Protein AF-A0A0F9XRU0-F1 (afdb_monomer_lite)

Sequence (1100 aa):
MDSTPADASASGETSTTNHPMAPHNDIAAFHQVLKSSRRILALCGAGLSASSGLPTFRGAGGFWRNYDATQLATVRAFKMDAGIVWLFYSYRRHLALKAEPNMGHRALAALARRNMDFLCLTQNVDNLSQRAEHPSSQLKCLHGSLYDIKCSNESCDWIQRGNFDDPFCAALAPASVDMPNGEPLPLLDPYHRVKHIGEDEIPKCPQCKKGIQRPGVVWFGEDLDANMMMDISAWMRAEPIDLMFVIGTSAQVYPAASYIDKARKRGARIVTINPEAEDEAEMYKIKPGDFAFGKDAAEYLPILLEPVIGKPDEDAKMRVSVKLLALALLGSVPGITASLATQKSSNGFSYINPLIGTANGGNVFAGATLPYGLAKASADVDGQNTGGFGIEGPNVVGFSSVHDSGTGGNPSLGNFPLFPQVCPDDELNNCKFRIGDRKLPYVNSSLVAQPGHFGLQLESGIGANMTVSQHAALYRFTFPKGTKHPLVLLDLTDLWQSRQNASIQVDEKSGRMTGNGTFLPSFGAGSYVMHFCVDFYGSSIHETGVWVNNRAGTEPKQVFLTRGFNLFFLEGGGFVRLNPPSDGVVTVRMGISYMNSAQACRNAESEIPRPVTDFNRLVDNAEKAWTEKLSPISIKSGGATDDLLTSFWSGVYRNMISPQNYTGENPLWRSDKPYFDSFYCIWDSFRVQHPLLTILDPHAQTQMVEALLDIYKHEGWMPDCRMSLCKGWTQGGSNADVVITDAFVKNLSSTIDWELALDAVLADAENEPLEWSYHGRGGLHSWKSLDYIPYLDFDPYGFGTNSRSISRTLEYAYDDYCISELASGLGRGDLRRKYQQRAMNWKNLWKADQTSFINGTDTGFKGFFQPKYQNGTWGFQDPIACSALADFCSLTTNPSETFEASIWQYLFYVPHSVSSLISLLGGDDAMISRLDFFHTSGLADISNEPVFFTVFLYHYTGRPALSTERIHQYVPSDFNSSPGGLPGNDDSGAMGAFLVFSVMGLFPVAGQNVYLISPPFVEEISIKHPVTGKTATVRNIGFDASYKNIYVQSAKVNGKPWTKSWIGHEFFTEGWTLELVLGAKESSWGTALKDRPPSWTLGS

Structure (mmCIF, N/CA/C/O backbone):
data_AF-A0A0F9XRU0-F1
#
_entry.id   AF-A0A0F9XRU0-F1
#
loop_
_atom_site.group_PDB
_atom_site.id
_atom_site.type_symbol
_atom_site.label_atom_id
_atom_site.label_alt_id
_atom_site.label_comp_id
_atom_site.label_asym_id
_atom_site.label_entity_id
_atom_site.label_seq_id
_atom_site.pdbx_PDB_ins_code
_atom_site.Cartn_x
_atom_site.Cartn_y
_atom_site.Cartn_z
_atom_site.occupancy
_atom_site.B_iso_or_equiv
_atom_site.auth_seq_id
_atom_site.auth_comp_id
_atom_site.auth_asym_id
_atom_site.auth_atom_id
_atom_site.pdbx_PDB_model_num
ATOM 1 N N . MET A 1 1 ? 5.086 -69.893 -41.283 1.00 32.22 1 MET A N 1
ATOM 2 C CA . MET A 1 1 ? 6.042 -70.049 -40.175 1.00 32.22 1 MET A CA 1
ATOM 3 C C . MET A 1 1 ? 5.550 -69.147 -39.062 1.00 32.22 1 MET A C 1
ATOM 5 O O . MET A 1 1 ? 5.533 -67.943 -39.260 1.00 32.22 1 MET A O 1
ATOM 9 N N . ASP A 1 2 ? 4.983 -69.812 -38.055 1.00 29.19 2 ASP A N 1
ATOM 10 C CA . ASP A 1 2 ? 4.714 -69.491 -36.641 1.00 29.19 2 ASP A CA 1
ATOM 11 C C . ASP A 1 2 ? 4.431 -68.045 -36.195 1.00 29.19 2 ASP A C 1
ATOM 13 O O . ASP A 1 2 ? 5.207 -67.147 -36.484 1.00 29.19 2 ASP A O 1
ATOM 17 N N . SER A 1 3 ? 3.435 -67.724 -35.359 1.00 25.97 3 SER A N 1
ATOM 18 C CA . SER A 1 3 ? 2.165 -68.347 -34.934 1.00 25.97 3 SER A CA 1
ATOM 19 C C . SER A 1 3 ? 1.501 -67.396 -33.913 1.00 25.97 3 SER A C 1
ATOM 21 O O . SER A 1 3 ? 2.120 -67.091 -32.898 1.00 25.97 3 SER A O 1
ATOM 23 N N . THR A 1 4 ? 0.211 -67.077 -34.123 1.00 27.66 4 THR A N 1
ATOM 24 C CA . THR A 1 4 ? -0.868 -66.905 -33.101 1.00 27.66 4 THR A CA 1
ATOM 25 C C . THR A 1 4 ? -0.916 -65.649 -32.176 1.00 27.66 4 THR A C 1
ATOM 27 O O . THR A 1 4 ? 0.125 -65.086 -31.870 1.00 27.66 4 THR A O 1
ATOM 30 N N . PRO A 1 5 ? -2.106 -65.223 -31.664 1.00 41.78 5 PRO A N 1
ATOM 31 C CA . PRO A 1 5 ? -3.216 -64.660 -32.461 1.00 41.78 5 PRO A CA 1
ATOM 32 C C . PRO A 1 5 ? -4.030 -63.490 -31.811 1.00 41.78 5 PRO A C 1
ATOM 34 O O . PRO A 1 5 ? -4.221 -63.429 -30.605 1.00 41.78 5 PRO A O 1
ATOM 37 N N . ALA A 1 6 ? -4.584 -62.649 -32.695 1.00 27.81 6 ALA A N 1
ATOM 38 C CA . ALA A 1 6 ? -5.942 -62.064 -32.783 1.00 27.81 6 ALA A CA 1
ATOM 39 C C . ALA A 1 6 ? -6.692 -61.381 -31.601 1.00 27.81 6 ALA A C 1
ATOM 41 O O . ALA A 1 6 ? -7.022 -61.985 -30.584 1.00 27.81 6 ALA A O 1
ATOM 42 N N . ASP A 1 7 ? -7.111 -60.146 -31.915 1.00 29.39 7 ASP A N 1
ATOM 43 C CA . ASP A 1 7 ? -8.107 -59.238 -31.314 1.00 29.39 7 ASP A CA 1
ATOM 44 C C . ASP A 1 7 ? -9.584 -59.690 -31.439 1.00 29.39 7 ASP A C 1
ATOM 46 O O . ASP A 1 7 ? -9.952 -60.276 -32.459 1.00 29.39 7 ASP A O 1
ATOM 50 N N . ALA A 1 8 ? -10.445 -59.291 -30.476 1.00 27.02 8 ALA A N 1
ATOM 51 C CA . ALA A 1 8 ? -11.519 -58.279 -30.664 1.00 27.02 8 ALA A CA 1
ATOM 52 C C . ALA A 1 8 ? -12.587 -58.198 -29.523 1.00 27.02 8 ALA A C 1
ATOM 54 O O . ALA A 1 8 ? -13.263 -59.174 -29.211 1.00 27.02 8 ALA A O 1
ATOM 55 N N . SER A 1 9 ? -12.822 -56.953 -29.057 1.00 26.09 9 SER A N 1
ATOM 56 C CA . SER A 1 9 ? -14.049 -56.296 -28.511 1.00 26.09 9 SER A CA 1
ATOM 57 C C . SER A 1 9 ? -14.671 -56.654 -27.134 1.00 26.09 9 SER A C 1
ATOM 59 O O . SER A 1 9 ? -15.168 -57.759 -26.953 1.00 26.09 9 SER A O 1
ATOM 61 N N . ALA A 1 10 ? -14.785 -55.664 -26.215 1.00 25.34 10 ALA A N 1
ATOM 62 C CA . ALA A 1 10 ? -16.016 -54.889 -25.884 1.00 25.34 10 ALA A CA 1
ATOM 63 C C . ALA A 1 10 ? -16.018 -54.221 -24.467 1.00 25.34 10 ALA A C 1
ATOM 65 O O . ALA A 1 10 ? -15.779 -54.885 -23.468 1.00 25.34 10 ALA A O 1
ATOM 66 N N . SER A 1 11 ? -16.372 -52.919 -24.434 1.00 28.88 11 SER A N 1
ATOM 67 C CA . SER A 1 11 ? -17.035 -52.084 -23.388 1.00 28.88 11 SER A CA 1
ATOM 68 C C . SER A 1 11 ? -16.599 -52.073 -21.903 1.00 28.88 11 SER A C 1
ATOM 70 O O . SER A 1 11 ? -16.679 -53.085 -21.217 1.00 28.88 11 SER A O 1
ATOM 72 N N . GLY A 1 12 ? -16.373 -50.864 -21.359 1.00 23.33 12 GLY A N 1
ATOM 73 C CA . GLY A 1 12 ? -16.448 -50.571 -19.918 1.00 23.33 12 GLY A CA 1
ATOM 74 C C . GLY A 1 12 ? -16.060 -49.127 -19.566 1.00 23.33 12 GLY A C 1
ATOM 75 O O . GLY A 1 12 ? -14.907 -48.746 -19.725 1.00 23.33 12 GLY A O 1
ATOM 76 N N . GLU A 1 13 ? -17.033 -48.333 -19.114 1.00 27.52 13 GLU A N 1
ATOM 77 C CA . GLU A 1 13 ? -16.906 -46.955 -18.614 1.00 27.52 13 GLU A CA 1
ATOM 78 C C . GLU A 1 13 ? -15.935 -46.848 -17.420 1.00 27.52 13 GLU A C 1
ATOM 80 O O . GLU A 1 13 ? -15.982 -47.665 -16.503 1.00 27.52 13 GLU A O 1
ATOM 85 N N . THR A 1 14 ? -15.092 -45.809 -17.382 1.00 28.03 14 THR A N 1
ATOM 86 C CA . THR A 1 14 ? -14.245 -45.484 -16.218 1.00 28.03 14 THR A CA 1
ATOM 87 C C . THR A 1 14 ? -14.719 -44.200 -15.549 1.00 28.03 14 THR A C 1
ATOM 89 O O . THR A 1 14 ? -14.569 -43.111 -16.107 1.00 28.03 14 THR A O 1
ATOM 92 N N . SER A 1 15 ? -15.261 -44.339 -14.335 1.00 27.86 15 SER A N 1
ATOM 93 C CA . SER A 1 15 ? -15.542 -43.227 -13.431 1.00 27.86 15 SER A CA 1
ATOM 94 C C . SER A 1 15 ? -14.256 -42.745 -12.753 1.00 27.86 15 SER A C 1
ATOM 96 O O . SER A 1 15 ? -13.395 -43.524 -12.350 1.00 27.86 15 SER A O 1
ATOM 98 N N . THR A 1 16 ? -14.156 -41.431 -12.610 1.00 33.62 16 THR A N 1
ATOM 99 C CA . THR A 1 16 ? -13.133 -40.688 -11.873 1.00 33.62 16 THR A CA 1
ATOM 100 C C . THR A 1 16 ? -13.275 -40.883 -10.362 1.00 33.62 16 THR A C 1
ATOM 102 O O . THR A 1 16 ? -14.372 -40.711 -9.830 1.00 33.62 16 THR A O 1
ATOM 105 N N . THR A 1 17 ? -12.176 -41.145 -9.651 1.00 31.88 17 THR A N 1
ATOM 106 C CA . THR A 1 17 ? -12.106 -41.027 -8.185 1.00 31.88 17 THR A CA 1
ATOM 107 C C . THR A 1 17 ? -11.105 -39.949 -7.780 1.00 31.88 17 THR A C 1
ATOM 109 O O . THR A 1 17 ? -9.917 -40.062 -8.078 1.00 31.88 17 THR A O 1
ATOM 112 N N . ASN A 1 18 ? -11.604 -38.935 -7.065 1.00 36.47 18 ASN A N 1
ATOM 113 C CA . ASN A 1 18 ? -10.845 -38.049 -6.180 1.00 36.47 18 ASN A CA 1
ATOM 114 C C . ASN A 1 18 ? -9.883 -38.866 -5.304 1.00 36.47 18 ASN A C 1
ATOM 116 O O . ASN A 1 18 ? -10.328 -39.798 -4.632 1.00 36.47 18 ASN A O 1
ATOM 120 N N . HIS A 1 19 ? -8.601 -38.496 -5.243 1.00 29.59 19 HIS A N 1
ATOM 121 C CA . HIS A 1 19 ? -7.724 -38.978 -4.177 1.00 29.59 19 HIS A CA 1
ATOM 122 C C . HIS A 1 19 ? -7.921 -38.097 -2.929 1.00 29.59 19 HIS A C 1
ATOM 124 O O . HIS A 1 19 ? -7.621 -36.905 -2.991 1.00 29.59 19 HIS A O 1
ATOM 130 N N . PRO A 1 20 ? -8.421 -38.636 -1.801 1.00 38.25 20 PRO A N 1
ATOM 131 C CA . PRO A 1 20 ? -8.398 -37.928 -0.526 1.00 38.25 20 PRO A CA 1
ATOM 132 C C . PRO A 1 20 ? -6.940 -37.732 -0.083 1.00 38.25 20 PRO A C 1
ATOM 134 O O . PRO A 1 20 ? -6.126 -38.647 -0.231 1.00 38.25 20 PRO A O 1
ATOM 137 N N . MET A 1 21 ? -6.599 -36.555 0.458 1.00 46.66 21 MET A N 1
ATOM 138 C CA . MET A 1 21 ? -5.317 -36.377 1.149 1.00 46.66 21 MET A CA 1
ATOM 139 C C . MET A 1 21 ? -5.198 -37.442 2.245 1.00 46.66 21 MET A C 1
ATOM 141 O O . MET A 1 21 ? -6.125 -37.631 3.033 1.00 46.66 21 MET A O 1
ATOM 145 N N . ALA A 1 22 ? -4.074 -38.161 2.273 1.00 49.69 22 ALA A N 1
ATOM 146 C CA . ALA A 1 22 ? -3.785 -39.106 3.345 1.00 49.69 22 ALA A CA 1
ATOM 147 C C . ALA A 1 22 ? -3.748 -38.364 4.699 1.00 49.69 22 ALA A C 1
ATOM 149 O O . ALA A 1 22 ? -3.329 -37.204 4.735 1.00 49.69 22 ALA A O 1
ATOM 150 N N . PRO A 1 23 ? -4.179 -38.995 5.804 1.00 59.31 23 PRO A N 1
ATOM 151 C CA . PRO A 1 23 ? -4.174 -38.358 7.116 1.00 59.31 23 PRO A CA 1
ATOM 152 C C . PRO A 1 23 ? -2.736 -38.011 7.535 1.00 59.31 23 PRO A C 1
ATOM 154 O O . PRO A 1 23 ? -1.903 -38.889 7.749 1.00 59.31 23 PRO A O 1
ATOM 157 N N . HIS A 1 24 ? -2.443 -36.713 7.619 1.00 75.38 24 HIS A N 1
ATOM 158 C CA . HIS A 1 24 ? -1.128 -36.142 7.941 1.00 75.38 24 HIS A CA 1
ATOM 159 C C . HIS A 1 24 ? -0.776 -36.247 9.436 1.00 75.38 24 HIS A C 1
ATOM 161 O O . HIS A 1 24 ? 0.377 -36.064 9.812 1.00 75.38 24 HIS A O 1
ATOM 167 N N . ASN A 1 25 ? -1.748 -36.573 10.287 1.00 85.31 25 ASN A N 1
ATOM 168 C CA . ASN A 1 25 ? -1.604 -36.748 11.733 1.00 85.31 25 ASN A CA 1
ATOM 169 C C . ASN A 1 25 ? -1.764 -38.222 12.170 1.00 85.31 25 ASN A C 1
ATOM 171 O O . ASN A 1 25 ? -1.955 -38.520 13.351 1.00 85.31 25 ASN A O 1
ATOM 175 N N . ASP A 1 26 ? -1.681 -39.176 11.234 1.00 90.62 26 ASP A N 1
ATOM 176 C CA . ASP A 1 26 ? -1.775 -40.606 11.542 1.00 90.62 26 ASP A CA 1
ATOM 177 C C . ASP A 1 26 ? -0.461 -41.129 12.147 1.00 90.62 26 ASP A C 1
ATOM 179 O O . ASP A 1 26 ? 0.546 -41.331 11.460 1.00 90.62 26 ASP A O 1
ATOM 183 N N . ILE A 1 27 ? -0.492 -41.394 13.455 1.00 90.25 27 ILE A N 1
ATOM 184 C CA . ILE A 1 27 ? 0.640 -41.927 14.222 1.00 90.25 27 ILE A CA 1
ATOM 185 C C . ILE A 1 27 ? 1.087 -43.299 13.699 1.00 90.25 27 ILE A C 1
ATOM 187 O O . ILE A 1 27 ? 2.286 -43.565 13.645 1.00 90.25 27 ILE A O 1
ATOM 191 N N . ALA A 1 28 ? 0.165 -44.178 13.296 1.00 89.12 28 ALA A N 1
ATOM 192 C CA . ALA A 1 28 ? 0.520 -45.508 12.810 1.00 89.12 28 ALA A CA 1
ATOM 193 C C . ALA A 1 28 ? 1.222 -45.423 11.449 1.00 89.12 28 ALA A C 1
ATOM 195 O O . ALA A 1 28 ? 2.231 -46.102 11.235 1.00 89.12 28 ALA A O 1
ATOM 196 N N . ALA A 1 29 ? 0.735 -44.557 10.555 1.00 89.50 29 ALA A N 1
ATOM 197 C CA . ALA A 1 29 ? 1.402 -44.265 9.289 1.00 89.50 29 ALA A CA 1
ATOM 198 C C . ALA A 1 29 ? 2.784 -43.638 9.525 1.00 89.50 29 ALA A C 1
ATOM 200 O O . ALA A 1 29 ? 3.775 -44.081 8.938 1.00 89.50 29 ALA A O 1
ATOM 201 N N . PHE A 1 30 ? 2.876 -42.677 10.447 1.00 94.06 30 PHE A N 1
ATOM 202 C CA . PHE A 1 30 ? 4.139 -42.063 10.837 1.00 94.06 30 PHE A CA 1
ATOM 203 C C . PHE A 1 30 ? 5.135 -43.084 11.398 1.00 94.06 30 PHE A C 1
ATOM 205 O O . PHE A 1 30 ? 6.296 -43.100 10.996 1.00 94.06 30 PHE A O 1
ATOM 212 N N . HIS A 1 31 ? 4.693 -43.998 12.265 1.00 94.94 31 HIS A N 1
ATOM 213 C CA . HIS A 1 31 ? 5.534 -45.060 12.822 1.00 94.94 31 HIS A CA 1
ATOM 214 C C . HIS A 1 31 ? 6.119 -45.974 11.742 1.00 94.94 31 HIS A C 1
ATOM 216 O O . HIS A 1 31 ? 7.250 -46.437 11.898 1.00 94.94 31 HIS A O 1
ATOM 222 N N . GLN A 1 32 ? 5.393 -46.236 10.649 1.00 91.25 32 GLN A N 1
ATOM 223 C CA . GLN A 1 32 ? 5.947 -46.993 9.520 1.00 91.25 32 GLN A CA 1
ATOM 224 C C . GLN A 1 32 ? 7.063 -46.218 8.822 1.00 91.25 32 GLN A C 1
ATOM 226 O O . GLN A 1 32 ? 8.117 -46.789 8.541 1.00 91.25 32 GLN A O 1
ATOM 231 N N . VAL A 1 33 ? 6.863 -44.915 8.603 1.00 92.62 33 VAL A N 1
ATOM 232 C CA . VAL A 1 33 ? 7.893 -44.055 8.011 1.00 92.62 33 VAL A CA 1
ATOM 233 C C . VAL A 1 33 ? 9.113 -43.990 8.924 1.00 92.62 33 VAL A C 1
ATOM 235 O O . VAL A 1 33 ? 10.213 -44.291 8.473 1.00 92.62 33 VAL A O 1
ATOM 238 N N . LEU A 1 34 ? 8.925 -43.723 10.218 1.00 94.69 34 LEU A N 1
ATOM 239 C CA . LEU A 1 34 ? 10.005 -43.643 11.200 1.00 94.69 34 LEU A CA 1
ATOM 240 C C . LEU A 1 34 ? 10.845 -44.928 11.264 1.00 94.69 34 LEU A C 1
ATOM 242 O O . LEU A 1 34 ? 12.067 -44.841 11.314 1.00 94.69 34 LEU A O 1
ATOM 246 N N . LYS A 1 35 ? 10.222 -46.116 11.220 1.00 92.81 35 LYS A N 1
ATOM 247 C CA . LYS A 1 35 ? 10.942 -47.407 11.211 1.00 92.81 35 LYS A CA 1
ATOM 248 C C . LYS A 1 35 ? 11.787 -47.622 9.955 1.00 92.81 35 LYS A C 1
ATOM 250 O O . LYS A 1 35 ? 12.765 -48.362 10.009 1.00 92.81 35 LYS A O 1
ATOM 255 N N . SER A 1 36 ? 11.389 -47.022 8.834 1.00 91.00 36 SER A N 1
ATOM 256 C CA . SER A 1 36 ? 12.121 -47.101 7.564 1.00 91.00 36 SER A CA 1
ATOM 257 C C . SER A 1 36 ? 13.186 -46.013 7.396 1.00 91.00 36 SER A C 1
ATOM 259 O O . SER A 1 36 ? 14.022 -46.124 6.504 1.00 91.00 36 SER A O 1
ATOM 261 N N . SER A 1 37 ? 13.171 -44.988 8.250 1.00 94.12 37 SER A N 1
ATOM 262 C CA . SER A 1 37 ? 14.074 -43.842 8.175 1.00 94.12 37 SER A CA 1
ATOM 263 C C . SER A 1 37 ? 15.364 -44.096 8.939 1.00 94.12 37 SER A C 1
ATOM 265 O O . SER A 1 37 ? 15.352 -44.444 10.119 1.00 94.12 37 SER A O 1
ATOM 267 N N . ARG A 1 38 ? 16.495 -43.859 8.278 1.00 92.88 38 ARG A N 1
ATOM 268 C CA . ARG A 1 38 ? 17.828 -43.983 8.863 1.00 92.88 38 ARG A CA 1
ATOM 269 C C . ARG A 1 38 ? 18.413 -42.613 9.184 1.00 92.88 38 ARG A C 1
ATOM 271 O O . ARG A 1 38 ? 18.849 -42.395 10.310 1.00 92.88 38 ARG A O 1
ATOM 278 N N . ARG A 1 39 ? 18.401 -41.682 8.228 1.00 96.69 39 ARG A N 1
ATOM 279 C CA . ARG A 1 39 ? 19.011 -40.352 8.371 1.00 96.69 39 ARG A CA 1
ATOM 280 C C . ARG A 1 39 ? 17.969 -39.320 8.753 1.00 96.69 39 ARG A C 1
ATOM 282 O O . ARG A 1 39 ? 17.120 -38.953 7.942 1.00 96.69 39 ARG A O 1
ATOM 289 N N . ILE A 1 40 ? 18.049 -38.847 9.992 1.00 97.94 40 ILE A N 1
ATOM 290 C CA . ILE A 1 40 ? 17.026 -37.989 10.590 1.00 97.94 40 ILE A CA 1
ATOM 291 C C . ILE A 1 40 ? 17.662 -36.668 11.030 1.00 97.94 40 ILE A C 1
ATOM 293 O O . ILE A 1 40 ? 18.674 -36.654 11.728 1.00 97.94 40 ILE A O 1
ATOM 297 N N . LEU A 1 41 ? 17.051 -35.554 10.641 1.00 98.00 41 LEU A N 1
ATOM 298 C CA . LEU A 1 41 ? 17.413 -34.213 11.097 1.00 98.00 41 LEU A CA 1
ATOM 299 C C . LEU A 1 41 ? 16.318 -33.680 12.031 1.00 98.00 41 LEU A C 1
ATOM 301 O O . LEU A 1 41 ? 15.143 -33.967 11.831 1.00 98.00 41 LEU A O 1
ATOM 305 N N . ALA A 1 42 ? 16.666 -32.895 13.042 1.00 98.00 42 ALA A N 1
ATOM 306 C CA . ALA A 1 42 ? 15.693 -32.152 13.840 1.00 98.00 42 ALA A CA 1
ATOM 307 C C . ALA A 1 42 ? 16.078 -30.676 13.915 1.00 98.00 42 ALA A C 1
ATOM 309 O O . ALA A 1 42 ? 17.255 -30.357 14.055 1.00 98.00 42 ALA A O 1
ATOM 310 N N . LEU A 1 43 ? 15.089 -29.788 13.856 1.00 97.81 43 LEU A N 1
ATOM 311 C CA . LEU A 1 43 ? 15.216 -28.371 14.170 1.00 97.81 43 LEU A CA 1
ATOM 312 C C . LEU A 1 43 ? 14.292 -28.043 15.343 1.00 97.81 43 LEU A C 1
ATOM 314 O O . LEU A 1 43 ? 13.075 -28.175 15.229 1.00 97.81 43 LEU A O 1
ATOM 318 N N . CYS A 1 44 ? 14.877 -27.629 16.463 1.00 96.69 44 CYS A N 1
ATOM 319 C CA . CYS A 1 44 ? 14.160 -27.341 17.703 1.00 96.69 44 CYS A CA 1
ATOM 320 C C . CYS A 1 44 ? 14.146 -25.838 17.996 1.00 96.69 44 CYS A C 1
ATOM 322 O O . CYS A 1 44 ? 15.192 -25.188 17.931 1.00 96.69 44 CYS A O 1
ATOM 324 N N . GLY A 1 45 ? 12.985 -25.307 18.379 1.00 93.69 45 GLY A N 1
ATOM 325 C CA . GLY A 1 45 ? 12.810 -23.935 18.854 1.00 93.69 45 GLY A CA 1
ATOM 326 C C . GLY A 1 45 ? 12.248 -23.845 20.270 1.00 93.69 45 GLY A C 1
ATOM 327 O O . GLY A 1 45 ? 12.134 -24.838 20.997 1.00 93.69 45 GLY A O 1
ATOM 328 N N . ALA A 1 46 ? 11.901 -22.621 20.671 1.00 89.56 46 ALA A N 1
ATOM 329 C CA . ALA A 1 46 ? 11.562 -22.290 22.055 1.00 89.56 46 ALA A CA 1
ATOM 330 C C . ALA A 1 46 ? 10.328 -23.039 22.588 1.00 89.56 46 ALA A C 1
ATOM 332 O O . ALA A 1 46 ? 10.232 -23.262 23.793 1.00 89.56 46 ALA A O 1
ATOM 333 N N . GLY A 1 47 ? 9.415 -23.468 21.712 1.00 89.56 47 GLY A N 1
ATOM 334 C CA . GLY A 1 47 ? 8.248 -24.272 22.075 1.00 89.56 47 GLY A CA 1
ATOM 335 C C . GLY A 1 47 ? 8.609 -25.622 22.703 1.00 89.56 47 GLY A C 1
ATOM 336 O O . GLY A 1 47 ? 7.870 -26.099 23.554 1.00 89.56 47 GLY A O 1
ATOM 337 N N . LEU A 1 48 ? 9.782 -26.196 22.393 1.00 94.75 48 LEU A N 1
ATOM 338 C CA . LEU A 1 48 ? 10.264 -27.412 23.064 1.00 94.75 48 LEU A CA 1
ATOM 339 C C . LEU A 1 48 ? 10.535 -27.173 24.561 1.00 94.75 48 LEU A C 1
ATOM 341 O O . LEU A 1 48 ? 10.303 -28.059 25.383 1.00 94.75 48 LEU A O 1
ATOM 345 N N . SER A 1 49 ? 11.013 -25.980 24.922 1.00 94.44 49 SER A N 1
ATOM 346 C CA . SER A 1 49 ? 11.365 -25.602 26.299 1.00 94.44 49 SER A CA 1
ATOM 347 C C . SER A 1 49 ? 10.209 -24.966 27.075 1.00 94.44 49 SER A C 1
ATOM 349 O O . SER A 1 49 ? 10.300 -24.848 28.297 1.00 94.44 49 SER A O 1
ATOM 351 N N . ALA A 1 50 ? 9.105 -24.616 26.406 1.00 88.94 50 ALA A N 1
ATOM 352 C CA . ALA A 1 50 ? 7.929 -24.010 27.032 1.00 88.94 50 ALA A CA 1
ATOM 353 C C . ALA A 1 50 ? 7.364 -24.879 28.168 1.00 88.94 50 ALA A C 1
ATOM 355 O O . ALA A 1 50 ? 7.169 -24.410 29.289 1.00 88.94 50 ALA A O 1
ATOM 356 N N . SER A 1 51 ? 7.231 -26.182 27.912 1.00 89.31 51 SER A N 1
ATOM 357 C CA . SER A 1 51 ? 6.772 -27.182 28.887 1.00 89.31 51 SER A CA 1
ATOM 358 C C . SER A 1 51 ? 7.739 -27.410 30.066 1.00 89.31 51 SER A C 1
ATOM 360 O O . SER A 1 51 ? 7.387 -28.060 31.047 1.00 89.31 51 SER A O 1
ATOM 362 N N . SER A 1 52 ? 8.962 -26.870 30.003 1.00 90.25 52 SER A N 1
ATOM 363 C CA . SER A 1 52 ? 9.913 -26.838 31.127 1.00 90.25 52 SER A CA 1
ATOM 364 C C . SER A 1 52 ? 9.786 -25.567 31.984 1.00 90.25 52 SER A C 1
ATOM 366 O O . SER A 1 52 ? 10.626 -25.329 32.850 1.00 90.25 52 SER A O 1
ATOM 368 N N . GLY A 1 53 ? 8.750 -24.750 31.755 1.00 85.44 53 GLY A N 1
ATOM 369 C CA . GLY A 1 53 ? 8.490 -23.513 32.496 1.00 85.44 53 GLY A CA 1
ATOM 370 C C . GLY A 1 53 ? 9.282 -22.304 31.996 1.00 85.44 53 GLY A C 1
ATOM 371 O O . GLY A 1 53 ? 9.345 -21.291 32.691 1.00 85.44 53 GLY A O 1
ATOM 372 N N . LEU A 1 54 ? 9.897 -22.392 30.810 1.00 87.00 54 LEU A N 1
ATOM 373 C CA . LEU A 1 54 ? 10.625 -21.279 30.203 1.00 87.00 54 LEU A CA 1
ATOM 374 C C . LEU A 1 54 ? 9.732 -20.514 29.217 1.00 87.00 54 LEU A C 1
ATOM 376 O O . LEU A 1 54 ? 9.136 -21.132 28.337 1.00 87.00 54 LEU A O 1
ATOM 380 N N . PRO A 1 55 ? 9.651 -19.175 29.304 1.00 76.75 55 PRO A N 1
ATOM 381 C CA . PRO A 1 55 ? 8.872 -18.391 28.355 1.00 76.75 55 PRO A CA 1
ATOM 382 C C . PRO A 1 55 ? 9.453 -18.508 26.940 1.00 76.75 55 PRO A C 1
ATOM 384 O O . PRO A 1 55 ? 10.675 -18.510 26.738 1.00 76.75 55 PRO A O 1
ATOM 387 N N . THR A 1 56 ? 8.573 -18.586 25.941 1.00 76.94 56 THR A N 1
ATOM 388 C CA . THR A 1 56 ? 8.988 -18.614 24.535 1.00 76.94 56 THR A CA 1
ATOM 389 C C . THR A 1 56 ? 9.518 -17.248 24.099 1.00 76.94 56 THR A C 1
ATOM 391 O O . THR A 1 56 ? 9.240 -16.218 24.706 1.00 76.94 56 THR A O 1
ATOM 394 N N . PHE A 1 57 ? 10.314 -17.226 23.028 1.00 66.56 57 PHE A N 1
ATOM 395 C CA . PHE A 1 57 ? 10.966 -15.999 22.563 1.00 66.56 57 PHE A CA 1
ATOM 396 C C . PHE A 1 57 ? 9.987 -14.947 21.996 1.00 66.56 57 PHE A C 1
ATOM 398 O O . PHE A 1 57 ? 10.312 -13.768 22.024 1.00 66.56 57 PHE A O 1
ATOM 405 N N . ARG A 1 58 ? 8.808 -15.364 21.500 1.00 57.25 58 ARG A N 1
ATOM 406 C CA . ARG A 1 58 ? 7.799 -14.499 20.844 1.00 57.25 58 ARG A CA 1
ATOM 407 C C . ARG A 1 58 ? 6.354 -14.696 21.347 1.00 57.25 58 ARG A C 1
ATOM 409 O O . ARG A 1 58 ? 5.438 -14.128 20.774 1.00 57.25 58 ARG A O 1
ATOM 416 N N . GLY A 1 59 ? 6.121 -15.532 22.364 1.00 52.28 59 GLY A N 1
ATOM 417 C CA . GLY A 1 59 ? 4.769 -15.790 22.888 1.00 52.28 59 GLY A CA 1
ATOM 418 C C . GLY A 1 59 ? 4.322 -14.771 23.938 1.00 52.28 59 GLY A C 1
ATOM 419 O O . GLY A 1 59 ? 5.080 -13.874 24.296 1.00 52.28 59 GLY A O 1
ATOM 420 N N . ALA A 1 60 ? 3.121 -14.964 24.495 1.00 35.22 60 ALA A N 1
ATOM 421 C CA . ALA A 1 60 ? 2.438 -14.084 25.461 1.00 35.22 60 ALA A CA 1
ATOM 422 C C . ALA A 1 60 ? 3.201 -13.756 26.776 1.00 35.22 60 ALA A C 1
ATOM 424 O O . ALA A 1 60 ? 2.675 -13.056 27.635 1.00 35.22 60 ALA A O 1
ATOM 425 N N . GLY A 1 61 ? 4.445 -14.222 26.935 1.00 42.50 61 GLY A N 1
ATOM 426 C CA . GLY A 1 61 ? 5.369 -13.863 28.021 1.00 42.50 61 GLY A CA 1
ATOM 427 C C . GLY A 1 61 ? 6.732 -13.328 27.551 1.00 42.50 61 GLY A C 1
ATOM 428 O O . GLY A 1 61 ? 7.668 -13.290 28.344 1.00 42.50 61 GLY A O 1
ATOM 429 N N . GLY A 1 62 ? 6.879 -12.965 26.270 1.00 44.41 62 GLY A N 1
ATOM 430 C CA . GLY A 1 62 ? 8.141 -12.554 25.635 1.00 44.41 62 GLY A CA 1
ATOM 431 C C . GLY A 1 62 ? 8.551 -11.091 25.849 1.00 44.41 62 GLY A C 1
ATOM 432 O O . GLY A 1 62 ? 9.638 -10.700 25.428 1.00 44.41 62 GLY A O 1
ATOM 433 N N . PHE A 1 63 ? 7.721 -10.285 26.513 1.00 51.34 63 PHE A N 1
ATOM 434 C CA . PHE A 1 63 ? 8.030 -8.887 26.811 1.00 51.34 63 PHE A CA 1
ATOM 435 C C . PHE A 1 63 ? 8.860 -8.775 28.092 1.00 51.34 63 PHE A C 1
ATOM 437 O O . PHE A 1 63 ? 8.412 -9.160 29.172 1.00 51.34 63 PHE A O 1
ATOM 444 N N . TRP A 1 64 ? 10.060 -8.201 27.991 1.00 62.44 64 TRP A N 1
ATOM 445 C CA . TRP A 1 64 ? 10.860 -7.819 29.156 1.00 62.44 64 TRP A CA 1
ATOM 446 C C . TRP A 1 64 ? 10.850 -6.296 29.270 1.00 62.44 64 TRP A C 1
ATOM 448 O O . TRP A 1 64 ? 11.419 -5.610 28.426 1.00 62.44 64 TRP A O 1
ATOM 458 N N . ARG A 1 65 ? 10.172 -5.746 30.288 1.00 59.94 65 ARG A N 1
ATOM 459 C CA . ARG A 1 65 ? 10.056 -4.288 30.515 1.00 59.94 65 ARG A CA 1
ATOM 460 C C . ARG A 1 65 ? 9.563 -3.485 29.292 1.00 59.94 65 ARG A C 1
ATOM 462 O O . ARG A 1 65 ? 10.055 -2.385 29.062 1.00 59.94 65 ARG A O 1
ATOM 469 N N . ASN A 1 66 ? 8.620 -4.019 28.511 1.00 61.44 66 ASN A N 1
ATOM 470 C CA . ASN A 1 66 ? 8.144 -3.461 27.227 1.00 61.44 66 ASN A CA 1
ATOM 471 C C . ASN A 1 66 ? 9.181 -3.414 26.084 1.00 61.44 66 ASN A C 1
ATOM 473 O O . ASN A 1 66 ? 8.891 -2.835 25.042 1.00 61.44 66 ASN A O 1
ATOM 477 N N . TYR A 1 67 ? 10.360 -4.024 26.235 1.00 57.94 67 TYR A N 1
ATOM 478 C CA . TYR A 1 67 ? 11.260 -4.264 25.107 1.00 57.94 67 TYR A CA 1
ATOM 479 C C . TYR A 1 67 ? 10.881 -5.566 24.403 1.00 57.94 67 TYR A C 1
ATOM 481 O O . TYR A 1 67 ? 10.622 -6.584 25.056 1.00 57.94 67 TYR A O 1
ATOM 489 N N . ASP A 1 68 ? 10.911 -5.544 23.071 1.00 65.31 68 ASP A N 1
ATOM 490 C CA . ASP A 1 68 ? 10.983 -6.771 22.283 1.00 65.31 68 ASP A CA 1
ATOM 491 C C . ASP A 1 68 ? 12.338 -7.450 22.565 1.00 65.31 68 ASP A C 1
ATOM 493 O O . ASP A 1 68 ? 13.400 -6.820 22.509 1.00 65.31 68 ASP A O 1
ATOM 497 N N . ALA A 1 69 ? 12.309 -8.748 22.877 1.00 69.25 69 ALA A N 1
ATOM 498 C CA . ALA A 1 69 ? 13.499 -9.563 23.092 1.00 69.25 69 ALA A CA 1
ATOM 499 C C . ALA A 1 69 ? 14.490 -9.494 21.912 1.00 69.25 69 ALA A C 1
ATOM 501 O O . ALA A 1 69 ? 15.698 -9.625 22.129 1.00 69.25 69 ALA A O 1
ATOM 502 N N . THR A 1 70 ? 14.014 -9.251 20.682 1.00 72.25 70 THR A N 1
ATOM 503 C CA . THR A 1 70 ? 14.871 -9.048 19.502 1.00 72.25 70 THR A CA 1
ATOM 504 C C . THR A 1 70 ? 15.713 -7.775 19.599 1.00 72.25 70 THR A C 1
ATOM 506 O O . THR A 1 70 ? 16.873 -7.793 19.196 1.00 72.25 70 THR A O 1
ATOM 509 N N . GLN A 1 71 ? 15.194 -6.700 20.204 1.00 77.25 71 GLN A N 1
ATOM 510 C CA . GLN A 1 71 ? 15.901 -5.423 20.333 1.00 77.25 71 GLN A CA 1
ATOM 511 C C . GLN A 1 71 ? 17.068 -5.520 21.321 1.00 77.25 71 GLN A C 1
ATOM 513 O O . GLN A 1 71 ? 18.135 -4.960 21.069 1.00 77.25 71 GLN A O 1
ATOM 518 N N . LEU A 1 72 ? 16.900 -6.275 22.414 1.00 82.12 72 LEU A N 1
ATOM 519 C CA . LEU A 1 72 ? 17.943 -6.492 23.428 1.00 82.12 72 LEU A CA 1
ATOM 520 C C . LEU A 1 72 ? 18.965 -7.569 23.030 1.00 82.12 72 LEU A C 1
ATOM 522 O O . LEU A 1 72 ? 20.066 -7.614 23.579 1.00 82.12 72 LEU A O 1
ATOM 526 N N . ALA A 1 73 ? 18.634 -8.424 22.062 1.00 86.88 73 ALA A N 1
ATOM 527 C CA . ALA A 1 73 ? 19.506 -9.477 21.552 1.00 86.88 73 ALA A CA 1
ATOM 528 C C . ALA A 1 73 ? 20.333 -9.026 20.331 1.00 86.88 73 ALA A C 1
ATOM 530 O O . ALA A 1 73 ? 20.441 -9.770 19.359 1.00 86.88 73 ALA A O 1
ATOM 531 N N . THR A 1 74 ? 20.924 -7.824 20.378 1.00 88.19 74 THR A N 1
ATOM 532 C CA . THR A 1 74 ? 21.781 -7.261 19.313 1.00 88.19 74 THR A CA 1
ATOM 533 C C . THR A 1 74 ? 23.133 -6.788 19.853 1.00 88.19 74 THR A C 1
ATOM 535 O O . THR A 1 74 ? 23.244 -6.341 20.997 1.00 88.19 74 THR A O 1
ATOM 538 N N . VAL A 1 75 ? 24.162 -6.787 18.994 1.00 86.62 75 VAL A N 1
ATOM 539 C CA . VAL A 1 75 ? 25.466 -6.163 19.306 1.00 86.62 75 VAL A CA 1
ATOM 540 C C . VAL A 1 75 ? 25.292 -4.676 19.638 1.00 86.62 75 VAL A C 1
ATOM 542 O O . VAL A 1 75 ? 25.944 -4.155 20.543 1.00 86.62 75 VAL A O 1
ATOM 545 N N . ARG A 1 76 ? 24.390 -3.990 18.923 1.00 86.75 76 ARG A N 1
ATOM 546 C CA . ARG A 1 76 ? 24.099 -2.566 19.124 1.00 86.75 76 ARG A CA 1
ATOM 547 C C . ARG A 1 76 ? 23.530 -2.294 20.514 1.00 86.75 76 ARG A C 1
ATOM 549 O O . ARG A 1 76 ? 24.025 -1.390 21.175 1.00 86.75 76 ARG A O 1
ATOM 556 N N . ALA A 1 77 ? 22.550 -3.071 20.976 1.00 87.38 77 ALA A N 1
ATOM 557 C CA . ALA A 1 77 ? 21.979 -2.895 22.311 1.00 87.38 77 ALA A CA 1
ATOM 558 C C . ALA A 1 77 ? 23.037 -3.048 23.406 1.00 87.38 77 ALA A C 1
ATOM 560 O O . ALA A 1 77 ? 23.107 -2.215 24.304 1.00 87.38 77 ALA A O 1
ATOM 561 N N . PHE A 1 78 ? 23.923 -4.039 23.277 1.00 93.12 78 PHE A N 1
ATOM 562 C CA . PHE A 1 78 ? 25.013 -4.233 24.231 1.00 93.12 78 PHE A CA 1
ATOM 563 C C . PHE A 1 78 ? 26.038 -3.089 24.208 1.00 93.12 78 PHE A C 1
ATOM 565 O O . PHE A 1 78 ? 26.550 -2.718 25.258 1.00 93.12 78 PHE A O 1
ATOM 572 N N . LYS A 1 79 ? 26.322 -2.507 23.032 1.00 88.38 79 LYS A N 1
ATOM 573 C CA . LYS A 1 79 ? 27.178 -1.311 22.903 1.00 88.38 79 LYS A CA 1
ATOM 574 C C . LYS A 1 79 ? 26.523 -0.049 23.484 1.00 88.38 79 LYS A C 1
ATOM 576 O O . LYS A 1 79 ? 27.242 0.854 23.892 1.00 88.38 79 LYS A O 1
ATOM 581 N N . MET A 1 80 ? 25.190 0.042 23.490 1.00 88.31 80 MET A N 1
ATOM 582 C CA . MET A 1 80 ? 24.468 1.191 24.054 1.00 88.31 80 MET A CA 1
ATOM 583 C C . MET A 1 80 ? 24.328 1.103 25.575 1.00 88.31 80 MET A C 1
ATOM 585 O O . MET A 1 80 ? 24.522 2.102 26.260 1.00 88.31 80 MET A O 1
ATOM 589 N N . ASP A 1 81 ? 23.981 -0.073 26.095 1.00 90.94 81 ASP A N 1
ATOM 590 C CA . ASP A 1 81 ? 23.859 -0.325 27.530 1.00 90.94 81 ASP A CA 1
ATOM 591 C C . ASP A 1 81 ? 24.119 -1.817 27.803 1.00 90.94 81 ASP A C 1
ATOM 593 O O . ASP A 1 81 ? 23.254 -2.685 27.670 1.00 90.94 81 ASP A O 1
ATOM 597 N N . ALA A 1 82 ? 25.357 -2.145 28.169 1.00 93.69 82 ALA A N 1
ATOM 598 C CA . ALA A 1 82 ? 25.731 -3.522 28.473 1.00 93.69 82 ALA A CA 1
ATOM 599 C C . ALA A 1 82 ? 25.034 -4.051 29.740 1.00 93.69 82 ALA A C 1
ATOM 601 O O . ALA A 1 82 ? 24.802 -5.257 29.860 1.00 93.69 82 ALA A O 1
ATOM 602 N N . GLY A 1 83 ? 24.685 -3.160 30.672 1.00 93.44 83 GLY A N 1
ATOM 603 C CA . GLY A 1 83 ? 24.034 -3.485 31.935 1.00 93.44 83 GLY A CA 1
ATOM 604 C C . GLY A 1 83 ? 22.611 -3.993 31.738 1.00 93.44 83 GLY A C 1
ATOM 605 O O . GLY A 1 83 ? 22.259 -5.055 32.255 1.00 93.44 83 GLY A O 1
ATOM 606 N N . ILE A 1 84 ? 21.802 -3.287 30.941 1.00 89.25 84 ILE A N 1
ATOM 607 C CA . ILE A 1 84 ? 20.416 -3.688 30.660 1.00 89.25 84 ILE A CA 1
ATOM 608 C C . ILE A 1 84 ? 20.353 -5.019 29.902 1.00 89.25 84 ILE A C 1
ATOM 610 O O . ILE A 1 84 ? 19.540 -5.886 30.231 1.00 89.25 84 ILE A O 1
ATOM 614 N N . VAL A 1 85 ? 21.265 -5.230 28.947 1.00 92.25 85 VAL A N 1
ATOM 615 C CA . VAL A 1 85 ? 21.361 -6.493 28.206 1.00 92.25 85 VAL A CA 1
ATOM 616 C C . VAL A 1 85 ? 21.763 -7.632 29.145 1.00 92.25 85 VAL A C 1
ATOM 618 O O . VAL A 1 85 ? 21.164 -8.709 29.108 1.00 92.25 85 VAL A O 1
ATOM 621 N N . TRP A 1 86 ? 22.721 -7.407 30.047 1.00 94.69 86 TRP A N 1
ATOM 622 C CA . TRP A 1 86 ? 23.092 -8.406 31.048 1.00 94.69 86 TRP A CA 1
ATOM 623 C C . TRP A 1 86 ? 21.988 -8.705 32.061 1.00 94.69 86 TRP A C 1
ATOM 625 O O . TRP A 1 86 ? 21.879 -9.854 32.485 1.00 94.69 86 TRP A O 1
ATOM 635 N N . LEU A 1 87 ? 21.154 -7.734 32.434 1.00 91.69 87 LEU A N 1
ATOM 636 C CA . LEU A 1 87 ? 19.989 -7.969 33.291 1.00 91.69 87 LEU A CA 1
ATOM 637 C C . LEU A 1 87 ? 18.955 -8.862 32.594 1.00 91.69 87 LEU A C 1
ATOM 639 O O . LEU A 1 87 ? 18.468 -9.819 33.198 1.00 91.69 87 LEU A O 1
ATOM 643 N N . PHE A 1 88 ? 18.682 -8.607 31.311 1.00 90.75 88 PHE A N 1
ATOM 644 C CA . PHE A 1 88 ? 17.816 -9.453 30.487 1.00 90.75 88 PHE A CA 1
ATOM 645 C C . PHE A 1 88 ? 18.336 -10.898 30.406 1.00 90.75 88 PHE A C 1
ATOM 647 O O . PHE A 1 88 ? 17.593 -11.847 30.669 1.00 90.75 88 PHE A O 1
ATOM 654 N N . TYR A 1 89 ? 19.623 -11.090 30.101 1.00 93.06 89 TYR A N 1
ATOM 655 C CA . TYR A 1 89 ? 20.203 -12.433 30.004 1.00 93.06 89 TYR A CA 1
ATOM 656 C C . TYR A 1 89 ? 20.381 -13.121 31.361 1.00 93.06 89 TYR A C 1
ATOM 658 O O . TYR A 1 89 ? 20.186 -14.332 31.438 1.00 93.06 89 TYR A O 1
ATOM 666 N N . SER A 1 90 ? 20.693 -12.388 32.433 1.00 93.25 90 SER A N 1
ATOM 667 C CA . SER A 1 90 ? 20.790 -12.947 33.792 1.00 93.25 90 SER A CA 1
ATOM 668 C C . SER A 1 90 ? 19.445 -13.463 34.287 1.00 93.25 90 SER A C 1
ATOM 670 O O . SER A 1 90 ? 19.382 -14.574 34.798 1.00 93.25 90 SER A O 1
ATOM 672 N N . TYR A 1 91 ? 18.357 -12.736 34.019 1.00 89.88 91 TYR A N 1
ATOM 673 C CA . TYR A 1 91 ? 17.005 -13.209 34.319 1.00 89.88 91 TYR A CA 1
ATOM 674 C C . TYR A 1 91 ? 16.701 -14.539 33.613 1.00 89.88 91 TYR A C 1
ATOM 676 O O . TYR A 1 91 ? 16.224 -15.496 34.224 1.00 89.88 91 TYR A O 1
ATOM 684 N N . ARG A 1 92 ? 17.043 -14.643 32.323 1.00 90.94 92 ARG A N 1
ATOM 685 C CA . ARG A 1 92 ? 16.851 -15.885 31.559 1.00 90.94 92 ARG A CA 1
ATOM 686 C C . ARG A 1 92 ? 17.758 -17.015 32.042 1.00 90.94 92 ARG A C 1
ATOM 688 O O . ARG A 1 92 ? 17.306 -18.155 32.084 1.00 90.94 92 ARG A O 1
ATOM 695 N N . ARG A 1 93 ? 19.008 -16.716 32.415 1.00 93.31 93 ARG A N 1
ATOM 696 C CA . ARG A 1 93 ? 19.943 -17.681 33.023 1.00 93.31 93 ARG A CA 1
ATOM 697 C C . ARG A 1 93 ? 19.370 -18.246 34.320 1.00 93.31 93 ARG A C 1
ATOM 699 O O . ARG A 1 93 ? 19.345 -19.465 34.468 1.00 93.31 93 ARG A O 1
ATOM 706 N N . HIS A 1 94 ? 18.861 -17.379 35.192 1.00 92.25 94 HIS A N 1
ATOM 707 C CA . HIS A 1 94 ? 18.251 -17.745 36.467 1.00 92.25 94 HIS A CA 1
ATOM 708 C C . HIS A 1 94 ? 17.051 -18.689 36.282 1.00 92.25 94 HIS A C 1
ATOM 710 O O . HIS A 1 94 ? 16.974 -19.736 36.924 1.00 92.25 94 HIS A O 1
ATOM 716 N N . LEU A 1 95 ? 16.148 -18.382 35.341 1.00 89.69 95 LEU A N 1
ATOM 717 C CA . LEU A 1 95 ? 15.032 -19.276 35.008 1.00 89.69 95 LEU A CA 1
ATOM 718 C C . LEU A 1 95 ? 15.504 -20.609 34.410 1.00 89.69 95 LEU A C 1
ATOM 720 O O . LEU A 1 95 ? 15.052 -21.674 34.830 1.00 89.69 95 LEU A O 1
ATOM 724 N N . ALA A 1 96 ? 16.430 -20.566 33.448 1.00 92.62 96 ALA A N 1
ATOM 725 C CA . ALA A 1 96 ? 16.934 -21.755 32.762 1.00 92.62 96 ALA A CA 1
ATOM 726 C C . ALA A 1 96 ? 17.687 -22.717 33.697 1.00 92.62 96 ALA A C 1
ATOM 728 O O . ALA A 1 96 ? 17.592 -23.932 33.523 1.00 92.62 96 ALA A O 1
ATOM 729 N N . LEU A 1 97 ? 18.379 -22.206 34.725 1.00 93.56 97 LEU A N 1
ATOM 730 C CA . LEU A 1 97 ? 19.055 -23.039 35.730 1.00 93.56 97 LEU A CA 1
ATOM 731 C C . LEU A 1 97 ? 18.071 -23.888 36.538 1.00 93.56 97 LEU A C 1
ATOM 733 O O . LEU A 1 97 ? 18.390 -25.018 36.899 1.00 93.56 97 LEU A O 1
ATOM 737 N N . LYS A 1 98 ? 16.871 -23.361 36.790 1.00 89.94 98 LYS A N 1
ATOM 738 C CA . LYS A 1 98 ? 15.829 -24.033 37.578 1.00 89.94 98 LYS A CA 1
ATOM 739 C C . LYS A 1 98 ? 14.926 -24.935 36.756 1.00 89.94 98 LYS A C 1
ATOM 741 O O . LYS A 1 98 ? 14.335 -25.862 37.300 1.00 89.94 98 LYS A O 1
ATOM 746 N N . ALA A 1 99 ? 14.788 -24.648 35.466 1.00 93.00 99 ALA A N 1
ATOM 747 C CA . ALA A 1 99 ? 14.059 -25.514 34.558 1.00 93.00 99 ALA A CA 1
ATOM 748 C C . ALA A 1 99 ? 14.740 -26.886 34.466 1.00 93.00 99 ALA A C 1
ATOM 750 O O . ALA A 1 99 ? 15.966 -26.982 34.454 1.00 93.00 99 ALA A O 1
ATOM 751 N N . GLU A 1 100 ? 13.940 -27.944 34.365 1.00 94.62 100 GLU A N 1
ATOM 752 C CA . GLU A 1 100 ? 14.410 -29.311 34.134 1.00 94.62 100 GLU A CA 1
ATOM 753 C C . GLU A 1 100 ? 14.033 -29.770 32.718 1.00 94.62 100 GLU A C 1
ATOM 755 O O . GLU A 1 100 ? 12.967 -29.391 32.212 1.00 94.62 100 GLU A O 1
ATOM 760 N N . PRO A 1 101 ? 14.852 -30.604 32.048 1.00 95.94 101 PRO A N 1
ATOM 761 C CA . PRO A 1 101 ? 14.504 -31.121 30.732 1.00 95.94 101 PRO A CA 1
ATOM 762 C C . PRO A 1 101 ? 13.229 -31.969 30.785 1.00 95.94 101 PRO A C 1
ATOM 764 O O . PRO A 1 101 ? 13.167 -32.991 31.483 1.00 95.94 101 PRO A O 1
ATOM 767 N N . ASN A 1 102 ? 12.220 -31.553 30.018 1.00 95.25 102 ASN A N 1
ATOM 768 C CA . ASN A 1 102 ? 10.957 -32.275 29.882 1.00 95.25 102 ASN A CA 1
ATOM 769 C C . ASN A 1 102 ? 11.101 -33.556 29.033 1.00 95.25 102 ASN A C 1
ATOM 771 O O . ASN A 1 102 ? 12.170 -33.885 28.506 1.00 95.25 102 ASN A O 1
ATOM 775 N N . MET A 1 103 ? 10.000 -34.294 28.886 1.00 93.62 103 MET A N 1
ATOM 776 C CA . MET A 1 103 ? 9.987 -35.575 28.177 1.00 93.62 103 MET A CA 1
ATOM 777 C C . MET A 1 103 ? 10.325 -35.464 26.684 1.00 93.62 103 MET A C 1
ATOM 779 O O . MET A 1 103 ? 10.898 -36.404 26.137 1.00 93.62 103 MET A O 1
ATOM 783 N N . GLY A 1 104 ? 10.074 -34.320 26.040 1.00 95.56 104 GLY A N 1
ATOM 784 C CA . GLY A 1 104 ? 10.464 -34.083 24.648 1.00 95.56 104 GLY A CA 1
ATOM 785 C C . GLY A 1 104 ? 11.984 -34.046 24.472 1.00 95.56 104 GLY A C 1
ATOM 786 O O . GLY A 1 104 ? 12.530 -34.735 23.611 1.00 95.56 104 GLY A O 1
ATOM 787 N N . HIS A 1 105 ? 12.689 -33.337 25.360 1.00 97.81 105 HIS A N 1
ATOM 788 C CA . HIS A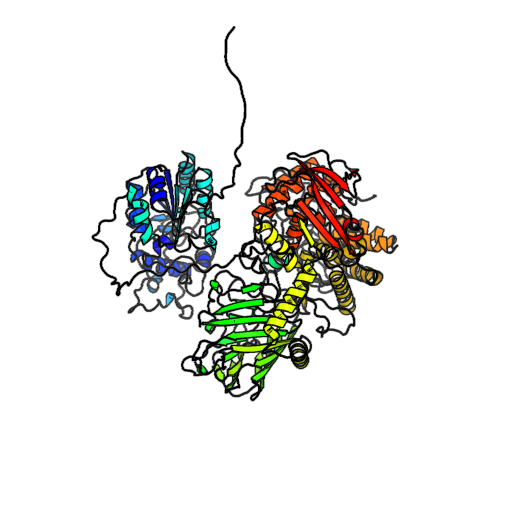 1 105 ? 14.157 -33.313 25.377 1.00 97.81 105 HIS A CA 1
ATOM 789 C C . HIS A 1 105 ? 14.747 -34.714 25.576 1.00 97.81 105 HIS A C 1
ATOM 791 O O . HIS A 1 105 ? 15.666 -35.124 24.862 1.00 97.81 105 HIS A O 1
ATOM 797 N N . ARG A 1 106 ? 14.192 -35.468 26.532 1.00 96.25 106 ARG A N 1
ATOM 798 C CA . ARG A 1 106 ? 14.635 -36.832 26.856 1.00 96.25 106 ARG A CA 1
ATOM 799 C C . ARG A 1 106 ? 14.373 -37.802 25.703 1.00 96.25 106 ARG A C 1
ATOM 801 O O . ARG A 1 106 ? 15.226 -38.644 25.430 1.00 96.25 106 ARG A O 1
ATOM 808 N N . ALA A 1 107 ? 13.250 -37.655 24.999 1.00 95.81 107 ALA A N 1
ATOM 809 C CA . ALA A 1 107 ? 12.922 -38.460 23.825 1.00 95.81 107 ALA A CA 1
ATOM 810 C C . ALA A 1 107 ? 13.905 -38.215 22.668 1.00 95.81 107 ALA A C 1
ATOM 812 O O . ALA A 1 107 ? 14.414 -39.174 22.090 1.00 95.81 107 ALA A O 1
ATOM 813 N N . LEU A 1 108 ? 14.256 -36.954 22.385 1.00 97.31 108 LEU A N 1
ATOM 814 C CA . LEU A 1 108 ? 15.263 -36.619 21.368 1.00 97.31 108 LEU A CA 1
ATOM 815 C C . LEU A 1 108 ? 16.659 -37.134 21.740 1.00 97.31 108 LEU A C 1
ATOM 817 O O . LEU A 1 108 ? 17.365 -37.663 20.886 1.00 97.31 108 LEU A O 1
ATOM 821 N N . ALA A 1 109 ? 17.052 -37.032 23.012 1.00 96.06 109 ALA A N 1
ATOM 822 C CA . ALA A 1 109 ? 18.319 -37.585 23.486 1.00 96.06 109 ALA A CA 1
ATOM 823 C C . ALA A 1 109 ? 18.351 -39.124 23.399 1.00 96.06 109 ALA A C 1
ATOM 825 O O . ALA A 1 109 ? 19.371 -39.713 23.040 1.00 96.06 109 ALA A O 1
ATOM 826 N N . ALA A 1 110 ? 17.231 -39.794 23.687 1.00 95.06 110 ALA A N 1
ATOM 827 C CA . ALA A 1 110 ? 17.104 -41.240 23.525 1.00 95.06 110 ALA A CA 1
ATOM 828 C C . ALA A 1 110 ? 17.157 -41.666 22.050 1.00 95.06 110 ALA A C 1
ATOM 830 O O . ALA A 1 110 ? 17.807 -42.666 21.740 1.00 95.06 110 ALA A O 1
ATOM 831 N N . LEU A 1 111 ? 16.533 -40.898 21.149 1.00 95.62 111 LEU A N 1
ATOM 832 C CA . LEU A 1 111 ? 16.620 -41.120 19.705 1.00 95.62 111 LEU A CA 1
ATOM 833 C C . LEU A 1 111 ? 18.067 -41.012 19.229 1.00 95.62 111 LEU A C 1
ATOM 835 O O . LEU A 1 111 ? 18.548 -41.922 18.563 1.00 95.62 111 LEU A O 1
ATOM 839 N N . ALA A 1 112 ? 18.772 -39.958 19.636 1.00 96.44 112 ALA A N 1
ATOM 840 C CA . ALA A 1 112 ? 20.176 -39.740 19.310 1.00 96.44 112 ALA A CA 1
ATOM 841 C C . ALA A 1 112 ? 21.064 -40.930 19.719 1.00 96.44 112 ALA A C 1
ATOM 843 O O . ALA A 1 112 ? 21.815 -41.467 18.909 1.00 96.44 112 ALA A O 1
ATOM 844 N N . ARG A 1 113 ? 20.889 -41.451 20.942 1.00 94.88 113 ARG A N 1
ATOM 845 C CA . ARG A 1 113 ? 21.634 -42.631 21.424 1.00 94.88 113 ARG A CA 1
ATOM 846 C C . ARG A 1 113 ? 21.339 -43.919 20.649 1.00 94.88 113 ARG A C 1
ATOM 848 O O . ARG A 1 113 ? 22.180 -44.813 20.633 1.00 94.88 113 ARG A O 1
ATOM 855 N N . ARG A 1 114 ? 20.149 -44.048 20.055 1.00 94.19 114 ARG A N 1
ATOM 856 C CA . ARG A 1 114 ? 19.734 -45.247 19.303 1.00 94.19 114 ARG A CA 1
ATOM 857 C C . ARG A 1 114 ? 19.923 -45.121 17.795 1.00 94.19 114 ARG A C 1
ATOM 859 O O . ARG A 1 114 ? 19.946 -46.143 17.115 1.00 94.19 114 ARG A O 1
ATOM 866 N N . ASN A 1 115 ? 20.080 -43.905 17.283 1.00 94.75 115 ASN A N 1
ATOM 867 C CA . ASN A 1 115 ? 20.321 -43.625 15.879 1.00 94.75 115 ASN A CA 1
ATOM 868 C C . ASN A 1 115 ? 21.577 -42.759 15.717 1.00 94.75 115 ASN A C 1
ATOM 870 O O . ASN A 1 115 ? 21.536 -41.544 15.892 1.00 94.75 115 ASN A O 1
ATOM 874 N N . MET A 1 116 ? 22.688 -43.390 15.330 1.00 92.81 116 MET A N 1
ATOM 875 C CA . MET A 1 116 ? 23.963 -42.702 15.090 1.00 92.81 116 MET A CA 1
ATOM 876 C C . MET A 1 116 ? 23.891 -41.691 13.931 1.00 92.81 116 MET A C 1
ATOM 878 O O . MET A 1 116 ? 24.644 -40.719 13.930 1.00 92.81 116 MET A O 1
ATOM 882 N N . ASP A 1 117 ? 22.951 -41.876 13.000 1.00 95.00 117 ASP A N 1
ATOM 883 C CA . ASP A 1 117 ? 22.703 -41.011 11.843 1.00 95.00 117 ASP A CA 1
ATOM 884 C C . ASP A 1 117 ? 21.585 -39.975 12.118 1.00 95.00 117 ASP A C 1
ATOM 886 O O . ASP A 1 117 ? 20.886 -39.520 11.207 1.00 95.00 117 ASP A O 1
ATOM 890 N N . PHE A 1 118 ? 21.408 -39.583 13.384 1.00 97.62 118 PHE A N 1
ATOM 891 C CA . PHE A 1 118 ? 20.554 -38.471 13.801 1.00 97.62 118 PHE A CA 1
ATOM 892 C C . PHE A 1 118 ? 21.375 -37.210 14.104 1.00 97.62 118 PHE A C 1
ATOM 894 O O . PHE A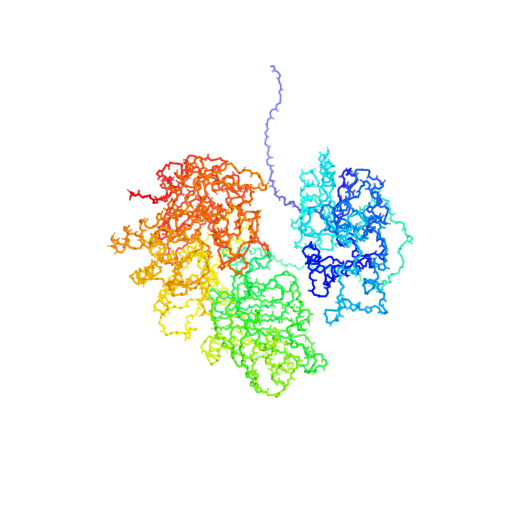 1 118 ? 22.410 -37.281 14.770 1.00 97.62 118 PHE A O 1
ATOM 901 N N . LEU A 1 119 ? 20.893 -36.051 13.649 1.00 98.19 119 LEU A N 1
ATOM 902 C CA . LEU A 1 119 ? 21.451 -34.739 13.979 1.00 98.19 119 LEU A CA 1
ATOM 903 C C . LEU A 1 119 ? 20.339 -33.804 14.471 1.00 98.19 119 LEU A C 1
ATOM 905 O O . LEU A 1 119 ? 19.319 -33.636 13.808 1.00 98.19 119 LEU A O 1
ATOM 909 N N . CYS A 1 120 ? 20.548 -33.158 15.613 1.00 98.00 120 CYS A N 1
ATOM 910 C CA . CYS A 1 120 ? 19.634 -32.185 16.193 1.00 98.00 120 CYS A CA 1
ATOM 911 C C . CYS A 1 120 ? 20.244 -30.780 16.145 1.00 98.00 120 CYS A C 1
ATOM 913 O O . CYS A 1 120 ? 21.312 -30.523 16.704 1.00 98.00 120 CYS A O 1
ATOM 915 N N . LEU A 1 121 ? 19.550 -29.860 15.486 1.00 97.81 121 LEU A N 1
ATOM 916 C CA . LEU A 1 121 ? 19.854 -28.438 15.445 1.00 97.81 121 LEU A CA 1
ATOM 917 C C . LEU A 1 121 ? 18.925 -27.737 16.433 1.00 97.81 121 LEU A C 1
ATOM 919 O O . LEU A 1 121 ? 17.712 -27.718 16.242 1.00 97.81 121 LEU A O 1
ATOM 923 N N . THR A 1 122 ? 19.471 -27.158 17.496 1.00 96.00 122 THR A N 1
ATOM 924 C CA . THR A 1 122 ? 18.667 -26.420 18.473 1.00 96.00 122 THR A CA 1
ATOM 925 C C . THR A 1 122 ? 18.919 -24.925 18.359 1.00 96.00 122 THR A C 1
ATOM 927 O O . THR A 1 122 ? 20.062 -24.466 18.354 1.00 96.00 122 THR A O 1
ATOM 930 N N . GLN A 1 123 ? 17.834 -24.162 18.252 1.00 94.19 123 GLN A N 1
ATOM 931 C CA . GLN A 1 123 ? 17.830 -22.703 18.350 1.00 94.19 123 GLN A CA 1
ATOM 932 C C . GLN A 1 123 ? 17.798 -22.239 19.816 1.00 94.19 123 GLN A C 1
ATOM 934 O O . GLN A 1 123 ? 17.990 -21.051 20.087 1.00 94.19 123 GLN A O 1
ATOM 939 N N . ASN A 1 124 ? 17.542 -23.153 20.758 1.00 94.25 124 ASN A N 1
ATOM 940 C CA . ASN A 1 124 ? 17.437 -22.842 22.178 1.00 94.25 124 ASN A CA 1
ATOM 941 C C . ASN A 1 124 ? 18.821 -22.692 22.808 1.00 94.25 124 ASN A C 1
ATOM 943 O O . ASN A 1 124 ? 19.737 -23.469 22.546 1.00 94.25 124 ASN A O 1
ATOM 947 N N . VAL A 1 125 ? 18.942 -21.702 23.689 1.00 94.38 125 VAL A N 1
ATOM 948 C CA . VAL A 1 125 ? 20.190 -21.338 24.383 1.00 94.38 125 VAL A CA 1
ATOM 949 C C . VAL A 1 125 ? 20.193 -21.757 25.862 1.00 94.38 125 VAL A C 1
ATOM 951 O O . VAL A 1 125 ? 21.127 -21.446 26.595 1.00 94.38 125 VAL A O 1
ATOM 954 N N . ASP A 1 126 ? 19.149 -22.460 26.305 1.00 94.50 126 ASP A N 1
ATOM 955 C CA . ASP A 1 126 ? 18.840 -22.802 27.705 1.00 94.50 126 ASP A CA 1
ATOM 956 C C . ASP A 1 126 ? 19.581 -24.026 28.270 1.00 94.50 126 ASP A C 1
ATOM 958 O O . ASP A 1 126 ? 19.490 -24.296 29.464 1.00 94.50 126 ASP A O 1
ATOM 962 N N . ASN A 1 127 ? 20.342 -24.750 27.441 1.00 94.69 127 ASN A N 1
ATOM 963 C CA . ASN A 1 127 ? 21.125 -25.929 27.833 1.00 94.69 127 ASN A CA 1
ATOM 964 C C . ASN A 1 127 ? 20.285 -27.150 28.285 1.00 94.69 127 ASN A C 1
ATOM 966 O O . ASN A 1 127 ? 20.842 -28.126 28.794 1.00 94.69 127 ASN A O 1
ATOM 970 N N . LEU A 1 128 ? 18.955 -27.148 28.093 1.00 96.44 128 LEU A N 1
ATOM 971 C CA . LEU A 1 128 ? 18.087 -28.262 28.507 1.00 96.44 128 LEU A CA 1
ATOM 972 C C . LEU A 1 128 ? 18.314 -29.527 27.669 1.00 96.44 128 LEU A C 1
ATOM 974 O O . LEU A 1 128 ? 18.246 -30.637 28.194 1.00 96.44 128 LEU A O 1
ATOM 978 N N . SER A 1 129 ? 18.647 -29.384 26.383 1.00 96.25 129 SER A N 1
ATOM 979 C CA . SER A 1 129 ? 18.983 -30.531 25.523 1.00 96.25 129 SER A CA 1
ATOM 980 C C . SER A 1 129 ? 20.254 -31.239 25.999 1.00 96.25 129 SER A C 1
ATOM 982 O O . SER A 1 129 ? 20.287 -32.463 26.101 1.00 96.25 129 SER A O 1
ATOM 984 N N . GLN A 1 130 ? 21.285 -30.483 26.368 1.00 95.12 130 GLN A N 1
ATOM 985 C CA . GLN A 1 130 ? 22.520 -31.027 26.925 1.00 95.12 130 GLN A CA 1
ATOM 986 C C . GLN A 1 130 ? 22.272 -31.679 28.292 1.00 95.12 130 GLN A C 1
ATOM 988 O O . GLN A 1 130 ? 22.778 -32.769 28.545 1.00 95.12 130 GLN A O 1
ATOM 993 N N . ARG A 1 131 ? 21.456 -31.054 29.155 1.00 94.56 131 ARG A N 1
ATOM 994 C CA . ARG A 1 131 ? 21.063 -31.608 30.466 1.00 94.56 131 ARG A CA 1
ATOM 995 C C . ARG A 1 131 ? 20.179 -32.854 30.361 1.00 94.56 131 ARG A C 1
ATOM 997 O O . ARG A 1 131 ? 20.149 -33.646 31.293 1.00 94.56 131 ARG A O 1
ATOM 1004 N N . ALA A 1 132 ? 19.505 -33.070 29.231 1.00 95.38 132 ALA A N 1
ATOM 1005 C CA . ALA A 1 132 ? 18.843 -34.337 28.906 1.00 95.38 132 ALA A CA 1
ATOM 1006 C C . ALA A 1 132 ? 19.820 -35.433 28.428 1.00 95.38 132 ALA A C 1
ATOM 1008 O O . ALA A 1 132 ? 19.383 -36.491 27.966 1.00 95.38 132 ALA A O 1
ATOM 1009 N N . GLU A 1 133 ? 21.130 -35.174 28.511 1.00 95.06 133 GLU A N 1
ATOM 1010 C CA . GLU A 1 133 ? 22.211 -36.051 28.060 1.00 95.06 133 GLU A CA 1
ATOM 1011 C C . GLU A 1 133 ? 22.131 -36.360 26.558 1.00 95.06 133 GLU A C 1
ATOM 1013 O O . GLU A 1 133 ? 22.382 -37.485 26.109 1.00 95.06 133 GLU A O 1
ATOM 1018 N N . HIS A 1 134 ? 21.747 -35.361 25.759 1.00 97.19 134 HIS A N 1
ATOM 1019 C CA . HIS A 1 134 ? 21.810 -35.466 24.307 1.00 97.19 134 HIS A CA 1
ATOM 1020 C C . HIS A 1 134 ? 23.283 -35.561 23.865 1.00 97.19 134 HIS A C 1
ATOM 1022 O O . HIS A 1 134 ? 24.075 -34.689 24.237 1.00 97.19 134 HIS A O 1
ATOM 1028 N N . PRO A 1 135 ? 23.681 -36.586 23.085 1.00 97.06 135 PRO A N 1
ATOM 1029 C CA . PRO A 1 135 ? 25.061 -36.750 22.635 1.00 97.06 135 PRO A CA 1
ATOM 1030 C C . PRO A 1 135 ? 25.590 -35.492 21.936 1.00 97.06 135 PRO A C 1
ATOM 1032 O O . PRO A 1 135 ? 25.025 -35.028 20.947 1.00 97.06 135 PRO A O 1
ATOM 1035 N N . SER A 1 136 ? 26.699 -34.940 22.430 1.00 93.31 136 SER A N 1
ATOM 1036 C CA . SER A 1 136 ? 27.251 -33.671 21.933 1.00 93.31 136 SER A CA 1
ATOM 1037 C C . SER A 1 136 ? 27.713 -33.733 20.473 1.00 93.31 136 SER A C 1
ATOM 1039 O O . SER A 1 136 ? 27.690 -32.720 19.781 1.00 93.31 136 SER A O 1
ATOM 1041 N N . SER A 1 137 ? 28.083 -34.916 19.974 1.00 94.88 137 SER A N 1
ATOM 1042 C CA . SER A 1 137 ? 28.411 -35.140 18.560 1.00 94.88 137 SER A CA 1
ATOM 1043 C C . SER A 1 137 ? 27.203 -34.997 17.626 1.00 94.88 137 SER A C 1
ATOM 1045 O O . SER A 1 137 ? 27.388 -34.754 16.434 1.00 94.88 137 SER A O 1
ATOM 1047 N N . GLN A 1 138 ? 25.985 -35.117 18.159 1.00 97.19 138 GLN A N 1
ATOM 1048 C CA . GLN A 1 138 ? 24.721 -35.086 17.419 1.00 97.19 138 GLN A CA 1
ATOM 1049 C C . GLN A 1 138 ? 23.872 -33.847 17.735 1.00 97.19 138 GLN A C 1
ATOM 1051 O O . GLN A 1 138 ? 22.783 -33.707 17.188 1.00 97.19 138 GLN A O 1
ATOM 1056 N N . LEU A 1 139 ? 24.362 -32.922 18.568 1.00 97.38 139 LEU A N 1
ATOM 1057 C CA . LEU A 1 139 ? 23.668 -31.684 18.922 1.00 97.38 139 LEU A CA 1
ATOM 1058 C C . LEU A 1 139 ? 24.454 -30.461 18.438 1.00 97.38 139 LEU A C 1
ATOM 1060 O O . LEU A 1 139 ? 25.606 -30.259 18.821 1.00 97.38 139 LEU A O 1
ATOM 1064 N N . LYS A 1 140 ? 23.819 -29.600 17.641 1.00 96.81 140 LYS A N 1
ATOM 1065 C CA . LYS A 1 140 ? 24.383 -28.320 17.191 1.00 96.81 140 LYS A CA 1
ATOM 1066 C C . LYS A 1 140 ? 23.541 -27.170 17.748 1.00 96.81 140 LYS A C 1
ATOM 1068 O O . LYS A 1 140 ? 22.368 -27.027 17.412 1.00 96.81 140 LYS A O 1
ATOM 1073 N N . CYS A 1 141 ? 24.138 -26.370 18.631 1.00 95.44 141 CYS A N 1
ATOM 1074 C CA . CYS A 1 141 ? 23.482 -25.233 19.283 1.00 95.44 141 CYS A CA 1
ATOM 1075 C C . CYS A 1 141 ? 23.652 -23.986 18.417 1.00 95.44 141 CYS A C 1
ATOM 1077 O O . CYS A 1 141 ? 24.650 -23.277 18.549 1.00 95.44 141 CYS A O 1
ATOM 1079 N N . LEU A 1 142 ? 22.694 -23.742 17.520 1.00 94.31 142 LEU A N 1
ATOM 1080 C CA . LEU A 1 142 ? 22.803 -22.708 16.490 1.00 94.31 142 LEU A CA 1
ATOM 1081 C C . LEU A 1 142 ? 23.061 -21.327 17.102 1.00 94.31 142 LEU A C 1
ATOM 1083 O O . LEU A 1 142 ? 23.955 -20.615 16.666 1.00 94.31 142 LEU A O 1
ATOM 1087 N N . HIS A 1 143 ? 22.334 -20.976 18.162 1.00 93.62 143 HIS A N 1
ATOM 1088 C CA . HIS A 1 143 ? 22.414 -19.650 18.781 1.00 93.62 143 HIS A CA 1
ATOM 1089 C C . HIS A 1 143 ? 23.350 -19.584 19.999 1.00 93.62 143 HIS A C 1
ATOM 1091 O O . HIS A 1 143 ? 23.292 -18.631 20.775 1.00 93.62 143 HIS A O 1
ATOM 1097 N N . GLY A 1 144 ? 24.229 -20.573 20.184 1.00 93.62 144 GLY A N 1
ATOM 1098 C CA . GLY A 1 144 ? 25.147 -20.627 21.324 1.00 93.62 144 GLY A CA 1
ATOM 1099 C C . GLY A 1 144 ? 24.470 -21.057 22.630 1.00 93.62 144 GLY A C 1
ATOM 1100 O O . GLY A 1 144 ? 23.545 -21.868 22.625 1.00 93.62 144 GLY A O 1
ATOM 1101 N N . SER A 1 145 ? 24.960 -20.549 23.764 1.00 94.62 145 SER A N 1
ATOM 1102 C CA . SER A 1 145 ? 24.471 -20.917 25.098 1.00 94.62 145 SER A CA 1
ATOM 1103 C C . SER A 1 145 ? 24.400 -19.710 26.024 1.00 94.62 145 SER A C 1
ATOM 1105 O O . SER A 1 145 ? 25.304 -18.873 26.035 1.00 94.62 145 SER A O 1
ATOM 1107 N N . LEU A 1 146 ? 23.363 -19.668 26.866 1.00 95.00 146 LEU A N 1
ATOM 1108 C CA . LEU A 1 146 ? 23.262 -18.717 27.972 1.00 95.00 146 LEU A CA 1
ATOM 1109 C C . LEU A 1 146 ? 24.418 -18.854 28.962 1.00 95.00 146 LEU A C 1
ATOM 1111 O O . LEU A 1 146 ? 24.710 -17.881 29.649 1.00 95.00 146 LEU A O 1
ATOM 1115 N N . TYR A 1 147 ? 25.054 -20.028 29.038 1.00 95.81 147 TYR A N 1
ATOM 1116 C CA . TYR A 1 147 ? 26.113 -20.360 29.998 1.00 95.81 147 TYR A CA 1
ATOM 1117 C C . TYR A 1 147 ? 27.524 -20.185 29.454 1.00 95.81 147 TYR A C 1
ATOM 1119 O O . TYR A 1 147 ? 28.492 -20.347 30.192 1.00 95.81 147 TYR A O 1
ATOM 1127 N N . ASP A 1 148 ? 27.656 -19.819 28.186 1.00 95.81 148 ASP A N 1
ATOM 1128 C CA . ASP A 1 148 ? 28.939 -19.405 27.644 1.00 95.81 148 ASP A CA 1
ATOM 1129 C C . ASP A 1 148 ? 29.109 -17.897 27.858 1.00 95.81 148 ASP A C 1
ATOM 1131 O O . ASP A 1 148 ? 28.137 -17.142 27.878 1.00 95.81 148 ASP A O 1
ATOM 1135 N N . ILE A 1 149 ? 30.349 -17.450 28.022 1.00 96.75 149 ILE A N 1
ATOM 1136 C CA . ILE A 1 149 ? 30.727 -16.048 28.200 1.00 96.75 149 ILE A CA 1
ATOM 1137 C C . ILE A 1 149 ? 31.804 -15.735 27.171 1.00 96.75 149 ILE A C 1
ATOM 1139 O O . ILE A 1 149 ? 32.801 -16.448 27.085 1.00 96.75 149 ILE A O 1
ATOM 1143 N N . LYS A 1 150 ? 31.616 -14.676 26.386 1.00 95.31 150 LYS A N 1
ATOM 1144 C CA . LYS A 1 150 ? 32.548 -14.263 25.326 1.00 95.31 150 LYS A CA 1
ATOM 1145 C C . LYS A 1 150 ? 33.160 -12.902 25.632 1.00 95.31 150 LYS A C 1
ATOM 1147 O O . LYS A 1 150 ? 32.628 -12.120 26.424 1.00 95.31 150 LYS A O 1
ATOM 1152 N N . CYS A 1 151 ? 34.272 -12.586 24.976 1.00 95.88 151 CYS A N 1
ATOM 1153 C CA . CYS A 1 151 ? 34.760 -11.214 24.927 1.00 95.88 151 CYS A CA 1
ATOM 1154 C C . CYS A 1 151 ? 33.874 -10.355 24.008 1.00 95.88 151 CYS A C 1
ATOM 1156 O O . CYS A 1 151 ? 33.482 -10.793 22.932 1.00 95.88 151 CYS A O 1
ATOM 1158 N N . SER A 1 152 ? 33.582 -9.118 24.413 1.00 94.25 152 SER A N 1
ATOM 1159 C CA . SER A 1 152 ? 32.941 -8.112 23.544 1.00 94.25 152 SER A CA 1
ATOM 1160 C C . SER A 1 152 ? 33.895 -7.443 22.548 1.00 94.25 152 SER A C 1
ATOM 1162 O O . SER A 1 152 ? 33.445 -6.729 21.661 1.00 94.25 152 SER A O 1
ATOM 1164 N N . ASN A 1 153 ? 35.209 -7.644 22.688 1.00 92.12 153 ASN A N 1
ATOM 1165 C CA . ASN A 1 153 ? 36.188 -7.145 21.727 1.00 92.12 153 ASN A CA 1
ATOM 1166 C C . ASN A 1 153 ? 36.322 -8.144 20.573 1.00 92.12 153 ASN A C 1
ATOM 1168 O O . ASN A 1 153 ? 36.832 -9.240 20.782 1.00 92.12 153 ASN A O 1
ATOM 1172 N N . GLU A 1 154 ? 35.924 -7.733 19.371 1.00 85.12 154 GLU A N 1
ATOM 1173 C CA . GLU A 1 154 ? 35.884 -8.558 18.154 1.00 85.12 154 GLU A CA 1
ATOM 1174 C C . GLU A 1 154 ? 37.265 -9.107 17.746 1.00 85.12 154 GLU A C 1
ATOM 1176 O O . GLU A 1 154 ? 37.363 -10.150 17.112 1.00 85.12 154 GLU A O 1
ATOM 1181 N N . SER A 1 155 ? 38.358 -8.460 18.169 1.00 89.56 155 SER A N 1
ATOM 1182 C CA . SER A 1 155 ? 39.730 -8.946 17.945 1.00 89.56 155 SER A CA 1
ATOM 1183 C C . SER A 1 155 ? 40.221 -9.938 19.015 1.00 89.56 155 SER A C 1
ATOM 1185 O O . SER A 1 155 ? 41.410 -10.253 19.061 1.00 89.56 155 SER A O 1
ATOM 1187 N N . CYS A 1 156 ? 39.352 -10.381 19.929 1.00 94.31 156 CYS A N 1
ATOM 1188 C CA . CYS A 1 156 ? 39.670 -11.317 21.004 1.00 94.31 156 CYS A CA 1
ATOM 1189 C C . CYS A 1 156 ? 38.733 -12.528 20.954 1.00 94.31 156 CYS A C 1
ATOM 1191 O O . CYS A 1 156 ? 37.532 -12.410 21.163 1.00 94.31 156 CYS A O 1
ATOM 1193 N N . ASP A 1 157 ? 39.309 -13.710 20.793 1.00 92.25 157 ASP A N 1
ATOM 1194 C CA . ASP A 1 157 ? 38.629 -15.006 20.678 1.00 92.25 157 ASP A CA 1
ATOM 1195 C C . ASP A 1 157 ? 38.362 -15.696 22.029 1.00 92.25 157 ASP A C 1
ATOM 1197 O O . ASP A 1 157 ? 38.053 -16.886 22.083 1.00 92.25 157 ASP A O 1
ATOM 1201 N N . TRP A 1 158 ? 38.478 -14.967 23.143 1.00 96.75 158 TRP A N 1
ATOM 1202 C CA . TRP A 1 158 ? 38.296 -15.547 24.470 1.00 96.75 158 TRP A CA 1
ATOM 1203 C C . TRP A 1 158 ? 36.836 -15.942 24.711 1.00 96.75 158 TRP A C 1
ATOM 1205 O O . TRP A 1 158 ? 35.930 -15.105 24.624 1.00 96.75 158 TRP A O 1
ATOM 1215 N N . ILE A 1 159 ? 36.636 -17.205 25.091 1.00 94.75 159 ILE A N 1
ATOM 1216 C CA . ILE A 1 159 ? 35.347 -17.768 25.493 1.00 94.75 159 ILE A CA 1
ATOM 1217 C C . ILE A 1 159 ? 35.549 -18.606 26.758 1.00 94.75 159 ILE A C 1
ATOM 1219 O O . ILE A 1 159 ? 36.376 -19.517 26.778 1.00 94.75 159 ILE A O 1
ATOM 1223 N N . GLN A 1 160 ? 34.759 -18.348 27.796 1.00 96.88 160 GLN A N 1
ATOM 1224 C CA . GLN A 1 160 ? 34.565 -19.274 28.908 1.00 96.88 160 GLN A CA 1
ATOM 1225 C C . GLN A 1 160 ? 33.283 -20.063 28.663 1.00 96.88 160 GLN A C 1
ATOM 1227 O O . GLN A 1 160 ? 32.212 -19.476 28.538 1.00 96.88 160 GLN A O 1
ATOM 1232 N N . ARG A 1 161 ? 33.381 -21.391 28.602 1.00 93.75 161 ARG A N 1
ATOM 1233 C CA . ARG A 1 161 ? 32.213 -22.264 28.436 1.00 93.75 161 ARG A CA 1
ATOM 1234 C C . ARG A 1 161 ? 31.721 -22.790 29.777 1.00 93.75 161 ARG A C 1
ATOM 1236 O O . ARG A 1 161 ? 32.538 -23.055 30.657 1.00 93.75 161 ARG A O 1
ATOM 1243 N N . GLY A 1 162 ? 30.410 -22.976 29.912 1.00 92.00 162 GLY A N 1
ATOM 1244 C CA . GLY A 1 162 ? 29.813 -23.596 31.102 1.00 92.00 162 GLY A CA 1
ATOM 1245 C C . GLY A 1 162 ? 29.966 -22.782 32.392 1.00 92.00 162 GLY A C 1
ATOM 1246 O O . GLY A 1 162 ? 30.175 -23.350 33.460 1.00 92.00 162 GLY A O 1
ATOM 1247 N N . ASN A 1 163 ? 29.881 -21.454 32.307 1.00 95.62 163 ASN A N 1
ATOM 1248 C CA . ASN A 1 163 ? 29.711 -20.602 33.476 1.00 95.62 163 ASN A CA 1
ATOM 1249 C C . ASN A 1 163 ? 28.243 -20.666 33.933 1.00 95.62 163 ASN A C 1
ATOM 1251 O O . ASN A 1 163 ? 27.362 -20.081 33.295 1.00 95.62 163 ASN A O 1
ATOM 1255 N N . PHE A 1 164 ? 28.002 -21.339 35.057 1.00 94.88 164 PHE A N 1
ATOM 1256 C CA . PHE A 1 164 ? 26.686 -21.471 35.693 1.00 94.88 164 PHE A CA 1
ATOM 1257 C C . PHE A 1 164 ? 26.500 -20.529 36.893 1.00 94.88 164 PHE A C 1
ATOM 1259 O O . PHE A 1 164 ? 25.585 -20.735 37.684 1.00 94.88 164 PHE A O 1
ATOM 1266 N N . ASP A 1 165 ? 27.349 -19.505 37.033 1.00 94.88 165 ASP A N 1
ATOM 1267 C CA . ASP A 1 165 ? 27.246 -18.541 38.128 1.00 94.88 165 ASP A CA 1
ATOM 1268 C C . ASP A 1 165 ? 25.928 -17.758 38.022 1.00 94.88 165 ASP A C 1
ATOM 1270 O O . ASP A 1 165 ? 25.544 -17.289 36.939 1.00 94.88 165 ASP A O 1
ATOM 1274 N N . ASP A 1 166 ? 25.240 -17.619 39.153 1.00 93.00 166 ASP A N 1
ATOM 1275 C CA . ASP A 1 166 ? 23.959 -16.933 39.268 1.00 93.00 166 ASP A CA 1
ATOM 1276 C C . ASP A 1 166 ? 23.863 -16.227 40.637 1.00 93.00 166 ASP A C 1
ATOM 1278 O O . ASP A 1 166 ? 23.712 -16.896 41.662 1.00 93.00 166 ASP A O 1
ATOM 1282 N N . PRO A 1 167 ? 24.021 -14.891 40.690 1.00 94.12 167 PRO A N 1
ATOM 1283 C CA . PRO A 1 167 ? 24.250 -13.996 39.555 1.00 94.12 167 PRO A CA 1
ATOM 1284 C C . PRO A 1 167 ? 25.649 -14.150 38.938 1.00 94.12 167 PRO A C 1
ATOM 1286 O O . PRO A 1 167 ? 26.622 -14.430 39.633 1.00 94.12 167 PRO A O 1
ATOM 1289 N N . PHE A 1 168 ? 25.766 -13.876 37.633 1.00 94.00 168 PHE A N 1
ATOM 1290 C CA . PHE A 1 168 ? 27.050 -13.893 36.911 1.00 94.00 168 PHE A CA 1
ATOM 1291 C C . PHE A 1 168 ? 28.094 -12.932 37.517 1.00 94.00 168 PHE A C 1
ATOM 1293 O O . PHE A 1 168 ? 29.283 -13.236 37.573 1.00 94.00 168 PHE A O 1
ATOM 1300 N N . CYS A 1 169 ? 27.660 -11.768 38.004 1.00 94.31 169 CYS A N 1
ATOM 1301 C CA . CYS A 1 169 ? 28.478 -10.881 38.824 1.00 94.31 169 CYS A CA 1
ATOM 1302 C C . CYS A 1 169 ? 27.604 -10.154 39.852 1.00 94.31 169 CYS A C 1
ATOM 1304 O O . CYS A 1 169 ? 26.383 -10.084 39.706 1.00 94.31 169 CYS A O 1
ATOM 1306 N N . ALA A 1 170 ? 28.223 -9.571 40.881 1.00 93.50 170 ALA A N 1
ATOM 1307 C CA . ALA A 1 170 ? 27.502 -8.928 41.983 1.00 93.50 170 ALA A CA 1
ATOM 1308 C C . ALA A 1 170 ? 26.503 -7.845 41.526 1.00 93.50 170 ALA A C 1
ATOM 1310 O O . ALA A 1 170 ? 25.432 -7.716 42.114 1.00 93.50 170 ALA A O 1
ATOM 1311 N N . ALA A 1 171 ? 26.818 -7.104 40.457 1.00 92.81 171 ALA A N 1
ATOM 1312 C CA . ALA A 1 171 ? 25.945 -6.058 39.924 1.00 92.81 171 ALA A CA 1
ATOM 1313 C C . ALA A 1 171 ? 24.623 -6.598 39.347 1.00 92.81 171 ALA A C 1
ATOM 1315 O O . ALA A 1 171 ? 23.625 -5.883 39.322 1.00 92.81 171 ALA A O 1
ATOM 1316 N N . LEU A 1 172 ? 24.595 -7.867 38.929 1.00 93.81 172 LEU A N 1
ATOM 1317 C CA . LEU A 1 172 ? 23.446 -8.511 38.288 1.00 93.81 172 LEU A CA 1
ATOM 1318 C C . LEU A 1 172 ? 22.557 -9.285 39.265 1.00 93.81 172 LEU A C 1
ATOM 1320 O O . LEU A 1 172 ? 21.554 -9.855 38.845 1.00 93.81 172 LEU A O 1
ATOM 1324 N N . ALA A 1 173 ? 22.869 -9.248 40.566 1.00 91.50 173 ALA A N 1
ATOM 1325 C CA . ALA A 1 173 ? 22.067 -9.868 41.621 1.00 91.50 173 ALA A CA 1
ATOM 1326 C C . ALA A 1 173 ? 20.550 -9.594 41.527 1.00 91.50 173 ALA A C 1
ATOM 1328 O O . ALA A 1 173 ? 19.792 -10.535 41.747 1.00 91.50 173 ALA A O 1
ATOM 1329 N N . PRO A 1 174 ? 20.064 -8.391 41.142 1.00 88.75 174 PRO A N 1
ATOM 1330 C CA . PRO A 1 174 ? 18.623 -8.141 41.014 1.00 88.75 174 PRO A CA 1
ATOM 1331 C C . PRO A 1 174 ? 17.891 -9.017 39.984 1.00 88.75 174 PRO A C 1
ATOM 1333 O O . PRO A 1 174 ? 16.669 -9.123 40.046 1.00 88.75 174 PRO A O 1
ATOM 1336 N N . ALA A 1 175 ? 18.604 -9.619 39.028 1.00 87.50 175 ALA A N 1
ATOM 1337 C CA . ALA A 1 175 ? 18.035 -10.520 38.025 1.00 87.50 175 ALA A CA 1
ATOM 1338 C C . ALA A 1 175 ? 18.033 -11.999 38.458 1.00 87.50 175 ALA A C 1
ATOM 1340 O O . ALA A 1 175 ? 17.474 -12.836 37.751 1.00 87.50 175 ALA A O 1
ATOM 1341 N N . SER A 1 176 ? 18.631 -12.300 39.612 1.00 89.44 176 SER A N 1
ATOM 1342 C CA . SER A 1 176 ? 18.912 -13.650 40.110 1.00 89.44 176 SER A CA 1
ATOM 1343 C C . SER A 1 176 ? 18.234 -13.912 41.459 1.00 89.44 176 SER A C 1
ATOM 1345 O O . SER A 1 176 ? 18.830 -14.501 42.359 1.00 89.44 176 SER A O 1
ATOM 1347 N N . VAL A 1 177 ? 17.005 -13.415 41.633 1.00 85.62 177 VAL A N 1
ATOM 1348 C CA . VAL A 1 177 ? 16.239 -13.555 42.881 1.00 85.62 177 VAL A CA 1
ATOM 1349 C C . VAL A 1 177 ? 14.919 -14.289 42.677 1.00 85.62 177 VAL A C 1
ATOM 1351 O O . VAL A 1 177 ? 14.189 -14.064 41.710 1.00 85.62 177 VAL A O 1
ATOM 1354 N N . ASP A 1 178 ? 14.590 -15.123 43.657 1.00 81.50 178 ASP A N 1
ATOM 1355 C CA . ASP A 1 178 ? 13.326 -15.842 43.758 1.00 81.50 178 ASP A CA 1
ATOM 1356 C C . ASP A 1 178 ? 12.301 -14.943 44.442 1.00 81.50 178 ASP A C 1
ATOM 1358 O O . ASP A 1 178 ? 12.471 -14.564 45.603 1.00 81.50 178 ASP A O 1
ATOM 1362 N N . MET A 1 179 ? 11.219 -14.612 43.744 1.00 76.00 179 MET A N 1
ATOM 1363 C CA . MET A 1 179 ? 10.147 -13.819 44.338 1.00 76.00 179 MET A CA 1
ATOM 1364 C C . MET A 1 179 ? 9.241 -14.696 45.217 1.00 76.00 179 MET A C 1
ATOM 1366 O O . MET A 1 179 ? 8.817 -15.772 44.779 1.00 76.00 179 MET A O 1
ATOM 1370 N N . PRO A 1 180 ? 8.899 -14.261 46.444 1.00 67.19 180 PRO A N 1
ATOM 1371 C CA . PRO A 1 180 ? 7.913 -14.945 47.274 1.00 67.19 180 PRO A CA 1
ATOM 1372 C C . PRO A 1 180 ? 6.555 -15.045 46.564 1.00 67.19 180 PRO A C 1
ATOM 1374 O O . PRO A 1 180 ? 6.130 -14.112 45.890 1.00 67.19 180 PRO A O 1
ATOM 1377 N N . ASN A 1 181 ? 5.850 -16.165 46.744 1.00 63.75 181 ASN A N 1
ATOM 1378 C CA . ASN A 1 181 ? 4.457 -16.361 46.311 1.00 63.75 181 ASN A CA 1
ATOM 1379 C C . ASN A 1 181 ? 4.165 -16.149 44.808 1.00 63.75 181 ASN A C 1
ATOM 1381 O O . ASN A 1 181 ? 3.011 -15.935 44.442 1.00 63.75 181 ASN A O 1
ATOM 1385 N N . GLY A 1 182 ? 5.172 -16.243 43.933 1.00 60.19 182 GLY A N 1
ATOM 1386 C CA . GLY A 1 182 ? 4.977 -16.095 42.486 1.00 60.19 182 GLY A CA 1
ATOM 1387 C C . GLY A 1 182 ? 4.734 -14.654 42.029 1.00 60.19 182 GLY A C 1
ATOM 1388 O O . GLY A 1 182 ? 4.239 -14.450 40.922 1.00 60.19 182 GLY A O 1
ATOM 1389 N N . GLU A 1 183 ? 5.072 -13.659 42.856 1.00 66.50 183 GLU A N 1
ATOM 1390 C CA . GLU A 1 183 ? 5.061 -12.259 42.429 1.00 66.50 183 GLU A CA 1
ATOM 1391 C C . GLU A 1 183 ? 6.040 -12.034 41.260 1.00 66.50 183 GLU A C 1
ATOM 1393 O O . GLU A 1 183 ? 7.111 -12.652 41.214 1.00 66.50 183 GLU A O 1
ATOM 1398 N N . PRO A 1 184 ? 5.707 -11.161 40.291 1.00 64.81 184 PRO A N 1
ATOM 1399 C CA . PRO A 1 184 ? 6.617 -10.854 39.201 1.00 64.81 184 PRO A CA 1
ATOM 1400 C C . PRO A 1 184 ? 7.870 -10.165 39.749 1.00 64.81 184 PRO A C 1
ATOM 1402 O O . PRO A 1 184 ? 7.792 -9.266 40.586 1.00 64.81 184 PRO A O 1
ATOM 1405 N N . LEU A 1 185 ? 9.039 -10.574 39.249 1.00 73.19 185 LEU A N 1
ATOM 1406 C CA . LEU A 1 185 ? 10.299 -9.879 39.510 1.00 73.19 185 LEU A CA 1
ATOM 1407 C C . LEU A 1 185 ? 10.109 -8.382 39.211 1.00 73.19 185 LEU A C 1
ATOM 1409 O O . LEU A 1 185 ? 9.709 -8.063 38.092 1.00 73.19 185 LEU A O 1
ATOM 1413 N N . PRO A 1 186 ? 10.445 -7.454 40.130 1.00 73.31 186 PRO A N 1
ATOM 1414 C CA . PRO A 1 186 ? 10.366 -6.013 39.869 1.00 73.31 186 PRO A CA 1
ATOM 1415 C C . PRO A 1 186 ? 11.170 -5.597 38.632 1.00 73.31 186 PRO A C 1
ATOM 1417 O O . PRO A 1 186 ? 10.873 -4.604 37.975 1.00 73.31 186 PRO A O 1
ATOM 1420 N N . LEU A 1 187 ? 12.174 -6.401 38.268 1.00 76.69 187 LEU A N 1
ATOM 1421 C CA . LEU A 1 187 ? 12.928 -6.258 37.032 1.00 76.69 187 LEU A CA 1
ATOM 1422 C C . LEU A 1 187 ? 12.054 -6.364 35.771 1.00 76.69 187 LEU A C 1
ATOM 1424 O O . LEU A 1 187 ? 12.415 -5.765 34.767 1.00 76.69 187 LEU A O 1
ATOM 1428 N N . LEU A 1 188 ? 10.924 -7.072 35.812 1.00 73.25 188 LEU A N 1
ATOM 1429 C CA . LEU A 1 188 ? 9.974 -7.239 34.707 1.00 73.25 188 LEU A CA 1
ATOM 1430 C C . LEU A 1 188 ? 8.949 -6.101 34.619 1.00 73.25 188 LEU A C 1
ATOM 1432 O O . LEU A 1 188 ? 8.349 -5.919 33.563 1.00 73.25 188 LEU A O 1
ATOM 1436 N N . ASP A 1 189 ? 8.782 -5.318 35.689 1.00 72.94 189 ASP A N 1
ATOM 1437 C CA . ASP A 1 189 ? 7.890 -4.159 35.716 1.00 72.94 189 ASP A CA 1
ATOM 1438 C C . ASP A 1 189 ? 8.558 -2.958 35.009 1.00 72.94 189 ASP A C 1
ATOM 1440 O O . ASP A 1 189 ? 9.570 -2.435 35.502 1.00 72.94 189 ASP A O 1
ATOM 1444 N N . PRO A 1 190 ? 8.022 -2.486 33.864 1.00 66.94 190 PRO A N 1
ATOM 1445 C CA . PRO A 1 190 ? 8.585 -1.350 33.135 1.00 66.94 190 PRO A CA 1
ATOM 1446 C C . PRO A 1 190 ? 8.559 -0.042 33.943 1.00 66.94 190 PRO A C 1
ATOM 1448 O O . PRO A 1 190 ? 9.383 0.839 33.691 1.00 66.94 190 PRO A O 1
ATOM 1451 N N . TYR A 1 191 ? 7.672 0.084 34.935 1.00 64.50 191 TYR A N 1
ATOM 1452 C CA . TYR A 1 191 ? 7.523 1.278 35.772 1.00 64.50 191 TYR A CA 1
ATOM 1453 C C . TYR A 1 191 ? 8.399 1.247 37.029 1.00 64.50 191 TYR A C 1
ATOM 1455 O O . TYR A 1 191 ? 8.616 2.283 37.666 1.00 64.50 191 TYR A O 1
ATOM 1463 N N . HIS A 1 192 ? 8.971 0.091 37.362 1.00 72.81 192 HIS A N 1
ATOM 1464 C CA . HIS A 1 192 ? 9.935 -0.032 38.444 1.00 72.81 192 HIS A CA 1
ATOM 1465 C C . HIS A 1 192 ? 11.327 0.396 37.964 1.00 72.81 192 HIS A C 1
ATOM 1467 O O . HIS A 1 192 ? 11.912 -0.243 37.089 1.00 72.81 192 HIS A O 1
ATOM 1473 N N . ARG A 1 193 ? 11.890 1.484 38.507 1.00 70.38 193 ARG A N 1
ATOM 1474 C CA . ARG A 1 193 ? 13.235 1.947 38.118 1.00 70.38 193 ARG A CA 1
ATOM 1475 C C . ARG A 1 193 ? 14.307 0.971 38.597 1.00 70.38 193 ARG A C 1
ATOM 1477 O O . ARG A 1 193 ? 14.510 0.808 39.795 1.00 70.38 193 ARG A O 1
ATOM 1484 N N . VAL A 1 194 ? 15.045 0.395 37.654 1.00 74.19 194 VAL A N 1
ATOM 1485 C CA . VAL A 1 194 ? 16.216 -0.442 37.938 1.00 74.19 194 VAL A CA 1
ATOM 1486 C C . VAL A 1 194 ? 17.448 0.451 38.045 1.00 74.19 194 VAL A C 1
ATOM 1488 O O . VAL A 1 194 ? 17.592 1.411 37.285 1.00 74.19 194 VAL A O 1
ATOM 1491 N N . LYS A 1 195 ? 18.339 0.153 38.997 1.00 80.88 195 LYS A N 1
ATOM 1492 C CA . LYS A 1 195 ? 19.645 0.814 39.091 1.00 80.88 195 LYS A CA 1
ATOM 1493 C C . LYS A 1 195 ? 20.398 0.594 37.773 1.00 80.88 195 LYS A C 1
ATOM 1495 O O . LYS A 1 195 ? 20.551 -0.546 37.347 1.00 80.88 195 LYS A O 1
ATOM 1500 N N . HIS A 1 196 ? 20.874 1.668 37.148 1.00 87.19 196 HIS A N 1
ATOM 1501 C CA . HIS A 1 196 ? 21.757 1.554 35.989 1.00 87.19 196 HIS A CA 1
ATOM 1502 C C . HIS A 1 196 ? 23.067 0.859 36.397 1.00 87.19 196 HIS A C 1
ATOM 1504 O O . HIS A 1 196 ? 23.617 1.171 37.456 1.00 87.19 196 HIS A O 1
ATOM 1510 N N . ILE A 1 197 ? 23.519 -0.088 35.574 1.00 92.19 197 ILE A N 1
ATOM 1511 C CA . ILE A 1 197 ? 24.741 -0.870 35.782 1.00 92.19 197 ILE A CA 1
ATOM 1512 C C . ILE A 1 197 ? 25.763 -0.388 34.759 1.00 92.19 197 ILE A C 1
ATOM 1514 O O . ILE A 1 197 ? 25.574 -0.594 33.560 1.00 92.19 197 ILE A O 1
ATOM 1518 N N . GLY A 1 198 ? 26.823 0.259 35.237 1.00 90.69 198 GLY A N 1
ATOM 1519 C CA . GLY A 1 198 ? 27.887 0.769 34.374 1.00 90.69 198 GLY A CA 1
ATOM 1520 C C . GLY A 1 198 ? 28.746 -0.349 33.774 1.00 90.69 198 GLY A C 1
ATOM 1521 O O . GLY A 1 198 ? 28.832 -1.456 34.308 1.00 90.69 198 GLY A O 1
ATOM 1522 N N . GLU A 1 199 ? 29.442 -0.065 32.669 1.00 90.25 199 GLU A N 1
ATOM 1523 C CA . GLU A 1 199 ? 30.385 -1.021 32.064 1.00 90.25 199 GLU A CA 1
ATOM 1524 C C . GLU A 1 199 ? 31.542 -1.419 32.995 1.00 90.25 199 GLU A C 1
ATOM 1526 O O . GLU A 1 199 ? 32.147 -2.478 32.820 1.00 90.25 199 GLU A O 1
ATOM 1531 N N . ASP A 1 200 ? 31.889 -0.565 33.956 1.00 91.56 200 ASP A N 1
ATOM 1532 C CA . ASP A 1 200 ? 32.901 -0.811 34.983 1.00 91.56 200 ASP A CA 1
ATOM 1533 C C . ASP A 1 200 ? 32.430 -1.803 36.059 1.00 91.56 200 ASP A C 1
ATOM 1535 O O . ASP A 1 200 ? 33.260 -2.463 36.685 1.00 91.56 200 ASP A O 1
ATOM 1539 N N . GLU A 1 201 ? 31.114 -1.975 36.215 1.00 95.31 201 GLU A N 1
ATOM 1540 C CA . GLU A 1 201 ? 30.500 -2.979 37.091 1.00 95.31 201 GLU A CA 1
ATOM 1541 C C . GLU A 1 201 ? 30.398 -4.371 36.417 1.00 95.31 201 GLU A C 1
ATOM 1543 O O . GLU A 1 201 ? 30.099 -5.369 37.082 1.00 95.31 201 GLU A O 1
ATOM 1548 N N . ILE A 1 202 ? 30.694 -4.472 35.113 1.00 96.19 202 ILE A N 1
ATOM 1549 C CA . ILE A 1 202 ? 30.738 -5.732 34.354 1.00 96.19 202 ILE A CA 1
ATOM 1550 C C . ILE A 1 202 ? 32.192 -6.236 34.264 1.00 96.19 202 ILE A C 1
ATOM 1552 O O . ILE A 1 202 ? 33.087 -5.485 33.865 1.00 96.19 202 ILE A O 1
ATOM 1556 N N . PRO A 1 203 ? 32.474 -7.523 34.566 1.00 96.88 203 PRO A N 1
ATOM 1557 C CA . PRO A 1 203 ? 33.827 -8.068 34.496 1.00 96.88 203 PRO A CA 1
ATOM 1558 C C . PRO A 1 203 ? 34.514 -7.834 33.141 1.00 96.88 203 PRO A C 1
ATOM 1560 O O . PRO A 1 203 ? 33.952 -8.103 32.077 1.00 96.88 203 PRO A O 1
ATOM 1563 N N . LYS A 1 204 ? 35.775 -7.384 33.160 1.00 96.75 204 LYS A N 1
ATOM 1564 C CA . LYS A 1 204 ? 36.609 -7.283 31.950 1.00 96.75 204 LYS A CA 1
ATOM 1565 C C . LYS A 1 204 ? 37.050 -8.670 31.477 1.00 96.75 204 LYS A C 1
ATOM 1567 O O . LYS A 1 204 ? 37.214 -9.602 32.267 1.00 96.75 204 LYS A O 1
ATOM 1572 N N . CYS A 1 205 ? 37.273 -8.806 30.175 1.00 96.62 205 CYS A N 1
ATOM 1573 C CA . CYS A 1 205 ? 37.802 -10.022 29.572 1.00 96.62 205 CYS A CA 1
ATOM 1574 C C . CYS A 1 205 ? 39.177 -10.351 30.173 1.00 96.62 205 CYS A C 1
ATOM 1576 O O . CYS A 1 205 ? 40.070 -9.496 30.150 1.00 96.62 205 CYS A O 1
ATOM 1578 N N . PRO A 1 206 ? 39.397 -11.574 30.685 1.00 96.31 206 PRO A N 1
ATOM 1579 C CA . PRO A 1 206 ? 40.651 -11.917 31.334 1.00 96.31 206 PRO A CA 1
ATOM 1580 C C . PRO A 1 206 ? 41.822 -12.016 30.349 1.00 96.31 206 PRO A C 1
ATOM 1582 O O . PRO A 1 206 ? 42.953 -11.854 30.803 1.00 96.31 206 PRO A O 1
ATOM 1585 N N . GLN A 1 207 ? 41.562 -12.219 29.050 1.00 96.94 207 GLN A N 1
ATOM 1586 C CA . GLN A 1 207 ? 42.577 -12.329 27.997 1.00 96.94 207 GLN A CA 1
ATOM 1587 C C . GLN A 1 207 ? 43.049 -10.958 27.499 1.00 96.94 207 GLN A C 1
ATOM 1589 O O . GLN A 1 207 ? 44.206 -10.601 27.695 1.00 96.94 207 GLN A O 1
ATOM 1594 N N . CYS A 1 208 ? 42.173 -10.158 26.878 1.00 95.81 208 CYS A N 1
ATOM 1595 C CA . CYS A 1 208 ? 42.601 -8.888 26.280 1.00 95.81 208 CYS A CA 1
ATOM 1596 C C . CYS A 1 208 ? 42.598 -7.705 27.256 1.00 95.81 208 CYS A C 1
ATOM 1598 O O . CYS A 1 208 ? 43.140 -6.656 26.915 1.00 95.81 208 CYS A O 1
ATOM 1600 N N . LYS A 1 209 ? 41.942 -7.831 28.421 1.00 94.00 209 LYS A N 1
ATOM 1601 C CA . LYS A 1 209 ? 41.720 -6.764 29.423 1.00 94.00 209 LYS A CA 1
ATOM 1602 C C . LYS A 1 209 ? 41.018 -5.493 28.902 1.00 94.00 209 LYS A C 1
ATOM 1604 O O . LYS A 1 209 ? 40.778 -4.582 29.686 1.00 94.00 209 LYS A O 1
ATOM 1609 N N . LYS A 1 210 ? 40.671 -5.433 27.609 1.00 91.50 210 LYS A N 1
ATOM 1610 C CA . LYS A 1 210 ? 40.045 -4.286 26.928 1.00 91.50 210 LYS A CA 1
ATOM 1611 C C . LYS A 1 210 ? 38.524 -4.422 26.836 1.00 91.50 210 LYS A C 1
ATOM 1613 O O . LYS A 1 210 ? 37.809 -3.536 27.288 1.00 91.50 210 LYS A O 1
ATOM 1618 N N . GLY A 1 211 ? 38.030 -5.532 26.284 1.00 92.81 211 GLY A N 1
ATOM 1619 C CA . GLY A 1 211 ? 36.590 -5.792 26.186 1.00 92.81 211 GLY A CA 1
ATOM 1620 C C . GLY A 1 211 ? 35.982 -6.182 27.534 1.00 92.81 211 GLY A C 1
ATOM 1621 O O . GLY A 1 211 ? 36.659 -6.787 28.366 1.00 92.81 211 GLY A O 1
ATOM 1622 N N . ILE A 1 212 ? 34.702 -5.879 27.742 1.00 96.81 212 ILE A N 1
ATOM 1623 C CA . ILE A 1 212 ? 33.884 -6.459 28.821 1.00 96.81 212 ILE A CA 1
ATOM 1624 C C . ILE A 1 212 ? 33.412 -7.870 28.445 1.00 96.81 212 ILE A C 1
ATOM 1626 O O . ILE A 1 212 ? 33.395 -8.236 27.265 1.00 96.81 212 ILE A O 1
ATOM 1630 N N . GLN A 1 213 ? 33.076 -8.685 29.437 1.00 97.31 213 GLN A N 1
ATOM 1631 C CA . GLN A 1 213 ? 32.486 -10.005 29.228 1.00 97.31 213 GLN A CA 1
ATOM 1632 C C . GLN A 1 213 ? 31.019 -9.861 28.793 1.00 97.31 213 GLN A C 1
ATOM 1634 O O . GLN A 1 213 ? 30.289 -9.035 29.342 1.00 97.31 213 GLN A O 1
ATOM 1639 N N . ARG A 1 214 ? 30.591 -10.646 27.799 1.00 95.31 214 ARG A N 1
ATOM 1640 C CA . ARG A 1 214 ? 29.221 -10.659 27.256 1.00 95.31 214 ARG A CA 1
ATOM 1641 C C . ARG A 1 214 ? 28.621 -12.074 27.279 1.00 95.31 214 ARG A C 1
ATOM 1643 O O . ARG A 1 214 ? 29.396 -13.035 27.259 1.00 95.31 214 ARG A O 1
ATOM 1650 N N . PRO A 1 215 ? 27.284 -12.229 27.246 1.00 95.56 215 PRO A N 1
ATOM 1651 C CA . PRO A 1 215 ? 26.643 -13.531 27.070 1.00 95.56 215 PRO A CA 1
ATOM 1652 C C . PRO A 1 215 ? 27.114 -14.219 25.782 1.00 95.56 215 PRO A C 1
ATOM 1654 O O . PRO A 1 215 ? 27.224 -13.578 24.742 1.00 95.56 215 PRO A O 1
ATOM 1657 N N . GLY A 1 216 ? 27.372 -15.523 25.834 1.00 94.38 216 GLY A N 1
ATOM 1658 C CA . GLY A 1 216 ? 27.899 -16.325 24.726 1.00 94.38 216 GLY A CA 1
ATOM 1659 C C . GLY A 1 216 ? 26.863 -16.785 23.703 1.00 94.38 216 GLY A C 1
ATOM 1660 O O . GLY A 1 216 ? 27.138 -17.700 22.924 1.00 94.38 216 GLY A O 1
ATOM 1661 N N . VAL A 1 217 ? 25.697 -16.145 23.688 1.00 94.56 217 VAL A N 1
ATOM 1662 C CA . VAL A 1 217 ? 24.669 -16.340 22.666 1.00 94.56 217 VAL A CA 1
ATOM 1663 C C . VAL A 1 217 ? 25.024 -15.589 21.382 1.00 94.56 217 VAL A C 1
ATOM 1665 O O . VAL A 1 217 ? 25.728 -14.573 21.416 1.00 94.56 217 VAL A O 1
ATOM 1668 N N . VAL A 1 218 ? 24.534 -16.096 20.254 1.00 92.69 218 VAL A N 1
ATOM 1669 C CA . VAL A 1 218 ? 24.594 -15.396 18.967 1.00 92.69 218 VAL A CA 1
ATOM 1670 C C . VAL A 1 218 ? 23.458 -14.380 18.916 1.00 92.69 218 VAL A C 1
ATOM 1672 O O . VAL A 1 218 ? 22.305 -14.720 19.189 1.00 92.69 218 VAL A O 1
ATOM 1675 N N . TRP A 1 219 ? 23.791 -13.131 18.617 1.00 91.88 219 TRP A N 1
ATOM 1676 C CA . TRP A 1 219 ? 22.830 -12.033 18.526 1.00 91.88 219 TRP A CA 1
ATOM 1677 C C . TRP A 1 219 ? 22.296 -11.824 17.106 1.00 91.88 219 TRP A C 1
ATOM 1679 O O . TRP A 1 219 ? 22.900 -12.259 16.131 1.00 91.88 219 TRP A O 1
ATOM 1689 N N . PHE A 1 220 ? 21.164 -11.129 16.968 1.00 84.56 220 PHE A N 1
ATOM 1690 C CA . PHE A 1 220 ? 20.690 -10.688 15.657 1.00 84.56 220 PHE A CA 1
ATOM 1691 C C . PHE A 1 220 ? 21.730 -9.757 15.019 1.00 84.56 220 PHE A C 1
ATOM 1693 O O . PHE A 1 220 ? 22.225 -8.828 15.665 1.00 84.56 220 PHE A O 1
ATOM 1700 N N . GLY A 1 221 ? 22.065 -10.041 13.758 1.00 81.69 221 GLY A N 1
ATOM 1701 C CA . GLY A 1 221 ? 23.156 -9.388 13.033 1.00 81.69 221 GLY A CA 1
ATOM 1702 C C . GLY A 1 221 ? 24.554 -9.942 13.340 1.00 81.69 221 GLY A C 1
ATOM 1703 O O . GLY A 1 221 ? 25.522 -9.432 12.789 1.00 81.69 221 GLY A O 1
ATOM 1704 N N . GLU A 1 222 ? 24.685 -10.958 14.202 1.00 87.81 222 GLU A N 1
ATOM 1705 C CA . GLU A 1 222 ? 25.932 -11.704 14.412 1.00 87.81 222 GLU A CA 1
ATOM 1706 C C . GLU A 1 222 ? 25.895 -13.022 13.621 1.00 87.81 222 GLU A C 1
ATOM 1708 O O . GLU A 1 222 ? 24.891 -13.738 13.628 1.00 87.81 222 GLU A O 1
ATOM 1713 N N . ASP A 1 223 ? 26.998 -13.353 12.950 1.00 86.94 223 ASP A N 1
ATOM 1714 C CA . ASP A 1 223 ? 27.111 -14.593 12.184 1.00 86.94 223 ASP A CA 1
ATOM 1715 C C . ASP A 1 223 ? 27.042 -15.839 13.082 1.00 86.94 223 ASP A C 1
ATOM 1717 O O . ASP A 1 223 ? 27.574 -15.882 14.198 1.00 86.94 223 ASP A O 1
ATOM 1721 N N . LEU A 1 224 ? 26.423 -16.905 12.564 1.00 90.06 224 LEU A N 1
ATOM 1722 C CA . LEU A 1 224 ? 26.510 -18.230 13.180 1.00 90.06 224 LEU A CA 1
ATOM 1723 C C . LEU A 1 224 ? 27.946 -18.764 13.086 1.00 90.06 224 LEU A C 1
ATOM 1725 O O . LEU A 1 224 ? 28.676 -18.458 12.145 1.00 90.06 224 LEU A O 1
ATOM 1729 N N . ASP A 1 225 ? 28.331 -19.632 14.026 1.00 89.81 225 ASP A N 1
ATOM 1730 C CA . ASP A 1 225 ? 29.658 -20.254 14.023 1.00 89.81 225 ASP A CA 1
ATOM 1731 C C . ASP A 1 225 ? 29.930 -20.978 12.690 1.00 89.81 225 ASP A C 1
ATOM 1733 O O . ASP A 1 225 ? 29.267 -21.959 12.338 1.00 89.81 225 ASP A O 1
ATOM 1737 N N . ALA A 1 226 ? 30.904 -20.469 11.932 1.00 87.06 226 ALA A N 1
ATOM 1738 C CA . ALA A 1 226 ? 31.172 -20.926 10.572 1.00 87.06 226 ALA A CA 1
ATOM 1739 C C . ALA A 1 226 ? 31.562 -22.412 10.522 1.00 87.06 226 ALA A C 1
ATOM 1741 O O . ALA A 1 226 ? 31.129 -23.130 9.621 1.00 87.06 226 ALA A O 1
ATOM 1742 N N . ASN A 1 227 ? 32.313 -22.900 11.515 1.00 90.12 227 ASN A N 1
ATOM 1743 C CA . ASN A 1 227 ? 32.723 -24.304 11.585 1.00 90.12 227 ASN A CA 1
ATOM 1744 C C . ASN A 1 227 ? 31.518 -25.221 11.824 1.00 90.12 227 ASN A C 1
ATOM 1746 O O . ASN A 1 227 ? 31.349 -26.218 11.127 1.00 90.12 227 ASN A O 1
ATOM 1750 N N . MET A 1 228 ? 30.624 -24.854 12.741 1.00 93.94 228 MET A N 1
ATOM 1751 C CA . MET A 1 228 ? 29.360 -25.552 12.966 1.00 93.94 228 MET A CA 1
ATOM 1752 C C . MET A 1 228 ? 28.499 -25.569 11.700 1.00 93.94 228 MET A C 1
ATOM 1754 O O . MET A 1 228 ? 27.944 -26.609 11.346 1.00 93.94 228 MET A O 1
ATOM 1758 N N . MET A 1 229 ? 28.390 -24.443 10.996 1.00 93.38 229 MET A N 1
ATOM 1759 C CA . MET A 1 229 ? 27.625 -24.364 9.749 1.00 93.38 229 MET A CA 1
ATOM 1760 C C . MET A 1 229 ? 28.230 -25.246 8.649 1.00 93.38 229 MET A C 1
ATOM 1762 O O . MET A 1 229 ? 27.490 -25.908 7.908 1.00 93.38 229 MET A O 1
ATOM 1766 N N . MET A 1 230 ? 29.562 -25.300 8.557 1.00 89.88 230 MET A N 1
ATOM 1767 C CA . MET A 1 230 ? 30.289 -26.197 7.659 1.00 89.88 230 MET A CA 1
ATOM 1768 C C . MET A 1 230 ? 30.060 -27.667 8.020 1.00 89.88 230 MET A C 1
ATOM 1770 O O . MET A 1 230 ? 29.767 -28.452 7.118 1.00 89.88 230 MET A O 1
ATOM 1774 N N . ASP A 1 231 ? 30.102 -28.027 9.304 1.00 92.88 231 ASP A N 1
ATOM 1775 C CA . ASP A 1 231 ? 29.808 -29.378 9.797 1.00 92.88 231 ASP A CA 1
ATOM 1776 C C . ASP A 1 231 ? 28.388 -29.818 9.429 1.00 92.88 231 ASP A C 1
ATOM 1778 O O . ASP A 1 231 ? 28.193 -30.908 8.889 1.00 92.88 231 ASP A O 1
ATOM 1782 N N . ILE A 1 232 ? 27.387 -28.965 9.686 1.00 95.69 232 ILE A N 1
ATOM 1783 C CA . ILE A 1 232 ? 25.986 -29.254 9.348 1.00 95.69 232 ILE A CA 1
ATOM 1784 C C . ILE A 1 232 ? 25.860 -29.442 7.834 1.00 95.69 232 ILE A C 1
ATOM 1786 O O . ILE A 1 232 ? 25.265 -30.409 7.361 1.00 95.69 232 ILE A O 1
ATOM 1790 N N . SER A 1 233 ? 26.473 -28.550 7.056 1.00 92.62 233 SER A N 1
ATOM 1791 C CA . SER A 1 233 ? 26.448 -28.619 5.594 1.00 92.62 233 SER A CA 1
ATOM 1792 C C . SER A 1 233 ? 27.177 -29.850 5.050 1.00 92.62 233 SER A C 1
ATOM 1794 O O . SER A 1 233 ? 26.777 -30.395 4.023 1.00 92.62 233 SER A O 1
ATOM 1796 N N . ALA A 1 234 ? 28.254 -30.299 5.695 1.00 93.81 234 ALA A N 1
ATOM 1797 C CA . ALA A 1 234 ? 28.950 -31.533 5.346 1.00 93.81 234 ALA A CA 1
ATOM 1798 C C . ALA A 1 234 ? 28.074 -32.754 5.652 1.00 93.81 234 ALA A C 1
ATOM 1800 O O . ALA A 1 234 ? 27.886 -33.600 4.778 1.00 93.81 234 ALA A O 1
ATOM 1801 N N . TRP A 1 235 ? 27.456 -32.792 6.836 1.00 95.88 235 TRP A N 1
ATOM 1802 C CA . TRP A 1 235 ? 26.548 -33.864 7.237 1.00 95.88 235 TRP A CA 1
ATOM 1803 C C . TRP A 1 235 ? 25.352 -33.989 6.284 1.00 95.88 235 TRP A C 1
ATOM 1805 O O . TRP A 1 235 ? 25.073 -35.082 5.800 1.00 95.88 235 TRP A O 1
ATOM 1815 N N . MET A 1 236 ? 24.698 -32.876 5.929 1.00 94.94 236 MET A N 1
ATOM 1816 C CA . MET A 1 236 ? 23.548 -32.867 5.008 1.00 94.94 236 MET A CA 1
ATOM 1817 C C . MET A 1 236 ? 23.907 -33.229 3.561 1.00 94.94 236 MET A C 1
ATOM 1819 O O . MET A 1 236 ? 23.037 -33.633 2.791 1.00 94.94 236 MET A O 1
ATOM 1823 N N . ARG A 1 237 ? 25.165 -33.026 3.147 1.00 91.88 237 ARG A N 1
ATOM 1824 C CA . ARG A 1 237 ? 25.624 -33.345 1.786 1.00 91.88 237 ARG A CA 1
ATOM 1825 C C . ARG A 1 237 ? 26.058 -34.792 1.616 1.00 91.88 237 ARG A C 1
ATOM 1827 O O . ARG A 1 237 ? 26.113 -35.234 0.472 1.00 91.88 237 ARG A O 1
ATOM 1834 N N . ALA A 1 238 ? 26.378 -35.483 2.707 1.00 92.88 238 ALA A N 1
ATOM 1835 C CA . ALA A 1 238 ? 26.938 -36.825 2.659 1.00 92.88 238 ALA A CA 1
ATOM 1836 C C . ALA A 1 238 ? 25.989 -37.827 1.982 1.00 92.88 238 ALA A C 1
ATOM 1838 O O . ALA A 1 238 ? 26.408 -38.543 1.080 1.00 92.88 238 ALA A O 1
ATOM 1839 N N . GLU A 1 239 ? 24.714 -37.846 2.377 1.00 93.25 239 GLU A N 1
ATOM 1840 C CA . GLU A 1 239 ? 23.687 -38.761 1.858 1.00 93.25 239 GLU A CA 1
ATOM 1841 C C . GLU A 1 239 ? 22.295 -38.091 1.934 1.00 93.25 239 GLU A C 1
ATOM 1843 O O . GLU A 1 239 ? 22.156 -37.069 2.618 1.00 93.25 239 GLU A O 1
ATOM 1848 N N . PRO A 1 240 ? 21.266 -38.623 1.240 1.00 94.88 240 PRO A N 1
ATOM 1849 C CA . PRO A 1 240 ? 19.882 -38.164 1.377 1.00 94.88 240 PRO A CA 1
ATOM 1850 C C . PRO A 1 240 ? 19.390 -38.166 2.830 1.00 94.88 240 PRO A C 1
ATOM 1852 O O . PRO A 1 240 ? 19.886 -38.913 3.669 1.00 94.88 240 PRO A O 1
ATOM 1855 N N . ILE A 1 241 ? 18.415 -37.314 3.130 1.00 97.62 241 ILE A N 1
ATOM 1856 C CA . ILE A 1 241 ? 17.798 -37.223 4.458 1.00 97.62 241 ILE A CA 1
ATOM 1857 C C . ILE A 1 241 ? 16.397 -37.814 4.341 1.00 97.62 241 ILE A C 1
ATOM 1859 O O . ILE A 1 241 ? 15.668 -37.438 3.431 1.00 97.62 241 ILE A O 1
ATOM 1863 N N . ASP A 1 242 ? 16.022 -38.714 5.248 1.00 96.56 242 ASP A N 1
ATOM 1864 C CA . ASP A 1 242 ? 14.736 -39.418 5.181 1.00 96.56 242 ASP A CA 1
ATOM 1865 C C . ASP A 1 242 ? 13.625 -38.616 5.874 1.00 96.56 242 ASP A C 1
ATOM 1867 O O . ASP A 1 242 ? 12.514 -38.478 5.356 1.00 96.56 242 ASP A O 1
ATOM 1871 N N . LEU A 1 243 ? 13.938 -38.049 7.046 1.00 97.06 243 LEU A N 1
ATOM 1872 C CA . LEU A 1 243 ? 13.012 -37.263 7.864 1.00 97.06 243 LEU A CA 1
ATOM 1873 C C . LEU A 1 243 ? 13.660 -35.995 8.401 1.00 97.06 243 LEU A C 1
ATOM 1875 O O . LEU A 1 243 ? 14.820 -36.007 8.821 1.00 97.06 243 LEU A O 1
ATOM 1879 N N . MET A 1 244 ? 12.865 -34.929 8.477 1.00 97.25 244 MET A N 1
ATOM 1880 C CA . MET A 1 244 ? 13.200 -33.757 9.270 1.00 97.25 244 MET A CA 1
ATOM 1881 C C . MET A 1 244 ? 12.083 -33.404 10.248 1.00 97.25 244 MET A C 1
ATOM 1883 O O . MET A 1 244 ? 10.982 -33.050 9.835 1.00 97.25 244 MET A O 1
ATOM 1887 N N . PHE A 1 245 ? 12.395 -33.442 11.540 1.00 97.69 245 PHE A N 1
ATOM 1888 C CA . PHE A 1 245 ? 11.520 -32.929 12.584 1.00 97.69 245 PHE A CA 1
ATOM 1889 C C . PHE A 1 245 ? 11.647 -31.409 12.706 1.00 97.69 245 PHE A C 1
ATOM 1891 O O . PHE A 1 245 ? 12.755 -30.875 12.769 1.00 97.69 245 PHE A O 1
ATOM 1898 N N . VAL A 1 246 ? 10.513 -30.725 12.802 1.00 96.56 246 VAL A N 1
ATOM 1899 C CA . VAL A 1 246 ? 10.396 -29.292 13.086 1.00 96.56 246 VAL A CA 1
ATOM 1900 C C . VAL A 1 246 ? 9.602 -29.165 14.382 1.00 96.56 246 VAL A C 1
ATOM 1902 O O . VAL A 1 246 ? 8.420 -29.492 14.417 1.00 96.56 246 VAL A O 1
ATOM 1905 N N . ILE A 1 247 ? 10.277 -28.793 15.471 1.00 96.75 247 ILE A N 1
ATOM 1906 C CA . ILE A 1 247 ? 9.779 -28.993 16.839 1.00 96.75 247 ILE A CA 1
ATOM 1907 C C . ILE A 1 247 ? 9.744 -27.665 17.588 1.00 96.75 247 ILE A C 1
ATOM 1909 O O . ILE A 1 247 ? 10.789 -27.053 17.827 1.00 96.75 247 ILE A O 1
ATOM 1913 N N . GLY A 1 248 ? 8.559 -27.249 18.026 1.00 90.25 248 GLY A N 1
ATOM 1914 C CA . GLY A 1 248 ? 8.358 -26.051 18.839 1.00 90.25 248 GLY A CA 1
ATOM 1915 C C . GLY A 1 248 ? 8.954 -24.780 18.225 1.00 90.25 248 GLY A C 1
ATOM 1916 O O . GLY A 1 248 ? 9.508 -23.951 18.950 1.00 90.25 248 GLY A O 1
ATOM 1917 N N . THR A 1 249 ? 8.925 -24.641 16.900 1.00 85.94 249 THR A N 1
ATOM 1918 C CA . THR A 1 249 ? 9.493 -23.490 16.178 1.00 85.94 249 THR A CA 1
ATOM 1919 C C . THR A 1 249 ? 8.529 -22.999 15.107 1.00 85.94 249 THR A C 1
ATOM 1921 O O . THR A 1 249 ? 7.960 -23.810 14.381 1.00 85.94 249 THR A O 1
ATOM 1924 N N . SER A 1 250 ? 8.385 -21.676 14.970 1.00 81.25 250 SER A N 1
ATOM 1925 C CA . SER A 1 250 ? 7.574 -21.051 13.912 1.00 81.25 250 SER A CA 1
ATOM 1926 C C . SER A 1 250 ? 8.254 -21.070 12.540 1.00 81.25 250 SER A C 1
ATOM 1928 O O . SER A 1 250 ? 7.668 -20.629 11.556 1.00 81.25 250 SER A O 1
ATOM 1930 N N . ALA A 1 251 ? 9.509 -21.540 12.468 1.00 83.69 251 ALA A N 1
ATOM 1931 C CA . ALA A 1 251 ? 10.312 -21.579 11.246 1.00 83.69 251 ALA A CA 1
ATOM 1932 C C . ALA A 1 251 ? 10.488 -20.210 10.547 1.00 83.69 251 ALA A C 1
ATOM 1934 O O . ALA A 1 251 ? 10.634 -20.143 9.334 1.00 83.69 251 ALA A O 1
ATOM 1935 N N . GLN A 1 252 ? 10.522 -19.114 11.313 1.00 78.38 252 GLN A N 1
ATOM 1936 C CA . GLN A 1 252 ? 10.652 -17.747 10.775 1.00 78.38 252 GLN A CA 1
ATOM 1937 C C . GLN A 1 252 ? 12.069 -17.150 10.878 1.00 78.38 252 GLN A C 1
ATOM 1939 O O . GLN A 1 252 ? 12.369 -16.156 10.225 1.00 78.38 252 GLN A O 1
ATOM 1944 N N . VAL A 1 253 ? 12.953 -17.699 11.721 1.00 76.88 253 VAL A N 1
ATOM 1945 C CA . VAL A 1 253 ? 14.277 -17.100 11.983 1.00 76.88 253 VAL A CA 1
ATOM 1946 C C . VAL A 1 253 ? 15.322 -17.661 11.023 1.00 76.88 253 VAL A C 1
ATOM 1948 O O . VAL A 1 253 ? 15.734 -18.819 11.140 1.00 76.88 253 VAL A O 1
ATOM 1951 N N . TYR A 1 254 ? 15.779 -16.832 10.088 1.00 79.56 254 TYR A N 1
ATOM 1952 C CA . TYR A 1 254 ? 16.861 -17.167 9.165 1.00 79.56 254 TYR A CA 1
ATOM 1953 C C . TYR A 1 254 ? 18.243 -16.905 9.792 1.00 79.56 254 TYR A C 1
ATOM 1955 O O . TYR A 1 254 ? 18.375 -16.001 10.613 1.00 79.56 254 TYR A O 1
ATOM 1963 N N . PRO A 1 255 ? 19.273 -17.704 9.444 1.00 83.31 255 PRO A N 1
ATOM 1964 C CA . PRO A 1 255 ? 19.271 -18.781 8.447 1.00 83.31 255 PRO A CA 1
ATOM 1965 C C . PRO A 1 255 ? 18.791 -20.149 8.977 1.00 83.31 255 PRO A C 1
ATOM 1967 O O . PRO A 1 255 ? 18.756 -21.105 8.201 1.00 83.31 255 PRO A O 1
ATOM 1970 N N . ALA A 1 256 ? 18.410 -20.281 10.255 1.00 86.38 256 ALA A N 1
ATOM 1971 C CA . ALA A 1 256 ? 18.013 -21.562 10.857 1.00 86.38 256 ALA A CA 1
ATOM 1972 C C . ALA A 1 256 ? 16.783 -22.198 10.174 1.00 86.38 256 ALA A C 1
ATOM 1974 O O . ALA A 1 256 ? 16.799 -23.389 9.865 1.00 86.38 256 ALA A O 1
ATOM 1975 N N . ALA A 1 257 ? 15.763 -21.398 9.852 1.00 88.50 257 ALA A N 1
ATOM 1976 C CA . ALA A 1 257 ? 14.566 -21.836 9.129 1.00 88.50 257 ALA A CA 1
ATOM 1977 C C . ALA A 1 257 ? 14.878 -22.480 7.763 1.00 88.50 257 ALA A C 1
ATOM 1979 O O . ALA A 1 257 ? 14.239 -23.457 7.373 1.00 88.50 257 ALA A O 1
ATOM 1980 N N . SER A 1 258 ? 15.933 -22.015 7.077 1.00 90.94 258 SER A N 1
ATOM 1981 C CA . SER A 1 258 ? 16.333 -22.532 5.757 1.00 90.94 258 SER A CA 1
ATOM 1982 C C . SER A 1 258 ? 16.709 -24.019 5.758 1.00 90.94 258 SER A C 1
ATOM 1984 O O . SER A 1 258 ? 16.762 -24.646 4.696 1.00 90.94 258 SER A O 1
ATOM 1986 N N . TYR A 1 259 ? 16.999 -24.607 6.927 1.00 94.62 259 TYR A N 1
ATOM 1987 C CA . TYR A 1 259 ? 17.337 -26.025 7.025 1.00 94.62 259 TYR A CA 1
ATOM 1988 C C . TYR A 1 259 ? 16.174 -26.948 6.657 1.00 94.62 259 TYR A C 1
ATOM 1990 O O . TYR A 1 259 ? 16.437 -28.040 6.156 1.00 94.62 259 TYR A O 1
ATOM 1998 N N . ILE A 1 260 ? 14.927 -26.490 6.803 1.00 94.62 260 ILE A N 1
ATOM 1999 C CA . ILE A 1 260 ? 13.728 -27.244 6.416 1.00 94.62 260 ILE A CA 1
ATOM 2000 C C . ILE A 1 260 ? 13.731 -27.480 4.902 1.00 94.62 260 ILE A C 1
ATOM 2002 O O . ILE A 1 260 ? 13.699 -28.622 4.440 1.00 94.62 260 ILE A O 1
ATOM 2006 N N . ASP A 1 261 ? 13.892 -26.416 4.113 1.00 90.75 261 ASP A N 1
ATOM 2007 C CA . ASP A 1 261 ? 13.950 -26.527 2.654 1.00 90.75 261 ASP A CA 1
ATOM 2008 C C . ASP A 1 261 ? 15.208 -27.244 2.173 1.00 90.75 261 ASP A C 1
ATOM 2010 O O . ASP A 1 261 ? 15.160 -28.025 1.218 1.00 90.75 261 ASP A O 1
ATOM 2014 N N . LYS A 1 262 ? 16.347 -27.025 2.841 1.00 93.94 262 LYS A N 1
ATOM 2015 C CA . LYS A 1 262 ? 17.588 -27.750 2.535 1.00 93.94 262 LYS A CA 1
ATOM 2016 C C . LYS A 1 262 ? 17.427 -29.252 2.765 1.00 93.94 262 LYS A C 1
ATOM 2018 O O . LYS A 1 262 ? 17.932 -30.023 1.953 1.00 93.94 262 LYS A O 1
ATOM 2023 N N . ALA A 1 263 ? 16.728 -29.677 3.817 1.00 95.19 263 ALA A N 1
ATOM 2024 C CA . ALA A 1 263 ? 16.465 -31.089 4.074 1.00 95.19 263 ALA A CA 1
ATOM 2025 C C . ALA A 1 263 ? 15.450 -31.673 3.089 1.00 95.19 263 ALA A C 1
ATOM 2027 O O . ALA A 1 263 ? 15.676 -32.755 2.549 1.00 95.19 263 ALA A O 1
ATOM 2028 N N . ARG A 1 264 ? 14.391 -30.928 2.758 1.00 93.50 264 ARG A N 1
ATOM 2029 C CA . ARG A 1 264 ? 13.413 -31.333 1.740 1.00 93.50 264 ARG A CA 1
ATOM 2030 C C . ARG A 1 264 ? 14.070 -31.532 0.368 1.00 93.50 264 ARG A C 1
ATOM 2032 O O . ARG A 1 264 ? 13.838 -32.543 -0.287 1.00 93.50 264 ARG A O 1
ATOM 2039 N N . LYS A 1 265 ? 14.990 -30.644 -0.033 1.00 92.62 265 LYS A N 1
ATOM 2040 C CA . LYS A 1 265 ? 15.826 -30.804 -1.247 1.00 92.62 265 LYS A CA 1
ATOM 2041 C C . LYS A 1 265 ? 16.743 -32.034 -1.201 1.00 92.62 265 LYS A C 1
ATOM 2043 O O . LYS A 1 265 ? 17.233 -32.468 -2.240 1.00 92.62 265 LYS A O 1
ATOM 2048 N N . ARG A 1 266 ? 16.987 -32.592 -0.013 1.00 94.56 266 ARG A N 1
ATOM 2049 C CA . ARG A 1 266 ? 17.744 -33.833 0.211 1.00 94.56 266 ARG A CA 1
ATOM 2050 C C . ARG A 1 266 ? 16.848 -35.067 0.344 1.00 94.56 266 ARG A C 1
ATOM 2052 O O . ARG A 1 266 ? 17.377 -36.133 0.634 1.00 94.56 266 ARG A O 1
ATOM 2059 N N . GLY A 1 267 ? 15.543 -34.938 0.092 1.00 92.00 267 GLY A N 1
ATOM 2060 C CA . GLY A 1 267 ? 14.578 -36.041 0.093 1.00 92.00 267 GLY A CA 1
ATOM 2061 C C . GLY A 1 267 ? 13.754 -36.181 1.373 1.00 92.00 267 GLY A C 1
ATOM 2062 O O . GLY A 1 267 ? 12.922 -37.084 1.439 1.00 92.00 267 GLY A O 1
ATOM 2063 N N . ALA A 1 268 ? 13.944 -35.299 2.361 1.00 95.62 268 ALA A N 1
ATOM 2064 C CA . ALA A 1 268 ? 13.298 -35.454 3.659 1.00 95.62 268 ALA A CA 1
ATOM 2065 C C . ALA A 1 268 ? 11.791 -35.202 3.581 1.00 95.62 268 ALA A C 1
ATOM 2067 O O . ALA A 1 268 ? 11.358 -34.186 3.027 1.00 95.62 268 ALA A O 1
ATOM 2068 N N . ARG A 1 269 ? 11.013 -36.078 4.223 1.00 95.81 269 ARG A N 1
ATOM 2069 C CA . ARG A 1 269 ? 9.633 -35.762 4.620 1.00 95.81 269 ARG A CA 1
ATOM 2070 C C . ARG A 1 269 ? 9.670 -34.943 5.904 1.00 95.81 269 ARG A C 1
ATOM 2072 O O . ARG A 1 269 ? 10.459 -35.229 6.810 1.00 95.81 269 ARG A O 1
ATOM 2079 N N . ILE A 1 270 ? 8.849 -33.908 5.965 1.00 96.25 270 ILE A N 1
ATOM 2080 C CA . ILE A 1 270 ? 8.820 -32.966 7.081 1.00 96.25 270 ILE A CA 1
ATOM 2081 C C . ILE A 1 270 ? 7.811 -33.443 8.123 1.00 96.25 270 ILE A C 1
ATOM 2083 O O . ILE A 1 270 ? 6.722 -33.894 7.780 1.00 96.25 270 ILE A O 1
ATOM 2087 N N . VAL A 1 271 ? 8.195 -33.369 9.395 1.00 95.81 271 VAL A N 1
ATOM 2088 C CA . VAL A 1 271 ? 7.373 -33.758 10.544 1.00 95.81 271 VAL A CA 1
ATOM 2089 C C . VAL A 1 271 ? 7.287 -32.567 11.485 1.00 95.81 271 VAL A C 1
ATOM 2091 O O . VAL A 1 271 ? 8.246 -32.280 12.204 1.00 95.81 271 VAL A O 1
ATOM 2094 N N . THR A 1 272 ? 6.160 -31.868 11.481 1.00 94.88 272 THR A N 1
ATOM 2095 C CA . THR A 1 272 ? 5.957 -30.680 12.319 1.00 94.88 272 THR A CA 1
ATOM 2096 C C . THR A 1 272 ? 5.255 -31.060 13.617 1.00 94.88 272 THR A C 1
ATOM 2098 O O . THR A 1 272 ? 4.224 -31.727 13.589 1.00 94.88 272 THR A O 1
ATOM 2101 N N . ILE A 1 273 ? 5.812 -30.647 14.758 1.00 94.50 273 ILE A N 1
ATOM 2102 C CA . ILE A 1 273 ? 5.264 -30.906 16.097 1.00 94.50 273 ILE A CA 1
ATOM 2103 C C . ILE A 1 273 ? 5.214 -29.586 16.860 1.00 94.50 273 ILE A C 1
ATOM 2105 O O . ILE A 1 273 ? 6.159 -29.224 17.570 1.00 94.50 273 ILE A O 1
ATOM 2109 N N . ASN A 1 274 ? 4.098 -28.887 16.697 1.00 90.56 274 ASN A N 1
ATOM 2110 C CA . ASN A 1 274 ? 3.770 -27.654 17.398 1.00 90.56 274 ASN A CA 1
ATOM 2111 C C . ASN A 1 274 ? 2.274 -27.682 17.761 1.00 90.56 274 ASN A C 1
ATOM 2113 O O . ASN A 1 274 ? 1.515 -28.309 17.025 1.00 90.56 274 ASN A O 1
ATOM 2117 N N . PRO A 1 275 ? 1.817 -26.983 18.815 1.00 86.19 275 PRO A N 1
ATOM 2118 C CA . PRO A 1 275 ? 0.390 -26.872 19.136 1.00 86.19 275 PRO A CA 1
ATOM 2119 C C . PRO A 1 275 ? -0.490 -26.462 17.945 1.00 86.19 275 PRO A C 1
ATOM 2121 O O . PRO A 1 275 ? -1.564 -27.022 17.768 1.00 86.19 275 PRO A O 1
ATOM 2124 N N . GLU A 1 276 ? 0.009 -25.556 17.108 1.00 84.44 276 GLU A N 1
ATOM 2125 C CA . GLU A 1 276 ? -0.658 -24.994 15.931 1.00 84.44 276 GLU A CA 1
ATOM 2126 C C . GLU A 1 276 ? -0.458 -25.803 14.634 1.00 84.44 276 GLU A C 1
ATOM 2128 O O . GLU A 1 276 ? -0.949 -25.420 13.580 1.00 84.44 276 GLU A O 1
ATOM 2133 N N . ALA A 1 277 ? 0.277 -26.922 14.659 1.00 82.38 277 ALA A N 1
ATOM 2134 C CA . ALA A 1 277 ? 0.692 -27.616 13.430 1.00 82.38 277 ALA A CA 1
ATOM 2135 C C . ALA A 1 277 ? -0.466 -28.211 12.603 1.00 82.38 277 ALA A C 1
ATOM 2137 O O . ALA A 1 277 ? -0.270 -28.525 11.432 1.00 82.38 277 ALA A O 1
ATOM 2138 N N . GLU A 1 278 ? -1.639 -28.392 13.214 1.00 81.81 278 GLU A N 1
ATOM 2139 C CA . GLU A 1 278 ? -2.871 -28.862 12.560 1.00 81.81 278 GLU A CA 1
ATOM 2140 C C . GLU A 1 278 ? -3.887 -27.727 12.335 1.00 81.81 278 GLU A C 1
ATOM 2142 O O . GLU A 1 278 ? -4.986 -27.972 11.834 1.00 81.81 278 GLU A O 1
ATOM 2147 N N . ASP A 1 279 ? -3.538 -26.486 12.690 1.00 82.06 279 ASP A N 1
ATOM 2148 C CA . ASP A 1 279 ? -4.390 -25.330 12.433 1.00 82.06 279 ASP A CA 1
ATOM 2149 C C . ASP A 1 279 ? -4.487 -25.097 10.922 1.00 82.06 279 ASP A C 1
ATOM 2151 O O . ASP A 1 279 ? -3.507 -25.225 10.184 1.00 82.06 279 ASP A O 1
ATOM 2155 N N . GLU A 1 280 ? -5.668 -24.704 10.442 1.00 73.12 280 GLU A N 1
ATOM 2156 C CA . GLU A 1 280 ? -5.930 -24.496 9.009 1.00 73.12 280 GLU A CA 1
ATOM 2157 C C . GLU A 1 280 ? -4.920 -23.528 8.361 1.00 73.12 280 GLU A C 1
ATOM 2159 O O . GLU A 1 280 ? -4.498 -23.733 7.222 1.00 73.12 280 GLU A O 1
ATOM 2164 N N . ALA A 1 281 ? -4.453 -22.537 9.128 1.00 70.00 281 ALA A N 1
ATOM 2165 C CA . ALA A 1 281 ? -3.439 -21.569 8.719 1.00 70.00 281 ALA A CA 1
ATOM 2166 C C . ALA A 1 281 ? -2.034 -22.168 8.510 1.00 70.00 281 ALA A C 1
ATOM 2168 O O . ALA A 1 281 ? -1.221 -21.558 7.828 1.00 70.00 281 ALA A O 1
ATOM 2169 N N . GLU A 1 282 ? -1.730 -23.346 9.056 1.00 76.38 282 GLU A N 1
ATOM 2170 C CA . GLU A 1 282 ? -0.419 -24.006 8.969 1.00 76.38 282 GLU A CA 1
ATOM 2171 C C . GLU A 1 282 ? -0.432 -25.209 8.011 1.00 76.38 282 GLU A C 1
ATOM 2173 O O . GLU A 1 282 ? 0.609 -25.606 7.474 1.00 76.38 282 GLU A O 1
ATOM 2178 N N . MET A 1 283 ? -1.622 -25.744 7.718 1.00 76.38 283 MET A N 1
ATOM 2179 C CA . MET A 1 283 ? -1.817 -26.940 6.894 1.00 76.38 283 MET A CA 1
ATOM 2180 C C . MET A 1 283 ? -1.281 -26.820 5.460 1.00 76.38 283 MET A C 1
ATOM 2182 O O . MET A 1 283 ? -0.900 -27.832 4.871 1.00 76.38 283 MET A O 1
ATOM 2186 N N . TYR A 1 284 ? -1.162 -25.609 4.902 1.00 75.00 284 TYR A N 1
ATOM 2187 C CA . TYR A 1 284 ? -0.576 -25.400 3.568 1.00 75.00 284 TYR A CA 1
ATOM 2188 C C . TYR A 1 284 ? 0.918 -25.776 3.490 1.00 75.00 284 TYR A C 1
ATOM 2190 O O . TYR A 1 284 ? 1.442 -26.039 2.404 1.00 75.00 284 TYR A O 1
ATOM 2198 N N . LYS A 1 285 ? 1.628 -25.816 4.630 1.00 76.75 285 LYS A N 1
ATOM 2199 C CA . LYS A 1 285 ? 3.058 -26.175 4.701 1.00 76.75 285 LYS A CA 1
ATOM 2200 C C . LYS A 1 285 ? 3.290 -27.683 4.528 1.00 76.75 285 LYS A C 1
ATOM 2202 O O . LYS A 1 285 ? 4.416 -28.102 4.213 1.00 76.75 285 LYS A O 1
ATOM 2207 N N . ILE A 1 286 ? 2.237 -28.482 4.717 1.00 83.50 286 ILE A N 1
ATOM 2208 C CA . ILE A 1 286 ? 2.251 -29.945 4.694 1.00 83.50 286 ILE A CA 1
ATOM 2209 C C . ILE A 1 286 ? 2.122 -30.441 3.253 1.00 83.50 286 ILE A C 1
ATOM 2211 O O . ILE A 1 286 ? 1.117 -30.216 2.581 1.00 83.50 286 ILE A O 1
ATOM 2215 N N . LYS A 1 287 ? 3.153 -31.131 2.756 1.00 86.19 287 LYS A N 1
ATOM 2216 C CA . LYS A 1 287 ? 3.136 -31.753 1.424 1.00 86.19 287 LYS A CA 1
ATOM 2217 C C . LYS A 1 287 ? 2.706 -33.221 1.510 1.00 86.19 287 LYS A C 1
ATOM 2219 O O . LYS A 1 287 ? 2.775 -33.820 2.581 1.00 86.19 287 LYS A O 1
ATOM 2224 N N . PRO A 1 288 ? 2.293 -33.853 0.395 1.00 84.50 288 PRO A N 1
ATOM 2225 C CA . PRO A 1 288 ? 1.996 -35.282 0.389 1.00 84.50 288 PRO A CA 1
ATOM 2226 C C . PRO A 1 288 ? 3.160 -36.115 0.951 1.00 84.50 288 PRO A C 1
ATOM 2228 O O . PRO A 1 288 ? 4.267 -36.088 0.415 1.00 84.50 288 PRO A O 1
ATOM 2231 N N . GLY A 1 289 ? 2.894 -36.862 2.025 1.00 82.94 289 GLY A N 1
ATOM 2232 C CA . GLY A 1 289 ? 3.885 -37.679 2.732 1.00 82.94 289 GLY A CA 1
ATOM 2233 C C . GLY A 1 289 ? 4.559 -37.000 3.931 1.00 82.94 289 GLY A C 1
ATOM 2234 O O . GLY A 1 289 ? 5.276 -37.690 4.655 1.00 82.94 289 GLY A O 1
ATOM 2235 N N . ASP A 1 290 ? 4.323 -35.705 4.151 1.00 93.06 290 ASP A N 1
ATOM 2236 C CA . ASP A 1 290 ? 4.692 -35.005 5.384 1.00 93.06 290 ASP A CA 1
ATOM 2237 C C . ASP A 1 290 ? 3.694 -35.320 6.510 1.00 93.06 290 ASP A C 1
ATOM 2239 O O . ASP A 1 290 ? 2.587 -35.811 6.270 1.00 93.06 290 ASP A O 1
ATOM 2243 N N . PHE A 1 291 ? 4.098 -35.018 7.744 1.00 93.81 291 PHE A N 1
ATOM 2244 C CA . PHE A 1 291 ? 3.292 -35.214 8.942 1.00 93.81 291 PHE A CA 1
ATOM 2245 C C . PHE A 1 291 ? 3.181 -33.925 9.755 1.00 93.81 291 PHE A C 1
ATOM 2247 O O . PHE A 1 291 ? 4.147 -33.167 9.863 1.00 93.81 291 PHE A O 1
ATOM 2254 N N . ALA A 1 292 ? 2.022 -33.708 10.367 1.00 92.75 292 ALA A N 1
ATOM 2255 C CA . ALA A 1 292 ? 1.769 -32.586 11.262 1.00 92.75 292 ALA A CA 1
ATOM 2256 C C . ALA A 1 292 ? 1.056 -33.084 12.519 1.00 92.75 292 ALA A C 1
ATOM 2258 O O . ALA A 1 292 ? 0.100 -33.850 12.418 1.00 92.75 292 ALA A O 1
ATOM 2259 N N . PHE A 1 293 ? 1.539 -32.662 13.686 1.00 92.81 293 PHE A N 1
ATOM 2260 C CA . PHE A 1 293 ? 0.989 -33.032 14.986 1.00 92.81 293 PHE A CA 1
ATOM 2261 C C . PHE A 1 293 ? 0.782 -31.777 15.841 1.00 92.81 293 PHE A C 1
ATOM 2263 O O . PHE A 1 293 ? 1.742 -31.216 16.375 1.00 92.81 293 PHE A O 1
ATOM 2270 N N . GLY A 1 294 ? -0.480 -31.362 15.963 1.00 88.44 294 GLY A N 1
ATOM 2271 C CA . GLY A 1 294 ? -1.001 -30.157 16.620 1.00 88.44 294 GLY A CA 1
ATOM 2272 C C . GLY A 1 294 ? -0.988 -30.237 18.147 1.00 88.44 294 GLY A C 1
ATOM 2273 O O . GLY A 1 294 ? -2.036 -30.150 18.794 1.00 88.44 294 GLY A O 1
ATOM 2274 N N . LYS A 1 295 ? 0.166 -30.549 18.750 1.00 87.44 295 LYS A N 1
ATOM 2275 C CA . LYS A 1 295 ? 0.299 -30.848 20.188 1.00 87.44 295 LYS A CA 1
ATOM 2276 C C . LYS A 1 295 ? 1.615 -30.346 20.773 1.00 87.44 295 LYS A C 1
ATOM 2278 O O . LYS A 1 295 ? 2.574 -30.064 20.060 1.00 87.44 295 LYS A O 1
ATOM 2283 N N . ASP A 1 296 ? 1.664 -30.270 22.104 1.00 88.62 296 ASP A N 1
ATOM 2284 C CA . ASP A 1 296 ? 2.891 -29.956 22.837 1.00 88.62 296 ASP A CA 1
ATOM 2285 C C . ASP A 1 296 ? 3.965 -31.027 22.566 1.00 88.62 296 ASP A C 1
ATOM 2287 O O . ASP A 1 296 ? 3.747 -32.232 22.746 1.00 88.62 296 ASP A O 1
ATOM 2291 N N . ALA A 1 297 ? 5.152 -30.578 22.152 1.00 92.25 297 ALA A N 1
ATOM 2292 C CA . ALA A 1 297 ? 6.289 -31.437 21.853 1.00 92.25 297 ALA A CA 1
ATOM 2293 C C . ALA A 1 297 ? 6.704 -32.327 23.038 1.00 92.25 297 ALA A C 1
ATOM 2295 O O . ALA A 1 297 ? 7.116 -33.469 22.830 1.00 92.25 297 ALA A O 1
ATOM 2296 N N . ALA A 1 298 ? 6.576 -31.848 24.279 1.00 91.25 298 ALA A N 1
ATOM 2297 C CA . ALA A 1 298 ? 6.888 -32.620 25.476 1.00 91.25 298 ALA A CA 1
ATOM 2298 C C . ALA A 1 298 ? 5.937 -33.809 25.679 1.00 91.25 298 ALA A C 1
ATOM 2300 O O . ALA A 1 298 ? 6.340 -34.821 26.255 1.00 91.25 298 ALA A O 1
ATOM 2301 N N . GLU A 1 299 ? 4.698 -33.708 25.197 1.00 88.62 299 GLU A N 1
ATOM 2302 C CA . GLU A 1 299 ? 3.711 -34.783 25.269 1.00 88.62 299 GLU A CA 1
ATOM 2303 C C . GLU A 1 299 ? 3.851 -35.761 24.099 1.00 88.62 299 GLU A C 1
ATOM 2305 O O . GLU A 1 299 ? 3.822 -36.976 24.306 1.00 88.62 299 GLU A O 1
ATOM 2310 N N . TYR A 1 300 ? 4.024 -35.242 22.880 1.00 90.25 300 TYR A N 1
ATOM 2311 C CA . TYR A 1 300 ? 3.909 -36.045 21.662 1.00 90.25 300 TYR A CA 1
ATOM 2312 C C . TYR A 1 300 ? 5.215 -36.682 21.187 1.00 90.25 300 TYR A C 1
ATOM 2314 O O . TYR A 1 300 ? 5.176 -37.798 20.672 1.00 90.25 300 TYR A O 1
ATOM 2322 N N . LEU A 1 301 ? 6.382 -36.058 21.394 1.00 93.75 301 LEU A N 1
ATOM 2323 C CA . LEU A 1 301 ? 7.657 -36.659 20.973 1.00 93.75 301 LEU A CA 1
ATOM 2324 C C . LEU A 1 301 ? 7.894 -38.069 21.549 1.00 93.75 301 LEU A C 1
ATOM 2326 O O . LEU A 1 301 ? 8.305 -38.938 20.779 1.00 93.75 301 LEU A O 1
ATOM 2330 N N . PRO A 1 302 ? 7.615 -38.358 22.839 1.00 93.25 302 PRO A N 1
ATOM 2331 C CA . PRO A 1 302 ? 7.732 -39.718 23.371 1.00 93.25 302 PRO A CA 1
ATOM 2332 C C . PRO A 1 302 ? 6.832 -40.742 22.663 1.00 93.25 302 PRO A C 1
ATOM 2334 O O . PRO A 1 302 ? 7.245 -41.882 22.479 1.00 93.25 302 PRO A O 1
ATOM 2337 N N . ILE A 1 303 ? 5.627 -40.336 22.246 1.00 92.31 303 ILE A N 1
ATOM 2338 C CA . ILE A 1 303 ? 4.649 -41.196 21.556 1.00 92.31 303 ILE A CA 1
ATOM 2339 C C . ILE A 1 303 ? 5.091 -41.444 20.110 1.00 92.31 303 ILE A C 1
ATOM 2341 O O . ILE A 1 303 ? 5.092 -42.570 19.613 1.00 92.31 303 ILE A O 1
ATOM 2345 N N . LEU A 1 304 ? 5.506 -40.382 19.422 1.00 93.88 304 LEU A N 1
ATOM 2346 C CA . LEU A 1 304 ? 5.944 -40.447 18.032 1.00 93.88 304 LEU A CA 1
ATOM 2347 C C . LEU A 1 304 ? 7.222 -41.280 17.888 1.00 93.88 304 LEU A C 1
ATOM 2349 O O . LEU A 1 304 ? 7.339 -42.073 16.956 1.00 93.88 304 LEU A O 1
ATOM 2353 N N . LEU A 1 305 ? 8.157 -41.151 18.830 1.00 95.12 305 LEU A N 1
ATOM 2354 C CA . LEU A 1 305 ? 9.446 -41.842 18.790 1.00 95.12 305 LEU A CA 1
ATOM 2355 C C . LEU A 1 305 ? 9.430 -43.243 19.420 1.00 95.12 305 LEU A C 1
ATOM 2357 O O . LEU A 1 305 ? 10.429 -43.959 19.291 1.00 95.12 305 LEU A O 1
ATOM 2361 N N . GLU A 1 306 ? 8.317 -43.664 20.039 1.00 92.81 306 GLU A N 1
ATOM 2362 C CA . GLU A 1 306 ? 8.141 -44.970 20.702 1.00 92.81 306 GLU A CA 1
ATOM 2363 C C . GLU A 1 306 ? 8.710 -46.158 19.899 1.00 92.81 306 GLU A C 1
ATOM 2365 O O . GLU A 1 306 ? 9.424 -46.973 20.493 1.00 92.81 306 GLU A O 1
ATOM 2370 N N . PRO A 1 307 ? 8.505 -46.277 18.568 1.00 92.00 307 PRO A N 1
ATOM 2371 C CA . PRO A 1 307 ? 9.026 -47.409 17.802 1.00 92.00 307 PRO A CA 1
ATOM 2372 C C . PRO A 1 307 ? 10.547 -47.573 17.837 1.00 92.00 307 PRO A C 1
ATOM 2374 O O . PRO A 1 307 ? 11.042 -48.677 17.619 1.00 92.00 307 PRO A O 1
ATOM 2377 N N . VAL A 1 308 ? 11.280 -46.482 18.070 1.00 90.75 308 VAL A N 1
ATOM 2378 C CA . VAL A 1 308 ? 12.746 -46.461 18.094 1.00 90.75 308 VAL A CA 1
ATOM 2379 C C . VAL A 1 308 ? 13.251 -46.443 19.533 1.00 90.75 308 VAL A C 1
ATOM 2381 O O . VAL A 1 308 ? 14.166 -47.195 19.880 1.00 90.75 308 VAL A O 1
ATOM 2384 N N . ILE A 1 309 ? 12.652 -45.615 20.393 1.00 90.62 309 ILE A N 1
ATOM 2385 C CA . ILE A 1 309 ? 13.144 -45.387 21.760 1.00 90.62 309 ILE A CA 1
ATOM 2386 C C . ILE A 1 309 ? 12.521 -46.315 22.813 1.00 90.62 309 ILE A C 1
ATOM 2388 O O . ILE A 1 309 ? 13.085 -46.442 23.899 1.00 90.62 309 ILE A O 1
ATOM 2392 N N . GLY A 1 310 ? 11.454 -47.045 22.473 1.00 84.00 310 GLY A N 1
ATOM 2393 C CA . GLY A 1 310 ? 10.658 -47.854 23.399 1.00 84.00 310 GLY A CA 1
ATOM 2394 C C . GLY A 1 310 ? 9.563 -47.039 24.095 1.00 84.00 310 GLY A C 1
ATOM 2395 O O . GLY A 1 310 ? 9.541 -45.812 24.009 1.00 84.00 310 GLY A O 1
ATOM 2396 N N . LYS A 1 311 ? 8.642 -47.723 24.787 1.00 74.38 311 LYS A N 1
ATOM 2397 C CA . LYS A 1 311 ? 7.616 -47.053 25.596 1.00 74.38 311 LYS A CA 1
ATOM 2398 C C . LYS A 1 311 ? 8.279 -46.263 26.726 1.00 74.38 311 LYS A C 1
ATOM 2400 O O . LYS A 1 311 ? 9.200 -46.794 27.347 1.00 74.38 311 LYS A O 1
ATOM 2405 N N . PRO A 1 312 ? 7.836 -45.026 27.003 1.00 57.75 312 PRO A N 1
ATOM 2406 C CA . PRO A 1 312 ? 8.283 -44.317 28.193 1.00 57.75 312 PRO A CA 1
ATOM 2407 C C . PRO A 1 312 ? 7.907 -45.144 29.433 1.00 57.75 312 PRO A C 1
ATOM 2409 O O . PRO A 1 312 ? 6.758 -45.570 29.542 1.00 57.75 312 PRO A O 1
ATOM 2412 N N . ASP A 1 313 ? 8.870 -45.402 30.325 1.00 50.72 313 ASP A N 1
ATOM 2413 C CA . ASP A 1 313 ? 8.632 -46.118 31.588 1.00 50.72 313 ASP A CA 1
ATOM 2414 C C . ASP A 1 313 ? 7.447 -45.486 32.340 1.00 50.72 313 ASP A C 1
ATOM 2416 O O . ASP A 1 313 ? 7.384 -44.265 32.517 1.00 50.72 313 ASP A O 1
ATOM 2420 N N . GLU A 1 314 ? 6.500 -46.322 32.778 1.00 40.00 314 GLU A N 1
ATOM 2421 C CA . GLU A 1 314 ? 5.238 -45.903 33.412 1.00 40.00 314 GLU A CA 1
ATOM 2422 C C . GLU A 1 314 ? 5.411 -45.212 34.783 1.00 40.00 314 GLU A C 1
ATOM 2424 O O . GLU A 1 314 ? 4.440 -44.713 35.348 1.00 40.00 314 GLU A O 1
ATOM 2429 N N . ASP A 1 315 ? 6.633 -45.076 35.302 1.00 33.91 315 ASP A N 1
ATOM 2430 C CA . ASP A 1 315 ? 6.893 -44.561 36.654 1.00 33.91 315 ASP A CA 1
ATOM 2431 C C . ASP A 1 315 ? 6.931 -43.020 36.787 1.00 33.91 315 ASP A C 1
ATOM 2433 O O . ASP A 1 315 ? 7.168 -42.502 37.879 1.00 33.91 315 ASP A O 1
ATOM 2437 N N . ALA A 1 316 ? 6.662 -42.246 35.724 1.00 37.19 316 ALA A N 1
ATOM 2438 C CA . ALA A 1 316 ? 6.834 -40.780 35.746 1.00 37.19 316 ALA A CA 1
ATOM 2439 C C . ALA A 1 316 ? 5.559 -39.922 35.570 1.00 37.19 316 ALA A C 1
ATOM 2441 O O . ALA A 1 316 ? 5.665 -38.701 35.436 1.00 37.19 316 ALA A O 1
ATOM 2442 N N . LYS A 1 317 ? 4.345 -40.491 35.603 1.00 30.27 317 LYS A N 1
ATOM 2443 C CA . LYS A 1 317 ? 3.096 -39.698 35.595 1.00 30.27 317 LYS A CA 1
ATOM 2444 C C . LYS A 1 317 ? 2.160 -40.113 36.726 1.00 30.27 317 LYS A C 1
ATOM 2446 O O . LYS A 1 317 ? 1.364 -41.032 36.576 1.00 30.27 317 LYS A O 1
ATOM 2451 N N . MET A 1 318 ? 2.151 -39.356 37.825 1.00 24.70 318 MET A N 1
ATOM 2452 C CA . MET A 1 318 ? 1.008 -39.379 38.737 1.00 24.70 318 MET A CA 1
ATOM 2453 C C . MET A 1 318 ? 0.633 -37.977 39.224 1.00 24.70 318 MET A C 1
ATOM 2455 O O . MET A 1 318 ? 1.391 -37.345 39.955 1.00 24.70 318 MET A O 1
ATOM 2459 N N . ARG A 1 319 ? -0.612 -37.605 38.877 1.00 27.73 319 ARG A N 1
ATOM 2460 C CA . ARG A 1 319 ? -1.524 -36.592 39.454 1.00 27.73 319 ARG A CA 1
ATOM 2461 C C . ARG A 1 319 ? -1.828 -35.392 38.555 1.00 27.73 319 ARG A C 1
ATOM 2463 O O . ARG A 1 319 ? -1.273 -34.328 38.765 1.00 27.73 319 ARG A O 1
ATOM 2470 N N . VAL A 1 320 ? -2.856 -35.529 37.713 1.00 27.03 320 VAL A N 1
ATOM 2471 C CA . VAL A 1 320 ? -4.024 -34.627 37.760 1.00 27.03 320 VAL A CA 1
ATOM 2472 C C . VAL A 1 320 ? -5.278 -35.459 37.473 1.00 27.03 320 VAL A C 1
ATOM 2474 O O . VAL A 1 320 ? -5.368 -36.166 36.474 1.00 27.03 320 VAL A O 1
ATOM 2477 N N . SER A 1 321 ? -6.214 -35.421 38.415 1.00 23.73 321 SER A N 1
ATOM 2478 C CA . SER A 1 321 ? -7.463 -36.179 38.431 1.00 23.73 321 SER A CA 1
ATOM 2479 C C . SER A 1 321 ? -8.457 -35.681 37.379 1.00 23.73 321 SER A C 1
ATOM 2481 O O . SER A 1 321 ? -8.838 -34.513 37.401 1.00 23.73 321 SER A O 1
ATOM 2483 N N . VAL A 1 322 ? -8.964 -36.585 36.537 1.00 24.55 322 VAL A N 1
ATOM 2484 C CA . VAL A 1 322 ? -10.157 -36.354 35.708 1.00 24.55 322 VAL A CA 1
ATOM 2485 C C . VAL A 1 322 ? -11.392 -36.808 36.484 1.00 24.55 322 VAL A C 1
ATOM 2487 O O . VAL A 1 322 ? -11.468 -37.945 36.953 1.00 24.55 322 VAL A O 1
ATOM 2490 N N . LYS A 1 323 ? -12.372 -35.910 36.618 1.00 24.14 323 LYS A N 1
ATOM 2491 C CA . LYS A 1 323 ? -13.722 -36.213 37.096 1.00 24.14 323 LYS A CA 1
ATOM 2492 C C . LYS A 1 323 ? -14.703 -36.237 35.918 1.00 24.14 323 LYS A C 1
ATOM 2494 O O . LYS A 1 323 ? -14.783 -35.278 35.165 1.00 24.14 323 LYS A O 1
ATOM 2499 N N . LEU A 1 324 ? -15.498 -37.307 35.934 1.00 24.25 324 LEU A N 1
ATOM 2500 C CA . LEU A 1 324 ? -16.831 -37.541 35.360 1.00 24.25 324 LEU A CA 1
ATOM 2501 C C . LEU A 1 324 ? -17.004 -37.942 33.879 1.00 24.25 324 LEU A C 1
ATOM 2503 O O . LEU A 1 324 ? -17.059 -37.124 32.974 1.00 24.25 324 LEU A O 1
ATOM 2507 N N . LEU A 1 325 ? -17.237 -39.255 33.749 1.00 27.23 325 LEU A N 1
ATOM 2508 C CA . LEU A 1 325 ? -18.474 -39.928 33.311 1.00 27.23 325 LEU A CA 1
ATOM 2509 C C . LEU A 1 325 ? -19.072 -39.636 31.922 1.00 27.23 325 LEU A C 1
ATOM 2511 O O . LEU A 1 325 ? -19.621 -38.578 31.639 1.00 27.23 325 LEU A O 1
ATOM 2515 N N . ALA A 1 326 ? -19.098 -40.722 31.149 1.00 26.14 326 ALA A N 1
ATOM 2516 C CA . ALA A 1 326 ? -19.869 -40.972 29.942 1.00 26.14 326 ALA A CA 1
ATOM 2517 C C . ALA A 1 326 ? -21.370 -41.225 30.195 1.00 26.14 326 ALA A C 1
ATOM 2519 O O . ALA A 1 326 ? -21.742 -41.692 31.269 1.00 26.14 326 ALA A O 1
ATOM 2520 N N . LEU A 1 327 ? -22.185 -41.044 29.146 1.00 26.33 327 LEU A N 1
ATOM 2521 C CA . LEU A 1 327 ? -23.308 -41.910 28.725 1.00 26.33 327 LEU A CA 1
ATOM 2522 C C . LEU A 1 327 ? -23.676 -41.492 27.276 1.00 26.33 327 LEU A C 1
ATOM 2524 O O . LEU A 1 327 ? -23.986 -40.333 27.040 1.00 26.33 327 LEU A O 1
ATOM 2528 N N . ALA A 1 328 ? -23.361 -42.276 26.241 1.00 27.45 328 ALA A N 1
ATOM 2529 C CA . ALA A 1 328 ? -24.095 -43.427 25.690 1.00 27.45 328 ALA A CA 1
ATOM 2530 C C . ALA A 1 328 ? -25.134 -43.077 24.591 1.00 27.45 328 ALA A C 1
ATOM 2532 O O . ALA A 1 328 ? -26.212 -42.578 24.873 1.00 27.45 328 ALA A O 1
ATOM 2533 N N . LEU A 1 329 ? -24.753 -43.449 23.358 1.00 28.25 329 LEU A N 1
ATOM 2534 C CA . LEU A 1 329 ? -25.491 -44.172 22.301 1.00 2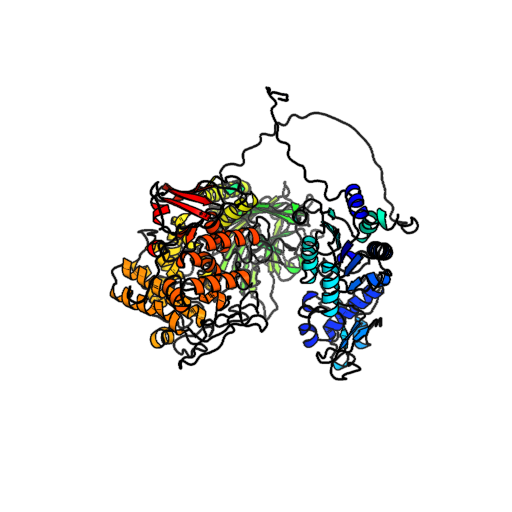8.25 329 LEU A CA 1
ATOM 2535 C C . LEU A 1 329 ? -26.855 -43.690 21.739 1.00 28.25 329 LEU A C 1
ATOM 2537 O O . LEU A 1 329 ? -27.867 -43.657 22.423 1.00 28.25 329 LEU A O 1
ATOM 2541 N N . LEU A 1 330 ? -26.839 -43.632 20.393 1.00 31.33 330 LEU A N 1
ATOM 2542 C CA . LEU A 1 330 ? -27.841 -44.066 19.394 1.00 31.33 330 LEU A CA 1
ATOM 2543 C C . LEU A 1 330 ? -29.131 -43.254 19.183 1.00 31.33 330 LEU A C 1
ATOM 2545 O O . LEU A 1 330 ? -30.008 -43.179 20.033 1.00 31.33 330 LEU A O 1
ATOM 2549 N N . GLY A 1 331 ? -29.305 -42.815 17.930 1.00 25.98 331 GLY A N 1
ATOM 2550 C CA . GLY A 1 331 ? -30.580 -42.368 17.369 1.00 25.98 331 GLY A CA 1
ATOM 2551 C C . GLY A 1 331 ? -30.440 -41.872 15.928 1.00 25.98 331 GLY A C 1
ATOM 2552 O O . GLY A 1 331 ? -30.239 -40.689 15.690 1.00 25.98 331 GLY A O 1
ATOM 2553 N N . SER A 1 332 ? -30.529 -42.784 14.962 1.00 31.66 332 SER A N 1
ATOM 2554 C CA . SER A 1 332 ? -30.604 -42.511 13.522 1.00 31.66 332 SER A CA 1
ATOM 2555 C C . SER A 1 332 ? -31.950 -41.899 13.109 1.00 31.66 332 SER A C 1
ATOM 2557 O O . SER A 1 332 ? -32.985 -42.500 13.396 1.00 31.66 332 SER A O 1
ATOM 2559 N N . VAL A 1 333 ? -31.936 -40.806 12.332 1.00 28.38 333 VAL A N 1
ATOM 2560 C CA . VAL A 1 333 ? -33.027 -40.402 11.416 1.00 28.38 333 VAL A CA 1
ATOM 2561 C C . VAL A 1 333 ? -32.406 -39.791 10.144 1.00 28.38 333 VAL A C 1
ATOM 2563 O O . VAL A 1 333 ? -31.570 -38.897 10.268 1.00 28.38 333 VAL A O 1
ATOM 2566 N N . PRO A 1 334 ? -32.777 -40.231 8.925 1.00 31.81 334 PRO A N 1
ATOM 2567 C CA . PRO A 1 334 ? -32.295 -39.633 7.685 1.00 31.81 334 PRO A CA 1
ATOM 2568 C C . PRO A 1 334 ? -33.132 -38.392 7.343 1.00 31.81 334 PRO A C 1
ATOM 2570 O O . PRO A 1 334 ? -34.282 -38.497 6.917 1.00 31.81 334 PRO A O 1
ATOM 2573 N N . GLY A 1 335 ? -32.556 -37.206 7.533 1.00 26.03 335 GLY A N 1
ATOM 2574 C CA . GLY A 1 335 ? -33.076 -35.961 6.976 1.00 26.03 335 GLY A CA 1
ATOM 2575 C C . GLY A 1 335 ? -32.513 -35.758 5.574 1.00 26.03 335 GLY A C 1
ATOM 2576 O O . GLY A 1 335 ? -31.328 -35.488 5.417 1.00 26.03 335 GLY A O 1
ATOM 2577 N N . ILE A 1 336 ? -33.358 -35.911 4.557 1.00 33.47 336 ILE A N 1
ATOM 2578 C CA . ILE A 1 336 ? -33.053 -35.539 3.175 1.00 33.47 336 ILE A CA 1
ATOM 2579 C C . ILE A 1 336 ? -32.896 -34.014 3.131 1.00 33.47 336 ILE A C 1
ATOM 2581 O O . ILE A 1 336 ? -33.888 -33.289 3.138 1.00 33.47 336 ILE A O 1
ATOM 2585 N N . THR A 1 337 ? -31.663 -33.520 3.065 1.00 27.36 337 THR A N 1
ATOM 2586 C CA . THR A 1 337 ? -31.366 -32.190 2.530 1.00 27.36 337 THR A CA 1
ATOM 2587 C C . THR A 1 337 ? -30.648 -32.385 1.206 1.00 27.36 337 THR A C 1
ATOM 2589 O O . THR A 1 337 ? -29.494 -32.802 1.134 1.00 27.36 337 THR A O 1
ATOM 2592 N N . ALA A 1 338 ? -31.378 -32.135 0.121 1.00 25.30 338 ALA A N 1
ATOM 2593 C CA . ALA A 1 338 ? -30.784 -31.974 -1.190 1.00 25.30 338 ALA A CA 1
ATOM 2594 C C . ALA A 1 338 ? -29.801 -30.799 -1.112 1.00 25.30 338 ALA A C 1
ATOM 2596 O O . ALA A 1 338 ? -30.217 -29.647 -0.989 1.00 25.30 338 ALA A O 1
ATOM 2597 N N . SER A 1 339 ? -28.502 -31.095 -1.149 1.00 26.14 339 SER A N 1
ATOM 2598 C CA . SER A 1 339 ? -27.487 -30.083 -1.409 1.00 26.14 339 SER A CA 1
ATOM 2599 C C . SER A 1 339 ? -27.623 -29.695 -2.878 1.00 26.14 339 SER A C 1
ATOM 2601 O O . SER A 1 339 ? -27.148 -30.391 -3.777 1.00 26.14 339 SER A O 1
ATOM 2603 N N . LEU A 1 340 ? -28.370 -28.622 -3.129 1.00 26.42 340 LEU A N 1
ATOM 2604 C CA . LEU A 1 340 ? -28.236 -27.851 -4.353 1.00 26.42 340 LEU A CA 1
ATOM 2605 C C . LEU A 1 340 ? -26.800 -27.328 -4.360 1.00 26.42 340 LEU A C 1
ATOM 2607 O O . LEU A 1 340 ? -26.476 -26.389 -3.640 1.00 26.42 340 LEU A O 1
ATOM 2611 N N . ALA A 1 341 ? -25.938 -27.960 -5.156 1.00 27.41 341 ALA A N 1
ATOM 2612 C CA . ALA A 1 341 ? -24.682 -27.362 -5.565 1.00 27.41 341 ALA A CA 1
ATOM 2613 C C . ALA A 1 341 ? -25.022 -26.088 -6.349 1.00 27.41 341 ALA A C 1
ATOM 2615 O O . ALA A 1 341 ? -25.280 -26.119 -7.551 1.00 27.41 341 ALA A O 1
ATOM 2616 N N . THR A 1 342 ? -25.099 -24.962 -5.647 1.00 27.25 342 THR A N 1
ATOM 2617 C CA . THR A 1 342 ? -25.110 -23.644 -6.264 1.00 27.25 342 THR A CA 1
ATOM 2618 C C . THR A 1 342 ? -23.758 -23.458 -6.931 1.00 27.25 342 THR A C 1
ATOM 2620 O O . THR A 1 342 ? -22.741 -23.294 -6.260 1.00 27.25 342 THR A O 1
ATOM 2623 N N . GLN A 1 343 ? -23.756 -23.517 -8.262 1.00 28.72 343 GLN A N 1
ATOM 2624 C CA . GLN A 1 343 ? -22.738 -22.903 -9.108 1.00 28.72 343 GLN A CA 1
ATOM 2625 C C . GLN A 1 343 ? -22.396 -21.534 -8.497 1.00 28.72 343 GLN A C 1
ATOM 2627 O O . GLN A 1 343 ? -23.274 -20.668 -8.441 1.00 28.72 343 GLN A O 1
ATOM 2632 N N . LYS A 1 344 ? -21.164 -21.347 -7.989 1.00 37.06 344 LYS A N 1
ATOM 2633 C CA . LYS A 1 344 ? -20.668 -20.006 -7.647 1.00 37.06 344 LYS A CA 1
ATOM 2634 C C . LYS A 1 344 ? -20.904 -19.144 -8.883 1.00 37.06 344 LYS A C 1
ATOM 2636 O O . LYS A 1 344 ? -20.531 -19.531 -9.992 1.00 37.06 344 LYS A O 1
ATOM 2641 N N . SER A 1 345 ? -21.654 -18.064 -8.699 1.00 35.31 345 SER A N 1
ATOM 2642 C CA . SER A 1 345 ? -22.117 -17.244 -9.809 1.00 35.31 345 SER A CA 1
ATOM 2643 C C . SER A 1 345 ? -20.925 -16.682 -10.589 1.00 35.31 345 SER A C 1
ATOM 2645 O O . SER A 1 345 ? -19.840 -16.516 -10.040 1.00 35.31 345 SER A O 1
ATOM 2647 N N . SER A 1 346 ? -21.130 -16.334 -11.857 1.00 52.44 346 SER A N 1
ATOM 2648 C CA . SER A 1 346 ? -20.129 -15.697 -12.721 1.00 52.44 346 SER A CA 1
ATOM 2649 C C . SER A 1 346 ? -19.724 -14.273 -12.287 1.00 52.44 346 SER A C 1
ATOM 2651 O O . SER A 1 346 ? -19.203 -13.527 -13.114 1.00 52.44 346 SER A O 1
ATOM 2653 N N . ASN A 1 347 ? -20.014 -13.851 -11.048 1.00 70.06 347 ASN A N 1
ATOM 2654 C CA . ASN A 1 347 ? -19.656 -12.539 -10.520 1.00 70.06 347 ASN A CA 1
ATOM 2655 C C . ASN A 1 347 ? -18.325 -12.600 -9.746 1.00 70.06 347 ASN A C 1
ATOM 2657 O O . ASN A 1 347 ? -18.092 -13.477 -8.916 1.00 70.06 347 ASN A O 1
ATOM 2661 N N . GLY A 1 348 ? -17.433 -11.644 -10.014 1.00 90.06 348 GLY A N 1
ATOM 2662 C CA . GLY A 1 348 ? -16.157 -11.526 -9.302 1.00 90.06 348 GLY A CA 1
ATOM 2663 C C . GLY A 1 348 ? -16.301 -11.234 -7.807 1.00 90.06 348 GLY A C 1
ATOM 2664 O O . GLY A 1 348 ? -15.378 -11.476 -7.040 1.00 90.06 348 GLY A O 1
ATOM 2665 N N . PHE A 1 349 ? -17.478 -10.769 -7.379 1.00 95.06 349 PHE A N 1
ATOM 2666 C CA . PHE A 1 349 ? -17.765 -10.394 -5.996 1.00 95.06 349 PHE A CA 1
ATOM 2667 C C . PHE A 1 349 ? -17.484 -11.525 -4.998 1.00 95.06 349 PHE A C 1
ATOM 2669 O O . PHE A 1 349 ? -16.852 -11.302 -3.971 1.00 95.06 349 PHE A O 1
ATOM 2676 N N . SER A 1 350 ? -17.883 -12.757 -5.331 1.00 94.31 350 SER A N 1
ATOM 2677 C CA . SER A 1 350 ? -17.700 -13.924 -4.454 1.00 94.31 350 SER A CA 1
ATOM 2678 C C . SER A 1 350 ? -16.240 -14.353 -4.244 1.00 94.31 350 SER A C 1
ATOM 2680 O O . SER A 1 350 ? -15.972 -15.191 -3.383 1.00 94.31 350 SER A O 1
ATOM 2682 N N . TYR A 1 351 ? -15.310 -13.794 -5.024 1.00 97.00 351 TYR A N 1
ATOM 2683 C CA . TYR A 1 351 ? -13.870 -14.020 -4.914 1.00 97.00 351 TYR A CA 1
ATOM 2684 C C . TYR A 1 351 ? -13.151 -12.942 -4.095 1.00 97.00 351 TYR A C 1
ATOM 2686 O O . TYR A 1 351 ? -11.950 -13.063 -3.875 1.00 97.00 351 TYR A O 1
ATOM 2694 N N . ILE A 1 352 ? -13.827 -11.875 -3.661 1.00 98.31 352 ILE A N 1
ATOM 2695 C CA . ILE A 1 352 ? -13.149 -10.806 -2.926 1.00 98.31 352 ILE A CA 1
ATOM 2696 C C . ILE A 1 352 ? -12.861 -11.253 -1.493 1.00 98.31 352 ILE A C 1
ATOM 2698 O O . ILE A 1 352 ? -13.773 -11.576 -0.734 1.00 98.31 352 ILE A O 1
ATOM 2702 N N . ASN A 1 353 ? -11.586 -11.187 -1.116 1.00 98.12 353 ASN A N 1
ATOM 2703 C CA . ASN A 1 353 ? -11.110 -11.347 0.248 1.00 98.12 353 ASN A CA 1
ATOM 2704 C C . ASN A 1 353 ? -10.389 -10.060 0.702 1.00 98.12 353 ASN A C 1
ATOM 2706 O O . ASN A 1 353 ? -9.218 -9.862 0.358 1.00 98.12 353 ASN A O 1
ATOM 2710 N N . PRO A 1 354 ? -11.046 -9.192 1.497 1.00 97.94 354 PRO A N 1
ATOM 2711 C CA . PRO A 1 354 ? -10.432 -7.969 2.021 1.00 97.94 354 PRO A CA 1
ATOM 2712 C C . PRO A 1 354 ? -9.246 -8.205 2.971 1.00 97.94 354 PRO A C 1
ATOM 2714 O O . PRO A 1 354 ? -8.527 -7.260 3.273 1.00 97.94 354 PRO A O 1
ATOM 2717 N N . LEU A 1 355 ? -9.024 -9.438 3.450 1.00 97.44 355 LEU A N 1
ATOM 2718 C CA . LEU A 1 355 ? -7.922 -9.752 4.366 1.00 97.44 355 LEU A CA 1
ATOM 2719 C C . LEU A 1 355 ? -6.566 -9.917 3.667 1.00 97.44 355 LEU A C 1
ATOM 2721 O O . LEU A 1 355 ? -5.545 -9.922 4.353 1.00 97.44 355 LEU A O 1
ATOM 2725 N N . ILE A 1 356 ? -6.522 -10.062 2.338 1.00 97.94 356 ILE A N 1
ATOM 2726 C CA . ILE A 1 356 ? -5.259 -10.207 1.593 1.00 97.94 356 ILE A CA 1
ATOM 2727 C C . ILE A 1 356 ? -4.461 -8.905 1.692 1.00 97.94 356 ILE A C 1
ATOM 2729 O O . ILE A 1 356 ? -4.856 -7.904 1.096 1.00 97.94 356 ILE A O 1
ATOM 2733 N N . GLY A 1 357 ? -3.340 -8.952 2.413 1.00 95.19 357 GLY A N 1
ATOM 2734 C CA . GLY A 1 357 ? -2.465 -7.822 2.732 1.00 95.19 357 GLY A CA 1
ATOM 2735 C C . GLY A 1 357 ? -2.551 -7.339 4.188 1.00 95.19 357 GLY A C 1
ATOM 2736 O O . GLY A 1 357 ? -1.876 -6.379 4.549 1.00 95.19 357 GLY A O 1
ATOM 2737 N N . THR A 1 358 ? -3.367 -7.971 5.042 1.00 95.00 358 THR A N 1
ATOM 2738 C CA . THR A 1 358 ? -3.484 -7.624 6.480 1.00 95.00 358 THR A CA 1
ATOM 2739 C C . THR A 1 358 ? -2.387 -8.236 7.359 1.00 95.00 358 THR A C 1
ATOM 2741 O O . THR A 1 358 ? -2.384 -8.022 8.572 1.00 95.00 358 THR A O 1
ATOM 2744 N N . ALA A 1 359 ? -1.486 -9.013 6.759 1.00 90.94 359 ALA A N 1
ATOM 2745 C CA . ALA A 1 359 ? -0.286 -9.584 7.364 1.00 90.94 359 ALA A CA 1
ATOM 2746 C C . ALA A 1 359 ? 0.947 -9.259 6.499 1.00 90.94 359 ALA A C 1
ATOM 2748 O O . ALA A 1 359 ? 0.805 -8.797 5.363 1.00 90.94 359 ALA A O 1
ATOM 2749 N N . ASN A 1 360 ? 2.153 -9.530 7.014 1.00 85.50 360 ASN A N 1
ATOM 2750 C CA . ASN A 1 360 ? 3.428 -9.364 6.293 1.00 85.50 360 ASN A CA 1
ATOM 2751 C C . ASN A 1 360 ? 3.682 -7.954 5.713 1.00 85.50 360 ASN A C 1
ATOM 2753 O O . ASN A 1 360 ? 4.411 -7.810 4.738 1.00 85.50 360 ASN A O 1
ATOM 2757 N N . GLY A 1 361 ? 3.114 -6.900 6.308 1.00 82.81 361 GLY A N 1
ATOM 2758 C CA . GLY A 1 361 ? 3.408 -5.520 5.897 1.00 82.81 361 GLY A CA 1
ATOM 2759 C C . GLY A 1 361 ? 2.592 -4.987 4.714 1.00 82.81 361 GLY A C 1
ATOM 2760 O O . GLY A 1 361 ? 2.825 -3.860 4.309 1.00 82.81 361 GLY A O 1
ATOM 2761 N N . GLY A 1 362 ? 1.588 -5.718 4.211 1.00 80.81 362 GLY A N 1
ATOM 2762 C CA . GLY A 1 362 ? 0.751 -5.267 3.084 1.00 80.81 362 GLY A CA 1
ATOM 2763 C C . GLY A 1 362 ? -0.250 -4.137 3.364 1.00 80.81 362 GLY A C 1
ATOM 2764 O O . GLY A 1 362 ? -0.875 -3.636 2.435 1.00 80.81 362 GLY A O 1
ATOM 2765 N N . ASN A 1 363 ? -0.396 -3.724 4.625 1.00 93.81 363 ASN A N 1
ATOM 2766 C CA . ASN A 1 363 ? -1.066 -2.507 5.114 1.00 93.81 363 ASN A CA 1
ATOM 2767 C C . ASN A 1 363 ? -2.467 -2.195 4.551 1.00 93.81 363 ASN A C 1
ATOM 2769 O O . ASN A 1 363 ? -2.918 -1.051 4.623 1.00 93.81 363 ASN A O 1
ATOM 2773 N N . VAL A 1 364 ? -3.180 -3.185 4.013 1.00 95.88 364 VAL A N 1
ATOM 2774 C CA . VAL A 1 364 ? -4.494 -2.981 3.387 1.00 95.88 364 VAL A CA 1
ATOM 2775 C C . VAL A 1 364 ? -5.565 -2.615 4.409 1.00 95.88 364 VAL A C 1
ATOM 2777 O O . VAL A 1 364 ? -5.525 -3.031 5.568 1.00 95.88 364 VAL A O 1
ATOM 2780 N N . PHE A 1 365 ? -6.582 -1.896 3.948 1.00 97.00 365 PHE A N 1
ATOM 2781 C CA . PHE A 1 365 ? -7.827 -1.736 4.685 1.00 97.00 365 PHE A CA 1
ATOM 2782 C C . PHE A 1 365 ? -8.744 -2.949 4.460 1.00 97.00 365 PHE A C 1
ATOM 2784 O O . PHE A 1 365 ? -9.155 -3.227 3.332 1.00 97.00 365 PHE A O 1
ATOM 2791 N N . ALA A 1 366 ? -9.118 -3.637 5.541 1.00 96.38 366 ALA A N 1
ATOM 2792 C CA . ALA A 1 366 ? -9.981 -4.825 5.495 1.00 96.38 366 ALA A CA 1
ATOM 2793 C C . ALA A 1 366 ? -11.445 -4.573 5.899 1.00 96.38 366 ALA A C 1
ATOM 2795 O O . ALA A 1 366 ? -12.251 -5.505 5.925 1.00 96.38 366 ALA A O 1
ATOM 2796 N N . GLY A 1 367 ? -11.787 -3.337 6.267 1.00 97.62 367 GLY A N 1
ATOM 2797 C CA . GLY A 1 367 ? -13.103 -2.998 6.795 1.00 97.62 367 GLY A CA 1
ATOM 2798 C C . GLY A 1 367 ? -14.198 -2.804 5.744 1.00 97.62 367 GLY A C 1
ATOM 2799 O O . GLY A 1 367 ? -14.032 -3.027 4.545 1.00 97.62 367 GLY A O 1
ATOM 2800 N N . ALA A 1 368 ? -15.346 -2.327 6.217 1.00 98.62 368 ALA A N 1
ATOM 2801 C CA . ALA A 1 368 ? -16.485 -1.980 5.384 1.00 98.62 368 ALA A CA 1
ATOM 2802 C C . ALA A 1 368 ? -16.263 -0.632 4.682 1.00 98.62 368 ALA A C 1
ATOM 2804 O O . ALA A 1 368 ? -16.068 0.389 5.342 1.00 98.62 368 ALA A O 1
ATOM 2805 N N . THR A 1 369 ? -16.358 -0.619 3.351 1.00 98.56 369 THR A N 1
ATOM 2806 C CA . THR A 1 369 ? -16.322 0.594 2.519 1.00 98.56 369 THR A CA 1
ATOM 2807 C C . THR A 1 369 ? -17.207 0.435 1.278 1.00 98.56 369 THR A C 1
ATOM 2809 O O . THR A 1 369 ? -17.423 -0.682 0.797 1.00 98.56 369 THR A O 1
ATOM 2812 N N . LEU A 1 370 ? -17.693 1.552 0.732 1.00 98.56 370 LEU A N 1
ATOM 2813 C CA . LEU A 1 370 ? -18.159 1.640 -0.659 1.00 98.56 370 LEU A CA 1
ATOM 2814 C C . LEU A 1 370 ? -16.957 1.851 -1.603 1.00 98.56 370 LEU A C 1
ATOM 2816 O O . LEU A 1 370 ? -15.892 2.258 -1.122 1.00 98.56 370 LEU A O 1
ATOM 2820 N N . PRO A 1 371 ? -17.095 1.632 -2.926 1.00 98.44 371 PRO A N 1
ATOM 2821 C CA . PRO A 1 371 ? -16.094 2.099 -3.885 1.00 98.44 371 PRO A CA 1
ATOM 2822 C C . PRO A 1 371 ? -15.853 3.603 -3.706 1.00 98.44 371 PRO A C 1
ATOM 2824 O O . PRO A 1 371 ? -16.805 4.385 -3.739 1.00 98.44 371 PRO A O 1
ATOM 2827 N N . TYR A 1 372 ? -14.598 3.998 -3.493 1.00 98.19 372 TYR A N 1
ATOM 2828 C CA . TYR A 1 372 ? -14.157 5.378 -3.250 1.00 98.19 372 TYR A CA 1
ATOM 2829 C C . TYR A 1 372 ? -14.840 6.074 -2.054 1.00 98.19 372 TYR A C 1
ATOM 2831 O O . TYR A 1 372 ? -14.863 7.304 -1.978 1.00 98.19 372 TYR A O 1
ATOM 2839 N N . GLY A 1 373 ? -15.431 5.306 -1.132 1.00 97.56 373 GLY A N 1
ATOM 2840 C CA . GLY A 1 373 ? -16.174 5.826 0.016 1.00 97.56 373 GLY A CA 1
ATOM 2841 C C . GLY A 1 373 ? -15.289 6.606 0.990 1.00 97.56 373 GLY A C 1
ATOM 2842 O O . GLY A 1 373 ? -14.161 6.190 1.262 1.00 97.56 373 GLY A O 1
ATOM 2843 N N . LEU A 1 374 ? -15.812 7.708 1.538 1.00 97.38 374 LEU A N 1
ATOM 2844 C CA . LEU A 1 374 ? -15.147 8.460 2.608 1.00 97.38 374 LEU A CA 1
ATOM 2845 C C . LEU A 1 374 ? -15.237 7.686 3.935 1.00 97.38 374 LEU A C 1
ATOM 2847 O O . LEU A 1 374 ? -14.248 7.547 4.650 1.00 97.38 374 LEU A O 1
ATOM 2851 N N . ALA A 1 375 ? -16.408 7.126 4.253 1.00 98.25 375 ALA A N 1
ATOM 2852 C CA . ALA A 1 375 ? -16.565 6.255 5.412 1.00 98.25 375 ALA A CA 1
ATOM 2853 C C . ALA A 1 375 ? -15.956 4.864 5.163 1.00 98.25 375 ALA A C 1
ATOM 2855 O O . ALA A 1 375 ? -16.358 4.136 4.252 1.00 98.25 375 ALA A O 1
ATOM 2856 N N . LYS A 1 376 ? -15.023 4.487 6.038 1.00 97.94 376 LYS A N 1
ATOM 2857 C CA . LYS A 1 376 ? -14.286 3.222 6.054 1.00 97.94 376 LYS A CA 1
ATOM 2858 C C . LYS A 1 376 ? -14.253 2.662 7.471 1.00 97.94 376 LYS A C 1
ATOM 2860 O O . LYS A 1 376 ? -13.410 3.049 8.276 1.00 97.94 376 LYS A O 1
ATOM 2865 N N . ALA A 1 377 ? -15.195 1.781 7.797 1.00 98.38 377 ALA A N 1
ATOM 2866 C CA . ALA A 1 377 ? -15.367 1.283 9.161 1.00 98.38 377 ALA A CA 1
ATOM 2867 C C . ALA A 1 377 ? -14.665 -0.063 9.385 1.00 98.38 377 ALA A C 1
ATOM 2869 O O . ALA A 1 377 ? -14.976 -1.045 8.708 1.00 98.38 377 ALA A O 1
ATOM 2870 N N . SER A 1 378 ? -13.769 -0.121 10.368 1.00 97.56 378 SER A N 1
ATOM 2871 C CA . SER A 1 378 ? -13.116 -1.350 10.838 1.00 97.56 378 SER A CA 1
ATOM 2872 C C . SER A 1 378 ? -12.890 -1.308 12.349 1.00 97.56 378 SER A C 1
ATOM 2874 O O . SER A 1 378 ? -13.163 -0.311 13.020 1.00 97.56 378 SER A O 1
ATOM 2876 N N . ALA A 1 379 ? -12.401 -2.418 12.897 1.00 97.62 379 ALA A N 1
ATOM 2877 C CA . ALA A 1 379 ? -11.683 -2.372 14.162 1.00 97.62 379 ALA A CA 1
ATOM 2878 C C . ALA A 1 379 ? -10.326 -1.677 13.976 1.00 97.62 379 ALA A C 1
ATOM 2880 O O . ALA A 1 379 ? -9.739 -1.746 12.897 1.00 97.62 379 ALA A O 1
ATOM 2881 N N . ASP A 1 380 ? -9.833 -1.068 15.047 1.00 97.44 380 ASP A N 1
ATOM 2882 C CA . ASP A 1 380 ? -8.499 -0.486 15.136 1.00 97.44 380 ASP A CA 1
ATOM 2883 C C . ASP A 1 380 ? -7.636 -1.361 16.046 1.00 97.44 380 ASP A C 1
ATOM 2885 O O . ASP A 1 380 ? -8.119 -1.820 17.091 1.00 97.44 380 ASP A O 1
ATOM 2889 N N . VAL A 1 381 ? -6.366 -1.571 15.694 1.00 95.38 381 VAL A N 1
ATOM 2890 C CA . VAL A 1 381 ? -5.471 -2.472 16.438 1.00 95.38 381 VAL A CA 1
ATOM 2891 C C . VAL A 1 381 ? -4.145 -1.846 16.882 1.00 95.38 381 VAL A C 1
ATOM 2893 O O . VAL A 1 381 ? -3.708 -0.831 16.347 1.00 95.38 381 VAL A O 1
ATOM 2896 N N . ASP A 1 382 ? -3.488 -2.457 17.876 1.00 89.31 382 ASP A N 1
ATOM 2897 C CA . ASP A 1 382 ? -2.162 -2.047 18.382 1.00 89.31 382 ASP A CA 1
ATOM 2898 C C . ASP A 1 382 ? -0.962 -2.726 17.686 1.00 89.31 382 ASP A C 1
ATOM 2900 O O . ASP A 1 382 ? 0.183 -2.438 18.035 1.00 89.31 382 ASP A O 1
ATOM 2904 N N . GLY A 1 383 ? -1.217 -3.614 16.719 1.00 85.62 383 GLY A N 1
ATOM 2905 C CA . GLY A 1 383 ? -0.211 -4.286 15.888 1.00 85.62 383 GLY A CA 1
ATOM 2906 C C . GLY A 1 383 ? 0.011 -3.588 14.543 1.00 85.62 383 GLY A C 1
ATOM 2907 O O . GLY A 1 383 ? 0.148 -2.368 14.482 1.00 85.62 383 GLY A O 1
ATOM 2908 N N . GLN A 1 384 ? 0.025 -4.357 13.449 1.00 85.94 384 GLN A N 1
ATOM 2909 C CA . GLN A 1 384 ? -0.007 -3.793 12.096 1.00 85.94 384 GLN A CA 1
ATOM 2910 C C . GLN A 1 384 ? -1.334 -3.049 11.898 1.00 85.94 384 GLN A C 1
ATOM 2912 O O . GLN A 1 384 ? -2.388 -3.669 11.788 1.00 85.94 384 GLN A O 1
ATOM 2917 N N . ASN A 1 385 ? -1.292 -1.720 11.903 1.00 90.19 385 ASN A N 1
ATOM 2918 C CA . ASN A 1 385 ? -2.487 -0.890 12.054 1.00 90.19 385 ASN A CA 1
ATOM 2919 C C . ASN A 1 385 ? -2.585 0.245 11.035 1.00 90.19 385 ASN A C 1
ATOM 2921 O O . ASN A 1 385 ? -3.480 1.076 11.133 1.00 90.19 385 ASN A O 1
ATOM 2925 N N . THR A 1 386 ? -1.715 0.281 10.028 1.00 90.94 386 THR A N 1
ATOM 2926 C CA . THR A 1 386 ? -1.722 1.356 9.034 1.00 90.94 386 THR A CA 1
ATOM 2927 C C . THR A 1 386 ? -3.048 1.451 8.268 1.00 90.94 386 THR A C 1
ATOM 2929 O O . THR A 1 386 ? -3.536 2.553 8.036 1.00 90.94 386 THR A O 1
ATOM 2932 N N . GLY A 1 387 ? -3.673 0.306 7.969 1.00 92.50 387 GLY A N 1
ATOM 2933 C CA . GLY A 1 387 ? -5.033 0.205 7.424 1.00 92.50 387 GLY A CA 1
ATOM 2934 C C . GLY A 1 387 ? -6.133 0.025 8.482 1.00 92.50 387 GLY A C 1
ATOM 2935 O O . GLY A 1 387 ? -7.202 -0.495 8.169 1.00 92.50 387 GLY A O 1
ATOM 2936 N N . GLY A 1 388 ? -5.872 0.358 9.750 1.00 94.69 388 GLY A N 1
ATOM 2937 C CA . GLY A 1 388 ? -6.782 0.147 10.884 1.00 94.69 388 GLY A CA 1
ATOM 2938 C C . GLY A 1 388 ? -6.661 -1.239 11.518 1.00 94.69 388 GLY A C 1
ATOM 2939 O O . GLY A 1 388 ? -6.358 -1.348 12.707 1.00 94.69 388 GLY A O 1
ATOM 2940 N N . PHE A 1 389 ? -6.836 -2.298 10.719 1.00 95.44 389 PHE A N 1
ATOM 2941 C CA . PHE A 1 389 ? -6.863 -3.695 11.175 1.00 95.44 389 PHE A CA 1
ATOM 2942 C C . PHE A 1 389 ? -5.868 -4.587 10.419 1.00 95.44 389 PHE A C 1
ATOM 2944 O O . PHE A 1 389 ? -6.042 -4.847 9.230 1.00 95.44 389 PHE A O 1
ATOM 2951 N N . GLY A 1 390 ? -4.879 -5.125 11.131 1.00 93.12 390 GLY A N 1
ATOM 2952 C CA . GLY A 1 390 ? -4.019 -6.224 10.680 1.00 93.12 390 GLY A CA 1
ATOM 2953 C C . GLY A 1 390 ? -4.297 -7.495 11.480 1.00 93.12 390 GLY A C 1
ATOM 2954 O O . GLY A 1 390 ? -4.592 -7.413 12.668 1.00 93.12 390 GLY A O 1
ATOM 2955 N N . ILE A 1 391 ? -4.222 -8.673 10.856 1.00 89.38 391 ILE A N 1
ATOM 2956 C CA . ILE A 1 391 ? -4.669 -9.937 11.474 1.00 89.38 391 ILE A CA 1
ATOM 2957 C C . ILE A 1 391 ? -3.659 -10.521 12.484 1.00 89.38 391 ILE A C 1
ATOM 2959 O O . ILE A 1 391 ? -4.029 -11.330 13.338 1.00 89.38 391 ILE A O 1
ATOM 2963 N N . GLU A 1 392 ? -2.387 -10.119 12.416 1.00 79.88 392 GLU A N 1
ATOM 2964 C CA . GLU A 1 392 ? -1.290 -10.737 13.172 1.00 79.88 392 GLU A CA 1
ATOM 2965 C C . GLU A 1 392 ? -1.177 -10.231 14.618 1.00 79.88 392 GLU A C 1
ATOM 2967 O O . GLU A 1 392 ? -0.599 -9.182 14.900 1.00 79.88 392 GLU A O 1
ATOM 2972 N N . GLY A 1 393 ? -1.725 -11.017 15.553 1.00 61.34 393 GLY A N 1
ATOM 2973 C CA . GLY A 1 393 ? -1.590 -10.802 16.997 1.00 61.34 393 GLY A CA 1
ATOM 2974 C C . GLY A 1 393 ? -2.172 -9.503 17.580 1.00 61.34 393 GLY A C 1
ATOM 2975 O O . GLY A 1 393 ? -1.653 -9.074 18.617 1.00 61.34 393 GLY A O 1
ATOM 2976 N N . PRO A 1 394 ? -3.201 -8.853 16.994 1.00 74.31 394 PRO A N 1
ATOM 2977 C CA . PRO A 1 394 ? -3.637 -7.562 17.496 1.00 74.31 394 PRO A CA 1
ATOM 2978 C C . PRO A 1 394 ? -4.532 -7.672 18.734 1.00 74.31 394 PRO A C 1
ATOM 2980 O O . PRO A 1 394 ? -5.385 -8.557 18.850 1.00 74.31 394 PRO A O 1
ATOM 2983 N N . ASN A 1 395 ? -4.443 -6.666 19.599 1.00 95.19 395 ASN A N 1
ATOM 2984 C CA . ASN A 1 395 ? -5.560 -6.285 20.452 1.00 95.19 395 ASN A CA 1
ATOM 2985 C C . ASN A 1 395 ? -6.373 -5.203 19.740 1.00 95.19 395 ASN A C 1
ATOM 2987 O O . ASN A 1 395 ? -5.814 -4.243 19.212 1.00 95.19 395 ASN A O 1
ATOM 2991 N N . VAL A 1 396 ? -7.696 -5.320 19.783 1.00 97.94 396 VAL A N 1
ATOM 2992 C CA . VAL A 1 396 ? -8.610 -4.261 19.358 1.00 97.94 396 VAL A CA 1
ATOM 2993 C C . VAL A 1 396 ? -8.561 -3.132 20.383 1.00 97.94 396 VAL A C 1
ATOM 2995 O O . VAL A 1 396 ? -8.811 -3.350 21.572 1.00 97.94 396 VAL A O 1
ATOM 2998 N N . VAL A 1 397 ? -8.258 -1.921 19.922 1.00 96.94 397 VAL A N 1
ATOM 2999 C CA . VAL A 1 397 ? -8.170 -0.699 20.742 1.00 96.94 397 VAL A CA 1
ATOM 3000 C C . VAL A 1 397 ? -9.359 0.248 20.550 1.00 96.94 397 VAL A C 1
ATOM 3002 O O . VAL A 1 397 ? -9.592 1.139 21.379 1.00 96.94 397 VAL A O 1
ATOM 3005 N N . GLY A 1 398 ? -10.118 0.045 19.473 1.00 97.94 398 GLY A N 1
ATOM 3006 C CA . GLY A 1 398 ? -11.161 0.943 18.995 1.00 97.94 398 GLY A CA 1
ATOM 3007 C C . GLY A 1 398 ? -11.914 0.379 17.794 1.00 97.94 398 GLY A C 1
ATOM 3008 O O . GLY A 1 398 ? -11.542 -0.655 17.241 1.00 97.94 398 GLY A O 1
ATOM 3009 N N . PHE A 1 399 ? -12.990 1.060 17.418 1.00 98.69 399 PHE A N 1
ATOM 3010 C CA . PHE A 1 399 ? -13.687 0.890 16.150 1.00 98.69 399 PHE A CA 1
ATOM 3011 C C . PHE A 1 399 ? -13.940 2.276 15.558 1.00 98.69 399 PHE A C 1
ATOM 3013 O O . PHE A 1 399 ? -14.795 3.009 16.066 1.00 98.69 399 PHE A O 1
ATOM 3020 N N . SER A 1 400 ? -13.212 2.650 14.513 1.00 98.38 400 SER A N 1
ATOM 3021 C CA . SER A 1 400 ? -13.318 3.968 13.882 1.00 98.38 400 SER A CA 1
ATOM 3022 C C . SER A 1 400 ? -13.979 3.894 12.495 1.00 98.38 400 SER A C 1
ATOM 3024 O O . SER A 1 400 ? -14.336 2.812 12.014 1.00 98.38 400 SER A O 1
ATOM 3026 N N . SER A 1 401 ? -14.271 5.054 11.891 1.00 97.94 401 SER A N 1
ATOM 3027 C CA . SER A 1 401 ? -15.058 5.170 10.644 1.00 97.94 401 SER A CA 1
ATOM 3028 C C . SER A 1 401 ? -14.269 5.694 9.439 1.00 97.94 401 SER A C 1
ATOM 3030 O O . SER A 1 401 ? -14.884 5.942 8.403 1.00 97.94 401 SER A O 1
ATOM 3032 N N . VAL A 1 402 ? -12.957 5.917 9.558 1.00 97.25 402 VAL A N 1
ATOM 3033 C CA . VAL A 1 402 ? -12.117 6.516 8.505 1.00 97.25 402 VAL A CA 1
ATOM 3034 C C . VAL A 1 402 ? -10.720 5.913 8.510 1.00 97.25 402 VAL A C 1
ATOM 3036 O O . VAL A 1 402 ? -10.092 5.847 9.560 1.00 97.25 402 VAL A O 1
ATOM 3039 N N . HIS A 1 403 ? -10.228 5.520 7.338 1.00 96.75 403 HIS A N 1
ATOM 3040 C CA . HIS A 1 403 ? -8.931 4.865 7.147 1.00 96.75 403 HIS A CA 1
ATOM 3041 C C . HIS A 1 403 ? -8.388 5.161 5.745 1.00 96.75 403 HIS A C 1
ATOM 3043 O O . HIS A 1 403 ? -9.148 5.575 4.867 1.00 96.75 403 HIS A O 1
ATOM 3049 N N . ASP A 1 404 ? -7.101 4.906 5.525 1.00 94.88 404 ASP A N 1
ATOM 3050 C CA . ASP A 1 404 ? -6.519 4.712 4.192 1.00 94.88 404 ASP A CA 1
ATOM 3051 C C . ASP A 1 404 ? -6.110 3.236 4.020 1.00 94.88 404 ASP A C 1
ATOM 3053 O O . ASP A 1 404 ? -6.194 2.446 4.960 1.00 94.88 404 ASP A O 1
ATOM 3057 N N . SER A 1 405 ? -5.722 2.838 2.807 1.00 94.81 405 SER A N 1
ATOM 3058 C CA . SER A 1 405 ? -5.368 1.452 2.478 1.00 94.81 405 SER A CA 1
ATOM 3059 C C . SER A 1 405 ? -4.002 1.373 1.819 1.00 94.81 405 SER A C 1
ATOM 3061 O O . SER A 1 405 ? -3.731 2.106 0.874 1.00 94.81 405 SER A O 1
ATOM 3063 N N . GLY A 1 406 ? -3.179 0.430 2.269 1.00 90.19 406 GLY A N 1
ATOM 3064 C CA . GLY A 1 406 ? -1.913 0.073 1.635 1.00 90.19 406 GLY A CA 1
ATOM 3065 C C . GLY A 1 406 ? -0.772 1.048 1.903 1.00 90.19 406 GLY A C 1
ATOM 3066 O O . GLY A 1 406 ? 0.288 0.856 1.336 1.00 90.19 406 GLY A O 1
ATOM 3067 N N . THR A 1 407 ? -0.954 2.072 2.740 1.00 87.25 407 THR A N 1
ATOM 3068 C CA . THR A 1 407 ? 0.059 3.121 2.921 1.00 87.25 407 THR A CA 1
ATOM 3069 C C . THR A 1 407 ? 1.252 2.637 3.750 1.00 87.25 407 THR A C 1
ATOM 3071 O O . THR A 1 407 ? 1.098 1.826 4.665 1.00 87.25 407 THR A O 1
ATOM 3074 N N . GLY A 1 408 ? 2.439 3.186 3.492 1.00 80.62 408 GLY A N 1
ATOM 3075 C CA . GLY A 1 408 ? 3.606 3.064 4.370 1.00 80.62 408 GLY A CA 1
ATOM 3076 C C . GLY A 1 408 ? 3.651 4.121 5.487 1.00 80.62 408 GLY A C 1
ATOM 3077 O O . GLY A 1 408 ? 3.016 5.176 5.408 1.00 80.62 408 GLY A O 1
ATOM 3078 N N . GLY A 1 409 ? 4.451 3.865 6.528 1.00 81.88 409 GLY A N 1
ATOM 3079 C CA . GLY A 1 409 ? 4.746 4.834 7.591 1.00 81.88 409 GLY A CA 1
ATOM 3080 C C . GLY A 1 409 ? 3.770 4.814 8.772 1.00 81.88 409 GLY A C 1
ATOM 3081 O O . GLY A 1 409 ? 3.393 3.751 9.259 1.00 81.88 409 GLY A O 1
ATOM 3082 N N . ASN A 1 410 ? 3.428 5.998 9.293 1.00 88.81 410 ASN A N 1
ATOM 3083 C CA . ASN A 1 410 ? 2.486 6.122 10.409 1.00 88.81 410 ASN A CA 1
ATOM 3084 C C . ASN A 1 410 ? 1.050 5.811 9.949 1.00 88.81 410 ASN A C 1
ATOM 3086 O O . ASN A 1 410 ? 0.714 6.131 8.808 1.00 88.81 410 ASN A O 1
ATOM 3090 N N . PRO A 1 411 ? 0.174 5.286 10.825 1.00 89.88 411 PRO A N 1
ATOM 3091 C CA . PRO A 1 411 ? -1.234 5.094 10.489 1.00 89.88 411 PRO A CA 1
ATOM 3092 C C . PRO A 1 411 ? -1.903 6.399 10.057 1.00 89.88 411 PRO A C 1
ATOM 3094 O O . PRO A 1 411 ? -1.745 7.433 10.707 1.00 89.88 411 PRO A O 1
ATOM 3097 N N . SER A 1 412 ? -2.659 6.350 8.964 1.00 87.62 412 SER A N 1
ATOM 3098 C CA . SER A 1 412 ? -3.493 7.470 8.530 1.00 87.62 412 SER A CA 1
ATOM 3099 C C . SER A 1 412 ? -4.882 7.342 9.150 1.00 87.62 412 SER A C 1
ATOM 3101 O O . SER A 1 412 ? -5.442 6.246 9.202 1.00 87.62 412 SER A O 1
ATOM 3103 N N . LEU A 1 413 ? -5.465 8.465 9.577 1.00 95.25 413 LEU A N 1
ATOM 3104 C CA . LEU A 1 413 ? -6.842 8.543 10.079 1.00 95.25 413 LEU A CA 1
ATOM 3105 C C . LEU A 1 413 ? -7.080 7.690 11.349 1.00 95.25 413 LEU A C 1
ATOM 3107 O O . LEU A 1 413 ? -6.382 7.857 12.352 1.00 95.25 413 LEU A O 1
ATOM 3111 N N . GLY A 1 414 ? -8.127 6.860 11.376 1.00 96.38 414 GLY A N 1
ATOM 3112 C CA . GLY A 1 414 ? -8.593 6.162 12.575 1.00 96.38 414 GLY A CA 1
ATOM 3113 C C . GLY A 1 414 ? -9.189 7.102 13.628 1.00 96.38 414 GLY A C 1
ATOM 3114 O O . GLY A 1 414 ? -9.044 6.890 14.832 1.00 96.38 414 GLY A O 1
ATOM 3115 N N . ASN A 1 415 ? -9.786 8.214 13.189 1.00 97.81 415 ASN A N 1
ATOM 3116 C CA . ASN A 1 415 ? -10.300 9.252 14.077 1.00 97.81 415 ASN A CA 1
ATOM 3117 C C . ASN A 1 415 ? -11.579 8.804 14.797 1.00 97.81 415 ASN A C 1
ATOM 3119 O O . ASN A 1 415 ? -12.452 8.148 14.227 1.00 97.81 415 ASN A O 1
ATOM 3123 N N . PHE A 1 416 ? -11.725 9.285 16.031 1.00 98.19 416 PHE A N 1
ATOM 3124 C CA . PHE A 1 416 ? -12.924 9.144 16.859 1.00 98.19 416 PHE A CA 1
ATOM 3125 C C . PHE A 1 416 ? -13.379 7.698 17.122 1.00 98.19 416 PHE A C 1
ATOM 3127 O O . PHE A 1 416 ? -14.558 7.387 16.917 1.00 98.19 416 PHE A O 1
ATOM 3134 N N . PRO A 1 417 ? -12.487 6.794 17.568 1.00 98.38 417 PRO A N 1
ATOM 3135 C CA . PRO A 1 417 ? -12.847 5.401 17.734 1.00 98.38 417 PRO A CA 1
ATOM 3136 C C . PRO A 1 417 ? -13.890 5.218 18.838 1.00 98.38 417 PRO A C 1
ATOM 3138 O O . PRO A 1 417 ? -13.797 5.777 19.937 1.00 98.38 417 PRO A O 1
ATOM 3141 N N . LEU A 1 418 ? -14.880 4.384 18.539 1.00 98.88 418 LEU A N 1
ATOM 3142 C CA . LEU A 1 418 ? -15.862 3.893 19.491 1.00 98.88 418 LEU A CA 1
ATOM 3143 C C . LEU A 1 418 ? -15.305 2.671 20.224 1.00 98.88 418 LEU A C 1
ATOM 3145 O O . LEU A 1 418 ? -14.598 1.857 19.633 1.00 98.88 418 LEU A O 1
ATOM 3149 N N . PHE A 1 419 ? -15.661 2.486 21.495 1.00 98.75 419 PHE A N 1
ATOM 3150 C CA . PHE A 1 419 ? -15.328 1.253 22.211 1.00 98.75 419 PHE A CA 1
ATOM 3151 C C . PHE A 1 419 ? -16.481 0.785 23.114 1.00 98.75 419 PHE A C 1
ATOM 3153 O O . PHE A 1 419 ? -16.833 1.489 24.071 1.00 98.75 419 PHE A O 1
ATOM 3160 N N . PRO A 1 420 ? -17.088 -0.387 22.839 1.00 98.44 420 PRO A N 1
ATOM 3161 C CA . PRO A 1 420 ? -18.107 -0.979 23.694 1.00 98.44 420 PRO A CA 1
ATOM 3162 C C . PRO A 1 420 ? -17.466 -1.748 24.857 1.00 98.44 420 PRO A C 1
ATOM 3164 O O . PRO A 1 420 ? -16.526 -2.519 24.673 1.00 98.44 420 PRO A O 1
ATOM 3167 N N . GLN A 1 421 ? -17.991 -1.588 26.069 1.00 98.06 421 GLN A N 1
ATOM 3168 C CA . GLN A 1 421 ? -17.505 -2.323 27.236 1.00 98.06 421 GLN A CA 1
ATOM 3169 C C . GLN A 1 421 ? -18.569 -2.497 28.320 1.00 98.06 421 GLN A C 1
ATOM 3171 O O . GLN A 1 421 ? -19.610 -1.837 28.333 1.00 98.06 421 GLN A O 1
ATOM 3176 N N . VAL A 1 422 ? -18.276 -3.390 29.263 1.00 96.81 422 VAL A N 1
ATOM 3177 C CA . VAL A 1 422 ? -19.042 -3.561 30.499 1.00 96.81 422 VAL A CA 1
ATOM 3178 C C . VAL A 1 422 ? -18.168 -3.116 31.661 1.00 96.81 422 VAL A C 1
ATOM 3180 O O . VAL A 1 422 ? -17.036 -3.574 31.801 1.00 96.81 422 VAL A O 1
ATOM 3183 N N . CYS A 1 423 ? -18.698 -2.231 32.497 1.00 95.81 423 CYS A N 1
ATOM 3184 C CA . CYS A 1 423 ? -17.985 -1.736 33.665 1.00 95.81 423 CYS A CA 1
ATOM 3185 C C . CYS A 1 423 ? -18.070 -2.757 34.810 1.00 95.81 423 CYS A C 1
ATOM 3187 O O . CYS A 1 423 ? -19.182 -3.170 35.162 1.00 95.81 423 CYS A O 1
ATOM 3189 N N . PRO A 1 424 ? -16.935 -3.181 35.396 1.00 95.75 424 PRO A N 1
ATOM 3190 C CA . PRO A 1 424 ? -16.929 -4.062 36.557 1.00 95.75 424 PRO A CA 1
ATOM 3191 C C . PRO A 1 424 ? -17.786 -3.504 37.696 1.00 95.75 424 PRO A C 1
ATOM 3193 O O . PRO A 1 424 ? -17.750 -2.307 37.984 1.00 95.75 424 PRO A O 1
ATOM 3196 N N . ASP A 1 425 ? -18.572 -4.383 38.316 1.00 95.19 425 ASP A N 1
ATOM 3197 C CA . ASP A 1 425 ? -19.528 -4.065 39.387 1.00 95.19 425 ASP A CA 1
ATOM 3198 C C . ASP A 1 425 ? -20.592 -3.017 39.024 1.00 95.19 425 ASP A C 1
ATOM 3200 O O . ASP A 1 425 ? -21.290 -2.521 39.905 1.00 95.19 425 ASP A O 1
ATOM 3204 N N . ASP A 1 426 ? -20.763 -2.718 37.728 1.00 95.12 426 ASP A N 1
ATOM 3205 C CA . ASP A 1 426 ? -21.656 -1.662 37.237 1.00 95.12 426 ASP A CA 1
ATOM 3206 C C . ASP A 1 426 ? -21.267 -0.258 37.760 1.00 95.12 426 ASP A C 1
ATOM 3208 O O . ASP A 1 426 ? -22.096 0.651 37.821 1.00 95.12 426 ASP A O 1
ATOM 3212 N N . GLU A 1 427 ? -19.989 -0.079 38.116 1.00 94.69 427 GLU A N 1
ATOM 3213 C CA . GLU A 1 427 ? -19.410 1.165 38.631 1.00 94.69 427 GLU A CA 1
ATOM 3214 C C . GLU A 1 427 ? -18.630 1.897 37.529 1.00 94.69 427 GLU A C 1
ATOM 3216 O O . GLU A 1 427 ? -17.698 1.350 36.933 1.00 94.69 427 GLU A O 1
ATOM 3221 N N . LEU A 1 428 ? -18.979 3.163 37.279 1.00 94.75 428 LEU A N 1
ATOM 3222 C CA . LEU A 1 428 ? -18.402 3.966 36.196 1.00 94.75 428 LEU A CA 1
ATOM 3223 C C . LEU A 1 428 ? -16.880 4.120 36.337 1.00 94.75 428 LEU A C 1
ATOM 3225 O O . LEU A 1 428 ? -16.139 4.071 35.357 1.00 94.75 428 LEU A O 1
ATOM 3229 N N . ASN A 1 429 ? -16.383 4.277 37.562 1.00 91.12 429 ASN A N 1
ATOM 3230 C CA . ASN A 1 429 ? -14.950 4.448 37.799 1.00 91.12 429 ASN A CA 1
ATOM 3231 C C . ASN A 1 429 ? -14.126 3.164 37.635 1.00 91.12 429 ASN A C 1
ATOM 3233 O O . ASN A 1 429 ? -12.895 3.242 37.659 1.00 91.12 429 ASN A O 1
ATOM 3237 N N . ASN A 1 430 ? -14.780 2.013 37.464 1.00 95.12 430 ASN A N 1
ATOM 3238 C CA . ASN A 1 430 ? -14.125 0.736 37.200 1.00 95.12 430 ASN A CA 1
ATOM 3239 C C . ASN A 1 430 ? -14.025 0.418 35.699 1.00 95.12 430 ASN A C 1
ATOM 3241 O O . ASN A 1 430 ? -13.330 -0.534 35.335 1.00 95.12 430 ASN A O 1
ATOM 3245 N N . CYS A 1 431 ? -14.699 1.173 34.821 1.00 96.00 431 CYS A N 1
ATOM 3246 C CA . CYS A 1 431 ? -14.551 1.000 33.376 1.00 96.00 431 CYS A CA 1
ATOM 3247 C C . CYS A 1 431 ? -13.110 1.319 32.938 1.00 96.00 431 CYS A C 1
ATOM 3249 O O . CYS A 1 431 ? -12.402 2.118 33.559 1.00 96.00 431 CYS A O 1
ATOM 3251 N N . LYS A 1 432 ? -12.679 0.723 31.827 1.00 97.25 432 LYS A N 1
ATOM 3252 C CA . LYS A 1 432 ? -11.344 0.938 31.267 1.00 97.25 432 LYS A CA 1
ATOM 3253 C C . LYS A 1 432 ? -11.432 1.983 30.162 1.00 97.25 432 LYS A C 1
ATOM 3255 O O . LYS A 1 432 ? -11.966 1.714 29.089 1.00 97.25 432 LYS A O 1
ATOM 3260 N N . PHE A 1 433 ? -10.952 3.191 30.441 1.00 96.31 433 PHE A N 1
ATOM 3261 C CA . PHE A 1 433 ? -11.071 4.309 29.504 1.00 96.31 433 PHE A CA 1
ATOM 3262 C C . PHE A 1 433 ? -9.868 4.455 28.584 1.00 96.31 433 PHE A C 1
ATOM 3264 O O . PHE A 1 433 ? -10.065 4.641 27.390 1.00 96.31 433 PHE A O 1
ATOM 3271 N N . ARG A 1 434 ? -8.641 4.333 29.097 1.00 95.56 434 ARG A N 1
ATOM 3272 C CA . ARG A 1 434 ? -7.441 4.533 28.276 1.00 95.56 434 ARG A CA 1
ATOM 3273 C C . ARG A 1 434 ? -7.264 3.419 27.253 1.00 95.56 434 ARG A C 1
ATOM 3275 O O . ARG A 1 434 ? -7.568 2.265 27.560 1.00 95.56 434 ARG A O 1
ATOM 3282 N N . ILE A 1 435 ? -6.701 3.743 26.093 1.00 94.31 435 ILE A N 1
ATOM 3283 C CA . ILE A 1 435 ? -6.362 2.813 25.005 1.00 94.31 435 ILE A CA 1
ATOM 3284 C C . ILE A 1 435 ? -5.614 1.594 25.559 1.00 94.31 435 ILE A C 1
ATOM 3286 O O . ILE A 1 435 ? -6.033 0.455 25.358 1.00 94.31 435 ILE A O 1
ATOM 3290 N N . GLY A 1 436 ? -4.553 1.836 26.338 1.00 93.31 436 GLY A N 1
ATOM 3291 C CA . GLY A 1 436 ? -3.734 0.772 26.924 1.00 93.31 436 GLY A CA 1
ATOM 3292 C C . GLY A 1 436 ? -4.460 -0.097 27.957 1.00 93.31 436 GLY A C 1
ATOM 3293 O O . GLY A 1 436 ? -4.109 -1.264 28.110 1.00 93.31 436 GLY A O 1
ATOM 3294 N N . ASP A 1 437 ? -5.479 0.441 28.637 1.00 95.25 437 ASP A N 1
ATOM 3295 C CA . ASP A 1 437 ? -6.253 -0.304 29.636 1.00 95.25 437 ASP A CA 1
ATOM 3296 C C . ASP A 1 437 ? -7.373 -1.123 28.973 1.00 95.25 437 ASP A C 1
ATOM 3298 O O . ASP A 1 437 ? -7.656 -2.248 29.393 1.00 95.25 437 ASP A O 1
ATOM 3302 N N . ARG A 1 438 ? -8.044 -0.547 27.965 1.00 95.44 438 ARG A N 1
ATOM 3303 C CA . ARG A 1 438 ? -9.267 -1.099 27.364 1.00 95.44 438 ARG A CA 1
ATOM 3304 C C . ARG A 1 438 ? -9.020 -2.118 26.263 1.00 95.44 438 ARG A C 1
ATOM 3306 O O . ARG A 1 438 ? -9.949 -2.851 25.947 1.00 95.44 438 ARG A O 1
ATOM 3313 N N . LYS A 1 439 ? -7.816 -2.154 25.685 1.00 95.50 439 LYS A N 1
ATOM 3314 C CA . LYS A 1 439 ? -7.498 -3.048 24.571 1.00 95.50 439 LYS A CA 1
ATOM 3315 C C . LYS A 1 439 ? -7.802 -4.508 24.906 1.00 95.50 439 LYS A C 1
ATOM 3317 O O . LYS A 1 439 ? -7.539 -4.963 26.022 1.00 95.50 439 LYS A O 1
ATOM 3322 N N . LEU A 1 440 ? -8.360 -5.233 23.945 1.00 96.69 440 LEU A N 1
ATOM 3323 C CA . LEU A 1 440 ? -8.768 -6.626 24.121 1.00 96.69 440 LEU A CA 1
ATOM 3324 C C . LEU A 1 440 ? -8.461 -7.444 22.869 1.00 96.69 440 LEU A C 1
ATOM 3326 O O . LEU A 1 440 ? -8.677 -6.939 21.767 1.00 96.69 440 LEU A O 1
ATOM 3330 N N . PRO A 1 441 ? -8.054 -8.713 23.004 1.00 96.25 441 PRO A N 1
ATOM 3331 C CA . PRO A 1 441 ? -8.056 -9.621 21.870 1.00 96.25 441 PRO A CA 1
ATOM 3332 C C . PRO A 1 441 ? -9.483 -9.838 21.343 1.00 96.25 441 PRO A C 1
ATOM 3334 O O . PRO A 1 441 ? -10.487 -9.588 22.027 1.00 96.25 441 PRO A O 1
ATOM 3337 N N . TYR A 1 442 ? -9.565 -10.330 20.112 1.00 95.88 442 TYR A N 1
ATOM 3338 C CA . TYR A 1 442 ? -10.807 -10.759 19.482 1.00 95.88 442 TYR A CA 1
ATOM 3339 C C . TYR A 1 442 ? -10.790 -12.273 19.251 1.00 95.88 442 TYR A C 1
ATOM 3341 O O . TYR A 1 442 ? -9.743 -12.912 19.209 1.00 95.88 442 TYR A O 1
ATOM 3349 N N . VAL A 1 443 ? -11.972 -12.863 19.104 1.00 95.94 443 VAL A N 1
ATOM 3350 C CA . VAL A 1 443 ? -12.144 -14.281 18.793 1.00 95.94 443 VAL A CA 1
ATOM 3351 C C . VAL A 1 443 ? -11.906 -14.475 17.296 1.00 95.94 443 VAL A C 1
ATOM 3353 O O . VAL A 1 443 ? -12.758 -14.102 16.493 1.00 95.94 443 VAL A O 1
ATOM 3356 N N . ASN A 1 444 ? -10.785 -15.080 16.898 1.00 91.62 444 ASN A N 1
ATOM 3357 C CA . ASN A 1 444 ? -10.405 -15.212 15.480 1.00 91.62 444 ASN A CA 1
ATOM 3358 C C . ASN A 1 444 ? -11.507 -15.813 14.590 1.00 91.62 444 ASN A C 1
ATOM 3360 O O . ASN A 1 444 ? -11.771 -15.303 13.506 1.00 91.62 444 ASN A O 1
ATOM 3364 N N . SER A 1 445 ? -12.213 -16.845 15.063 1.00 94.38 445 SER A N 1
ATOM 3365 C CA . SER A 1 445 ? -13.292 -17.505 14.308 1.00 94.38 445 SER A CA 1
ATOM 3366 C C . SER A 1 445 ? -14.558 -16.658 14.125 1.00 94.38 445 SER A C 1
ATOM 3368 O O . SER A 1 445 ? -15.468 -17.068 13.409 1.00 94.38 445 SER A O 1
ATOM 3370 N N . SER A 1 446 ? -14.639 -15.495 14.776 1.00 96.50 446 SER A N 1
ATOM 3371 C CA . SER A 1 446 ? -15.755 -14.552 14.643 1.00 96.50 446 SER A CA 1
ATOM 3372 C C . SER A 1 446 ? -15.519 -13.462 13.595 1.00 96.50 446 SER A C 1
ATOM 3374 O O . SER A 1 446 ? -16.433 -12.680 13.334 1.00 96.50 446 SER A O 1
ATOM 3376 N N . LEU A 1 447 ? -14.307 -13.382 13.034 1.00 97.25 447 LEU A N 1
ATOM 3377 C CA . LEU A 1 447 ? -13.936 -12.353 12.073 1.00 97.25 447 LEU A CA 1
ATOM 3378 C C . LEU A 1 447 ? -14.741 -12.506 10.779 1.00 97.25 447 LEU A C 1
ATOM 3380 O O . LEU A 1 447 ? -14.770 -13.565 10.155 1.00 97.25 447 LEU A O 1
ATOM 3384 N N . VAL A 1 448 ? -15.357 -11.410 10.362 1.00 97.50 448 VAL A N 1
ATOM 3385 C CA . VAL A 1 448 ? -16.045 -11.253 9.086 1.00 97.50 448 VAL A CA 1
ATOM 3386 C C . VAL A 1 448 ? -15.448 -10.034 8.404 1.00 97.50 448 VAL A C 1
ATOM 3388 O O . VAL A 1 448 ? -15.482 -8.938 8.958 1.00 97.50 448 VAL A O 1
ATOM 3391 N N . ALA A 1 449 ? -14.919 -10.220 7.200 1.00 97.69 449 ALA A N 1
ATOM 3392 C CA . ALA A 1 449 ? -14.431 -9.144 6.349 1.00 97.69 449 ALA A CA 1
ATOM 3393 C C . ALA A 1 449 ? -14.953 -9.378 4.930 1.00 97.69 449 ALA A C 1
ATOM 3395 O O . ALA A 1 449 ? -14.594 -10.356 4.275 1.00 97.69 449 ALA A O 1
ATOM 3396 N N . GLN A 1 450 ? -15.856 -8.510 4.485 1.00 97.25 450 GLN A N 1
ATOM 3397 C CA . GLN A 1 450 ? -16.519 -8.569 3.185 1.00 97.25 450 GLN A CA 1
ATOM 3398 C C . GLN A 1 450 ? -16.700 -7.141 2.648 1.00 97.25 450 GLN A C 1
ATOM 3400 O O . GLN A 1 450 ? -16.797 -6.201 3.443 1.00 97.25 450 GLN A O 1
ATOM 3405 N N . PRO A 1 451 ? -16.787 -6.935 1.322 1.00 97.25 451 PRO A N 1
ATOM 3406 C CA . PRO A 1 451 ? -17.060 -5.611 0.767 1.00 97.25 451 PRO A CA 1
ATOM 3407 C C . PRO A 1 451 ? -18.347 -5.003 1.350 1.00 97.25 451 PRO A C 1
ATOM 3409 O O . PRO A 1 451 ? -19.454 -5.446 1.054 1.00 97.25 451 PRO A O 1
ATOM 3412 N N . GLY A 1 452 ? -18.194 -3.988 2.204 1.00 97.50 452 GLY A N 1
ATOM 3413 C CA . GLY A 1 452 ? -19.308 -3.308 2.875 1.00 97.50 452 GLY A CA 1
ATOM 3414 C C . GLY A 1 452 ? -19.759 -3.885 4.223 1.00 97.50 452 GLY A C 1
ATOM 3415 O O . GLY A 1 452 ? -20.655 -3.304 4.843 1.00 97.50 452 GLY A O 1
ATOM 3416 N N . HIS A 1 453 ? -19.143 -4.962 4.722 1.00 98.56 453 HIS A N 1
ATOM 3417 C CA . HIS A 1 453 ? -19.424 -5.526 6.048 1.00 98.56 453 HIS A CA 1
ATOM 3418 C C . HIS A 1 453 ? -18.141 -5.995 6.736 1.00 98.56 453 HIS A C 1
ATOM 3420 O O . HIS A 1 453 ? -17.411 -6.839 6.226 1.00 98.56 453 HIS A O 1
ATOM 3426 N N . PHE A 1 454 ? -17.902 -5.473 7.935 1.00 98.75 454 PHE A N 1
ATOM 3427 C CA . PHE A 1 454 ? -16.853 -5.953 8.825 1.00 98.75 454 PHE A CA 1
ATOM 3428 C C . PHE A 1 454 ? -17.445 -6.330 10.183 1.00 98.75 454 PHE A C 1
ATOM 3430 O O . PHE A 1 454 ? -18.381 -5.685 10.667 1.00 98.75 454 PHE A O 1
ATOM 3437 N N . GLY A 1 455 ? -16.913 -7.358 10.831 1.00 98.38 455 GLY A N 1
ATOM 3438 C CA . GLY A 1 455 ? -17.343 -7.731 12.168 1.00 98.38 455 GLY A CA 1
ATOM 3439 C C . GLY A 1 455 ? -16.388 -8.673 12.880 1.00 98.38 455 GLY A C 1
ATOM 3440 O O . GLY A 1 455 ? -15.621 -9.388 12.251 1.00 98.38 455 GLY A O 1
ATOM 3441 N N . LEU A 1 456 ? -16.435 -8.651 14.208 1.00 98.31 456 LEU A N 1
ATOM 3442 C CA . LEU A 1 456 ? -15.708 -9.563 15.087 1.00 98.31 456 LEU A CA 1
ATOM 3443 C C . LEU A 1 456 ? -16.365 -9.602 16.469 1.00 98.31 456 LEU A C 1
ATOM 3445 O O . LEU A 1 456 ? -17.217 -8.778 16.800 1.00 98.31 456 LEU A O 1
ATOM 3449 N N . GLN A 1 457 ? -15.955 -10.544 17.304 1.00 98.50 457 GLN A N 1
ATOM 3450 C CA . GLN A 1 457 ? -16.312 -10.628 18.711 1.00 98.50 457 GLN A CA 1
ATOM 3451 C C . GLN A 1 457 ? -15.069 -10.386 19.561 1.00 98.50 457 GLN A C 1
ATOM 3453 O O . GLN A 1 457 ? -14.056 -11.053 19.385 1.00 98.50 457 GLN A O 1
ATOM 3458 N N . LEU A 1 458 ? -15.147 -9.450 20.504 1.00 98.50 458 LEU A N 1
ATOM 3459 C CA . LEU A 1 458 ? -14.112 -9.251 21.518 1.00 98.50 458 LEU A CA 1
ATOM 3460 C C . LEU A 1 458 ? -14.123 -10.418 22.513 1.00 98.50 458 LEU A C 1
ATOM 3462 O O . LEU A 1 458 ? -15.187 -10.961 22.813 1.00 98.50 458 LEU A O 1
ATOM 3466 N N . GLU A 1 459 ? -12.982 -10.748 23.121 1.00 96.62 459 GLU A N 1
ATOM 3467 C CA . GLU A 1 459 ? -12.913 -11.790 24.165 1.00 96.62 459 GLU A CA 1
ATOM 3468 C C . GLU A 1 459 ? -13.786 -11.495 25.399 1.00 96.62 459 GLU A C 1
ATOM 3470 O O . GLU A 1 459 ? -14.145 -12.400 26.150 1.00 96.62 459 GLU A O 1
ATOM 3475 N N . SER A 1 460 ? -14.219 -10.243 25.582 1.00 96.06 460 SER A N 1
ATOM 3476 C CA . SER A 1 460 ? -15.246 -9.872 26.567 1.00 96.06 460 SER A CA 1
ATOM 3477 C C . SER A 1 460 ? -16.635 -10.465 26.275 1.00 96.06 460 SER A C 1
ATOM 3479 O O . SER A 1 460 ? -17.554 -10.315 27.081 1.00 96.06 460 SER A O 1
ATOM 3481 N N . GLY A 1 461 ? -16.814 -11.105 25.117 1.00 97.38 461 GLY A N 1
ATOM 3482 C CA . GLY A 1 461 ? -18.077 -11.639 24.618 1.00 97.38 461 GLY A CA 1
ATOM 3483 C C . GLY A 1 461 ? -18.906 -10.631 23.820 1.00 97.38 461 GLY A C 1
ATOM 3484 O O . GLY A 1 461 ? -19.937 -11.019 23.268 1.00 97.38 461 GLY A O 1
ATOM 3485 N N . ILE A 1 462 ? -18.477 -9.366 23.725 1.00 98.69 4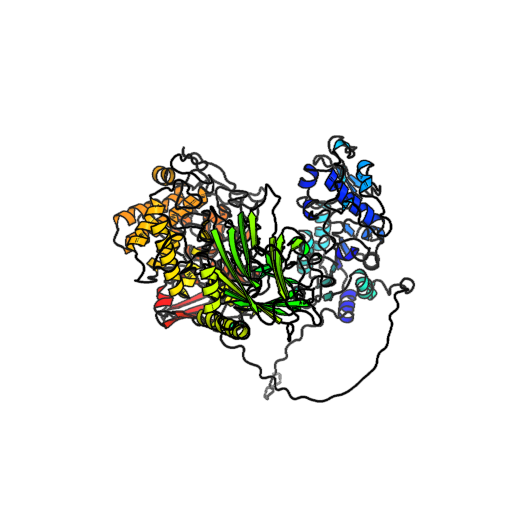62 ILE A N 1
ATOM 3486 C CA . ILE A 1 462 ? -19.178 -8.326 22.963 1.00 98.69 462 ILE A CA 1
ATOM 3487 C C . ILE A 1 462 ? -18.935 -8.529 21.464 1.00 98.69 462 ILE A C 1
ATOM 3489 O O . ILE A 1 462 ? -17.796 -8.487 21.004 1.00 98.69 462 ILE A O 1
ATOM 3493 N N . GLY A 1 463 ? -20.007 -8.713 20.694 1.00 98.50 463 GLY A N 1
ATOM 3494 C CA . GLY A 1 463 ? -19.951 -8.734 19.230 1.00 98.50 463 GLY A CA 1
ATOM 3495 C C . GLY A 1 463 ? -20.004 -7.323 18.649 1.00 98.50 463 GLY A C 1
ATOM 3496 O O . GLY A 1 463 ? -20.824 -6.521 19.087 1.00 98.50 463 GLY A O 1
ATOM 3497 N N . ALA A 1 464 ? -19.190 -7.024 17.644 1.00 98.75 464 ALA A N 1
ATOM 3498 C CA . ALA A 1 464 ? -19.179 -5.769 16.905 1.00 98.75 464 ALA A CA 1
ATOM 3499 C C . ALA A 1 464 ? -19.364 -6.056 15.413 1.00 98.75 464 ALA A C 1
ATOM 3501 O O . ALA A 1 464 ? -18.587 -6.792 14.817 1.00 98.75 464 ALA A O 1
ATOM 3502 N N . ASN A 1 465 ? -20.399 -5.481 14.809 1.00 98.69 465 ASN A N 1
ATOM 3503 C CA . ASN A 1 465 ? -20.640 -5.535 13.368 1.00 98.69 465 ASN A CA 1
ATOM 3504 C C . ASN A 1 465 ? -20.778 -4.115 12.833 1.00 98.69 465 ASN A C 1
ATOM 3506 O O . ASN A 1 465 ? -21.421 -3.289 13.478 1.00 98.69 465 ASN A O 1
ATOM 3510 N N . MET A 1 466 ? -20.218 -3.836 11.662 1.00 98.69 466 MET A N 1
ATOM 3511 C CA . MET A 1 466 ? -20.254 -2.512 11.053 1.00 98.69 466 MET A CA 1
ATOM 3512 C C . MET A 1 466 ? -20.433 -2.565 9.538 1.00 98.69 466 MET A C 1
ATOM 3514 O O . MET A 1 466 ? -19.957 -3.471 8.857 1.00 98.69 466 MET A O 1
ATOM 3518 N N . THR A 1 467 ? -21.141 -1.565 9.033 1.00 98.81 467 THR A N 1
ATOM 3519 C CA . THR A 1 467 ? -21.368 -1.300 7.610 1.00 98.81 467 THR A CA 1
ATOM 3520 C C . THR A 1 467 ? -21.363 0.212 7.387 1.00 98.81 467 THR A C 1
ATOM 3522 O O . THR A 1 467 ? -21.322 0.982 8.353 1.00 98.81 467 THR A O 1
ATOM 3525 N N . VAL A 1 468 ? -21.388 0.659 6.133 1.00 98.75 468 VAL A N 1
ATOM 3526 C CA . VAL A 1 468 ? -21.206 2.072 5.786 1.00 98.75 468 VAL A CA 1
ATOM 3527 C C . VAL A 1 468 ? -22.192 2.571 4.731 1.00 98.75 468 VAL A C 1
ATOM 3529 O O . VAL A 1 468 ? -22.808 1.815 3.983 1.00 98.75 468 VAL A O 1
ATOM 3532 N N . SER A 1 469 ? -22.308 3.890 4.690 1.00 98.38 469 SER A N 1
ATOM 3533 C CA . SER A 1 469 ? -22.782 4.706 3.570 1.00 98.38 469 SER A CA 1
ATOM 3534 C C . SER A 1 469 ? -21.608 5.560 3.055 1.00 98.38 469 SER A C 1
ATOM 3536 O O . SER A 1 469 ? -20.465 5.229 3.357 1.00 98.38 469 SER A O 1
ATOM 3538 N N . GLN A 1 470 ? -21.830 6.625 2.278 1.00 97.75 470 GLN A N 1
ATOM 3539 C CA . GLN A 1 470 ? -20.719 7.413 1.725 1.00 97.75 470 GLN A CA 1
ATOM 3540 C C . GLN A 1 470 ? -19.967 8.175 2.826 1.00 97.75 470 GLN A C 1
ATOM 3542 O O . GLN A 1 470 ? -18.737 8.176 2.829 1.00 97.75 470 GLN A O 1
ATOM 3547 N N . HIS A 1 471 ? -20.696 8.783 3.767 1.00 98.50 471 HIS A N 1
ATOM 3548 C CA . HIS A 1 471 ? -20.151 9.681 4.799 1.00 98.50 471 HIS A CA 1
ATOM 3549 C C . HIS A 1 471 ? -20.541 9.279 6.230 1.00 98.50 471 HIS A C 1
ATOM 3551 O O . HIS A 1 471 ? -20.402 10.068 7.170 1.00 98.50 471 HIS A O 1
ATOM 3557 N N . ALA A 1 472 ? -21.095 8.083 6.419 1.00 98.69 472 ALA A N 1
ATOM 3558 C CA . ALA A 1 472 ? -21.491 7.601 7.735 1.00 98.69 472 ALA A CA 1
ATOM 3559 C C . ALA A 1 472 ? -21.336 6.086 7.876 1.00 98.69 472 ALA A C 1
ATOM 3561 O O . ALA A 1 472 ? -21.556 5.336 6.925 1.00 98.69 472 ALA A O 1
ATOM 3562 N N . ALA A 1 473 ? -21.025 5.644 9.092 1.00 98.75 473 ALA A N 1
ATOM 3563 C CA . ALA A 1 473 ? -20.946 4.248 9.494 1.00 98.75 473 ALA A CA 1
ATOM 3564 C C . ALA A 1 473 ? -22.095 3.877 10.445 1.00 98.75 473 ALA A C 1
ATOM 3566 O O . ALA A 1 473 ? -22.610 4.707 11.206 1.00 98.75 473 ALA A O 1
ATOM 3567 N N . LEU A 1 474 ? -22.494 2.607 10.413 1.00 98.88 474 LEU A N 1
ATOM 3568 C CA . LEU A 1 474 ? -23.486 2.030 11.313 1.00 98.88 474 LEU A CA 1
ATOM 3569 C C . LEU A 1 474 ? -22.892 0.814 12.016 1.00 98.88 474 LEU A C 1
ATOM 3571 O O . LEU A 1 474 ? -22.560 -0.178 11.372 1.00 98.88 474 LEU A O 1
ATOM 3575 N N . TYR A 1 475 ? -22.827 0.883 13.340 1.00 98.81 475 TYR A N 1
ATOM 3576 C CA . TYR A 1 475 ? -22.310 -0.163 14.210 1.00 98.81 475 TYR A CA 1
ATOM 3577 C C . TYR A 1 475 ? -23.451 -0.863 14.948 1.00 98.81 475 TYR A C 1
ATOM 3579 O O . TYR A 1 475 ? -24.425 -0.235 15.371 1.00 98.81 475 TYR A O 1
ATOM 3587 N N . ARG A 1 476 ? -23.307 -2.168 15.161 1.00 98.62 476 ARG A N 1
ATOM 3588 C CA . ARG A 1 476 ? -24.138 -2.989 16.042 1.00 98.62 476 ARG A CA 1
ATOM 3589 C C . ARG A 1 476 ? -23.244 -3.670 17.067 1.00 98.62 476 ARG A C 1
ATOM 3591 O O . ARG A 1 476 ? -22.496 -4.585 16.723 1.00 98.62 476 ARG A O 1
ATOM 3598 N N . PHE A 1 477 ? -23.355 -3.235 18.317 1.00 98.75 477 PHE A N 1
ATOM 3599 C CA . PHE A 1 477 ? -22.671 -3.841 19.453 1.00 98.75 477 PHE A CA 1
ATOM 3600 C C . PHE A 1 477 ? -23.631 -4.761 20.202 1.00 98.75 477 PHE A C 1
ATOM 3602 O O . PHE A 1 477 ? -24.635 -4.310 20.748 1.00 98.75 477 PHE A O 1
ATOM 3609 N N . THR A 1 478 ? -23.334 -6.057 20.211 1.00 98.44 478 THR A N 1
ATOM 3610 C CA . THR A 1 478 ? -24.127 -7.081 20.898 1.00 98.44 478 THR A CA 1
ATOM 3611 C C . THR A 1 478 ? -23.474 -7.396 22.233 1.00 98.44 478 THR A C 1
ATOM 3613 O O . THR A 1 478 ? -22.391 -7.978 22.267 1.00 98.44 478 THR A O 1
ATOM 3616 N N . PHE A 1 479 ? -24.116 -7.008 23.330 1.00 98.12 479 PHE A N 1
ATOM 3617 C CA . PHE A 1 479 ? -23.606 -7.210 24.683 1.00 98.12 479 PHE A CA 1
ATOM 3618 C C . PHE A 1 479 ? -24.026 -8.578 25.252 1.00 98.12 479 PHE A C 1
ATOM 3620 O O . PHE A 1 479 ? -25.109 -9.076 24.925 1.00 98.12 479 PHE A O 1
ATOM 3627 N N . PRO A 1 480 ? -23.208 -9.191 26.130 1.00 96.06 480 PRO A N 1
ATOM 3628 C CA . PRO A 1 480 ? -23.577 -10.418 26.829 1.00 96.06 480 PRO A CA 1
ATOM 3629 C C . PRO A 1 480 ? -24.911 -10.304 27.585 1.00 96.06 480 PRO A C 1
ATOM 3631 O O . PRO A 1 480 ? -25.271 -9.261 28.133 1.00 96.06 480 PRO A O 1
ATOM 3634 N N . LYS A 1 481 ? -25.656 -11.413 27.667 1.00 91.81 481 LYS A N 1
ATOM 3635 C CA . LYS A 1 481 ? -26.901 -11.454 28.449 1.00 91.81 481 LYS A CA 1
ATOM 3636 C C . LYS A 1 481 ? -26.621 -11.133 29.919 1.00 91.81 481 LYS A C 1
ATOM 3638 O O . LYS A 1 481 ? -25.681 -11.660 30.504 1.00 91.81 481 LYS A O 1
ATOM 3643 N N . GLY A 1 482 ? -27.487 -10.325 30.527 1.00 89.75 482 GLY A N 1
ATOM 3644 C CA . GLY A 1 482 ? -27.364 -9.928 31.933 1.00 89.75 482 GLY A CA 1
ATOM 3645 C C . GLY A 1 482 ? -26.498 -8.688 32.175 1.00 89.75 482 GLY A C 1
ATOM 3646 O O . GLY A 1 482 ? -26.391 -8.262 33.324 1.00 89.75 482 GLY A O 1
ATOM 3647 N N . THR A 1 483 ? -25.929 -8.070 31.131 1.00 94.56 483 THR A N 1
ATOM 3648 C CA . THR A 1 483 ? -25.323 -6.737 31.245 1.00 94.56 483 THR A CA 1
ATOM 3649 C C . THR A 1 483 ? -26.364 -5.728 31.739 1.00 94.56 483 THR A C 1
ATOM 3651 O O . THR A 1 483 ? -27.413 -5.561 31.120 1.00 94.56 483 THR A O 1
ATOM 3654 N N . LYS A 1 484 ? -26.068 -5.059 32.862 1.00 94.81 484 LYS A N 1
ATOM 3655 C CA . LYS A 1 484 ? -26.949 -4.049 33.467 1.00 94.81 484 LYS A CA 1
ATOM 3656 C C . LYS A 1 484 ? -26.927 -2.737 32.692 1.00 94.81 484 LYS A C 1
ATOM 3658 O O . LYS A 1 484 ? -27.948 -2.352 32.146 1.00 94.81 484 LYS A O 1
ATOM 3663 N N . HIS A 1 485 ? -25.769 -2.086 32.591 1.00 97.19 485 HIS A N 1
ATOM 3664 C CA . HIS A 1 485 ? -25.649 -0.844 31.832 1.00 97.19 485 HIS A CA 1
ATOM 3665 C C . HIS A 1 485 ? -24.503 -0.931 30.820 1.00 97.19 485 HIS A C 1
ATOM 3667 O O . HIS A 1 485 ? -23.352 -0.673 31.185 1.00 97.19 485 HIS A O 1
ATOM 3673 N N . PRO A 1 486 ? -24.783 -1.324 29.560 1.00 97.56 486 PRO A N 1
ATOM 3674 C CA . PRO A 1 486 ? -23.795 -1.289 28.488 1.00 97.56 486 PRO A CA 1
ATOM 3675 C C . PRO A 1 486 ? -23.182 0.104 28.356 1.00 97.56 486 PRO A C 1
ATOM 3677 O O . PRO A 1 486 ? -23.926 1.086 28.333 1.00 97.56 486 PRO A O 1
ATOM 3680 N N . LEU A 1 487 ? -21.855 0.191 28.246 1.00 98.19 487 LEU A N 1
ATOM 3681 C CA . LEU A 1 487 ? -21.148 1.443 27.992 1.00 98.19 487 LEU A CA 1
ATOM 3682 C C . LEU A 1 487 ? -20.594 1.442 26.569 1.00 98.19 487 LEU A C 1
ATOM 3684 O O . LEU A 1 487 ? -19.949 0.480 26.152 1.00 98.19 487 LEU A O 1
ATOM 3688 N N . VAL A 1 488 ? -20.792 2.544 25.851 1.00 98.62 488 VAL A N 1
ATOM 3689 C CA . VAL A 1 488 ? -20.050 2.853 24.625 1.00 98.62 488 VAL A CA 1
ATOM 3690 C C . VAL A 1 488 ? -19.375 4.205 24.819 1.00 98.62 488 VAL A C 1
ATOM 3692 O O . VAL A 1 488 ? -20.045 5.200 25.109 1.00 98.62 488 VAL A O 1
ATOM 3695 N N . LEU A 1 489 ? -18.049 4.237 24.692 1.00 98.38 489 LEU A N 1
ATOM 3696 C CA . LEU A 1 489 ? -17.281 5.484 24.673 1.00 98.38 489 LEU A CA 1
ATOM 3697 C C . LEU A 1 489 ? -16.915 5.878 23.249 1.00 98.38 489 LEU A C 1
ATOM 3699 O O . LEU A 1 489 ? -16.821 5.016 22.379 1.00 98.38 489 LEU A O 1
ATOM 3703 N N . LEU A 1 490 ? -16.668 7.170 23.061 1.00 98.69 490 LEU A N 1
ATOM 3704 C CA . LEU A 1 490 ? -15.931 7.732 21.937 1.00 98.69 490 LEU A CA 1
ATOM 3705 C C . LEU A 1 490 ? -14.641 8.341 22.483 1.00 98.69 490 LEU A C 1
ATOM 3707 O O . LEU A 1 490 ? -14.681 9.125 23.438 1.00 98.69 490 LEU A O 1
ATOM 3711 N N . ASP A 1 491 ? -13.512 7.977 21.891 1.00 98.19 491 ASP A N 1
ATOM 3712 C CA . ASP A 1 491 ? -12.208 8.576 22.173 1.00 98.19 491 ASP A CA 1
ATOM 3713 C C . ASP A 1 491 ? -11.933 9.702 21.178 1.00 98.19 491 ASP A C 1
ATOM 3715 O O . ASP A 1 491 ? -12.275 9.593 20.008 1.00 98.19 491 ASP A O 1
ATOM 3719 N N . LEU A 1 492 ? -11.311 10.793 21.613 1.00 98.00 492 LEU A N 1
ATOM 3720 C CA . LEU A 1 492 ? -10.893 11.859 20.703 1.00 98.00 492 LEU A CA 1
ATOM 3721 C C . LEU A 1 492 ? -9.544 11.576 20.029 1.00 98.00 492 LEU A C 1
ATOM 3723 O O . LEU A 1 492 ? -9.155 12.320 19.130 1.00 98.00 492 LEU A O 1
ATOM 3727 N N . THR A 1 493 ? -8.838 10.534 20.462 1.00 95.25 493 THR A N 1
ATOM 3728 C CA . THR A 1 493 ? -7.522 10.110 19.972 1.00 95.25 493 THR A CA 1
ATOM 3729 C C . THR A 1 493 ? -7.650 9.294 18.692 1.00 95.25 493 THR A C 1
ATOM 3731 O O . THR A 1 493 ? -8.371 8.304 18.660 1.00 95.25 493 THR A O 1
ATOM 3734 N N . ASP A 1 494 ? -6.945 9.716 17.647 1.00 95.44 494 ASP A N 1
ATOM 3735 C CA . ASP A 1 494 ? -6.789 8.981 16.392 1.00 95.44 494 ASP A CA 1
ATOM 3736 C C . ASP A 1 494 ? -5.742 7.865 16.508 1.00 95.44 494 ASP A C 1
ATOM 3738 O O . ASP A 1 494 ? -4.958 7.833 17.460 1.00 95.44 494 ASP A O 1
ATOM 3742 N N . LEU A 1 495 ? -5.693 6.970 15.522 1.00 93.19 495 LEU A N 1
ATOM 3743 C CA . LEU A 1 495 ? -4.870 5.759 15.568 1.00 93.19 495 LEU A CA 1
ATOM 3744 C C . LEU A 1 495 ? -3.365 6.045 15.693 1.00 93.19 495 LEU A C 1
ATOM 3746 O O . LEU A 1 495 ? -2.658 5.353 16.426 1.00 93.19 495 LEU A O 1
ATOM 3750 N N . TRP A 1 496 ? -2.884 7.115 15.052 1.00 92.50 496 TRP A N 1
ATOM 3751 C CA . TRP A 1 496 ? -1.498 7.581 15.171 1.00 92.50 496 TRP A CA 1
ATOM 3752 C C . TRP A 1 496 ? -1.231 8.417 16.437 1.00 92.50 496 TRP A C 1
ATOM 3754 O O . TRP A 1 496 ? -0.087 8.749 16.746 1.00 92.50 496 TRP A O 1
ATOM 3764 N N . GLN A 1 497 ? -2.263 8.767 17.208 1.00 93.12 497 GLN A N 1
ATOM 3765 C CA . GLN A 1 497 ? -2.153 9.697 18.340 1.00 93.12 497 GLN A CA 1
ATOM 3766 C C . GLN A 1 497 ? -1.621 11.077 17.888 1.00 93.12 497 GLN A C 1
ATOM 3768 O O . GLN A 1 497 ? -0.842 11.767 18.563 1.00 93.12 497 GLN A O 1
ATOM 3773 N N . SER A 1 498 ? -2.044 11.506 16.698 1.00 93.81 498 SER A N 1
ATOM 3774 C CA . SER A 1 498 ? -1.616 12.740 16.043 1.00 93.81 498 SER A CA 1
ATOM 3775 C C . SER A 1 498 ? -2.428 13.967 16.460 1.00 93.81 498 SER A C 1
ATOM 3777 O O . SER A 1 498 ? -2.033 15.096 16.161 1.00 93.81 498 SER A O 1
ATOM 3779 N N . ARG A 1 499 ? -3.531 13.777 17.191 1.00 95.56 499 ARG A N 1
ATOM 3780 C CA . ARG A 1 499 ? -4.402 14.839 17.707 1.00 95.56 499 ARG A CA 1
ATOM 3781 C C . ARG A 1 499 ? -3.621 16.018 18.303 1.00 95.56 499 ARG A C 1
ATOM 3783 O O . ARG A 1 499 ? -2.765 15.863 19.179 1.00 95.56 499 ARG A O 1
ATOM 3790 N N . GLN A 1 500 ? -3.963 17.218 17.846 1.00 94.94 500 GLN A N 1
ATOM 3791 C CA . GLN A 1 500 ? -3.453 18.492 18.350 1.00 94.94 500 GLN A CA 1
ATOM 3792 C C . GLN A 1 500 ? -4.425 19.104 19.354 1.00 94.94 500 GLN A C 1
ATOM 3794 O O . GLN A 1 500 ? -4.048 19.415 20.479 1.00 94.94 500 GLN A O 1
ATOM 3799 N N . ASN A 1 501 ? -5.692 19.221 18.966 1.00 95.94 501 ASN A N 1
ATOM 3800 C CA . ASN A 1 501 ? -6.784 19.740 19.784 1.00 95.94 501 ASN A CA 1
ATOM 3801 C C . ASN A 1 501 ? -8.046 18.946 19.462 1.00 95.94 501 ASN A C 1
ATOM 3803 O O . ASN A 1 501 ? -8.199 18.507 18.329 1.00 95.94 501 ASN A O 1
ATOM 3807 N N . ALA A 1 502 ? -8.951 18.763 20.415 1.00 97.94 502 ALA A N 1
ATOM 3808 C CA . ALA A 1 502 ? -10.247 18.158 20.138 1.00 97.94 502 ALA A CA 1
ATOM 3809 C C . ALA A 1 502 ? -11.303 18.586 21.149 1.00 97.94 502 ALA A C 1
ATOM 3811 O O . ALA A 1 502 ? -10.989 18.951 22.282 1.00 97.94 502 ALA A O 1
ATOM 3812 N N . SER A 1 503 ? -12.561 18.520 20.733 1.00 98.25 503 SER A N 1
ATOM 3813 C CA . SER A 1 503 ? -13.715 18.816 21.568 1.00 98.25 503 SER A CA 1
ATOM 3814 C C . SER A 1 503 ? -14.802 17.775 21.388 1.00 98.25 503 SER A C 1
ATOM 3816 O O . SER A 1 503 ? -14.983 17.227 20.300 1.00 98.25 503 SER A O 1
ATOM 3818 N N . ILE A 1 504 ? -15.553 17.547 22.458 1.00 98.81 504 ILE A N 1
ATOM 3819 C CA . ILE A 1 504 ? -16.779 16.760 22.432 1.00 98.81 504 ILE A CA 1
ATOM 3820 C C . ILE A 1 504 ? -17.821 17.379 23.351 1.00 98.81 504 ILE A C 1
ATOM 3822 O O . ILE A 1 504 ? -17.506 17.872 24.436 1.00 98.81 504 ILE A O 1
ATOM 3826 N N . GLN A 1 505 ? -19.068 17.310 22.908 1.00 98.69 505 GLN A N 1
ATOM 3827 C CA . GLN A 1 505 ? -20.266 17.600 23.672 1.00 98.69 505 GLN A CA 1
ATOM 3828 C C . GLN A 1 505 ? -21.178 16.373 23.631 1.00 98.69 505 GLN A C 1
ATOM 3830 O O . GLN A 1 505 ? -21.350 15.773 22.569 1.00 98.69 505 GLN A O 1
ATOM 3835 N N . VAL A 1 506 ? -21.759 16.021 24.776 1.00 98.81 506 VAL A N 1
ATOM 3836 C CA . VAL A 1 506 ? -22.672 14.886 24.938 1.00 98.81 506 VAL A CA 1
ATOM 3837 C C . VAL A 1 506 ? -24.031 15.400 25.402 1.00 98.81 506 VAL A C 1
ATOM 3839 O O . VAL A 1 506 ? -24.139 16.022 26.455 1.00 98.81 506 VAL A O 1
ATOM 3842 N N . ASP A 1 507 ? -25.085 15.159 24.632 1.00 98.50 507 ASP A N 1
ATOM 3843 C CA . ASP A 1 507 ? -26.439 15.525 25.041 1.00 98.50 507 ASP A CA 1
ATOM 3844 C C . ASP A 1 507 ? -26.939 14.595 26.156 1.00 98.50 507 ASP A C 1
ATOM 3846 O O . ASP A 1 507 ? -26.877 13.370 26.050 1.00 98.50 507 ASP A O 1
ATOM 3850 N N . GLU A 1 508 ? -27.456 15.174 27.240 1.00 96.75 508 GLU A N 1
ATOM 3851 C CA . GLU A 1 508 ? -27.873 14.423 28.428 1.00 96.75 508 GLU A CA 1
ATOM 3852 C C . GLU A 1 508 ? -29.027 13.452 28.143 1.00 96.75 508 GLU A C 1
ATOM 3854 O O . GLU A 1 508 ? -29.061 12.353 28.691 1.00 96.75 508 GLU A O 1
ATOM 3859 N N . LYS A 1 509 ? -29.971 13.844 27.279 1.00 95.94 509 LYS A N 1
ATOM 3860 C CA . LYS A 1 509 ? -31.233 13.117 27.084 1.00 95.94 509 LYS A CA 1
ATOM 3861 C C . LYS A 1 509 ? -31.154 12.082 25.974 1.00 95.94 509 LYS A C 1
ATOM 3863 O O . LYS A 1 509 ? -31.690 10.988 26.112 1.00 95.94 509 LYS A O 1
ATOM 3868 N N . SER A 1 510 ? -30.543 12.455 24.858 1.00 97.31 510 SER A N 1
ATOM 3869 C CA . SER A 1 510 ? -30.409 11.611 23.673 1.00 97.31 510 SER A CA 1
ATOM 3870 C C . SER A 1 510 ? -29.113 10.808 23.666 1.00 97.31 510 SER A C 1
ATOM 3872 O O . SER A 1 510 ? -29.014 9.842 22.916 1.00 97.31 510 SER A O 1
ATOM 3874 N N . GLY A 1 511 ? -28.113 11.200 24.463 1.00 98.19 511 GLY A N 1
ATOM 3875 C CA . GLY A 1 511 ? -26.773 10.624 24.395 1.00 98.19 511 GLY A CA 1
ATOM 3876 C C . GLY A 1 511 ? -25.984 11.034 23.152 1.00 98.19 511 GLY A C 1
ATOM 3877 O O . GLY A 1 511 ? -24.854 10.579 22.992 1.00 98.19 511 GLY A O 1
ATOM 3878 N N . ARG A 1 512 ? -26.547 11.881 22.274 1.00 98.69 512 ARG A N 1
ATOM 3879 C CA . ARG A 1 512 ? -25.885 12.322 21.043 1.00 98.69 512 ARG A CA 1
ATOM 3880 C C . ARG A 1 512 ? -24.536 12.948 21.369 1.00 98.69 512 ARG A C 1
ATOM 3882 O O . ARG A 1 512 ? -24.465 13.870 22.181 1.00 98.69 512 ARG A O 1
ATOM 3889 N N . MET A 1 513 ? -23.489 12.487 20.692 1.00 98.88 513 MET A N 1
ATOM 3890 C CA . MET A 1 513 ? -22.163 13.089 20.787 1.00 98.88 513 MET A CA 1
ATOM 3891 C C . MET A 1 513 ? -21.855 13.885 19.527 1.00 98.88 513 MET A C 1
ATOM 3893 O O . MET A 1 513 ? -21.968 13.367 18.419 1.00 98.88 513 MET A O 1
ATOM 3897 N N . THR A 1 514 ? -21.422 15.129 19.690 1.00 98.88 514 THR A N 1
ATOM 3898 C CA . THR A 1 514 ? -20.929 15.961 18.587 1.00 98.88 514 THR A CA 1
ATOM 3899 C C . THR A 1 514 ? -19.611 16.592 18.968 1.00 98.88 514 THR A C 1
ATOM 3901 O O . THR A 1 514 ? -19.430 17.015 20.110 1.00 98.88 514 THR A O 1
ATOM 3904 N N . GLY A 1 515 ? -18.702 16.706 18.011 1.00 98.69 515 GLY A N 1
ATOM 3905 C CA . GLY A 1 515 ? -17.393 17.265 18.293 1.00 98.69 515 GLY A CA 1
ATOM 3906 C C . GLY A 1 515 ? -16.516 17.379 17.066 1.00 98.69 515 GLY A C 1
ATOM 3907 O O . GLY A 1 515 ? -16.986 17.263 15.926 1.00 98.69 515 GLY A O 1
ATOM 3908 N N . ASN A 1 516 ? -15.244 17.653 17.324 1.00 98.69 516 ASN A N 1
ATOM 3909 C CA . ASN A 1 516 ? -14.204 17.746 16.313 1.00 98.69 516 ASN A CA 1
ATOM 3910 C C . ASN A 1 516 ? -12.822 17.451 16.892 1.00 98.69 516 ASN A C 1
ATOM 3912 O O . ASN A 1 516 ? -12.633 17.422 18.108 1.00 98.69 516 ASN A O 1
ATOM 3916 N N . GLY A 1 517 ? -11.855 17.284 16.001 1.00 98.19 517 GLY A N 1
ATOM 3917 C CA . GLY A 1 517 ? -10.446 17.180 16.334 1.00 98.19 517 GLY A CA 1
ATOM 3918 C C . GLY A 1 517 ? -9.586 17.733 15.209 1.00 98.19 517 GLY A C 1
ATOM 3919 O O . GLY A 1 517 ? -9.938 17.611 14.038 1.00 98.19 517 GLY A O 1
ATOM 3920 N N . THR A 1 518 ? -8.477 18.363 15.580 1.00 98.19 518 THR A N 1
ATOM 3921 C CA . THR A 1 518 ? -7.386 18.745 14.688 1.00 98.19 518 THR A CA 1
ATOM 3922 C C . THR A 1 518 ? -6.325 17.655 14.731 1.00 98.19 518 THR A C 1
ATOM 3924 O O . THR A 1 518 ? -5.843 17.330 15.817 1.00 98.19 518 THR A O 1
ATOM 3927 N N . PHE A 1 519 ? -5.936 17.133 13.576 1.00 97.44 519 PHE A N 1
ATOM 3928 C CA . PHE A 1 519 ? -5.024 15.997 13.431 1.00 97.44 519 PHE A CA 1
ATOM 3929 C C . PHE A 1 519 ? -3.921 16.314 12.424 1.00 97.44 519 PHE A C 1
ATOM 3931 O O . PHE A 1 519 ? -4.042 17.267 11.649 1.00 97.44 519 PHE A O 1
ATOM 3938 N N . LEU A 1 520 ? -2.840 15.538 12.453 1.00 95.75 520 LEU A N 1
ATOM 3939 C CA . LEU A 1 520 ? -1.750 15.666 11.486 1.00 95.75 520 LEU A CA 1
ATOM 3940 C C . LEU A 1 520 ? -1.910 14.611 10.381 1.00 95.75 520 LEU A C 1
ATOM 3942 O O . LEU A 1 520 ? -2.384 13.510 10.666 1.00 95.75 520 LEU A O 1
ATOM 3946 N N . PRO A 1 521 ? -1.522 14.910 9.131 1.00 94.31 521 PRO A N 1
ATOM 3947 C CA . PRO A 1 521 ? -1.448 13.897 8.083 1.00 94.31 521 PRO A CA 1
ATOM 3948 C C . PRO A 1 521 ? -0.314 12.907 8.379 1.00 94.31 521 PRO A C 1
ATOM 3950 O O . PRO A 1 521 ? 0.771 13.314 8.797 1.00 94.31 521 PRO A O 1
ATOM 3953 N N . SER A 1 522 ? -0.541 11.621 8.122 1.00 92.31 522 SER A N 1
ATOM 3954 C CA . SER A 1 522 ? 0.444 10.547 8.336 1.00 92.31 522 SER A CA 1
ATOM 3955 C C . SER A 1 522 ? 1.722 10.719 7.508 1.00 92.31 522 SER A C 1
ATOM 3957 O O . SER A 1 522 ? 2.802 10.327 7.958 1.00 92.31 522 SER A O 1
ATOM 3959 N N . PHE A 1 523 ? 1.613 11.342 6.330 1.00 91.75 523 PHE A N 1
ATOM 3960 C CA . PHE A 1 523 ? 2.731 11.624 5.431 1.00 91.75 523 PHE A CA 1
ATOM 3961 C C . PHE A 1 523 ? 2.591 12.990 4.745 1.00 91.75 523 PHE A C 1
ATOM 3963 O O . PHE A 1 523 ? 2.392 13.102 3.539 1.00 91.75 523 PHE A O 1
ATOM 3970 N N . GLY A 1 524 ? 2.701 14.071 5.514 1.00 92.31 524 GLY A N 1
ATOM 3971 C CA . GLY A 1 524 ? 2.659 15.404 4.920 1.00 92.31 524 GLY A CA 1
ATOM 3972 C C . GLY A 1 524 ? 2.886 16.547 5.891 1.00 92.31 524 GLY A C 1
ATOM 3973 O O . GLY A 1 524 ? 3.324 16.357 7.028 1.00 92.31 524 GLY A O 1
ATOM 3974 N N . ALA A 1 525 ? 2.550 17.744 5.421 1.00 92.44 525 ALA A N 1
ATOM 3975 C CA . ALA A 1 525 ? 2.619 18.984 6.175 1.00 92.44 525 ALA A CA 1
ATOM 3976 C C . ALA A 1 525 ? 1.223 19.563 6.433 1.00 92.44 525 ALA A C 1
ATOM 3978 O O . ALA A 1 525 ? 0.305 19.447 5.620 1.00 92.44 525 ALA A O 1
ATOM 3979 N N . GLY A 1 526 ? 1.093 20.266 7.558 1.00 94.81 526 GLY A N 1
ATOM 3980 C CA . GLY A 1 526 ? -0.143 20.927 7.965 1.00 94.81 526 GLY A CA 1
ATOM 3981 C C . GLY A 1 526 ? -0.964 20.100 8.949 1.00 94.81 526 GLY A C 1
ATOM 3982 O O . GLY A 1 526 ? -0.443 19.260 9.681 1.00 94.81 526 GLY A O 1
ATOM 3983 N N . SER A 1 527 ? -2.253 20.403 9.010 1.00 96.94 527 SER A N 1
ATOM 3984 C CA . SER A 1 527 ? -3.212 19.732 9.879 1.00 96.94 527 SER A CA 1
ATOM 3985 C C . SER A 1 527 ? -4.605 19.862 9.292 1.00 96.94 527 SER A C 1
ATOM 3987 O O . SER A 1 527 ? -4.914 20.894 8.693 1.00 96.94 527 SER A O 1
ATOM 3989 N N . TYR A 1 528 ? -5.466 18.891 9.557 1.00 97.75 528 TYR A N 1
ATOM 3990 C CA . TYR A 1 528 ? -6.866 18.924 9.148 1.00 97.75 528 TYR A CA 1
ATOM 3991 C C . TYR A 1 528 ? -7.792 18.873 10.355 1.00 97.75 528 TYR A C 1
ATOM 3993 O O . TYR A 1 528 ? -7.401 18.438 11.440 1.00 97.75 528 TYR A O 1
ATOM 4001 N N . VAL A 1 529 ? -9.028 19.333 10.167 1.00 98.44 529 VAL A N 1
ATOM 4002 C CA . VAL A 1 529 ? -10.085 19.228 11.173 1.00 98.44 529 VAL A CA 1
ATOM 4003 C C . VAL A 1 529 ? -11.127 18.247 10.674 1.00 98.44 529 VAL A C 1
ATOM 4005 O O . VAL A 1 529 ? -11.669 18.421 9.588 1.00 98.44 529 VAL A O 1
ATOM 4008 N N . MET A 1 530 ? -11.422 17.236 11.483 1.00 98.56 530 MET A N 1
ATOM 4009 C CA . MET A 1 530 ? -12.527 16.322 11.229 1.00 98.56 530 MET A CA 1
ATOM 4010 C C . MET A 1 530 ? -13.598 16.506 12.298 1.00 98.56 530 MET A C 1
ATOM 4012 O O . MET A 1 530 ? -13.297 16.752 13.468 1.00 98.56 530 MET A O 1
ATOM 4016 N N . HIS A 1 531 ? -14.854 16.394 11.890 1.00 98.81 531 HIS A N 1
ATOM 4017 C CA . HIS A 1 531 ? -16.030 16.522 12.732 1.00 98.81 531 HIS A CA 1
ATOM 4018 C C . HIS A 1 531 ? -16.818 15.220 12.750 1.00 98.81 531 HIS A C 1
ATOM 4020 O O . HIS A 1 531 ? -16.899 14.527 11.737 1.00 98.81 531 HIS A O 1
ATOM 4026 N N . PHE A 1 532 ? -17.460 14.933 13.880 1.00 98.88 532 PHE A N 1
ATOM 4027 C CA . PHE A 1 532 ? -18.299 13.750 14.043 1.00 98.88 532 PHE A CA 1
ATOM 4028 C C . PHE A 1 532 ? -19.666 14.085 14.642 1.00 98.88 532 PHE A C 1
ATOM 4030 O O . PHE A 1 532 ? -19.847 15.103 15.323 1.00 98.88 532 PHE A O 1
ATOM 4037 N N . CYS A 1 533 ? -20.615 13.181 14.404 1.00 98.88 533 CYS A N 1
ATOM 4038 C CA . CYS A 1 533 ? -21.923 13.135 15.044 1.00 98.88 533 CYS A CA 1
ATOM 4039 C C . CYS A 1 533 ? -22.303 11.676 15.314 1.00 98.88 533 CYS A C 1
ATOM 4041 O O . CYS A 1 533 ? -22.367 10.889 14.372 1.00 98.88 533 CYS A O 1
ATOM 4043 N N . VAL A 1 534 ? -22.542 11.312 16.574 1.00 98.88 534 VAL A N 1
ATOM 4044 C CA . VAL A 1 534 ? -22.857 9.938 16.990 1.00 98.88 534 VAL A CA 1
ATOM 4045 C C . VAL A 1 534 ? -24.214 9.883 17.676 1.00 98.88 534 VAL A C 1
ATOM 4047 O O . VAL A 1 534 ? -24.452 10.615 18.635 1.00 98.88 534 VAL A O 1
ATOM 4050 N N . ASP A 1 535 ? -25.073 8.983 17.205 1.00 98.75 535 ASP A N 1
ATOM 4051 C CA . ASP A 1 535 ? -26.401 8.698 17.748 1.00 98.75 535 ASP A CA 1
ATOM 4052 C C . ASP A 1 535 ? -26.514 7.246 18.224 1.00 98.75 535 ASP A C 1
ATOM 4054 O O . ASP A 1 535 ? -25.985 6.331 17.588 1.00 98.75 535 ASP A O 1
ATOM 4058 N N . PHE A 1 536 ? -27.280 7.028 19.296 1.00 98.44 536 PHE A N 1
ATOM 4059 C CA . PHE A 1 536 ? -27.471 5.721 19.929 1.00 98.44 536 PHE A CA 1
ATOM 4060 C C . PHE A 1 536 ? -28.929 5.259 19.835 1.00 98.44 536 PHE A C 1
ATOM 4062 O O . PHE A 1 536 ? -29.861 6.027 20.072 1.00 98.44 536 PHE A O 1
ATOM 4069 N N . TYR A 1 537 ? -29.126 3.979 19.516 1.00 97.50 537 TYR A N 1
ATOM 4070 C CA . TYR A 1 537 ? -30.433 3.343 19.346 1.00 97.50 537 TYR A CA 1
ATOM 4071 C C . TYR A 1 537 ? -30.454 1.932 19.948 1.00 97.50 537 TYR A C 1
ATOM 4073 O O . TYR A 1 537 ? -29.413 1.323 20.198 1.00 97.50 537 TYR A O 1
ATOM 4081 N N . GLY A 1 538 ? -31.659 1.387 20.139 1.00 91.81 538 GLY A N 1
ATOM 4082 C CA . GLY A 1 538 ? -31.882 0.040 20.688 1.00 91.81 538 GLY A CA 1
ATOM 4083 C C . GLY A 1 538 ? -32.084 0.003 22.207 1.00 91.81 538 GLY A C 1
ATOM 4084 O O . GLY A 1 538 ? -32.575 -0.989 22.736 1.00 91.81 538 GLY A O 1
ATOM 4085 N N . SER A 1 539 ? -31.792 1.100 22.912 1.00 93.25 539 SER A N 1
ATOM 4086 C CA . SER A 1 539 ? -32.076 1.251 24.340 1.00 93.25 539 SER A CA 1
ATOM 4087 C C . SER A 1 539 ? -32.248 2.722 24.735 1.00 93.25 539 SER A C 1
ATOM 4089 O O . SER A 1 539 ? -31.904 3.622 23.970 1.00 93.25 539 SER A O 1
ATOM 4091 N N . SER A 1 540 ? -32.798 2.967 25.924 1.00 95.81 540 SER A N 1
ATOM 4092 C CA . SER A 1 540 ? -32.864 4.295 26.536 1.00 95.81 540 SER A CA 1
ATOM 4093 C C . SER A 1 540 ? -31.574 4.630 27.287 1.00 95.81 540 SER A C 1
ATOM 4095 O O . SER A 1 540 ? -30.877 3.751 27.798 1.00 95.81 540 SER A O 1
ATOM 4097 N N . ILE A 1 541 ? -31.274 5.924 27.381 1.00 97.88 541 ILE A N 1
ATOM 4098 C CA . ILE A 1 541 ? -30.096 6.443 28.079 1.00 97.88 541 ILE A CA 1
ATOM 4099 C C . ILE A 1 541 ? -30.237 6.217 29.591 1.00 97.88 541 ILE A C 1
ATOM 4101 O O . ILE A 1 541 ? -31.292 6.492 30.165 1.00 97.88 541 ILE A O 1
ATOM 4105 N N . HIS A 1 542 ? -29.180 5.700 30.221 1.00 97.25 542 HIS A N 1
ATOM 4106 C CA . HIS A 1 542 ? -29.063 5.592 31.676 1.00 97.25 542 HIS A CA 1
ATOM 4107 C C . HIS A 1 542 ? -28.276 6.782 32.232 1.00 97.25 542 HIS A C 1
ATOM 4109 O O . HIS A 1 542 ? -28.796 7.556 33.030 1.00 97.25 542 HIS A O 1
ATOM 4115 N N . GLU A 1 543 ? -27.047 6.966 31.751 1.00 96.94 543 GLU A N 1
ATOM 4116 C CA . GLU A 1 543 ? -26.204 8.106 32.097 1.00 96.94 543 GLU A CA 1
ATOM 4117 C C . GLU A 1 543 ? -25.264 8.460 30.944 1.00 96.94 543 GLU A C 1
ATOM 4119 O O . GLU A 1 543 ? -24.945 7.640 30.082 1.00 96.94 543 GLU A O 1
ATOM 4124 N N . THR A 1 544 ? -24.810 9.705 30.933 1.00 98.56 544 THR A N 1
ATOM 4125 C CA . THR A 1 544 ? -23.867 10.229 29.943 1.00 98.56 544 THR A CA 1
ATOM 4126 C C . THR A 1 544 ? -22.811 11.055 30.643 1.00 98.56 544 THR A C 1
ATOM 4128 O O . THR A 1 544 ? -23.034 11.542 31.756 1.00 98.56 544 THR A O 1
ATOM 4131 N N . GLY A 1 545 ? -21.687 11.280 29.982 1.00 98.25 545 GLY A N 1
ATOM 4132 C CA . GLY A 1 545 ? -20.673 12.170 30.514 1.00 98.25 545 GLY A CA 1
ATOM 4133 C C . GLY A 1 545 ? -19.419 12.200 29.670 1.00 98.25 545 GLY A C 1
ATOM 4134 O O . GLY A 1 545 ? -19.397 11.744 28.524 1.00 98.25 545 GLY A O 1
ATOM 4135 N N . VAL A 1 546 ? -18.367 12.740 30.271 1.00 98.56 546 VAL A N 1
ATOM 4136 C CA . VAL A 1 546 ? -17.039 12.823 29.669 1.00 98.56 546 VAL A CA 1
ATOM 4137 C C . VAL A 1 546 ? -16.032 12.058 30.506 1.00 98.56 546 VAL A C 1
ATOM 4139 O O . VAL A 1 546 ? -16.225 11.819 31.701 1.00 98.56 546 VAL A O 1
ATOM 4142 N N . TRP A 1 547 ? -14.935 11.680 29.870 1.00 97.75 547 TRP A N 1
ATOM 4143 C CA . TRP A 1 547 ? -13.805 11.054 30.531 1.00 97.75 547 TRP A CA 1
ATOM 4144 C C . TRP A 1 547 ? -12.508 11.723 30.099 1.00 97.75 547 TRP A C 1
ATOM 4146 O O . TRP A 1 547 ? -12.376 12.209 28.975 1.00 97.75 547 TRP A O 1
ATOM 4156 N N . VAL A 1 548 ? -11.558 11.774 31.025 1.00 95.56 548 VAL A N 1
ATOM 4157 C CA . VAL A 1 548 ? -10.214 12.300 30.801 1.00 95.56 548 VAL A CA 1
ATOM 4158 C C . VAL A 1 548 ? -9.243 11.411 31.561 1.00 95.56 548 VAL A C 1
ATOM 4160 O O . VAL A 1 548 ? -9.462 11.094 32.734 1.00 95.56 548 VAL A O 1
ATOM 4163 N N . ASN A 1 549 ? -8.153 11.024 30.902 1.00 92.12 549 ASN A N 1
ATOM 4164 C CA . ASN A 1 549 ? -7.184 10.072 31.425 1.00 92.12 549 ASN A CA 1
ATOM 4165 C C . ASN A 1 549 ? -7.870 8.732 31.763 1.00 92.12 549 ASN A C 1
ATOM 4167 O O . ASN A 1 549 ? -8.381 8.063 30.874 1.00 92.12 549 ASN A O 1
ATOM 4171 N N . ASN A 1 550 ? -7.920 8.332 33.033 1.00 91.88 550 ASN A N 1
ATOM 4172 C CA . ASN A 1 550 ? -8.517 7.068 33.471 1.00 91.88 550 ASN A CA 1
ATOM 4173 C C . ASN A 1 550 ? -9.800 7.247 34.298 1.00 91.88 550 ASN A C 1
ATOM 4175 O O . ASN A 1 550 ? -10.218 6.310 34.979 1.00 91.88 550 ASN A O 1
ATOM 4179 N N . ARG A 1 551 ? -10.404 8.443 34.295 1.00 94.19 551 ARG A N 1
ATOM 4180 C CA . ARG A 1 551 ? -11.606 8.746 35.082 1.00 94.19 551 ARG A CA 1
ATOM 4181 C C . ARG A 1 551 ? -12.695 9.367 34.227 1.00 94.19 551 ARG A C 1
ATOM 4183 O O . ARG A 1 551 ? -12.419 10.143 33.315 1.00 94.19 551 ARG A O 1
ATOM 4190 N N . ALA A 1 552 ? -13.930 9.045 34.584 1.00 96.44 552 ALA A N 1
ATOM 4191 C CA . ALA A 1 552 ? -15.133 9.562 33.963 1.00 96.44 552 ALA A CA 1
ATOM 4192 C C . ALA A 1 552 ? -16.020 10.247 34.999 1.00 96.44 552 ALA A C 1
ATOM 4194 O O . ALA A 1 552 ? -16.005 9.902 36.181 1.00 96.44 552 ALA A O 1
ATOM 4195 N N . GLY A 1 553 ? -16.789 11.225 34.541 1.00 96.50 553 GLY A N 1
ATOM 4196 C CA . GLY A 1 553 ? -17.770 11.931 35.349 1.00 96.50 553 GLY A CA 1
ATOM 4197 C C . GLY A 1 553 ? -19.015 12.222 34.528 1.00 96.50 553 GLY A C 1
ATOM 4198 O O . GLY A 1 553 ? -18.937 12.459 33.323 1.00 96.50 553 GLY A O 1
ATOM 4199 N N . THR A 1 554 ? -20.171 12.212 35.187 1.00 96.88 554 THR A N 1
ATOM 4200 C CA . THR A 1 554 ? -21.445 12.572 34.553 1.00 96.88 554 THR A CA 1
ATOM 4201 C C . THR A 1 554 ? -21.580 14.075 34.322 1.00 96.88 554 THR A C 1
ATOM 4203 O O . THR A 1 554 ? -22.406 14.475 33.510 1.00 96.88 554 THR A O 1
ATOM 4206 N N . GLU A 1 555 ? -20.740 14.890 34.966 1.00 95.69 555 GLU A N 1
ATOM 4207 C CA . GLU A 1 555 ? -20.583 16.321 34.714 1.00 95.69 555 GLU A CA 1
ATOM 4208 C C . GLU A 1 555 ? -19.092 16.705 34.674 1.00 95.69 555 GLU A C 1
ATOM 4210 O O . GLU A 1 555 ? -18.316 16.185 35.484 1.00 95.69 555 GLU A O 1
ATOM 4215 N N . PRO A 1 556 ? -18.674 17.632 33.786 1.00 96.62 556 PRO A N 1
ATOM 4216 C CA . PRO A 1 556 ? -19.485 18.327 32.777 1.00 96.62 556 PRO A CA 1
ATOM 4217 C C . PRO A 1 556 ? -19.861 17.439 31.572 1.00 96.62 556 PRO A C 1
ATOM 4219 O O . PRO A 1 556 ? -19.213 16.435 31.302 1.00 96.62 556 PRO A O 1
ATOM 4222 N N . LYS A 1 557 ? -20.863 17.846 30.782 1.00 97.88 557 LYS A N 1
ATOM 4223 C CA . LYS A 1 557 ? -21.258 17.188 29.510 1.00 97.88 557 LYS A CA 1
ATOM 4224 C C . LYS A 1 557 ? -20.399 17.536 28.288 1.00 97.88 557 LYS A C 1
ATOM 4226 O O . LYS A 1 557 ? -20.741 17.187 27.159 1.00 97.88 557 LYS A O 1
ATOM 4231 N N . GLN A 1 558 ? -19.311 18.267 28.484 1.00 98.06 558 GLN A N 1
ATOM 4232 C CA . GLN A 1 558 ? -18.429 18.696 27.406 1.00 98.06 558 GLN A CA 1
ATOM 4233 C C . GLN A 1 558 ? -16.986 18.762 27.887 1.00 98.06 558 GLN A C 1
ATOM 4235 O O . GLN A 1 558 ? -16.727 19.094 29.046 1.00 98.06 558 GLN A O 1
ATOM 4240 N N . VAL A 1 559 ? -16.049 18.493 26.984 1.00 97.62 559 VAL A N 1
ATOM 4241 C CA . VAL A 1 559 ? -14.620 18.635 27.262 1.00 97.62 559 VAL A CA 1
ATOM 4242 C C . VAL A 1 559 ? -13.874 19.109 26.020 1.00 97.62 559 VAL A C 1
ATOM 4244 O O . VAL A 1 559 ? -14.211 18.751 24.891 1.00 97.62 559 VAL A O 1
ATOM 4247 N N . PHE A 1 560 ? -12.854 19.932 26.251 1.00 97.50 560 PHE A N 1
ATOM 4248 C CA . PHE A 1 560 ? -11.864 20.332 25.260 1.00 97.50 560 PHE A CA 1
ATOM 4249 C C . PHE A 1 560 ? -10.493 19.839 25.717 1.00 97.50 560 PHE A C 1
ATOM 4251 O O . PHE A 1 560 ? -10.093 20.083 26.857 1.00 97.50 560 PHE A O 1
ATOM 4258 N N . LEU A 1 561 ? -9.781 19.151 24.830 1.00 95.00 561 LEU A N 1
ATOM 4259 C CA . LEU A 1 561 ? -8.474 18.568 25.095 1.00 95.00 561 LEU A CA 1
ATOM 4260 C C . LEU A 1 561 ? -7.452 19.141 24.123 1.00 95.00 561 LEU A C 1
ATOM 4262 O O . LEU A 1 561 ? -7.634 19.086 22.909 1.00 95.00 561 LEU A O 1
ATOM 4266 N N . THR A 1 562 ? -6.326 19.601 24.650 1.00 92.00 562 THR A N 1
ATOM 4267 C CA . THR A 1 562 ? -5.116 19.853 23.859 1.00 92.00 562 THR A CA 1
ATOM 4268 C C . THR A 1 562 ? -4.274 18.577 23.792 1.00 92.00 562 THR A C 1
ATOM 4270 O O . THR A 1 562 ? -4.591 17.578 24.447 1.00 92.00 562 THR A O 1
ATOM 4273 N N . ARG A 1 563 ? -3.221 18.566 22.974 1.00 85.12 563 ARG A N 1
ATOM 4274 C CA . ARG A 1 563 ? -2.298 17.427 22.824 1.00 85.12 563 ARG A CA 1
ATOM 4275 C C . ARG A 1 563 ? -1.651 17.009 24.147 1.00 85.12 563 ARG A C 1
ATOM 4277 O O . ARG A 1 563 ? -1.373 15.833 24.339 1.00 85.12 563 ARG A O 1
ATOM 4284 N N . GLY A 1 564 ? -1.443 17.965 25.053 1.00 82.88 564 GLY A N 1
ATOM 4285 C CA . GLY A 1 564 ? -0.607 17.818 26.243 1.00 82.88 564 GLY A CA 1
ATOM 4286 C C . GLY A 1 564 ? 0.738 18.528 26.062 1.00 82.88 564 GLY A C 1
ATOM 4287 O O . GLY A 1 564 ? 0.827 19.498 25.308 1.00 82.88 564 GLY A O 1
ATOM 4288 N N . PHE A 1 565 ? 1.781 18.073 26.759 1.00 76.81 565 PHE A N 1
ATOM 4289 C CA . PHE A 1 565 ? 3.139 18.623 26.653 1.00 76.81 565 PHE A CA 1
ATOM 4290 C C . PHE A 1 565 ? 4.164 17.498 26.453 1.00 76.81 565 PHE A C 1
ATOM 4292 O O . PHE A 1 565 ? 4.087 16.456 27.100 1.00 76.81 565 PHE A O 1
ATOM 4299 N N . ASN A 1 566 ? 5.156 17.709 25.582 1.00 71.56 566 ASN A N 1
ATOM 4300 C CA . ASN A 1 566 ? 6.151 16.693 25.203 1.00 71.56 566 ASN A CA 1
ATOM 4301 C C . ASN A 1 566 ? 5.494 15.374 24.733 1.00 71.56 566 ASN A C 1
ATOM 4303 O O . ASN A 1 566 ? 4.629 15.399 23.862 1.00 71.56 566 ASN A O 1
ATOM 4307 N N . LEU A 1 567 ? 5.906 14.236 25.308 1.00 60.00 567 LEU A N 1
ATOM 4308 C CA . LEU A 1 567 ? 5.356 12.898 25.058 1.00 60.00 567 LEU A CA 1
ATOM 4309 C C . LEU A 1 567 ? 4.197 12.537 26.011 1.00 60.00 567 LEU A C 1
ATOM 4311 O O . LEU A 1 567 ? 3.745 11.396 26.022 1.00 60.00 567 LEU A O 1
ATOM 4315 N N . PHE A 1 568 ? 3.717 13.480 26.833 1.00 72.44 568 PHE A N 1
ATOM 4316 C CA . PHE A 1 568 ? 2.565 13.263 27.712 1.00 72.44 568 PHE A CA 1
ATOM 4317 C C . PHE A 1 568 ? 1.280 13.599 26.962 1.00 72.44 568 PHE A C 1
ATOM 4319 O O . PHE A 1 568 ? 0.752 14.709 27.065 1.00 72.44 568 PHE A O 1
ATOM 4326 N N . PHE A 1 569 ? 0.812 12.626 26.186 1.00 81.12 569 PHE A N 1
ATOM 4327 C CA . PHE A 1 569 ? -0.458 12.697 25.483 1.00 81.12 569 PHE A CA 1
ATOM 4328 C C . PHE A 1 569 ? -1.627 12.484 26.455 1.00 81.12 569 PHE A C 1
ATOM 4330 O O . PHE A 1 569 ? -1.600 11.570 27.280 1.00 81.12 569 PHE A O 1
ATOM 4337 N N . LEU A 1 570 ? -2.646 13.345 26.382 1.00 89.38 570 LEU A N 1
ATOM 4338 C CA . LEU A 1 570 ? -3.844 13.225 27.215 1.00 89.38 570 LEU A CA 1
ATOM 4339 C C . LEU A 1 570 ? -4.976 12.555 26.432 1.00 89.38 570 LEU A C 1
ATOM 4341 O O . LEU A 1 570 ? -5.491 13.122 25.470 1.00 89.38 570 LEU A O 1
ATOM 4345 N N . GLU A 1 571 ? -5.386 11.375 26.877 1.00 94.31 571 GLU A N 1
ATOM 4346 C CA . GLU A 1 571 ? -6.546 10.660 26.338 1.00 94.31 571 GLU A CA 1
ATOM 4347 C C . GLU A 1 571 ? -7.844 11.177 26.976 1.00 94.31 571 GLU A C 1
ATOM 4349 O O . GLU A 1 571 ? -7.863 11.574 28.148 1.00 94.31 571 GLU A O 1
ATOM 4354 N N . GLY A 1 572 ? -8.937 11.181 26.217 1.00 96.94 572 GLY A N 1
ATOM 4355 C CA . GLY A 1 572 ? -10.240 11.598 26.722 1.00 96.94 572 GLY A CA 1
ATOM 4356 C C . GLY A 1 572 ? -11.318 11.645 25.648 1.00 96.94 572 GLY A C 1
ATOM 4357 O O . GLY A 1 572 ? -11.038 11.574 24.451 1.00 96.94 572 GLY A O 1
ATOM 4358 N N . GLY A 1 573 ? -12.564 11.793 26.083 1.00 98.25 573 GLY A N 1
ATOM 4359 C CA . GLY A 1 573 ? -13.713 11.794 25.191 1.00 98.25 573 GLY A CA 1
ATOM 4360 C C . GLY A 1 573 ? -15.042 11.749 25.935 1.00 98.25 573 GLY A C 1
ATOM 4361 O O . GLY A 1 573 ? -15.164 12.270 27.044 1.00 98.25 573 GLY A O 1
ATOM 4362 N N . GLY A 1 574 ? -16.052 11.149 25.310 1.00 98.62 574 GLY A N 1
ATOM 4363 C CA . GLY A 1 574 ? -17.413 11.044 25.846 1.00 98.62 574 GLY A CA 1
ATOM 4364 C C . GLY A 1 574 ? -17.836 9.599 26.029 1.00 98.62 574 GLY A C 1
ATOM 4365 O O . GLY A 1 574 ? -17.275 8.697 25.412 1.00 98.62 574 GLY A O 1
ATOM 4366 N N . PHE A 1 575 ? -18.837 9.371 26.871 1.00 98.69 575 PHE A N 1
ATOM 4367 C CA . PHE A 1 575 ? -19.452 8.058 27.022 1.00 98.69 575 PHE A CA 1
ATOM 4368 C C . PHE A 1 575 ? -20.973 8.157 27.160 1.00 98.69 575 PHE A C 1
ATOM 4370 O O . PHE A 1 575 ? -21.513 9.142 27.673 1.00 98.69 575 PHE A O 1
ATOM 4377 N N . VAL A 1 576 ? -21.647 7.091 26.733 1.00 98.62 576 VAL A N 1
ATOM 4378 C CA . VAL A 1 576 ? -23.036 6.794 27.084 1.00 98.62 576 VAL A CA 1
ATOM 4379 C C . VAL A 1 576 ? -23.074 5.440 27.775 1.00 98.62 576 VAL A C 1
ATOM 4381 O O . VAL A 1 576 ? -22.528 4.461 27.265 1.00 98.62 576 VAL A O 1
ATOM 4384 N N . ARG A 1 577 ? -23.776 5.373 28.905 1.00 97.88 577 ARG A N 1
ATOM 4385 C CA . ARG A 1 577 ? -24.303 4.126 29.457 1.00 97.88 577 ARG A CA 1
ATOM 4386 C C . ARG A 1 577 ? -25.791 4.046 29.181 1.00 97.88 577 ARG A C 1
ATOM 4388 O O . ARG A 1 577 ? -26.533 5.007 29.391 1.00 97.88 577 ARG A O 1
ATOM 4395 N N . LEU A 1 578 ? -26.224 2.892 28.702 1.00 97.88 578 LEU A N 1
ATOM 4396 C CA . LEU A 1 578 ? -27.610 2.635 28.336 1.00 97.88 578 LEU A CA 1
ATOM 4397 C C . LEU A 1 578 ? -28.265 1.721 29.368 1.00 97.88 578 LEU A C 1
ATOM 4399 O O . LEU A 1 578 ? -27.583 0.986 30.074 1.00 97.88 578 LEU A O 1
ATOM 4403 N N . ASN A 1 579 ? -29.593 1.729 29.437 1.00 97.12 579 ASN A N 1
ATOM 4404 C CA . ASN A 1 579 ? -30.323 0.643 30.093 1.00 97.12 579 ASN A CA 1
ATOM 4405 C C . ASN A 1 579 ? -30.132 -0.668 29.293 1.00 97.12 579 ASN A C 1
ATOM 4407 O O . ASN A 1 579 ? -29.730 -0.608 28.123 1.00 97.12 579 ASN A O 1
ATOM 4411 N N . PRO A 1 580 ? -30.415 -1.857 29.857 1.00 93.75 580 PRO A N 1
ATOM 4412 C CA . PRO A 1 580 ? -30.281 -3.102 29.107 1.00 93.75 580 PRO A CA 1
ATOM 4413 C C . PRO A 1 580 ? -31.168 -3.087 27.842 1.00 93.75 580 PRO A C 1
ATOM 4415 O O . PRO A 1 580 ? -32.387 -2.935 27.974 1.00 93.75 580 PRO A O 1
ATOM 4418 N N . PRO A 1 581 ? -30.608 -3.244 26.626 1.00 91.12 581 PRO A N 1
ATOM 4419 C CA . PRO A 1 581 ? -31.408 -3.389 25.411 1.00 91.12 581 PRO A CA 1
ATOM 4420 C C . PRO A 1 581 ? -32.191 -4.707 25.439 1.00 91.12 581 PRO A C 1
ATOM 4422 O O . PRO A 1 581 ? -31.699 -5.728 25.923 1.00 91.12 581 PRO A O 1
ATOM 4425 N N . SER A 1 582 ? -33.406 -4.711 24.884 1.00 89.06 582 SER A N 1
ATOM 4426 C CA . SER A 1 582 ? -34.302 -5.879 24.925 1.00 89.06 582 SER A CA 1
ATOM 4427 C C . SER A 1 582 ? -33.762 -7.109 24.189 1.00 89.06 582 SER A C 1
ATOM 4429 O O . SER A 1 582 ? -34.078 -8.236 24.562 1.00 89.06 582 SER A O 1
ATOM 4431 N N . ASP A 1 583 ? -32.959 -6.899 23.148 1.00 91.75 583 ASP A N 1
ATOM 4432 C CA . ASP A 1 583 ? -32.347 -7.931 22.306 1.00 91.75 583 ASP A CA 1
ATOM 4433 C C . ASP A 1 583 ? -30.824 -8.050 22.507 1.00 91.75 583 ASP A C 1
ATOM 4435 O O . ASP A 1 583 ? -30.169 -8.830 21.819 1.00 91.75 583 ASP A O 1
ATOM 4439 N N . GLY A 1 584 ? -30.253 -7.311 23.467 1.00 94.62 584 GLY A N 1
ATOM 4440 C CA . GLY A 1 584 ? -28.808 -7.273 23.702 1.00 94.62 584 GLY A CA 1
ATOM 4441 C C . GLY A 1 584 ? -28.033 -6.342 22.761 1.00 94.62 584 GLY A C 1
ATOM 4442 O O . GLY A 1 584 ? -26.819 -6.228 22.922 1.00 94.62 584 GLY A O 1
ATOM 4443 N N . VAL A 1 585 ? -28.685 -5.667 21.805 1.00 97.75 585 VAL A N 1
ATOM 4444 C CA . VAL A 1 585 ? -28.007 -4.894 20.754 1.00 97.75 585 VAL A CA 1
ATOM 4445 C C . VAL A 1 585 ? -28.124 -3.390 20.991 1.00 97.75 585 VAL A C 1
ATOM 4447 O O . VAL A 1 585 ? -29.211 -2.829 21.102 1.00 97.75 585 VAL A O 1
ATOM 4450 N N . VAL A 1 586 ? -26.980 -2.708 20.988 1.00 98.31 586 VAL A N 1
ATOM 4451 C CA . VAL A 1 586 ? -26.897 -1.249 20.872 1.00 98.31 586 VAL A CA 1
ATOM 4452 C C . VAL A 1 586 ? -26.480 -0.914 19.447 1.00 98.31 586 VAL A C 1
ATOM 4454 O O . VAL A 1 586 ? -25.435 -1.359 18.971 1.00 98.31 586 VAL A O 1
ATOM 4457 N N . THR A 1 587 ? -27.308 -0.138 18.753 1.00 98.44 587 THR A N 1
ATOM 4458 C CA . THR A 1 587 ? -27.001 0.349 17.405 1.00 98.44 587 THR A CA 1
ATOM 4459 C C . THR A 1 587 ? -26.459 1.768 17.496 1.00 98.44 587 THR A C 1
ATOM 4461 O O . THR A 1 587 ? -27.094 2.627 18.104 1.00 98.44 587 THR A O 1
ATOM 4464 N N . VAL A 1 588 ? -25.305 2.018 16.883 1.00 98.81 588 VAL A N 1
ATOM 4465 C CA . VAL A 1 588 ? -24.628 3.317 16.908 1.00 98.81 588 VAL A CA 1
ATOM 4466 C C . VAL A 1 588 ? -24.461 3.814 15.482 1.00 98.81 588 VAL A C 1
ATOM 4468 O O . VAL A 1 588 ? -23.861 3.133 14.655 1.00 98.81 588 VAL A O 1
ATOM 4471 N N . ARG A 1 589 ? -25.004 4.990 15.177 1.00 98.75 589 ARG A N 1
ATOM 4472 C CA . ARG A 1 589 ? -24.828 5.649 13.879 1.00 98.75 589 ARG A CA 1
ATOM 4473 C C . ARG A 1 589 ? -23.819 6.773 14.038 1.00 98.75 589 ARG A C 1
ATOM 4475 O O . ARG A 1 589 ? -24.027 7.633 14.888 1.00 98.75 589 ARG A O 1
ATOM 4482 N N . MET A 1 590 ? -22.786 6.792 13.204 1.00 98.75 590 MET A N 1
ATOM 4483 C CA . MET A 1 590 ? -21.739 7.808 13.228 1.00 98.75 590 MET A CA 1
ATOM 4484 C C . MET A 1 590 ? -21.610 8.478 11.865 1.00 98.75 590 MET A C 1
ATOM 4486 O O . MET A 1 590 ? -21.323 7.818 10.874 1.00 98.75 590 MET A O 1
ATOM 4490 N N . GLY A 1 591 ? -21.826 9.788 11.821 1.00 98.75 591 GLY A N 1
ATOM 4491 C CA . GLY A 1 591 ? -21.544 10.626 10.660 1.00 98.75 591 GLY A CA 1
ATOM 4492 C C . GLY A 1 591 ? -20.233 11.369 10.827 1.00 98.75 591 GLY A C 1
ATOM 4493 O O . GLY A 1 591 ? -19.865 11.741 11.945 1.00 98.75 591 GLY A O 1
ATOM 4494 N N . ILE A 1 592 ? -19.568 11.617 9.706 1.00 98.38 592 ILE A N 1
ATOM 4495 C CA . ILE A 1 592 ? -18.295 12.331 9.625 1.00 98.38 592 ILE A CA 1
ATOM 4496 C C . ILE A 1 592 ? -18.384 13.454 8.593 1.00 98.38 592 ILE A C 1
ATOM 4498 O O . ILE A 1 592 ? -19.191 13.404 7.662 1.00 98.38 592 ILE A O 1
ATOM 4502 N N . SER A 1 593 ? -17.598 14.506 8.805 1.00 98.56 593 SER A N 1
ATOM 4503 C CA . SER A 1 593 ? -17.481 15.623 7.869 1.00 98.56 593 SER A CA 1
ATOM 4504 C C . SER A 1 593 ? -16.204 16.417 8.125 1.00 98.56 593 SER A C 1
ATOM 4506 O O . SER A 1 593 ? -15.807 16.611 9.274 1.00 98.56 593 SER A O 1
ATOM 4508 N N . TYR A 1 594 ? -15.599 16.945 7.069 1.00 98.38 594 TYR A N 1
ATOM 4509 C CA . TYR A 1 594 ? -14.518 17.930 7.164 1.00 98.38 594 TYR A CA 1
ATOM 4510 C C . TYR A 1 594 ? -15.046 19.376 7.239 1.00 98.38 594 TYR A C 1
ATOM 4512 O O . TYR A 1 594 ? -14.283 20.311 7.464 1.00 98.38 594 TYR A O 1
ATOM 4520 N N . MET A 1 595 ? -16.361 19.581 7.087 1.00 98.06 595 MET A N 1
ATOM 4521 C CA . MET A 1 595 ? -16.982 20.908 7.049 1.00 98.06 595 MET A CA 1
ATOM 4522 C C . MET A 1 595 ? -17.376 21.427 8.433 1.00 98.06 595 MET A C 1
ATOM 4524 O O . MET A 1 595 ? -17.102 22.578 8.770 1.00 98.06 595 MET A O 1
ATOM 4528 N N . ASN A 1 596 ? -18.149 20.638 9.186 1.00 98.50 596 ASN A N 1
ATOM 4529 C CA . ASN A 1 596 ? -18.587 20.925 10.560 1.00 98.50 596 ASN A CA 1
ATOM 4530 C C . ASN A 1 596 ? -19.439 19.773 11.125 1.00 98.50 596 ASN A C 1
ATOM 4532 O O . ASN A 1 596 ? -19.988 18.959 10.386 1.00 98.50 596 ASN A O 1
ATOM 4536 N N . SER A 1 597 ? -19.648 19.753 12.446 1.00 98.56 597 SER A N 1
ATOM 4537 C CA . SER A 1 597 ? -20.432 18.706 13.124 1.00 98.56 597 SER A CA 1
ATOM 4538 C C . SER A 1 597 ? -21.914 18.696 12.718 1.00 98.56 597 SER A C 1
ATOM 4540 O O . SER A 1 597 ? -22.542 17.642 12.726 1.00 98.56 597 SER A O 1
ATOM 4542 N N . ALA A 1 598 ? -22.482 19.836 12.301 1.00 98.69 598 ALA A N 1
ATOM 4543 C CA . ALA A 1 598 ? -23.852 19.875 11.787 1.00 98.69 598 ALA A CA 1
ATOM 4544 C C . ALA A 1 598 ? -23.968 19.195 10.412 1.00 98.69 598 ALA A C 1
ATOM 4546 O O . ALA A 1 598 ? -24.975 18.543 10.141 1.00 98.69 598 ALA A O 1
ATOM 4547 N N . GLN A 1 599 ? -22.948 19.320 9.557 1.00 98.69 599 GLN A N 1
ATOM 4548 C CA . GLN A 1 599 ? -22.855 18.565 8.308 1.00 98.69 599 GLN A CA 1
ATOM 4549 C C . GLN A 1 599 ? -22.663 17.072 8.590 1.00 98.69 599 GLN A C 1
ATOM 4551 O O . GLN A 1 599 ? -23.396 16.275 8.018 1.00 98.69 599 GLN A O 1
ATOM 4556 N N . ALA A 1 600 ? -21.805 16.701 9.548 1.00 98.81 600 ALA A N 1
ATOM 4557 C CA . ALA A 1 600 ? -21.648 15.307 9.974 1.00 98.81 600 ALA A CA 1
ATOM 4558 C C . ALA A 1 600 ? -22.986 14.678 10.420 1.00 98.81 600 ALA A C 1
ATOM 4560 O O . ALA A 1 600 ? -23.315 13.567 10.006 1.00 98.81 600 ALA A O 1
ATOM 4561 N N . CYS A 1 601 ? -23.807 15.399 11.199 1.00 98.81 601 CYS A N 1
ATOM 4562 C CA . CYS A 1 601 ? -25.146 14.921 11.559 1.00 98.81 601 CYS A CA 1
ATOM 4563 C C . CYS A 1 601 ? -26.068 14.792 10.337 1.00 98.81 601 CYS A C 1
ATOM 4565 O O . CYS A 1 601 ? -26.751 13.781 10.208 1.00 98.81 601 CYS A O 1
ATOM 4567 N N . ARG A 1 602 ? -26.076 15.773 9.418 1.00 98.75 602 ARG A N 1
ATOM 4568 C CA . ARG A 1 602 ? -26.894 15.712 8.190 1.00 98.75 602 ARG A CA 1
ATOM 4569 C C . ARG A 1 602 ? -26.510 14.536 7.294 1.00 98.75 602 ARG A C 1
ATOM 4571 O O . ARG A 1 602 ? -27.403 13.862 6.786 1.00 98.75 602 ARG A O 1
ATOM 4578 N N . ASN A 1 603 ? -25.215 14.281 7.124 1.00 98.31 603 ASN A N 1
ATOM 4579 C CA . ASN A 1 603 ? -24.690 13.142 6.375 1.00 98.31 603 ASN A CA 1
ATOM 4580 C C . ASN A 1 603 ? -25.243 11.831 6.958 1.00 98.31 603 ASN A C 1
ATOM 4582 O O . ASN A 1 603 ? -25.955 11.098 6.275 1.00 98.31 603 ASN A O 1
ATOM 4586 N N . ALA A 1 604 ? -25.047 11.599 8.261 1.00 98.44 604 ALA A N 1
ATOM 4587 C CA . ALA A 1 604 ? -25.581 10.416 8.941 1.00 98.44 604 ALA A CA 1
ATOM 4588 C C . ALA A 1 604 ? -27.111 10.294 8.865 1.00 98.44 604 ALA A C 1
ATOM 4590 O O . ALA A 1 604 ? -27.638 9.219 8.578 1.00 98.44 604 ALA A O 1
ATOM 4591 N N . GLU A 1 605 ? -27.840 11.374 9.140 1.00 98.56 605 GLU A N 1
ATOM 4592 C CA . GLU A 1 605 ? -29.305 11.370 9.183 1.00 98.56 605 GLU A CA 1
ATOM 4593 C C . GLU A 1 605 ? -29.938 11.140 7.807 1.00 98.56 605 GLU A C 1
ATOM 4595 O O . GLU A 1 605 ? -30.964 10.462 7.719 1.00 98.56 605 GLU A O 1
ATOM 4600 N N . SER A 1 606 ? -29.333 11.676 6.743 1.00 98.38 606 SER A N 1
ATOM 4601 C CA . SER A 1 606 ? -29.844 11.538 5.376 1.00 98.38 606 SER A CA 1
ATOM 4602 C C . SER A 1 606 ? -29.491 10.194 4.738 1.00 98.38 606 SER A C 1
ATOM 4604 O O . SER A 1 606 ? -30.344 9.593 4.083 1.00 98.38 606 SER A O 1
ATOM 4606 N N . GLU A 1 607 ? -28.278 9.685 4.960 1.00 98.44 607 GLU A N 1
ATOM 4607 C CA . GLU A 1 607 ? -27.807 8.438 4.346 1.00 98.44 607 GLU A CA 1
ATOM 4608 C C . GLU A 1 607 ? -28.299 7.185 5.097 1.00 98.44 607 GLU A C 1
ATOM 4610 O O . GLU A 1 607 ? -28.550 6.130 4.495 1.00 98.44 607 GLU A O 1
ATOM 4615 N N . ILE A 1 608 ? -28.512 7.306 6.414 1.00 98.62 608 ILE A N 1
ATOM 4616 C CA . ILE A 1 608 ? -28.947 6.215 7.299 1.00 98.62 608 ILE A CA 1
ATOM 4617 C C . ILE A 1 608 ? -30.179 6.655 8.115 1.00 98.62 608 ILE A C 1
ATOM 4619 O O . ILE A 1 608 ? -30.103 6.793 9.340 1.00 98.62 608 ILE A O 1
ATOM 4623 N N . PRO A 1 609 ? -31.345 6.886 7.483 1.00 98.00 609 PRO A N 1
ATOM 4624 C CA . PRO A 1 609 ? -32.524 7.443 8.150 1.00 98.00 609 PRO A CA 1
ATOM 4625 C C . PRO A 1 609 ? -33.182 6.494 9.161 1.00 98.00 609 PRO A C 1
ATOM 4627 O O . PRO A 1 609 ? -33.901 6.961 10.046 1.00 98.00 609 PRO A O 1
ATOM 4630 N N . ARG A 1 610 ? -32.966 5.170 9.064 1.00 97.94 610 ARG A N 1
ATOM 4631 C CA . ARG A 1 610 ? -33.560 4.177 9.983 1.00 97.94 610 ARG A CA 1
ATOM 4632 C C . ARG A 1 610 ? -32.494 3.252 10.588 1.00 97.94 610 ARG A C 1
ATOM 4634 O O . ARG A 1 610 ? -32.431 2.078 10.222 1.00 97.94 610 ARG A O 1
ATOM 4641 N N . PRO A 1 611 ? -31.685 3.728 11.552 1.00 96.62 611 PRO A N 1
ATOM 4642 C CA . PRO A 1 611 ? -30.488 3.021 12.028 1.00 96.62 611 PRO A CA 1
ATOM 4643 C C . PRO A 1 611 ? -30.746 1.599 12.535 1.00 96.62 611 PRO A C 1
ATOM 4645 O O . PRO A 1 611 ? -29.977 0.690 12.246 1.00 96.62 611 PRO A O 1
ATOM 4648 N N . VAL A 1 612 ? -31.869 1.367 13.223 1.00 95.94 612 VAL A N 1
ATOM 4649 C CA . VAL A 1 612 ? -32.217 0.040 13.763 1.00 95.94 612 VAL A CA 1
ATOM 4650 C C . VAL A 1 612 ? -32.431 -1.002 12.654 1.00 95.94 612 VAL A C 1
ATOM 4652 O O . VAL A 1 612 ? -32.061 -2.163 12.825 1.00 95.94 612 VAL A O 1
ATOM 4655 N N . THR A 1 613 ? -32.993 -0.608 11.507 1.00 96.62 613 THR A N 1
ATOM 4656 C CA . THR A 1 613 ? -33.389 -1.531 10.425 1.00 96.62 613 THR A CA 1
ATOM 4657 C C . THR A 1 613 ? -32.496 -1.467 9.187 1.00 96.62 613 THR A C 1
ATOM 4659 O O . THR A 1 613 ? -32.546 -2.374 8.365 1.00 96.62 613 THR A O 1
ATOM 4662 N N . ASP A 1 614 ? -31.697 -0.412 9.025 1.00 97.94 614 ASP A N 1
ATOM 4663 C CA . ASP A 1 614 ? -30.954 -0.149 7.789 1.00 97.94 614 ASP A CA 1
ATOM 4664 C C . ASP A 1 614 ? -29.658 -0.967 7.642 1.00 97.94 614 ASP A C 1
ATOM 4666 O O . ASP A 1 614 ? -29.094 -0.958 6.556 1.00 97.94 614 ASP A O 1
ATOM 4670 N N . PHE A 1 615 ? -29.197 -1.702 8.663 1.00 98.44 615 PHE A N 1
ATOM 4671 C CA . PHE A 1 615 ? -27.921 -2.440 8.600 1.00 98.44 615 PHE A CA 1
ATOM 4672 C C . PHE A 1 615 ? -27.818 -3.356 7.372 1.00 98.44 615 PHE A C 1
ATOM 4674 O O . PHE A 1 615 ? -26.931 -3.170 6.548 1.00 98.44 615 PHE A O 1
ATOM 4681 N N . ASN A 1 616 ? -28.763 -4.284 7.192 1.00 98.06 616 ASN A N 1
ATOM 4682 C CA . ASN A 1 616 ? -28.729 -5.200 6.046 1.00 98.06 616 ASN A CA 1
ATOM 4683 C C . ASN A 1 616 ? -28.902 -4.447 4.719 1.00 98.06 616 ASN A C 1
ATOM 4685 O O . ASN A 1 616 ? -28.226 -4.760 3.755 1.00 98.06 616 ASN A O 1
ATOM 4689 N N . ARG A 1 617 ? -29.728 -3.389 4.689 1.00 98.12 617 ARG A N 1
ATOM 4690 C CA . ARG A 1 617 ? -29.889 -2.537 3.500 1.00 98.12 617 ARG A CA 1
ATOM 4691 C C . ARG A 1 617 ? -28.566 -1.886 3.082 1.00 98.12 617 ARG A C 1
ATOM 4693 O O . ARG A 1 617 ? -28.326 -1.728 1.892 1.00 98.12 617 ARG A O 1
ATOM 4700 N N . LEU A 1 618 ? -27.748 -1.443 4.037 1.00 98.69 618 LEU A N 1
ATOM 4701 C CA . LEU A 1 618 ? -26.444 -0.839 3.753 1.00 98.69 618 LEU A CA 1
ATOM 4702 C C . LEU A 1 618 ? -25.445 -1.879 3.238 1.00 98.69 618 LEU A C 1
ATOM 4704 O O . LEU A 1 618 ? -24.771 -1.604 2.249 1.00 98.69 618 LEU A O 1
ATOM 4708 N N . VAL A 1 619 ? -25.429 -3.080 3.826 1.00 98.62 619 VAL A N 1
ATOM 4709 C CA . VAL A 1 619 ? -24.635 -4.212 3.318 1.00 98.62 619 VAL A CA 1
ATOM 4710 C C . VAL A 1 619 ? -25.048 -4.560 1.882 1.00 98.62 619 VAL A C 1
ATOM 4712 O O . VAL A 1 619 ? -24.198 -4.566 0.997 1.00 98.62 619 VAL A O 1
ATOM 4715 N N . ASP A 1 620 ? -26.348 -4.719 1.616 1.00 98.31 620 ASP A N 1
ATOM 4716 C CA . ASP A 1 620 ? -26.879 -5.006 0.274 1.00 98.31 620 ASP A CA 1
ATOM 4717 C C . ASP A 1 620 ? -26.541 -3.888 -0.729 1.00 98.31 620 ASP A C 1
ATOM 4719 O O . ASP A 1 620 ? -26.218 -4.136 -1.893 1.00 98.31 620 ASP A O 1
ATOM 4723 N N . ASN A 1 621 ? -26.610 -2.626 -0.291 1.00 98.44 621 ASN A N 1
ATOM 4724 C CA . ASN A 1 621 ? -26.242 -1.477 -1.115 1.00 98.44 621 ASN A CA 1
ATOM 4725 C C . ASN A 1 621 ? -24.750 -1.490 -1.471 1.00 98.44 621 ASN A C 1
ATOM 4727 O O . ASN A 1 621 ? -24.402 -1.178 -2.611 1.00 98.44 621 ASN A O 1
ATOM 4731 N N . ALA A 1 622 ? -23.884 -1.840 -0.520 1.00 98.31 622 ALA A N 1
ATOM 4732 C CA . ALA A 1 622 ? -22.453 -1.956 -0.754 1.00 98.31 622 ALA A CA 1
ATOM 4733 C C . ALA A 1 622 ? -22.133 -3.128 -1.688 1.00 98.31 622 ALA A C 1
ATOM 4735 O O . ALA A 1 622 ? -21.411 -2.933 -2.664 1.00 98.31 622 ALA A O 1
ATOM 4736 N N . GLU A 1 623 ? -22.731 -4.302 -1.467 1.00 97.81 623 GLU A N 1
ATOM 4737 C CA . GLU A 1 623 ? -22.610 -5.454 -2.368 1.00 97.81 623 GLU A CA 1
ATOM 4738 C C . GLU A 1 623 ? -23.027 -5.088 -3.795 1.00 97.81 623 GLU A C 1
ATOM 4740 O O . GLU A 1 623 ? -22.312 -5.389 -4.755 1.00 97.81 623 GLU A O 1
ATOM 4745 N N . LYS A 1 624 ? -24.152 -4.381 -3.949 1.00 98.00 624 LYS A N 1
ATOM 4746 C CA . LYS A 1 624 ? -24.620 -3.912 -5.254 1.00 98.00 624 LYS A CA 1
ATOM 4747 C C . LYS A 1 624 ? -23.626 -2.947 -5.903 1.00 98.00 624 LYS A C 1
ATOM 4749 O O . LYS A 1 624 ? -23.321 -3.117 -7.082 1.00 98.00 624 LYS A O 1
ATOM 4754 N N . ALA A 1 625 ? -23.127 -1.959 -5.158 1.00 98.31 625 ALA A N 1
ATOM 4755 C CA . ALA A 1 625 ? -22.175 -0.974 -5.671 1.00 98.31 625 ALA A CA 1
ATOM 4756 C C . ALA A 1 625 ? -20.865 -1.636 -6.124 1.00 98.31 625 ALA A C 1
ATOM 4758 O O . ALA A 1 625 ? -20.368 -1.355 -7.214 1.00 98.31 625 ALA A O 1
ATOM 4759 N N . TRP A 1 626 ? -20.339 -2.570 -5.329 1.00 98.25 626 TRP A N 1
ATOM 4760 C CA . TRP A 1 626 ? -19.153 -3.345 -5.684 1.00 98.25 626 TRP A CA 1
ATOM 4761 C C . TRP A 1 626 ? -19.403 -4.261 -6.880 1.00 98.25 626 TRP A C 1
ATOM 4763 O O . TRP A 1 626 ? -18.627 -4.255 -7.829 1.00 98.25 626 TRP A O 1
ATOM 4773 N N . THR A 1 627 ? -20.515 -4.994 -6.898 1.00 97.38 627 THR A N 1
ATOM 4774 C CA . THR A 1 627 ? -20.878 -5.860 -8.030 1.00 97.38 627 THR A CA 1
ATOM 4775 C C . THR A 1 627 ? -20.985 -5.070 -9.336 1.00 97.38 627 THR A C 1
ATOM 4777 O O . THR A 1 627 ? -20.534 -5.546 -10.376 1.00 97.38 627 THR A O 1
ATOM 4780 N N . GLU A 1 628 ? -21.529 -3.851 -9.296 1.00 96.50 628 GLU A N 1
ATOM 4781 C CA . GLU A 1 628 ? -21.595 -2.961 -10.457 1.00 96.50 628 GLU A CA 1
ATOM 4782 C C . GLU A 1 628 ? -20.197 -2.583 -10.967 1.00 96.50 628 GLU A C 1
ATOM 4784 O O . GLU A 1 628 ? -19.940 -2.717 -12.166 1.00 96.50 628 GLU A O 1
ATOM 4789 N N . LYS A 1 629 ? -19.268 -2.218 -10.073 1.00 97.06 629 LYS A N 1
ATOM 4790 C CA . LYS A 1 629 ? -17.873 -1.901 -10.432 1.00 97.06 629 LYS A CA 1
ATOM 4791 C C . LYS A 1 629 ? -17.093 -3.086 -11.008 1.00 97.06 629 LYS A C 1
ATOM 4793 O O . LYS A 1 629 ? -16.229 -2.888 -11.855 1.00 97.06 629 LYS A O 1
ATOM 4798 N N . LEU A 1 630 ? -17.411 -4.311 -10.592 1.00 97.12 630 LEU A N 1
ATOM 4799 C CA . LEU A 1 630 ? -16.762 -5.539 -11.078 1.00 97.12 630 LEU A CA 1
ATOM 4800 C C . LEU A 1 630 ? -17.381 -6.076 -12.375 1.00 97.12 630 LEU A C 1
ATOM 4802 O O . LEU A 1 630 ? -16.740 -6.836 -13.101 1.00 97.12 630 LEU A O 1
ATOM 4806 N N . SER A 1 631 ? -18.621 -5.681 -12.677 1.00 95.38 631 SER A N 1
ATOM 4807 C CA . SER A 1 631 ? -19.388 -6.165 -13.830 1.00 95.38 631 SER A CA 1
ATOM 4808 C C . SER A 1 631 ? -18.752 -5.964 -15.218 1.00 95.38 631 SER A C 1
ATOM 4810 O O . SER A 1 631 ? -19.095 -6.743 -16.114 1.00 95.38 631 SER A O 1
ATOM 4812 N N . PRO A 1 632 ? -17.833 -4.997 -15.450 1.00 96.44 632 PRO A N 1
ATOM 4813 C CA . PRO A 1 632 ? -17.115 -4.899 -16.717 1.00 96.44 632 PRO A CA 1
ATOM 4814 C C . PRO A 1 632 ? -16.273 -6.134 -17.053 1.00 96.44 632 PRO A C 1
ATOM 4816 O O . PRO A 1 632 ? -16.037 -6.388 -18.233 1.00 96.44 632 PRO A O 1
ATOM 4819 N N . ILE A 1 633 ? -15.816 -6.897 -16.057 1.00 98.19 633 ILE A N 1
ATOM 4820 C CA . ILE A 1 633 ? -14.851 -7.986 -16.243 1.00 98.19 633 ILE A CA 1
ATOM 4821 C C . ILE A 1 633 ? -15.574 -9.336 -16.348 1.00 98.19 633 ILE A C 1
ATOM 4823 O O . ILE A 1 633 ? -16.435 -9.674 -15.537 1.00 98.19 633 ILE A O 1
ATOM 4827 N N . SER A 1 634 ? -15.177 -10.153 -17.322 1.00 97.12 634 SER A N 1
ATOM 4828 C CA . SER A 1 634 ? -15.607 -11.545 -17.470 1.00 97.12 634 SER A CA 1
ATOM 4829 C C . SER A 1 634 ? -14.402 -12.448 -17.719 1.00 97.12 634 SER A C 1
ATOM 4831 O O . SER A 1 634 ? -13.536 -12.114 -18.524 1.00 97.12 634 SER A O 1
ATOM 4833 N N . ILE A 1 635 ? -14.344 -13.595 -17.038 1.00 97.06 635 ILE A N 1
ATOM 4834 C CA . ILE A 1 635 ? -13.229 -14.546 -17.117 1.00 97.06 635 ILE A CA 1
ATOM 4835 C C . ILE A 1 635 ? -13.755 -15.934 -17.479 1.00 97.06 635 ILE A C 1
ATOM 4837 O O . ILE A 1 635 ? -14.677 -16.445 -16.841 1.00 97.06 635 ILE A O 1
ATOM 4841 N N . LYS A 1 636 ? -13.114 -16.580 -18.455 1.00 97.25 636 LYS A N 1
ATOM 4842 C CA . LYS A 1 636 ? -13.135 -18.039 -18.603 1.00 97.25 636 LYS A CA 1
ATOM 4843 C C . LYS A 1 636 ? -11.833 -18.562 -18.021 1.00 97.25 636 LYS A C 1
ATOM 4845 O O . LYS A 1 636 ? -10.765 -18.339 -18.585 1.00 97.25 636 LYS A O 1
ATOM 4850 N N . SER A 1 637 ? -11.920 -19.223 -16.869 1.00 94.62 637 SER A N 1
ATOM 4851 C CA . SER A 1 637 ? -10.726 -19.603 -16.107 1.00 94.62 637 SER A CA 1
ATOM 4852 C C . SER A 1 637 ? -9.863 -20.636 -16.829 1.00 94.62 637 SER A C 1
ATOM 4854 O O . SER A 1 637 ? -8.655 -20.654 -16.625 1.00 94.62 637 SER A O 1
ATOM 4856 N N . GLY A 1 638 ? -10.461 -21.518 -17.640 1.00 93.62 638 GLY A N 1
ATOM 4857 C CA . GLY A 1 638 ? -9.749 -22.622 -18.290 1.00 93.62 638 GLY A CA 1
ATOM 4858 C C . GLY A 1 638 ? -9.101 -23.611 -17.318 1.00 93.62 638 GLY A C 1
ATOM 4859 O O . GLY A 1 638 ? -8.202 -24.347 -17.714 1.00 93.62 638 GLY A O 1
ATOM 4860 N N . GLY A 1 639 ? -9.507 -23.601 -16.042 1.00 92.50 639 GLY A N 1
ATOM 4861 C CA . GLY A 1 639 ? -8.868 -24.372 -14.971 1.00 92.50 639 GLY A CA 1
ATOM 4862 C C . GLY A 1 639 ? -7.846 -23.604 -14.123 1.00 92.50 639 GLY A C 1
ATOM 4863 O O . GLY A 1 639 ? -7.178 -24.234 -13.307 1.00 92.50 639 GLY A O 1
ATOM 4864 N N . ALA A 1 640 ? -7.722 -22.277 -14.275 1.00 93.25 640 ALA A N 1
ATOM 4865 C CA . ALA A 1 640 ? -6.974 -21.439 -13.331 1.00 93.25 640 ALA A CA 1
ATOM 4866 C C . ALA A 1 640 ? -7.472 -21.631 -11.883 1.00 93.25 640 ALA A C 1
ATOM 4868 O O . ALA A 1 640 ? -8.657 -21.887 -11.655 1.00 93.25 640 ALA A O 1
ATOM 4869 N N . THR A 1 641 ? -6.561 -21.531 -10.911 1.00 94.12 641 THR A N 1
ATOM 4870 C CA . THR A 1 641 ? -6.837 -21.852 -9.504 1.00 94.12 641 THR A CA 1
ATOM 4871 C C . THR A 1 641 ? -7.741 -20.817 -8.835 1.00 94.12 641 THR A C 1
ATOM 4873 O O . THR A 1 641 ? -7.679 -19.627 -9.142 1.00 94.12 641 THR A O 1
ATOM 4876 N N . ASP A 1 642 ? -8.539 -21.260 -7.858 1.00 95.00 642 ASP A N 1
ATOM 4877 C CA . ASP A 1 642 ? -9.341 -20.353 -7.025 1.00 95.00 642 ASP A CA 1
ATOM 4878 C C . ASP A 1 642 ? -8.464 -19.357 -6.252 1.00 95.00 642 ASP A C 1
ATOM 4880 O O . ASP A 1 642 ? -8.879 -18.219 -6.061 1.00 95.00 642 ASP A O 1
ATOM 4884 N N . ASP A 1 643 ? -7.247 -19.751 -5.861 1.00 96.31 643 ASP A N 1
ATOM 4885 C CA . ASP A 1 643 ? -6.257 -18.867 -5.234 1.00 96.31 643 ASP A CA 1
ATOM 4886 C C . ASP A 1 643 ? -5.929 -17.665 -6.135 1.00 96.31 643 ASP A C 1
ATOM 4888 O O . ASP A 1 643 ? -6.146 -16.520 -5.740 1.00 96.31 643 ASP A O 1
ATOM 4892 N N . LEU A 1 644 ? -5.550 -17.918 -7.395 1.00 97.00 644 LEU A N 1
ATOM 4893 C CA . LEU A 1 644 ? -5.242 -16.864 -8.361 1.00 97.00 644 LEU A CA 1
ATOM 4894 C C . LEU A 1 644 ? -6.460 -15.977 -8.645 1.00 97.00 644 LEU A C 1
ATOM 4896 O O . LEU A 1 644 ? -6.331 -14.755 -8.714 1.00 97.00 644 LEU A O 1
ATOM 4900 N N . LEU A 1 645 ? -7.645 -16.575 -8.813 1.00 97.75 645 LEU A N 1
ATOM 4901 C CA . LEU A 1 645 ? -8.879 -15.823 -9.056 1.00 97.75 645 LEU A CA 1
ATOM 4902 C C . LEU A 1 645 ? -9.244 -14.944 -7.852 1.00 97.75 645 LEU A C 1
ATOM 4904 O O . LEU A 1 645 ? -9.633 -13.792 -8.038 1.00 97.75 645 LEU A O 1
ATOM 4908 N N . THR A 1 646 ? -9.071 -15.449 -6.629 1.00 98.50 646 THR A N 1
ATOM 4909 C CA . THR A 1 646 ? -9.288 -14.692 -5.386 1.00 98.50 646 THR A CA 1
ATOM 4910 C C . THR A 1 646 ? -8.324 -13.512 -5.300 1.00 98.50 646 THR A C 1
ATOM 4912 O O . THR A 1 646 ? -8.761 -12.382 -5.071 1.00 98.50 646 THR A O 1
ATOM 4915 N N . SER A 1 647 ? -7.030 -13.724 -5.560 1.00 98.25 647 SER A N 1
ATOM 4916 C CA . SER A 1 647 ? -6.032 -12.647 -5.578 1.00 98.25 647 SER A CA 1
ATOM 4917 C C . SER A 1 647 ? -6.311 -11.615 -6.671 1.00 98.25 647 SER A C 1
ATOM 4919 O O . SER A 1 647 ? -6.242 -10.417 -6.399 1.00 98.25 647 SER A O 1
ATOM 4921 N N . PHE A 1 648 ? -6.696 -12.052 -7.875 1.00 98.50 648 PHE A N 1
ATOM 4922 C CA . PHE A 1 648 ? -7.064 -11.172 -8.986 1.00 98.50 648 PHE A CA 1
ATOM 4923 C C . PHE A 1 648 ? -8.247 -10.267 -8.627 1.00 98.50 648 PHE A C 1
ATOM 4925 O O . PHE A 1 648 ? -8.133 -9.044 -8.694 1.00 98.50 648 PHE A O 1
ATOM 4932 N N . TRP A 1 649 ? -9.379 -10.844 -8.212 1.00 98.56 649 TRP A N 1
ATOM 4933 C CA . TRP A 1 649 ? -10.587 -10.070 -7.912 1.00 98.56 649 TRP A CA 1
ATOM 4934 C C . TRP A 1 649 ? -10.415 -9.178 -6.683 1.00 98.56 649 TRP A C 1
ATOM 4936 O O . TRP A 1 649 ? -10.915 -8.053 -6.667 1.00 98.56 649 TRP A O 1
ATOM 4946 N N . SER A 1 650 ? -9.650 -9.633 -5.690 1.00 98.62 650 SER A N 1
ATOM 4947 C CA . SER A 1 650 ? -9.285 -8.804 -4.538 1.00 98.62 650 SER A CA 1
ATOM 4948 C C . SER A 1 650 ? -8.355 -7.651 -4.939 1.00 98.62 650 SER A C 1
ATOM 4950 O O . SER A 1 650 ? -8.504 -6.546 -4.425 1.00 98.62 650 SER A O 1
ATOM 4952 N N . GLY A 1 651 ? -7.451 -7.862 -5.903 1.00 98.00 651 GLY A N 1
ATOM 4953 C CA . GLY A 1 651 ? -6.631 -6.803 -6.499 1.00 98.00 651 GLY A CA 1
ATOM 4954 C C . GLY A 1 651 ? -7.461 -5.746 -7.234 1.00 98.00 651 GLY A C 1
ATOM 4955 O O . GLY A 1 651 ? -7.228 -4.552 -7.047 1.00 98.00 651 GLY A O 1
ATOM 4956 N N . VAL A 1 652 ? -8.483 -6.160 -7.996 1.00 98.56 652 VAL A N 1
ATOM 4957 C CA . VAL A 1 652 ? -9.447 -5.229 -8.620 1.00 98.56 652 VAL A CA 1
ATOM 4958 C C . VAL A 1 652 ? -10.194 -4.421 -7.554 1.00 98.56 652 VAL A C 1
ATOM 4960 O O . VAL A 1 652 ? -10.310 -3.205 -7.684 1.00 98.56 652 VAL A O 1
ATOM 4963 N N . TYR A 1 653 ? -10.668 -5.077 -6.488 1.00 98.44 653 TYR A N 1
ATOM 4964 C CA . TYR A 1 653 ? -11.363 -4.430 -5.369 1.00 98.44 653 TYR A CA 1
ATOM 4965 C C . TYR A 1 653 ? -10.511 -3.338 -4.702 1.00 98.44 653 TYR A C 1
ATOM 4967 O O . TYR A 1 653 ? -10.978 -2.206 -4.556 1.00 98.44 653 TYR A O 1
ATOM 4975 N N . ARG A 1 654 ? -9.251 -3.638 -4.353 1.00 97.62 654 ARG A N 1
ATOM 4976 C CA . ARG A 1 654 ? -8.365 -2.688 -3.652 1.00 97.62 654 ARG A CA 1
ATOM 4977 C C . ARG A 1 654 ? -8.069 -1.420 -4.458 1.00 97.62 654 ARG A C 1
ATOM 4979 O O . ARG A 1 654 ? -8.001 -0.339 -3.882 1.00 97.62 654 ARG A O 1
ATOM 4986 N N . ASN A 1 655 ? -8.032 -1.519 -5.788 1.00 97.62 655 ASN A N 1
ATOM 4987 C CA . ASN A 1 655 ? -7.809 -0.381 -6.691 1.00 97.62 655 ASN A CA 1
ATOM 4988 C C . ASN A 1 655 ? -8.927 0.673 -6.700 1.00 97.62 655 ASN A C 1
ATOM 4990 O O . ASN A 1 655 ? -8.761 1.727 -7.314 1.00 97.62 655 ASN A O 1
ATOM 4994 N N . MET A 1 656 ? -10.063 0.397 -6.054 1.00 97.75 656 MET A N 1
ATOM 4995 C CA . MET A 1 656 ? -11.199 1.317 -5.957 1.00 97.75 656 MET A CA 1
ATOM 4996 C C . MET A 1 656 ? -11.503 1.721 -4.505 1.00 97.75 656 MET A C 1
ATOM 4998 O O . MET A 1 656 ? -12.604 2.182 -4.210 1.00 97.75 656 MET A O 1
ATOM 5002 N N . ILE A 1 657 ? -10.554 1.528 -3.583 1.00 97.31 657 ILE A N 1
ATOM 5003 C CA . ILE A 1 657 ? -10.649 1.983 -2.183 1.00 97.31 657 ILE A CA 1
ATOM 5004 C C . ILE A 1 657 ? -10.101 3.413 -2.030 1.00 97.31 657 ILE A C 1
ATOM 5006 O O . ILE A 1 657 ? -10.707 4.235 -1.332 1.00 97.31 657 ILE A O 1
ATOM 5010 N N . SER A 1 658 ? -8.984 3.687 -2.707 1.00 94.50 658 SER A N 1
ATOM 5011 C CA . SER A 1 658 ? -8.286 4.976 -2.785 1.00 94.50 658 SER A CA 1
ATOM 5012 C C . SER A 1 658 ? -7.997 5.318 -4.257 1.00 94.50 658 SER A C 1
ATOM 5014 O O . SER A 1 658 ? -7.875 4.386 -5.055 1.00 94.50 658 SER A O 1
ATOM 5016 N N . PRO A 1 659 ? -7.876 6.603 -4.649 1.00 96.50 659 PRO A N 1
ATOM 5017 C CA . PRO A 1 659 ? -8.190 7.817 -3.881 1.00 96.50 659 PRO A CA 1
ATOM 5018 C C . PRO A 1 659 ? -9.674 7.901 -3.476 1.00 96.50 659 PRO A C 1
ATOM 5020 O O . PRO A 1 659 ? -10.534 7.262 -4.078 1.00 96.50 659 PRO A O 1
ATOM 5023 N N . GLN A 1 660 ? -9.997 8.673 -2.442 1.00 96.44 660 GLN A N 1
ATOM 5024 C CA . GLN A 1 660 ? -11.343 8.746 -1.860 1.00 96.44 660 GLN A CA 1
ATOM 5025 C C . GLN A 1 660 ? -12.146 9.912 -2.437 1.00 96.44 660 GLN A C 1
ATOM 5027 O O . GLN A 1 660 ? -11.609 11.001 -2.626 1.00 96.44 660 GLN A O 1
ATOM 5032 N N . ASN A 1 661 ? -13.447 9.724 -2.662 1.00 97.44 661 ASN A N 1
ATOM 5033 C CA . ASN A 1 661 ? -14.324 10.792 -3.133 1.00 97.44 661 ASN A CA 1
ATOM 5034 C C . ASN A 1 661 ? -14.823 11.646 -1.956 1.00 97.44 661 ASN A C 1
ATOM 5036 O O . ASN A 1 661 ? -15.697 11.229 -1.193 1.00 97.44 661 ASN A O 1
ATOM 5040 N N . TYR A 1 662 ? -14.270 12.853 -1.841 1.00 96.69 662 TYR A N 1
ATOM 5041 C CA . TYR A 1 662 ? -14.556 13.860 -0.813 1.00 96.69 662 TYR A CA 1
ATOM 5042 C C . TYR A 1 662 ? -15.411 15.013 -1.375 1.00 96.69 662 TYR A C 1
ATOM 5044 O O . TYR A 1 662 ? -15.410 16.131 -0.851 1.00 96.69 662 TYR A O 1
ATOM 5052 N N . THR A 1 663 ? -16.138 14.785 -2.471 1.00 96.38 663 THR A N 1
ATOM 5053 C CA . THR A 1 663 ? -16.982 15.815 -3.090 1.00 96.38 663 THR A CA 1
ATOM 5054 C C . THR A 1 663 ? -18.015 16.338 -2.089 1.00 96.38 663 THR A C 1
ATOM 5056 O O . THR A 1 663 ? -18.807 15.579 -1.540 1.00 96.38 663 THR A O 1
ATOM 5059 N N . GLY A 1 664 ? -18.028 17.657 -1.872 1.00 95.12 664 GLY A N 1
ATOM 5060 C CA . GLY A 1 664 ? -18.885 18.312 -0.873 1.00 95.12 664 GLY A CA 1
ATOM 5061 C C . GLY A 1 664 ? -18.287 18.392 0.539 1.00 95.12 664 GLY A C 1
ATOM 5062 O O . GLY A 1 664 ? -18.871 19.044 1.402 1.00 95.12 664 GLY A O 1
ATOM 5063 N N . GLU A 1 665 ? -17.109 17.807 0.754 1.00 96.75 665 GLU A N 1
ATOM 5064 C CA . GLU A 1 665 ? -16.390 17.765 2.032 1.00 96.75 665 GLU A CA 1
ATOM 5065 C C . GLU A 1 665 ? -15.043 18.513 1.974 1.00 96.75 665 GLU A C 1
ATOM 5067 O O . GLU A 1 665 ? -14.174 18.299 2.810 1.00 96.75 665 GLU A O 1
ATOM 5072 N N . ASN A 1 666 ? -14.845 19.417 1.009 1.00 96.81 666 ASN A N 1
ATOM 5073 C CA . ASN A 1 666 ? -13.657 20.273 0.954 1.00 96.81 666 ASN A CA 1
ATOM 5074 C C . ASN A 1 666 ? -13.914 21.643 1.631 1.00 96.81 666 ASN A C 1
ATOM 5076 O O . ASN A 1 666 ? -14.660 22.460 1.084 1.00 96.81 666 ASN A O 1
ATOM 5080 N N . PRO A 1 667 ? -13.295 21.942 2.792 1.00 96.62 667 PRO A N 1
ATOM 5081 C CA . PRO A 1 667 ? -13.417 23.234 3.464 1.00 96.62 667 PRO A CA 1
ATOM 5082 C C . PRO A 1 667 ? -12.411 24.289 2.971 1.00 96.62 667 PRO A C 1
ATOM 5084 O O . PRO A 1 667 ? -12.518 25.451 3.366 1.00 96.62 667 PRO A O 1
ATOM 5087 N N . LEU A 1 668 ? -11.415 23.908 2.164 1.00 96.50 668 LEU A N 1
ATOM 5088 C CA . LEU A 1 668 ? -10.286 24.769 1.799 1.00 96.50 668 LEU A CA 1
ATOM 5089 C C . LEU A 1 668 ? -10.665 25.817 0.746 1.00 96.50 668 LEU A C 1
ATOM 5091 O O . LEU A 1 668 ? -10.226 26.965 0.812 1.00 96.50 668 LEU A O 1
ATOM 5095 N N . TRP A 1 669 ? -11.509 25.436 -0.210 1.00 97.31 669 TRP A N 1
ATOM 5096 C CA . TRP A 1 669 ? -12.073 26.319 -1.227 1.00 97.31 669 TRP A CA 1
ATOM 5097 C C . TRP A 1 669 ? -13.453 25.820 -1.655 1.00 97.31 669 TRP A C 1
ATOM 5099 O O . TRP A 1 669 ? -13.880 24.724 -1.304 1.00 97.31 669 TRP A O 1
ATOM 5109 N N . ARG A 1 670 ? -14.185 26.650 -2.403 1.00 95.44 670 ARG A N 1
ATOM 5110 C CA . ARG A 1 670 ? -15.478 26.275 -2.985 1.00 95.44 670 ARG A CA 1
ATOM 5111 C C . ARG A 1 670 ? -15.305 26.044 -4.478 1.00 95.44 670 ARG A C 1
ATOM 5113 O O . ARG A 1 670 ? -14.913 26.976 -5.175 1.00 95.44 670 ARG A O 1
ATOM 5120 N N . SER A 1 671 ? -15.657 24.850 -4.937 1.00 95.38 671 SER A N 1
ATOM 5121 C CA . SER A 1 671 ? -15.679 24.463 -6.349 1.00 95.38 671 SER A CA 1
ATOM 5122 C C . SER A 1 671 ? -16.933 23.631 -6.637 1.00 95.38 671 SER A C 1
ATOM 5124 O O . SER A 1 671 ? -17.503 23.023 -5.729 1.00 95.38 671 SER A O 1
AT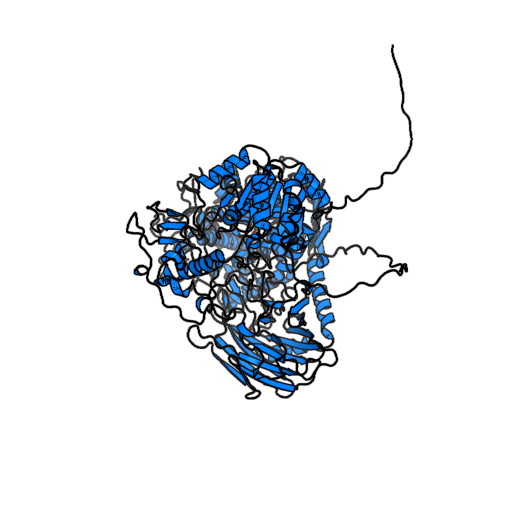OM 5126 N N . ASP A 1 672 ? -17.395 23.652 -7.884 1.00 93.81 672 ASP A N 1
ATOM 5127 C CA . ASP A 1 672 ? -18.445 22.770 -8.408 1.00 93.81 672 ASP A CA 1
ATOM 5128 C C . ASP A 1 672 ? -17.872 21.492 -9.045 1.00 93.81 672 ASP A C 1
ATOM 5130 O O . ASP A 1 672 ? -18.627 20.619 -9.480 1.00 93.81 672 ASP A O 1
ATOM 5134 N N . LYS A 1 673 ? -16.541 21.375 -9.090 1.00 95.19 673 LYS A N 1
ATOM 5135 C CA . LYS A 1 673 ? -15.818 20.196 -9.561 1.00 95.19 673 LYS A CA 1
ATOM 5136 C C . LYS A 1 673 ? -15.858 19.054 -8.539 1.00 95.19 673 LYS A C 1
ATOM 5138 O O . LYS A 1 673 ? -15.990 19.308 -7.338 1.00 95.19 673 LYS A O 1
ATOM 5143 N N . PRO A 1 674 ? -15.755 17.790 -8.994 1.00 95.75 674 PRO A N 1
ATOM 5144 C CA . PRO A 1 674 ? -15.538 16.673 -8.084 1.00 95.75 674 PRO A CA 1
ATOM 5145 C C . PRO A 1 674 ? -14.236 16.884 -7.305 1.00 95.75 674 PRO A C 1
ATOM 5147 O O . PRO A 1 674 ? -13.274 17.445 -7.826 1.00 95.75 674 PRO A O 1
ATOM 5150 N N . TYR A 1 675 ? -14.204 16.409 -6.064 1.00 97.06 675 TYR A N 1
ATOM 5151 C CA . TYR A 1 675 ? -13.022 16.501 -5.216 1.00 97.06 675 TYR A CA 1
ATOM 5152 C C . TYR A 1 675 ? -12.651 15.111 -4.704 1.00 97.06 675 TYR A C 1
ATOM 5154 O O . TYR A 1 675 ? -13.424 14.478 -3.985 1.00 97.06 675 TYR A O 1
ATOM 5162 N N . PHE A 1 676 ? -11.473 14.639 -5.105 1.00 97.44 676 PHE A N 1
ATOM 5163 C CA . PHE A 1 676 ? -10.856 13.414 -4.607 1.00 97.44 676 PHE A CA 1
ATOM 5164 C C . PHE A 1 676 ? -9.658 13.768 -3.720 1.00 97.44 676 PHE A C 1
ATOM 5166 O O . PHE A 1 676 ? -8.977 14.766 -3.956 1.00 97.44 676 PHE A O 1
ATOM 5173 N N . ASP A 1 677 ? -9.416 12.954 -2.699 1.00 95.31 677 ASP A N 1
ATOM 5174 C CA . ASP A 1 677 ? -8.301 13.087 -1.754 1.00 95.31 677 ASP A CA 1
ATOM 5175 C C . ASP A 1 677 ? -7.678 11.700 -1.482 1.00 95.31 677 ASP A C 1
ATOM 5177 O O . ASP A 1 677 ? -8.115 10.706 -2.061 1.00 95.31 677 ASP A O 1
ATOM 5181 N N . SER A 1 678 ? -6.653 11.608 -0.633 1.00 94.12 678 SER A N 1
ATOM 5182 C CA . SER A 1 678 ? -5.846 10.385 -0.432 1.00 94.12 678 SER A CA 1
ATOM 5183 C C . SER A 1 678 ? -5.183 9.860 -1.718 1.00 94.12 678 SER A C 1
ATOM 5185 O O . SER A 1 678 ? -5.171 8.661 -1.993 1.00 94.12 678 SER A O 1
ATOM 5187 N N . PHE A 1 679 ? -4.609 10.765 -2.509 1.00 95.25 679 PHE A N 1
ATOM 5188 C CA . PHE A 1 679 ? -3.616 10.427 -3.528 1.00 95.25 679 PHE A CA 1
ATOM 5189 C C . PHE A 1 679 ? -2.299 10.061 -2.816 1.00 95.25 679 PHE A C 1
ATOM 5191 O O . PHE A 1 679 ? -1.502 10.948 -2.515 1.00 95.25 679 PHE A O 1
ATOM 5198 N N . TYR A 1 680 ? -2.109 8.783 -2.464 1.00 89.50 680 TYR A N 1
ATOM 5199 C CA . TYR A 1 680 ? -1.119 8.333 -1.467 1.00 89.50 680 TYR A CA 1
ATOM 5200 C C . TYR A 1 680 ? -0.259 7.146 -1.971 1.00 89.50 680 TYR A C 1
ATOM 5202 O O . TYR A 1 680 ? -0.559 6.000 -1.650 1.00 89.50 680 TYR A O 1
ATOM 5210 N N . CYS A 1 681 ? 0.798 7.355 -2.755 1.00 92.94 681 CYS A N 1
ATOM 5211 C CA . CYS A 1 681 ? 1.125 8.571 -3.499 1.00 92.94 681 CYS A CA 1
ATOM 5212 C C . CYS A 1 681 ? 0.921 8.368 -5.010 1.00 92.94 681 CYS A C 1
ATOM 5214 O O . CYS A 1 681 ? 0.700 7.256 -5.501 1.00 92.94 681 CYS A O 1
ATOM 5216 N N . ILE A 1 682 ? 0.938 9.458 -5.783 1.00 96.19 682 ILE A N 1
ATOM 5217 C CA . ILE A 1 682 ? 0.810 9.370 -7.242 1.00 96.19 682 ILE A CA 1
ATOM 5218 C C . ILE A 1 682 ? 2.007 8.657 -7.841 1.00 96.19 682 ILE A C 1
ATOM 5220 O O . ILE A 1 682 ? 1.790 7.871 -8.761 1.00 96.19 682 ILE A O 1
ATOM 5224 N N . TRP A 1 683 ? 3.209 8.850 -7.283 1.00 95.06 683 TRP A N 1
ATOM 5225 C CA . TRP A 1 683 ? 4.380 8.028 -7.577 1.00 95.06 683 TRP A CA 1
ATOM 5226 C C . TRP A 1 683 ? 3.985 6.546 -7.712 1.00 95.06 683 TRP A C 1
ATOM 5228 O O . TRP A 1 683 ? 4.150 5.975 -8.787 1.00 95.06 683 TRP A O 1
ATOM 5238 N N . ASP A 1 684 ? 3.320 5.932 -6.737 1.00 95.12 684 ASP A N 1
ATOM 5239 C CA . ASP A 1 684 ? 2.913 4.525 -6.856 1.00 95.12 684 ASP A CA 1
ATOM 5240 C C . ASP A 1 684 ? 1.863 4.293 -7.955 1.00 95.12 684 ASP A C 1
ATOM 5242 O O . ASP A 1 684 ? 2.019 3.495 -8.891 1.00 95.12 684 ASP A O 1
ATOM 5246 N N . SER A 1 685 ? 0.771 5.043 -7.851 1.00 96.00 685 SER A N 1
ATOM 5247 C CA . SER A 1 685 ? -0.474 4.782 -8.575 1.00 96.00 685 SER A CA 1
ATOM 5248 C C . SER A 1 685 ? -0.441 5.154 -10.061 1.00 96.00 685 SER A C 1
ATOM 5250 O O . SER A 1 685 ? -1.173 4.541 -10.850 1.00 96.00 685 SER A O 1
ATOM 5252 N N . PHE A 1 686 ? 0.409 6.096 -10.504 1.00 96.69 686 PHE A N 1
ATOM 5253 C CA . PHE A 1 686 ? 0.497 6.460 -11.927 1.00 96.69 686 PHE A CA 1
ATOM 5254 C C . PHE A 1 686 ? 0.955 5.274 -12.777 1.00 96.69 686 PHE A C 1
ATOM 5256 O O . PHE A 1 686 ? 0.549 5.151 -13.933 1.00 96.69 686 PHE A O 1
ATOM 5263 N N . ARG A 1 687 ? 1.795 4.397 -12.212 1.00 96.94 687 ARG A N 1
ATOM 5264 C CA . ARG A 1 687 ? 2.451 3.305 -12.941 1.00 96.94 687 ARG A CA 1
ATOM 5265 C C . ARG A 1 687 ? 1.444 2.282 -13.449 1.00 96.94 687 ARG A C 1
ATOM 5267 O O . ARG A 1 687 ? 1.583 1.789 -14.568 1.00 96.94 687 ARG A O 1
ATOM 5274 N N . VAL A 1 688 ? 0.438 1.963 -12.635 1.00 97.75 688 VAL A N 1
ATOM 5275 C CA . VAL A 1 688 ? -0.488 0.851 -12.901 1.00 97.75 688 VAL A CA 1
ATOM 5276 C C . VAL A 1 688 ? -1.935 1.134 -12.491 1.00 97.75 688 VAL A C 1
ATOM 5278 O O . VAL A 1 688 ? -2.831 0.845 -13.278 1.00 97.75 688 VAL A O 1
ATOM 5281 N N . GLN A 1 689 ? -2.212 1.747 -11.338 1.00 98.19 689 GLN A N 1
ATOM 5282 C CA . GLN A 1 689 ? -3.592 1.954 -10.880 1.00 98.19 689 GLN A CA 1
ATOM 5283 C C . GLN A 1 689 ? -4.377 2.909 -11.789 1.00 98.19 689 GLN A C 1
ATOM 5285 O O . GLN A 1 689 ? -5.429 2.537 -12.306 1.00 98.19 689 GLN A O 1
ATOM 5290 N N . HIS A 1 690 ? -3.878 4.120 -12.045 1.00 98.56 690 HIS A N 1
ATOM 5291 C CA . HIS A 1 690 ? -4.565 5.078 -12.922 1.00 98.56 690 HIS A CA 1
ATOM 5292 C C . HIS A 1 690 ? -4.759 4.548 -14.363 1.00 98.56 690 HIS A C 1
ATOM 5294 O O . HIS A 1 690 ? -5.864 4.675 -14.912 1.00 98.56 690 HIS A O 1
ATOM 5300 N N . PRO A 1 691 ? -3.767 3.863 -14.976 1.00 98.56 691 PRO A N 1
ATOM 5301 C CA . PRO A 1 691 ? -3.975 3.134 -16.226 1.00 98.56 691 PRO A CA 1
ATOM 5302 C C . PRO A 1 691 ? -5.053 2.045 -16.157 1.00 98.56 691 PRO A C 1
ATOM 5304 O O . PRO A 1 691 ? -5.764 1.841 -17.144 1.00 98.56 691 PRO A O 1
ATOM 5307 N N . LEU A 1 692 ? -5.183 1.338 -15.028 1.00 98.69 692 LEU A N 1
ATOM 5308 C CA . LEU A 1 692 ? -6.225 0.330 -14.822 1.00 98.69 692 LEU A CA 1
ATOM 5309 C C . LEU A 1 692 ? -7.611 0.976 -14.713 1.00 98.69 692 LEU A C 1
ATOM 5311 O O . LEU A 1 692 ? -8.556 0.517 -15.354 1.00 98.69 692 LEU A O 1
ATOM 5315 N N . LEU A 1 693 ? -7.733 2.068 -13.955 1.00 98.50 693 LEU A N 1
ATOM 5316 C CA . LEU A 1 693 ? -8.987 2.811 -13.806 1.00 98.50 693 LEU A CA 1
ATOM 5317 C C . LEU A 1 693 ? -9.437 3.448 -15.123 1.00 98.50 693 LEU A C 1
ATOM 5319 O O . LEU A 1 693 ? -10.626 3.447 -15.417 1.00 98.50 693 LEU A O 1
ATOM 5323 N N . THR A 1 694 ? -8.507 3.874 -15.979 1.00 98.31 694 THR A N 1
ATOM 5324 C CA . THR A 1 694 ? -8.821 4.314 -17.352 1.00 98.31 694 THR A CA 1
ATOM 5325 C C . THR A 1 694 ? -9.556 3.232 -18.161 1.00 98.31 694 THR A C 1
ATOM 5327 O O . THR A 1 694 ? -10.357 3.552 -19.034 1.00 98.31 694 THR A O 1
ATOM 5330 N N . ILE A 1 695 ? -9.325 1.948 -17.861 1.00 98.12 695 ILE A N 1
ATOM 5331 C CA . ILE A 1 695 ? -9.983 0.812 -18.523 1.00 98.12 695 ILE A CA 1
ATOM 5332 C C . ILE A 1 695 ? -11.292 0.431 -17.812 1.00 98.12 695 ILE A C 1
ATOM 5334 O O . ILE A 1 695 ? -12.323 0.242 -18.462 1.00 98.12 695 ILE A O 1
ATOM 5338 N N . LEU A 1 696 ? -11.240 0.266 -16.487 1.00 97.62 696 LEU A N 1
ATOM 5339 C CA . LEU A 1 696 ? -12.324 -0.336 -15.702 1.00 97.62 696 LEU A CA 1
ATOM 5340 C C . LEU A 1 696 ? -13.364 0.672 -15.206 1.00 97.62 696 LEU A C 1
ATOM 5342 O O . LEU A 1 696 ? -14.539 0.326 -15.112 1.00 97.62 696 LEU A O 1
ATOM 5346 N N . ASP A 1 697 ? -12.948 1.899 -14.896 1.00 98.06 697 ASP A N 1
ATOM 5347 C CA . ASP A 1 697 ? -13.810 2.964 -14.380 1.00 98.06 697 ASP A CA 1
ATOM 5348 C C . ASP A 1 697 ? -13.382 4.353 -14.901 1.00 98.06 697 ASP A C 1
ATOM 5350 O O . ASP A 1 697 ? -12.971 5.235 -14.137 1.00 98.06 697 ASP A O 1
ATOM 5354 N N . PRO A 1 698 ? -13.477 4.582 -16.226 1.00 98.00 698 PRO A N 1
ATOM 5355 C CA . PRO A 1 698 ? -13.056 5.839 -16.844 1.00 98.00 698 PRO A CA 1
ATOM 5356 C C . PRO A 1 698 ? -13.827 7.058 -16.317 1.00 98.00 698 PRO A C 1
ATOM 5358 O O . PRO A 1 698 ? -13.341 8.185 -16.412 1.00 98.00 698 PRO A O 1
ATOM 5361 N N . HIS A 1 699 ? -15.021 6.860 -15.744 1.00 97.56 699 HIS A N 1
ATOM 5362 C CA . HIS A 1 699 ? -15.778 7.944 -15.127 1.00 97.56 699 HIS A CA 1
ATOM 5363 C C . HIS A 1 699 ? -15.105 8.433 -13.841 1.00 97.56 699 HIS A C 1
ATOM 5365 O O . HIS A 1 699 ? -14.831 9.628 -13.730 1.00 97.56 699 HIS A O 1
ATOM 5371 N N . ALA A 1 700 ? -14.782 7.527 -12.910 1.00 98.12 700 ALA A N 1
ATOM 5372 C CA . ALA A 1 700 ? -14.057 7.892 -11.693 1.00 98.12 700 ALA A CA 1
ATOM 5373 C C . ALA A 1 700 ? -12.668 8.460 -12.022 1.00 98.12 700 ALA A C 1
ATOM 5375 O O . ALA A 1 700 ? -12.292 9.498 -11.483 1.00 98.12 700 ALA A O 1
ATOM 5376 N N . GLN A 1 701 ? -11.952 7.863 -12.983 1.00 98.38 701 GLN A N 1
ATOM 5377 C CA . GLN A 1 701 ? -10.657 8.388 -13.430 1.00 98.38 701 GLN A CA 1
ATOM 5378 C C . GLN A 1 701 ? -10.767 9.814 -14.000 1.00 98.38 701 GLN A C 1
ATOM 5380 O O . GLN A 1 701 ? -9.904 10.649 -13.737 1.00 98.38 701 GLN A O 1
ATOM 5385 N N . THR A 1 702 ? -11.843 10.133 -14.733 1.00 98.62 702 THR A N 1
ATOM 5386 C CA . THR A 1 702 ? -12.099 11.505 -15.214 1.00 98.62 702 THR A CA 1
ATOM 5387 C C . THR A 1 702 ? -12.285 12.470 -14.043 1.00 98.62 702 THR A C 1
ATOM 5389 O O . THR A 1 702 ? -11.706 13.552 -14.048 1.00 98.62 702 THR A O 1
ATOM 5392 N N . GLN A 1 703 ? -13.044 12.074 -13.017 1.00 98.44 703 GLN A N 1
ATOM 5393 C CA . GLN A 1 703 ? -13.252 12.900 -11.825 1.00 98.44 703 GLN A CA 1
ATOM 5394 C C . GLN A 1 703 ? -11.961 13.112 -11.026 1.00 98.44 703 GLN A C 1
ATOM 5396 O O . GLN A 1 703 ? -11.740 14.207 -10.516 1.00 98.44 703 GLN A O 1
ATOM 5401 N N . MET A 1 704 ? -11.093 12.100 -10.941 1.00 98.62 704 MET A N 1
ATOM 5402 C CA . MET A 1 704 ? -9.778 12.219 -10.302 1.00 98.62 704 MET A CA 1
ATOM 5403 C C . MET A 1 704 ? -8.880 13.211 -11.050 1.00 98.62 704 MET A C 1
ATOM 5405 O O . MET A 1 704 ? -8.263 14.065 -10.420 1.00 98.62 704 MET A O 1
ATOM 5409 N N . VAL A 1 705 ? -8.854 13.159 -12.388 1.00 98.69 705 VAL A N 1
ATOM 5410 C CA . VAL A 1 705 ? -8.134 14.143 -13.214 1.00 98.69 705 VAL A CA 1
ATOM 5411 C C . VAL A 1 705 ? -8.697 15.552 -13.009 1.00 98.69 705 VAL A C 1
ATOM 5413 O O . VAL A 1 705 ? -7.936 16.491 -12.793 1.00 98.69 705 VAL A O 1
ATOM 5416 N N . GLU A 1 706 ? -10.023 15.718 -13.014 1.00 98.38 706 GLU A N 1
ATOM 5417 C CA . GLU A 1 706 ? -10.652 17.016 -12.741 1.00 98.38 706 GLU A CA 1
ATOM 5418 C C . GLU A 1 706 ? -10.324 17.543 -11.336 1.00 98.38 706 GLU A C 1
ATOM 5420 O O . GLU A 1 706 ? -10.083 18.741 -11.188 1.00 98.38 706 GLU A O 1
ATOM 5425 N N . ALA A 1 707 ? -10.253 16.668 -10.328 1.00 98.12 707 ALA A N 1
ATOM 5426 C CA . ALA A 1 707 ? -9.861 17.035 -8.971 1.00 98.12 707 ALA A CA 1
ATOM 5427 C C . ALA A 1 707 ? -8.400 17.512 -8.899 1.00 98.12 707 ALA A C 1
ATOM 5429 O O . ALA A 1 707 ? -8.131 18.523 -8.254 1.00 98.12 707 ALA A O 1
ATOM 5430 N N . LEU A 1 708 ? -7.464 16.849 -9.592 1.00 98.31 708 LEU A N 1
ATOM 5431 C CA . LEU A 1 708 ? -6.062 17.293 -9.668 1.00 98.31 708 LEU A CA 1
ATOM 5432 C C . LEU A 1 708 ? -5.941 18.686 -10.304 1.00 98.31 708 LEU A C 1
ATOM 5434 O O . LEU A 1 708 ? -5.217 19.540 -9.791 1.00 98.31 708 LEU A O 1
ATOM 5438 N N . LEU A 1 709 ? -6.702 18.952 -11.371 1.00 98.56 709 LEU A N 1
ATOM 5439 C CA . LEU A 1 709 ? -6.732 20.268 -12.018 1.00 98.56 709 LEU A CA 1
ATOM 5440 C C . LEU A 1 709 ? -7.393 21.348 -11.144 1.00 98.56 709 LEU A C 1
ATOM 5442 O O . LEU A 1 709 ? -6.987 22.511 -11.188 1.00 98.56 709 LEU A O 1
ATOM 5446 N N . ASP A 1 710 ? -8.404 20.988 -10.350 1.00 98.12 710 ASP A N 1
ATOM 5447 C CA . ASP A 1 710 ? -9.025 21.896 -9.379 1.00 98.12 710 ASP A CA 1
ATOM 5448 C C . ASP A 1 710 ? -8.057 22.225 -8.229 1.00 98.12 710 ASP A C 1
ATOM 5450 O O . ASP A 1 710 ? -7.905 23.393 -7.869 1.00 98.12 710 ASP A O 1
ATOM 5454 N N . ILE A 1 711 ? -7.312 21.233 -7.724 1.00 97.62 711 ILE A N 1
ATOM 5455 C CA . ILE A 1 711 ? -6.234 21.449 -6.746 1.00 97.62 711 ILE A CA 1
ATOM 5456 C C . ILE A 1 711 ? -5.174 22.388 -7.329 1.00 97.62 711 ILE A C 1
ATOM 5458 O O . ILE A 1 711 ? -4.833 23.377 -6.683 1.00 97.62 711 ILE A O 1
ATOM 5462 N N . TYR A 1 712 ? -4.718 22.159 -8.564 1.00 97.88 712 TYR A N 1
ATOM 5463 C CA . TYR A 1 712 ? -3.777 23.056 -9.241 1.00 97.88 712 TYR A CA 1
ATOM 5464 C C . TYR A 1 712 ? -4.291 24.501 -9.307 1.00 97.88 712 TYR A C 1
ATOM 5466 O O . TYR A 1 712 ? -3.568 25.430 -8.949 1.00 97.88 712 TYR A O 1
ATOM 5474 N N . LYS A 1 713 ? -5.555 24.715 -9.692 1.00 98.00 713 LYS A N 1
ATOM 5475 C CA . LYS A 1 713 ? -6.155 26.060 -9.756 1.00 98.00 713 LYS A CA 1
ATOM 5476 C C . LYS A 1 713 ? -6.115 26.809 -8.426 1.00 98.00 713 LYS A C 1
ATOM 5478 O O . LYS A 1 713 ? -6.026 28.038 -8.426 1.00 98.00 713 LYS A O 1
ATOM 5483 N N . HIS A 1 714 ? -6.232 26.091 -7.314 1.00 97.06 714 HIS A N 1
ATOM 5484 C CA . HIS A 1 714 ? -6.347 26.684 -5.985 1.00 97.06 714 HIS A CA 1
ATOM 5485 C C . HIS A 1 714 ? -5.030 26.722 -5.206 1.00 97.06 714 HIS A C 1
ATOM 5487 O O . HIS A 1 714 ? -4.818 27.650 -4.424 1.00 97.06 714 HIS A O 1
ATOM 5493 N N . GLU A 1 715 ? -4.140 25.756 -5.419 1.00 94.69 715 GLU A N 1
ATOM 5494 C CA . GLU A 1 715 ? -2.873 25.636 -4.695 1.00 94.69 715 GLU A CA 1
ATOM 5495 C C . GLU A 1 715 ? -1.648 26.005 -5.542 1.00 94.69 715 GLU A C 1
ATOM 5497 O O . GLU A 1 715 ? -0.599 26.288 -4.968 1.00 94.69 715 GLU A O 1
ATOM 5502 N N . GLY A 1 716 ? -1.782 26.076 -6.870 1.00 95.56 716 GLY A N 1
ATOM 5503 C CA . GLY A 1 716 ? -0.735 26.469 -7.820 1.00 95.56 716 GLY A CA 1
ATOM 5504 C C . GLY A 1 716 ? 0.084 25.311 -8.396 1.00 95.56 716 GLY A C 1
ATOM 5505 O O . GLY A 1 716 ? 0.771 25.508 -9.395 1.00 95.56 716 GLY A O 1
ATOM 5506 N N . TRP A 1 717 ? -0.014 24.117 -7.807 1.00 95.50 717 TRP A N 1
ATOM 5507 C CA . TRP A 1 717 ? 0.684 22.899 -8.229 1.00 95.50 717 TRP A CA 1
ATOM 5508 C C . TRP A 1 717 ? -0.245 21.694 -8.101 1.00 95.50 717 TRP A C 1
ATOM 5510 O O . TRP A 1 717 ? -1.137 21.687 -7.247 1.00 95.50 717 TRP A O 1
ATOM 5520 N N . MET A 1 718 ? -0.026 20.669 -8.923 1.00 95.38 718 MET A N 1
ATOM 5521 C CA . MET A 1 718 ? -0.631 19.364 -8.671 1.00 95.38 718 MET A CA 1
ATOM 5522 C C . MET A 1 718 ? 0.156 18.644 -7.564 1.00 95.38 718 MET A C 1
ATOM 5524 O O . MET A 1 718 ? 1.376 18.804 -7.467 1.00 95.38 718 MET A O 1
ATOM 5528 N N . PRO A 1 719 ? -0.513 17.875 -6.691 1.00 94.25 719 PRO A N 1
ATOM 5529 C CA . PRO A 1 719 ? 0.179 17.113 -5.665 1.00 94.25 719 PRO A CA 1
ATOM 5530 C C . PRO A 1 719 ? 0.804 15.850 -6.263 1.00 94.25 719 PRO A C 1
ATOM 5532 O O . PRO A 1 719 ? 0.183 15.192 -7.089 1.00 94.25 719 PRO A O 1
ATOM 5535 N N . ASP A 1 720 ? 1.980 15.460 -5.776 1.00 93.25 720 ASP A N 1
ATOM 5536 C CA . ASP A 1 720 ? 2.437 14.067 -5.884 1.00 93.25 720 ASP A CA 1
ATOM 5537 C C . ASP A 1 720 ? 1.778 13.206 -4.795 1.00 93.25 720 ASP A C 1
ATOM 5539 O O . ASP A 1 720 ? 1.273 12.121 -5.056 1.00 93.25 720 ASP A O 1
ATOM 5543 N N . CYS A 1 721 ? 1.677 13.743 -3.577 1.00 94.56 721 CYS A N 1
ATOM 5544 C CA . CYS A 1 721 ? 0.927 13.137 -2.485 1.00 94.56 721 CYS A CA 1
ATOM 5545 C C . CYS A 1 721 ? -0.080 14.138 -1.909 1.00 94.56 721 CYS A C 1
ATOM 5547 O O . CYS A 1 721 ? 0.230 15.319 -1.713 1.00 94.56 721 CYS A O 1
ATOM 5549 N N . ARG A 1 722 ? -1.283 13.670 -1.576 1.00 93.69 722 ARG A N 1
ATOM 5550 C CA . ARG A 1 722 ? -2.310 14.450 -0.875 1.00 93.69 722 ARG A CA 1
ATOM 5551 C C . ARG A 1 722 ? -3.180 13.525 -0.041 1.00 93.69 722 ARG A C 1
ATOM 5553 O O . ARG A 1 722 ? -3.698 12.554 -0.572 1.00 93.69 722 ARG A O 1
ATOM 5560 N N . MET A 1 723 ? -3.368 13.837 1.235 1.00 92.69 723 MET A N 1
ATOM 5561 C CA . MET A 1 723 ? -4.166 13.025 2.150 1.00 92.69 723 MET A CA 1
ATOM 5562 C C . MET A 1 723 ? -4.808 13.875 3.232 1.00 92.69 723 MET A C 1
ATOM 5564 O O . MET A 1 723 ? -4.173 14.763 3.808 1.00 92.69 723 MET A O 1
ATOM 5568 N N . SER A 1 724 ? -6.067 13.573 3.542 1.00 92.62 724 SER A N 1
ATOM 5569 C CA . SER A 1 724 ? -6.840 14.279 4.564 1.00 92.62 724 SER A CA 1
ATOM 5570 C C . SER A 1 724 ? -6.783 15.802 4.395 1.00 92.62 724 SER A C 1
ATOM 5572 O O . SER A 1 724 ? -6.546 16.517 5.367 1.00 92.62 724 SER A O 1
ATOM 5574 N N . LEU A 1 725 ? -6.955 16.310 3.166 1.00 95.25 725 LEU A N 1
ATOM 5575 C CA . LEU A 1 725 ? -6.894 17.744 2.828 1.00 95.25 725 LEU A CA 1
ATOM 5576 C C . LEU A 1 725 ? -5.517 18.402 3.037 1.00 95.25 725 LEU A C 1
ATOM 5578 O O . LEU A 1 725 ? -5.389 19.623 2.932 1.00 95.25 725 LEU A O 1
ATOM 5582 N N . CYS A 1 726 ? -4.487 17.624 3.362 1.00 96.25 726 CYS A N 1
ATOM 5583 C CA . CYS A 1 726 ? -3.139 18.118 3.601 1.00 96.25 726 CYS A CA 1
ATOM 5584 C C . CYS A 1 726 ? -2.230 17.826 2.409 1.00 96.25 726 CYS A C 1
ATOM 5586 O O . CYS A 1 726 ? -2.422 16.865 1.661 1.00 96.25 726 CYS A O 1
ATOM 5588 N N . LYS A 1 727 ? -1.192 18.648 2.275 1.00 94.75 727 LYS A N 1
ATOM 5589 C CA . LYS A 1 727 ? -0.148 18.502 1.258 1.00 94.75 727 LYS A CA 1
ATOM 5590 C C . LYS A 1 727 ? 0.812 17.404 1.696 1.00 94.75 727 LYS A C 1
ATOM 5592 O O . LYS A 1 727 ? 1.297 17.446 2.830 1.00 94.75 727 LYS A O 1
ATOM 5597 N N . GLY A 1 728 ? 1.041 16.413 0.842 1.00 93.00 728 GLY A N 1
ATOM 5598 C CA . GLY A 1 728 ? 1.894 15.267 1.145 1.00 93.00 728 GLY A CA 1
ATOM 5599 C C . GLY A 1 728 ? 3.303 15.441 0.611 1.00 93.00 728 GLY A C 1
ATOM 5600 O O . GLY A 1 728 ? 3.527 16.227 -0.308 1.00 93.00 728 GLY A O 1
ATOM 5601 N N . TRP A 1 729 ? 4.260 14.728 1.201 1.00 92.62 729 TRP A N 1
ATOM 5602 C CA . TRP A 1 729 ? 5.654 14.869 0.792 1.00 92.62 729 TRP A CA 1
ATOM 5603 C C . TRP A 1 729 ? 5.883 14.286 -0.606 1.00 92.62 729 TRP A C 1
ATOM 5605 O O . TRP A 1 729 ? 5.545 13.136 -0.838 1.00 92.62 729 TRP A O 1
ATOM 5615 N N . THR A 1 730 ? 6.490 15.037 -1.522 1.00 90.81 730 THR A N 1
ATOM 5616 C CA . THR A 1 730 ? 6.877 14.555 -2.853 1.00 90.81 730 THR A CA 1
ATOM 5617 C C . THR A 1 730 ? 7.863 13.404 -2.718 1.00 90.81 730 THR A C 1
ATOM 5619 O O . THR A 1 730 ? 8.811 13.495 -1.932 1.00 90.81 730 THR A O 1
ATOM 5622 N N . GLN A 1 731 ? 7.655 12.331 -3.478 1.00 89.69 731 GLN A N 1
ATOM 5623 C CA . GLN A 1 731 ? 8.461 11.114 -3.496 1.00 89.69 731 GLN A CA 1
ATOM 5624 C C . GLN A 1 731 ? 9.489 11.139 -4.639 1.00 89.69 731 GLN A C 1
ATOM 5626 O O . GLN A 1 731 ? 10.653 11.482 -4.420 1.00 89.69 731 GLN A O 1
ATOM 5631 N N . GLY A 1 732 ? 9.093 10.796 -5.861 1.00 74.25 732 GLY A N 1
ATOM 5632 C CA . GLY A 1 732 ? 9.999 10.774 -7.011 1.00 74.25 732 GLY A CA 1
ATOM 5633 C C . GLY A 1 732 ? 10.057 12.097 -7.780 1.00 74.25 732 GLY A C 1
ATOM 5634 O O . GLY A 1 732 ? 11.153 12.578 -8.089 1.00 74.25 732 GLY A O 1
ATOM 5635 N N . GLY A 1 733 ? 8.904 12.730 -8.017 1.00 74.50 733 GLY A N 1
ATOM 5636 C CA . GLY A 1 733 ? 8.780 13.960 -8.803 1.00 74.50 733 GLY A CA 1
ATOM 5637 C C . GLY A 1 733 ? 7.354 14.525 -8.828 1.00 74.50 733 GLY A C 1
ATOM 5638 O O . GLY A 1 733 ? 6.629 14.396 -7.848 1.00 74.50 733 GLY A O 1
ATOM 5639 N N . SER A 1 734 ? 6.954 15.172 -9.931 1.00 89.06 734 SER A N 1
ATOM 5640 C CA . SER A 1 734 ? 5.590 15.695 -10.141 1.00 89.06 734 SER A CA 1
ATOM 5641 C C . SER A 1 734 ? 4.762 14.715 -10.979 1.00 89.06 734 SER A C 1
ATOM 5643 O O . SER A 1 734 ? 4.280 15.038 -12.063 1.00 89.06 734 SER A O 1
ATOM 5645 N N . ASN A 1 735 ? 4.600 13.476 -10.503 1.00 94.19 735 ASN A N 1
ATOM 5646 C CA . ASN A 1 735 ? 4.099 12.388 -11.351 1.00 94.19 735 ASN A CA 1
ATOM 5647 C C . ASN A 1 735 ? 2.600 12.477 -11.704 1.00 94.19 735 ASN A C 1
ATOM 5649 O O . ASN A 1 735 ? 2.116 11.706 -12.538 1.00 94.19 735 ASN A O 1
ATOM 5653 N N . ALA A 1 736 ? 1.869 13.452 -11.152 1.00 97.00 736 ALA A N 1
ATOM 5654 C CA . ALA A 1 736 ? 0.559 13.850 -11.670 1.00 97.00 736 ALA A CA 1
ATOM 5655 C C . ALA A 1 736 ? 0.624 14.200 -13.170 1.00 97.00 736 ALA A C 1
ATOM 5657 O O . ALA A 1 736 ? -0.319 13.904 -13.904 1.00 97.00 736 ALA A O 1
ATOM 5658 N N . ASP A 1 737 ? 1.762 14.714 -13.653 1.00 97.69 737 ASP A N 1
ATOM 5659 C CA . ASP A 1 737 ? 2.031 14.978 -15.073 1.00 97.69 737 ASP A CA 1
ATOM 5660 C C . ASP A 1 737 ? 1.813 13.732 -15.948 1.00 97.69 737 ASP A C 1
ATOM 5662 O O . ASP A 1 737 ? 1.245 13.809 -17.047 1.00 97.69 737 ASP A O 1
ATOM 5666 N N . VAL A 1 738 ? 2.217 12.564 -15.437 1.00 98.12 738 VAL A N 1
ATOM 5667 C CA . VAL A 1 738 ? 2.045 11.275 -16.113 1.00 98.12 738 VAL A CA 1
ATOM 5668 C C . VAL A 1 738 ? 0.575 10.868 -16.127 1.00 98.12 738 VAL A C 1
ATOM 5670 O O . VAL A 1 738 ? 0.085 10.428 -17.163 1.00 98.12 738 VAL A O 1
ATOM 5673 N N . VAL A 1 739 ? -0.154 11.057 -15.021 1.00 98.44 739 VAL A N 1
ATOM 5674 C CA . VAL A 1 739 ? -1.594 10.741 -14.931 1.00 98.44 739 VAL A CA 1
ATOM 5675 C C . VAL A 1 739 ? -2.409 11.588 -15.913 1.00 98.44 739 VAL A C 1
ATOM 5677 O O . VAL A 1 739 ? -3.245 11.053 -16.645 1.00 98.44 739 VAL A O 1
ATOM 5680 N N . ILE A 1 740 ? -2.137 12.896 -15.971 1.00 98.62 740 ILE A N 1
ATOM 5681 C CA . ILE A 1 740 ? -2.768 13.824 -16.919 1.00 98.62 740 ILE A CA 1
ATOM 5682 C C . ILE A 1 740 ? -2.495 13.390 -18.360 1.00 98.62 740 ILE A C 1
ATOM 5684 O O . ILE A 1 740 ? -3.411 13.319 -19.184 1.00 98.62 740 ILE A O 1
ATOM 5688 N N . THR A 1 741 ? -1.239 13.072 -18.668 1.00 98.56 741 THR A N 1
ATOM 5689 C CA . THR A 1 741 ? -0.845 12.712 -20.031 1.00 98.56 741 THR A CA 1
ATOM 5690 C C . THR A 1 741 ? -1.385 11.344 -20.437 1.00 98.56 741 THR A C 1
ATOM 5692 O O . THR A 1 741 ? -1.845 11.195 -21.567 1.00 98.56 741 THR A O 1
ATOM 5695 N N . ASP A 1 742 ? -1.419 10.365 -19.529 1.00 98.75 742 ASP A N 1
ATOM 5696 C CA . ASP A 1 742 ? -2.020 9.048 -19.769 1.00 98.75 742 ASP A CA 1
ATOM 5697 C C . ASP A 1 742 ? -3.503 9.176 -20.142 1.00 98.75 742 ASP A C 1
ATOM 5699 O O . ASP A 1 742 ? -3.948 8.605 -21.140 1.00 98.75 742 ASP A O 1
ATOM 5703 N N . ALA A 1 743 ? -4.244 10.002 -19.397 1.00 98.56 743 ALA A N 1
ATOM 5704 C CA . ALA A 1 743 ? -5.637 10.317 -19.693 1.00 98.56 743 ALA A CA 1
ATOM 5705 C C . ALA A 1 743 ? -5.798 11.004 -21.063 1.00 98.56 743 ALA A C 1
ATOM 5707 O O . ALA A 1 743 ? -6.738 10.699 -21.803 1.00 98.56 743 ALA A O 1
ATOM 5708 N N . PHE A 1 744 ? -4.877 11.903 -21.422 1.00 98.62 744 PHE A N 1
ATOM 5709 C CA . PHE A 1 744 ? -4.899 12.617 -22.697 1.00 98.62 744 PHE A CA 1
ATOM 5710 C C . PHE A 1 744 ? -4.657 11.692 -23.893 1.00 98.62 744 PHE A C 1
ATOM 5712 O O . PHE A 1 744 ? -5.483 11.626 -24.806 1.00 98.62 744 PHE A O 1
ATOM 5719 N N . VAL A 1 745 ? -3.554 10.934 -23.889 1.00 98.06 745 VAL A N 1
ATOM 5720 C CA . VAL A 1 745 ? -3.160 10.083 -25.030 1.00 98.06 745 VAL A CA 1
ATOM 5721 C C . VAL A 1 745 ? -4.112 8.906 -25.248 1.00 98.06 745 VAL A C 1
ATOM 5723 O O . VAL A 1 745 ? -4.164 8.351 -26.346 1.00 98.06 745 VAL A O 1
ATOM 5726 N N . LYS A 1 746 ? -4.894 8.546 -24.224 1.00 98.19 746 LYS A N 1
ATOM 5727 C CA . LYS A 1 746 ? -5.956 7.531 -24.287 1.00 98.19 746 LYS A CA 1
ATOM 5728 C C . LYS A 1 746 ? -7.341 8.116 -24.560 1.00 98.19 746 LYS A C 1
ATOM 5730 O O . LYS A 1 746 ? -8.303 7.358 -24.657 1.00 98.19 746 LYS A O 1
ATOM 5735 N N . ASN A 1 747 ? -7.442 9.437 -24.740 1.00 95.69 747 ASN A N 1
ATOM 5736 C CA . ASN A 1 747 ? -8.688 10.154 -25.004 1.00 95.69 747 ASN A CA 1
ATOM 5737 C C . ASN A 1 747 ? -9.780 9.833 -23.965 1.00 95.69 747 ASN A C 1
ATOM 5739 O O . ASN A 1 747 ? -10.909 9.489 -24.319 1.00 95.69 747 ASN A O 1
ATOM 5743 N N . LEU A 1 748 ? -9.419 9.917 -22.679 1.00 96.06 748 LEU A N 1
ATOM 5744 C CA . LEU A 1 748 ? -10.265 9.508 -21.555 1.00 96.06 748 LEU A CA 1
ATOM 5745 C C . LEU A 1 748 ? -11.632 10.210 -21.557 1.00 96.06 748 LEU A C 1
ATOM 5747 O O . LEU A 1 748 ? -12.670 9.560 -21.435 1.00 96.06 748 LEU A O 1
ATOM 5751 N N . SER A 1 749 ? -11.637 11.539 -21.684 1.00 94.50 749 SER A N 1
ATOM 5752 C CA . SER A 1 749 ? -12.861 12.338 -21.733 1.00 94.50 749 SER A CA 1
ATOM 5753 C C . SER A 1 749 ? -12.636 13.665 -22.449 1.00 94.50 749 SER A C 1
ATOM 5755 O O . SER A 1 749 ? -11.625 14.338 -22.255 1.00 94.50 749 SER A O 1
ATOM 5757 N N . SER A 1 750 ? -13.633 14.093 -23.223 1.00 91.44 750 SER A N 1
ATOM 5758 C CA . SER A 1 750 ? -13.668 15.425 -23.829 1.00 91.44 750 SER A CA 1
ATOM 5759 C C . SER A 1 750 ? -14.105 16.530 -22.858 1.00 91.44 750 SER A C 1
ATOM 5761 O O . SER A 1 750 ? -14.156 17.688 -23.260 1.00 91.44 750 SER A O 1
ATOM 5763 N N . THR A 1 751 ? -14.495 16.196 -21.621 1.00 92.94 751 THR A N 1
ATOM 5764 C CA . THR A 1 751 ? -14.899 17.183 -20.597 1.00 92.94 751 THR A CA 1
ATOM 5765 C C . THR A 1 751 ? -13.715 17.811 -19.871 1.00 92.94 751 THR A C 1
ATOM 5767 O O . THR A 1 751 ? -13.877 18.856 -19.244 1.00 92.94 751 THR A O 1
ATOM 5770 N N . ILE A 1 752 ? -12.542 17.180 -19.953 1.00 97.62 752 ILE A N 1
ATOM 5771 C CA . ILE A 1 752 ? -11.315 17.659 -19.324 1.00 97.62 752 ILE A CA 1
ATOM 5772 C C . ILE A 1 752 ? -10.825 18.896 -20.081 1.00 97.62 752 ILE A C 1
ATOM 5774 O O . ILE A 1 752 ? -10.752 18.911 -21.311 1.00 97.62 752 ILE A O 1
ATOM 5778 N N . ASP A 1 753 ? -10.489 19.942 -19.330 1.00 97.88 753 ASP A N 1
ATOM 5779 C CA . ASP A 1 753 ? -9.890 21.158 -19.868 1.00 97.88 753 ASP A CA 1
ATOM 5780 C C . ASP A 1 753 ? -8.399 20.914 -20.132 1.00 97.88 753 ASP A C 1
ATOM 5782 O O . ASP A 1 753 ? -7.562 21.026 -19.237 1.00 97.88 753 ASP A O 1
ATOM 5786 N N . TRP A 1 754 ? -8.076 20.516 -21.362 1.00 98.50 754 TRP A N 1
ATOM 5787 C CA . TRP A 1 754 ? -6.712 20.147 -21.738 1.00 98.50 754 TRP A CA 1
ATOM 5788 C C . TRP A 1 754 ? -5.748 21.334 -21.835 1.00 98.50 754 TRP A C 1
ATOM 5790 O O . TRP A 1 754 ? -4.546 21.135 -21.684 1.00 98.50 754 TRP A O 1
ATOM 5800 N N . GLU A 1 755 ? -6.245 22.558 -22.037 1.00 98.19 755 GLU A N 1
ATOM 5801 C CA . GLU A 1 755 ? -5.395 23.756 -21.976 1.00 98.19 755 GLU A CA 1
ATOM 5802 C C . GLU A 1 755 ? -5.011 24.054 -20.526 1.00 98.19 755 GLU A C 1
ATOM 5804 O O . GLU A 1 755 ? -3.837 24.261 -20.233 1.00 98.19 755 GLU A O 1
ATOM 5809 N N . LEU A 1 756 ? -5.964 23.956 -19.592 1.00 98.62 756 LEU A N 1
ATOM 5810 C CA . LEU A 1 756 ? -5.656 24.022 -18.163 1.00 98.62 756 LEU A CA 1
ATOM 5811 C C . LEU A 1 756 ? -4.704 22.902 -17.729 1.00 98.62 756 LEU A C 1
ATOM 5813 O O . LEU A 1 756 ? -3.815 23.129 -16.913 1.00 98.62 756 LEU A O 1
ATOM 5817 N N . ALA A 1 757 ? -4.894 21.693 -18.256 1.00 98.56 757 ALA A N 1
ATOM 5818 C CA . ALA A 1 757 ? -4.006 20.573 -17.981 1.00 98.56 757 ALA A CA 1
ATOM 5819 C C . ALA A 1 757 ? -2.580 20.844 -18.479 1.00 98.56 757 ALA A C 1
ATOM 5821 O O . ALA A 1 757 ? -1.621 20.549 -17.769 1.00 98.56 757 ALA A O 1
ATOM 5822 N N . LEU A 1 758 ? -2.435 21.460 -19.659 1.00 98.62 758 LEU A N 1
ATOM 5823 C CA . LEU A 1 758 ? -1.140 21.907 -20.164 1.00 98.62 758 LEU A CA 1
ATOM 5824 C C . LEU A 1 758 ? -0.532 22.986 -19.257 1.00 98.62 758 LEU A C 1
ATOM 5826 O O . LEU A 1 758 ? 0.649 22.900 -18.934 1.00 98.62 758 LEU A O 1
ATOM 5830 N N . ASP A 1 759 ? -1.318 23.963 -18.806 1.00 98.50 759 ASP A N 1
ATOM 5831 C CA . ASP A 1 759 ? -0.850 24.992 -17.870 1.00 98.50 759 ASP A CA 1
ATOM 5832 C C . ASP A 1 759 ? -0.379 24.390 -16.532 1.00 98.50 759 ASP A C 1
ATOM 5834 O O . ASP A 1 759 ? 0.640 24.827 -15.989 1.00 98.50 759 ASP A O 1
ATOM 5838 N N . ALA A 1 760 ? -1.067 23.357 -16.033 1.00 98.44 760 ALA A N 1
ATOM 5839 C CA . ALA A 1 760 ? -0.713 22.652 -14.802 1.00 98.44 760 ALA A CA 1
ATOM 5840 C C . ALA A 1 760 ? 0.655 21.964 -14.899 1.00 98.44 760 ALA A C 1
ATOM 5842 O O . ALA A 1 760 ? 1.549 22.266 -14.109 1.00 98.44 760 ALA A O 1
ATOM 5843 N N . VAL A 1 761 ? 0.859 21.123 -15.918 1.00 98.25 761 VAL A N 1
ATOM 5844 C CA . VAL A 1 761 ? 2.141 20.417 -16.105 1.00 98.25 761 VAL A CA 1
ATOM 5845 C C . VAL A 1 761 ? 3.288 21.384 -16.445 1.00 98.25 761 VAL A C 1
ATOM 5847 O O . VAL A 1 761 ? 4.444 21.164 -16.083 1.00 98.25 761 VAL A O 1
ATOM 5850 N N . LEU A 1 762 ? 2.992 22.507 -17.116 1.00 98.25 762 LEU A N 1
ATOM 5851 C CA . LEU A 1 762 ? 3.976 23.566 -17.367 1.00 98.25 762 LEU A CA 1
ATOM 5852 C C . LEU A 1 762 ? 4.370 24.301 -16.083 1.00 98.25 762 LEU A C 1
ATOM 5854 O O . LEU A 1 762 ? 5.524 24.716 -15.963 1.00 98.25 762 LEU A O 1
ATOM 5858 N N . ALA A 1 763 ? 3.447 24.471 -15.134 1.00 97.31 763 ALA A N 1
ATOM 5859 C CA . ALA A 1 763 ? 3.761 25.086 -13.853 1.00 97.31 763 ALA A CA 1
ATOM 5860 C C . ALA A 1 763 ? 4.800 24.258 -13.089 1.00 97.31 763 ALA A C 1
ATOM 5862 O O . ALA A 1 763 ? 5.799 24.828 -12.652 1.00 97.31 763 ALA A O 1
ATOM 5863 N N . ASP A 1 764 ? 4.632 22.935 -13.035 1.00 95.69 764 ASP A N 1
ATOM 5864 C CA . ASP A 1 764 ? 5.594 22.020 -12.411 1.00 95.69 764 ASP A CA 1
ATOM 5865 C C . ASP A 1 764 ? 6.958 22.049 -13.117 1.00 95.69 764 ASP A C 1
ATOM 5867 O O . ASP A 1 764 ? 8.008 22.028 -12.479 1.00 95.69 764 ASP A O 1
ATOM 5871 N N . ALA A 1 765 ? 6.966 22.164 -14.444 1.00 96.62 765 ALA A N 1
ATOM 5872 C CA . ALA A 1 765 ? 8.181 22.176 -15.252 1.00 96.62 765 ALA A CA 1
ATOM 5873 C C . ALA A 1 765 ? 8.966 23.499 -15.259 1.00 96.62 765 ALA A C 1
ATOM 5875 O O . ALA A 1 765 ? 10.153 23.494 -15.613 1.00 96.62 765 ALA A O 1
ATOM 5876 N N . GLU A 1 766 ? 8.318 24.632 -14.985 1.00 96.50 766 GLU A N 1
ATOM 5877 C CA . GLU A 1 766 ? 8.913 25.961 -15.169 1.00 96.50 766 GLU A CA 1
ATOM 5878 C C . GLU A 1 766 ? 9.039 26.768 -13.879 1.00 96.50 766 GLU A C 1
ATOM 5880 O O . GLU A 1 766 ? 9.999 27.545 -13.766 1.00 96.50 766 GLU A O 1
ATOM 5885 N N . ASN A 1 767 ? 8.126 26.565 -12.923 1.00 95.38 767 ASN A N 1
ATOM 5886 C CA . ASN A 1 767 ? 7.993 27.377 -11.720 1.00 95.38 767 ASN A CA 1
ATOM 5887 C C . ASN A 1 767 ? 8.390 26.582 -10.478 1.00 95.38 767 ASN A C 1
ATOM 5889 O O . ASN A 1 767 ? 7.673 25.691 -10.028 1.00 95.38 767 ASN A O 1
ATOM 5893 N N . GLU A 1 768 ? 9.519 26.964 -9.890 1.00 94.00 768 GLU A N 1
ATOM 5894 C CA . GLU A 1 768 ? 9.999 26.359 -8.655 1.00 94.00 768 GLU A CA 1
ATOM 5895 C C . GLU A 1 768 ? 9.175 26.854 -7.460 1.00 94.00 768 GLU A C 1
ATOM 5897 O O . GLU A 1 768 ? 9.126 28.067 -7.219 1.00 94.00 768 GLU A O 1
ATOM 5902 N N . PRO A 1 769 ? 8.522 25.957 -6.701 1.00 93.31 769 PRO A N 1
ATOM 5903 C CA . PRO A 1 769 ? 7.920 26.333 -5.437 1.00 93.31 769 PRO A CA 1
ATOM 5904 C C . PRO A 1 769 ? 9.003 26.652 -4.405 1.00 93.31 769 PRO A C 1
ATOM 5906 O O . PRO A 1 769 ? 10.056 26.018 -4.358 1.00 93.31 769 PRO A O 1
ATOM 5909 N N . LEU A 1 770 ? 8.703 27.605 -3.517 1.00 92.62 770 LEU A N 1
ATOM 5910 C CA . LEU A 1 770 ? 9.604 27.963 -2.420 1.00 92.62 770 LEU A CA 1
ATOM 5911 C C . LEU A 1 770 ? 9.901 26.760 -1.509 1.00 92.62 770 LEU A C 1
ATOM 5913 O O . LEU A 1 770 ? 11.030 26.606 -1.072 1.00 92.62 770 LEU A O 1
ATOM 5917 N N . GLU A 1 771 ? 8.897 25.925 -1.238 1.00 92.62 771 GLU A N 1
ATOM 5918 C CA . GLU A 1 771 ? 9.040 24.640 -0.549 1.00 92.62 771 GLU A CA 1
ATOM 5919 C C . GLU A 1 771 ? 8.528 23.548 -1.485 1.00 92.62 771 GLU A C 1
ATOM 5921 O O . GLU A 1 771 ? 7.322 23.441 -1.726 1.00 92.62 771 GLU A O 1
ATOM 5926 N N . TRP A 1 772 ? 9.453 22.783 -2.053 1.00 91.88 772 TRP A N 1
ATOM 5927 C CA . TRP A 1 772 ? 9.172 21.784 -3.082 1.00 91.88 772 TRP A CA 1
ATOM 5928 C C . TRP A 1 772 ? 9.065 20.357 -2.541 1.00 91.88 772 TRP A C 1
ATOM 5930 O O . TRP A 1 772 ? 8.758 19.420 -3.279 1.00 91.88 772 TRP A O 1
ATOM 5940 N N . SER A 1 773 ? 9.254 20.164 -1.237 1.00 90.94 773 SER A N 1
ATOM 5941 C CA . SER A 1 773 ? 9.048 18.876 -0.573 1.00 90.94 773 SER A CA 1
ATOM 5942 C C . SER A 1 773 ? 7.591 18.429 -0.599 1.00 90.94 773 SER A C 1
ATOM 5944 O O . SER A 1 773 ? 7.347 17.293 -0.238 1.00 90.94 773 SER A O 1
ATOM 5946 N N . TYR A 1 774 ? 6.624 19.271 -0.978 1.00 91.81 774 TYR A N 1
ATOM 5947 C CA . TYR A 1 774 ? 5.210 18.891 -1.144 1.00 91.81 774 TYR A CA 1
ATOM 5948 C C . TYR A 1 774 ? 4.490 19.642 -2.279 1.00 91.81 774 TYR A C 1
ATOM 5950 O O . TYR A 1 774 ? 3.263 19.615 -2.362 1.00 91.81 774 TYR A O 1
ATOM 5958 N N . HIS A 1 775 ? 5.231 20.334 -3.145 1.00 91.44 775 HIS A N 1
ATOM 5959 C CA . HIS A 1 775 ? 4.697 21.043 -4.308 1.00 91.44 775 HIS A CA 1
ATOM 5960 C C . HIS A 1 775 ? 5.638 20.882 -5.493 1.00 91.44 775 HIS A C 1
ATOM 5962 O O . HIS A 1 775 ? 6.841 21.071 -5.324 1.00 91.44 775 HIS A O 1
ATOM 5968 N N . GLY A 1 776 ? 5.074 20.654 -6.681 1.00 91.06 776 GLY A N 1
ATOM 5969 C CA . GLY A 1 776 ? 5.767 20.733 -7.965 1.00 91.06 776 GLY A CA 1
ATOM 5970 C C . GLY A 1 776 ? 7.174 20.136 -7.979 1.00 91.06 776 GLY A C 1
ATOM 5971 O O . GLY A 1 776 ? 7.457 19.1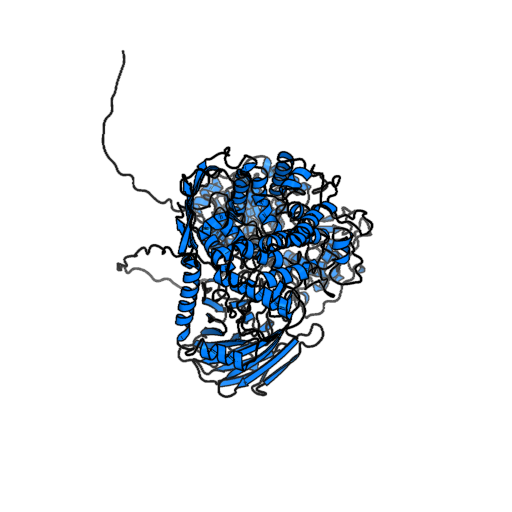20 -7.342 1.00 91.06 776 GLY A O 1
ATOM 5972 N N . ARG A 1 777 ? 8.077 20.784 -8.721 1.00 94.00 777 ARG A N 1
ATOM 5973 C CA . ARG A 1 777 ? 9.471 20.356 -8.864 1.00 94.00 777 ARG A CA 1
ATOM 5974 C C . ARG A 1 777 ? 10.421 21.342 -8.196 1.00 94.00 777 ARG A C 1
ATOM 5976 O O . ARG A 1 777 ? 10.416 22.529 -8.505 1.00 94.00 777 ARG A O 1
ATOM 5983 N N . GLY A 1 778 ? 11.298 20.828 -7.341 1.00 93.38 778 GLY A N 1
ATOM 5984 C CA . GLY A 1 778 ? 12.464 21.575 -6.856 1.00 93.38 778 GLY A CA 1
ATOM 5985 C C . GLY A 1 778 ? 13.693 21.432 -7.748 1.00 93.38 778 GLY A C 1
ATOM 5986 O O . GLY A 1 778 ? 13.728 20.542 -8.607 1.00 93.38 778 GLY A O 1
ATOM 5987 N N . GLY A 1 779 ? 14.734 22.213 -7.464 1.00 94.12 779 GLY A N 1
ATOM 5988 C CA . GLY A 1 779 ? 16.010 22.191 -8.176 1.00 94.12 779 GLY A CA 1
ATOM 5989 C C . GLY A 1 779 ? 15.879 22.662 -9.622 1.00 94.12 779 GLY A C 1
ATOM 5990 O O . GLY A 1 779 ? 16.673 22.256 -10.474 1.00 94.12 779 GLY A O 1
ATOM 5991 N N . LEU A 1 780 ? 14.851 23.454 -9.959 1.00 95.38 780 LEU A N 1
ATOM 5992 C CA . LEU A 1 780 ? 14.551 23.786 -11.354 1.00 95.38 780 LEU A CA 1
ATOM 5993 C C . LEU A 1 780 ? 15.556 24.775 -11.936 1.00 95.38 780 LEU A C 1
ATOM 5995 O O . LEU A 1 780 ? 15.763 24.785 -13.154 1.00 95.38 780 LEU A O 1
ATOM 5999 N N . HIS A 1 781 ? 16.193 25.603 -11.103 1.00 95.31 781 HIS A N 1
ATOM 6000 C CA . HIS A 1 781 ? 17.318 26.414 -11.563 1.00 95.31 781 HIS A CA 1
ATOM 6001 C C . HIS A 1 781 ? 18.443 25.529 -12.118 1.00 95.31 781 HIS A C 1
ATOM 6003 O O . HIS A 1 781 ? 18.877 25.720 -13.260 1.00 95.31 781 HIS A O 1
ATOM 6009 N N . SER A 1 782 ? 18.867 24.527 -11.347 1.00 96.12 782 SER A N 1
ATOM 6010 C CA . SER A 1 782 ? 19.881 23.553 -11.756 1.00 96.12 782 SER A CA 1
ATOM 6011 C C . SER A 1 782 ? 19.392 22.683 -12.916 1.00 96.12 782 SER A C 1
ATOM 6013 O O . SER A 1 782 ? 20.098 22.557 -13.912 1.00 96.12 782 SER A O 1
ATOM 6015 N N . TRP A 1 783 ? 18.149 22.191 -12.875 1.00 96.94 783 TRP A N 1
ATOM 6016 C CA . TRP A 1 783 ? 17.540 21.414 -13.963 1.00 96.94 783 TRP A CA 1
ATOM 6017 C C . TRP A 1 783 ? 17.637 22.119 -15.318 1.00 96.94 783 TRP A C 1
ATOM 6019 O O . TRP A 1 783 ? 18.018 21.506 -16.311 1.00 96.94 783 TRP A O 1
ATOM 6029 N N . LYS A 1 784 ? 17.313 23.419 -15.360 1.00 96.50 784 LYS A N 1
ATOM 6030 C CA . LYS A 1 784 ? 17.284 24.219 -16.594 1.00 96.50 784 LYS A CA 1
ATOM 6031 C C . LYS A 1 784 ? 18.663 24.711 -17.046 1.00 96.50 784 LYS A C 1
ATOM 6033 O O . LYS A 1 784 ? 18.799 25.097 -18.203 1.00 96.50 784 LYS A O 1
ATOM 6038 N N . SER A 1 785 ? 19.649 24.776 -16.149 1.00 96.38 785 SER A N 1
ATOM 6039 C CA . SER A 1 785 ? 20.983 25.327 -16.447 1.00 96.38 785 SER A CA 1
ATOM 6040 C C . SER A 1 785 ? 22.073 24.267 -16.607 1.00 96.38 785 SER A C 1
ATOM 6042 O O . SER A 1 785 ? 23.042 24.505 -17.327 1.00 96.38 785 SER A O 1
ATOM 6044 N N . LEU A 1 786 ? 21.918 23.116 -15.952 1.00 97.62 786 LEU A N 1
ATOM 6045 C CA . LEU A 1 786 ? 22.878 22.011 -15.931 1.00 97.62 786 LEU A CA 1
ATOM 6046 C C . LEU A 1 786 ? 22.356 20.751 -16.625 1.00 97.62 786 LEU A C 1
ATOM 6048 O O . LEU A 1 786 ? 23.147 19.847 -16.886 1.00 97.62 786 LEU A O 1
ATOM 6052 N N . ASP A 1 787 ? 21.053 20.682 -16.914 1.00 97.62 787 ASP A N 1
ATOM 6053 C CA . ASP A 1 787 ? 20.380 19.521 -17.502 1.00 97.62 787 ASP A CA 1
ATOM 6054 C C . ASP A 1 787 ? 20.401 18.255 -16.614 1.00 97.62 787 ASP A C 1
ATOM 6056 O O . ASP A 1 787 ? 20.347 17.129 -17.110 1.00 97.62 787 ASP A O 1
ATOM 6060 N N . TYR A 1 788 ? 20.503 18.411 -15.293 1.00 97.88 788 TYR A N 1
ATOM 6061 C CA . TYR A 1 788 ? 20.303 17.363 -14.279 1.00 97.88 788 TYR A CA 1
ATOM 6062 C C . TYR A 1 788 ? 20.061 18.004 -12.906 1.00 97.88 788 TYR A C 1
ATOM 6064 O O . TYR A 1 788 ? 20.359 19.183 -12.718 1.00 97.88 788 TYR A O 1
ATOM 6072 N N . ILE A 1 789 ? 19.545 17.231 -11.946 1.00 97.19 789 ILE A N 1
ATOM 6073 C CA . ILE A 1 789 ? 19.501 17.620 -10.530 1.00 97.19 789 ILE A CA 1
ATOM 6074 C C . ILE A 1 789 ? 20.838 17.244 -9.878 1.00 97.19 789 ILE A C 1
ATOM 6076 O O . ILE A 1 789 ? 21.205 16.066 -9.892 1.00 97.19 789 ILE A O 1
ATOM 6080 N N . PRO A 1 790 ? 21.604 18.208 -9.346 1.00 96.81 790 PRO A N 1
ATOM 6081 C CA . PRO A 1 790 ? 22.885 17.937 -8.717 1.00 96.81 790 PRO A CA 1
ATOM 6082 C C . PRO A 1 790 ? 22.767 17.247 -7.356 1.00 96.81 790 PRO A C 1
ATOM 6084 O O . PRO A 1 790 ? 21.803 17.432 -6.619 1.00 96.81 790 PRO A O 1
ATOM 6087 N N . TYR A 1 791 ? 23.808 16.508 -6.985 1.00 96.00 791 TYR A N 1
ATOM 6088 C CA . TYR A 1 791 ? 24.028 16.083 -5.606 1.00 96.00 791 TYR A CA 1
ATOM 6089 C C . TYR A 1 791 ? 24.522 17.253 -4.757 1.00 96.00 791 TYR A C 1
ATOM 6091 O O . TYR A 1 791 ? 25.389 18.015 -5.203 1.00 96.00 791 TYR A O 1
ATOM 6099 N N . LEU A 1 792 ? 23.992 17.362 -3.533 1.00 92.88 792 LEU A N 1
ATOM 6100 C CA . LEU A 1 792 ? 24.181 18.514 -2.650 1.00 92.88 792 LEU A CA 1
ATOM 6101 C C . LEU A 1 792 ? 23.865 19.825 -3.378 1.00 92.88 792 LEU A C 1
ATOM 6103 O O . LEU A 1 792 ? 24.664 20.762 -3.362 1.00 92.88 792 LEU A O 1
ATOM 6107 N N . ASP A 1 793 ? 22.712 19.864 -4.050 1.00 93.44 793 ASP A N 1
ATOM 6108 C CA . ASP A 1 793 ? 22.320 21.011 -4.861 1.00 93.44 793 ASP A CA 1
ATOM 6109 C C . ASP A 1 793 ? 22.267 22.273 -3.994 1.00 93.44 793 ASP A C 1
ATOM 6111 O O . ASP A 1 793 ? 21.633 22.293 -2.933 1.00 93.44 793 ASP A O 1
ATOM 6115 N N . PHE A 1 794 ? 22.983 23.311 -4.421 1.00 92.06 794 PHE A N 1
ATOM 6116 C CA . PHE A 1 794 ? 22.917 24.627 -3.806 1.00 92.06 794 PHE A CA 1
ATOM 6117 C C . PHE A 1 794 ? 21.847 25.432 -4.533 1.00 92.06 794 PHE A C 1
ATOM 6119 O O . PHE A 1 794 ? 22.117 26.037 -5.573 1.00 92.06 794 PHE A O 1
ATOM 6126 N N . ASP A 1 795 ? 20.646 25.428 -3.963 1.00 90.50 795 ASP A N 1
ATOM 6127 C CA . ASP A 1 795 ? 19.491 26.134 -4.496 1.00 90.50 795 ASP A CA 1
ATOM 6128 C C . ASP A 1 795 ? 19.024 27.226 -3.518 1.00 90.50 795 ASP A C 1
ATOM 6130 O O . ASP A 1 795 ? 18.486 26.918 -2.454 1.00 90.50 795 ASP A O 1
ATOM 6134 N N . PRO A 1 796 ? 19.272 28.515 -3.813 1.00 91.44 796 PRO A N 1
ATOM 6135 C CA . PRO A 1 796 ? 18.786 29.621 -2.995 1.00 91.44 796 PRO A CA 1
ATOM 6136 C C . PRO A 1 796 ? 17.364 30.084 -3.369 1.00 91.44 796 PRO A C 1
ATOM 6138 O O . PRO A 1 796 ? 16.872 31.032 -2.753 1.00 91.44 796 PRO A O 1
ATOM 6141 N N . TYR A 1 797 ? 16.730 29.496 -4.390 1.00 91.56 797 TYR A N 1
ATOM 6142 C CA . TYR A 1 797 ? 15.428 29.920 -4.920 1.00 91.56 797 TYR A CA 1
ATOM 6143 C C . TYR A 1 797 ? 14.257 29.114 -4.341 1.00 91.56 797 TYR A C 1
ATOM 6145 O O . TYR A 1 797 ? 13.152 29.649 -4.234 1.00 91.56 797 TYR A O 1
ATOM 6153 N N . GLY A 1 798 ? 14.514 27.877 -3.915 1.00 92.12 798 GLY A N 1
ATOM 6154 C CA . GLY A 1 798 ? 13.585 27.015 -3.186 1.00 92.12 798 GLY A CA 1
ATOM 6155 C C . GLY A 1 798 ? 14.310 26.143 -2.159 1.00 92.12 798 GLY A C 1
ATOM 6156 O O . GLY A 1 798 ? 15.537 26.098 -2.113 1.00 92.12 798 GLY A O 1
ATOM 6157 N N . PHE A 1 799 ? 13.563 25.447 -1.308 1.00 90.25 799 PHE A N 1
ATOM 6158 C CA . PHE A 1 799 ? 14.112 24.506 -0.335 1.00 90.25 799 PHE A CA 1
ATOM 6159 C C . PHE A 1 799 ? 13.309 23.208 -0.278 1.00 90.25 799 PHE A C 1
ATOM 6161 O O . PHE A 1 799 ? 12.124 23.175 -0.598 1.00 90.25 799 PHE A O 1
ATOM 6168 N N . GLY A 1 800 ? 13.997 22.139 0.120 1.00 88.56 800 GLY A N 1
ATOM 6169 C CA . GLY A 1 800 ? 13.442 20.811 0.336 1.00 88.56 800 GLY A CA 1
ATOM 6170 C C . GLY A 1 800 ? 14.543 19.795 0.642 1.00 88.56 800 GLY A C 1
ATOM 6171 O O . GLY A 1 800 ? 15.715 20.157 0.798 1.00 88.56 800 GLY A O 1
ATOM 6172 N N . THR A 1 801 ? 14.191 18.515 0.766 1.00 83.38 801 THR A N 1
ATOM 6173 C CA . THR A 1 801 ? 15.147 17.468 1.167 1.00 83.38 801 THR A CA 1
ATOM 6174 C C . THR A 1 801 ? 16.218 17.228 0.099 1.00 83.38 801 THR A C 1
ATOM 6176 O O . THR A 1 801 ? 15.947 16.570 -0.906 1.00 83.38 801 THR A O 1
ATOM 6179 N N . ASN A 1 802 ? 17.446 17.704 0.338 1.00 83.94 802 ASN A N 1
ATOM 6180 C CA . ASN A 1 802 ? 18.601 17.590 -0.569 1.00 83.94 802 ASN A CA 1
ATOM 6181 C C . ASN A 1 802 ? 19.086 16.131 -0.718 1.00 83.94 802 ASN A C 1
ATOM 6183 O O . ASN A 1 802 ? 20.040 15.702 -0.077 1.00 83.94 802 ASN A O 1
ATOM 6187 N N . SER A 1 803 ? 18.340 15.365 -1.508 1.00 90.69 803 SER A N 1
ATOM 6188 C CA . SER A 1 803 ? 18.462 13.928 -1.759 1.00 90.69 803 SER A CA 1
ATOM 6189 C C . SER A 1 803 ? 17.795 13.607 -3.102 1.00 90.69 803 SER A C 1
ATOM 6191 O O . SER A 1 803 ? 17.208 14.494 -3.740 1.00 90.69 803 SER A O 1
ATOM 6193 N N . ARG A 1 804 ? 17.808 12.332 -3.504 1.00 94.06 804 ARG A N 1
ATOM 6194 C CA . ARG A 1 804 ? 17.072 11.815 -4.671 1.00 94.06 804 ARG A CA 1
ATOM 6195 C C . ARG A 1 804 ? 17.504 12.444 -5.996 1.00 94.06 804 ARG A C 1
ATOM 6197 O O . ARG A 1 804 ? 16.709 12.509 -6.931 1.00 94.06 804 ARG A O 1
ATOM 6204 N N . SER A 1 805 ? 18.740 12.941 -6.093 1.00 95.75 805 SER A N 1
ATOM 6205 C CA . SER A 1 805 ? 19.214 13.644 -7.294 1.00 95.75 805 SER A CA 1
ATOM 6206 C C . SER A 1 805 ? 19.137 12.776 -8.557 1.00 95.75 805 SER A C 1
ATOM 6208 O O . SER A 1 805 ? 18.778 13.273 -9.629 1.00 95.75 805 SER A O 1
ATOM 6210 N N . ILE A 1 806 ? 19.385 11.466 -8.431 1.00 97.25 806 ILE A N 1
ATOM 6211 C CA . ILE A 1 806 ? 19.283 10.506 -9.534 1.00 97.25 806 ILE A CA 1
ATOM 6212 C C . ILE A 1 806 ? 17.820 10.268 -9.892 1.00 97.25 806 ILE A C 1
ATOM 6214 O O . ILE A 1 806 ? 17.444 10.503 -11.039 1.00 97.25 806 ILE A O 1
ATOM 6218 N N . SER A 1 807 ? 16.987 9.833 -8.940 1.00 96.12 807 SER A N 1
ATOM 6219 C CA . SER A 1 807 ? 15.586 9.504 -9.241 1.00 96.12 807 SER A CA 1
ATOM 6220 C C . SER A 1 807 ? 14.809 10.718 -9.751 1.00 96.12 807 SER A C 1
ATOM 6222 O O . SER A 1 807 ? 14.147 10.607 -10.775 1.00 96.12 807 SER A O 1
ATOM 6224 N N . ARG A 1 808 ? 14.992 11.906 -9.159 1.00 96.00 808 ARG A N 1
ATOM 6225 C CA . ARG A 1 808 ? 14.362 13.150 -9.640 1.00 96.00 808 ARG A CA 1
ATOM 6226 C C . ARG A 1 808 ? 14.792 13.513 -11.057 1.00 96.00 808 ARG A C 1
ATOM 6228 O O . ARG A 1 808 ? 13.963 13.914 -11.859 1.00 96.00 808 ARG A O 1
ATOM 6235 N N . THR A 1 809 ? 16.070 13.343 -11.402 1.00 97.56 809 THR A N 1
ATOM 6236 C CA . THR A 1 809 ? 16.552 13.588 -12.774 1.00 97.56 809 THR A CA 1
ATOM 6237 C C . THR A 1 809 ? 15.892 12.649 -13.787 1.00 97.56 809 THR A C 1
ATOM 6239 O O . THR A 1 809 ? 15.535 13.079 -14.884 1.00 97.56 809 THR A O 1
ATOM 6242 N N . LEU A 1 810 ? 15.740 11.369 -13.437 1.00 97.56 810 LEU A N 1
ATOM 6243 C CA . LEU A 1 810 ? 15.105 10.371 -14.301 1.00 97.56 810 LEU A CA 1
ATOM 6244 C C . LEU A 1 810 ? 13.600 10.618 -14.440 1.00 97.56 810 LEU A C 1
ATOM 6246 O O . LEU A 1 810 ? 13.066 10.547 -15.545 1.00 97.56 810 LEU A O 1
ATOM 6250 N N . GLU A 1 811 ? 12.933 10.950 -13.338 1.00 96.94 811 GLU A N 1
ATOM 6251 C CA . GLU A 1 811 ? 11.498 11.208 -13.318 1.00 96.94 811 GLU A CA 1
ATOM 6252 C C . GLU A 1 811 ? 11.133 12.524 -13.995 1.00 96.94 811 GLU A C 1
ATOM 6254 O O . GLU A 1 811 ? 10.314 12.500 -14.905 1.00 96.94 811 GLU A O 1
ATOM 6259 N N . TYR A 1 812 ? 11.836 13.627 -13.721 1.00 97.75 812 TYR A N 1
ATOM 6260 C CA . TYR A 1 812 ? 11.601 14.894 -14.424 1.00 97.75 812 TYR A CA 1
ATOM 6261 C C . TYR A 1 812 ? 11.818 14.770 -15.934 1.00 97.75 812 TYR A C 1
ATOM 6263 O O . TYR A 1 812 ? 11.120 15.413 -16.716 1.00 97.75 812 TYR A O 1
ATOM 6271 N N . ALA A 1 813 ? 12.773 13.937 -16.363 1.00 97.88 813 ALA A N 1
ATOM 6272 C CA . ALA A 1 813 ? 12.966 13.649 -17.778 1.00 97.88 813 ALA A CA 1
ATOM 6273 C C . ALA A 1 813 ? 11.753 12.923 -18.387 1.00 97.88 813 ALA A C 1
ATOM 6275 O O . ALA A 1 813 ? 11.415 13.164 -19.548 1.00 97.88 813 ALA A O 1
ATOM 6276 N N . TYR A 1 814 ? 11.092 12.048 -17.626 1.00 97.94 814 TYR A N 1
ATOM 6277 C CA . TYR A 1 814 ? 9.864 11.405 -18.078 1.00 97.94 814 TYR A CA 1
ATOM 6278 C C . TYR A 1 814 ? 8.652 12.338 -18.034 1.00 97.94 814 TYR A C 1
ATOM 6280 O O . TYR A 1 814 ? 7.872 12.384 -18.986 1.00 97.94 814 TYR A O 1
ATOM 6288 N N . ASP A 1 815 ? 8.536 13.144 -16.985 1.00 98.06 815 ASP A N 1
ATOM 6289 C CA . ASP A 1 815 ? 7.482 14.142 -16.863 1.00 98.06 815 ASP A CA 1
ATOM 6290 C C . ASP A 1 815 ? 7.585 15.176 -18.010 1.00 98.06 815 ASP A C 1
ATOM 6292 O O . ASP A 1 815 ? 6.587 15.575 -18.605 1.00 98.06 815 ASP A O 1
ATOM 6296 N N . ASP A 1 816 ? 8.798 15.553 -18.433 1.00 98.25 816 ASP A N 1
ATOM 6297 C CA . ASP A 1 816 ? 9.012 16.403 -19.614 1.00 98.25 816 ASP A CA 1
ATOM 6298 C C . ASP A 1 816 ? 8.607 15.727 -20.928 1.00 98.25 816 ASP A C 1
ATOM 6300 O O . ASP A 1 816 ? 8.048 16.374 -21.818 1.00 98.25 816 ASP A O 1
ATOM 6304 N N . TYR A 1 817 ? 8.844 14.421 -21.069 1.00 98.00 817 TYR A N 1
ATOM 6305 C CA . TYR A 1 817 ? 8.299 13.682 -22.206 1.00 98.00 817 TYR A CA 1
ATOM 6306 C C . TYR A 1 817 ? 6.768 13.780 -22.227 1.00 98.00 817 TYR A C 1
ATOM 6308 O O . TYR A 1 817 ? 6.198 14.075 -23.281 1.00 98.00 817 TYR A O 1
ATOM 6316 N N . CYS A 1 818 ? 6.124 13.641 -21.068 1.00 98.06 818 CYS A N 1
ATOM 6317 C CA . CYS A 1 818 ? 4.676 13.743 -20.925 1.00 98.06 818 CYS A CA 1
ATOM 6318 C C . CYS A 1 818 ? 4.143 15.124 -21.360 1.00 98.06 818 CYS A C 1
ATOM 6320 O O . CYS A 1 818 ? 3.242 15.208 -22.199 1.00 98.06 818 CYS A O 1
ATOM 6322 N N . ILE A 1 819 ? 4.791 16.215 -20.928 1.00 98.50 819 ILE A N 1
ATOM 6323 C CA . ILE A 1 819 ? 4.477 17.579 -21.402 1.00 98.50 819 ILE A CA 1
ATOM 6324 C C . ILE A 1 819 ? 4.593 17.668 -22.925 1.00 98.50 819 ILE A C 1
ATOM 6326 O O . ILE A 1 819 ? 3.784 18.320 -23.588 1.00 98.50 819 ILE A O 1
ATOM 6330 N N . SER A 1 820 ? 5.605 17.021 -23.503 1.00 98.00 820 SER A N 1
ATOM 6331 C CA . SER A 1 820 ? 5.832 17.065 -24.941 1.00 98.00 820 SER A CA 1
ATOM 6332 C C . SER A 1 820 ? 4.731 16.372 -25.753 1.00 98.00 820 SER A C 1
ATOM 6334 O O . SER A 1 820 ? 4.361 16.876 -26.819 1.00 98.00 820 SER A O 1
ATOM 6336 N N . GLU A 1 821 ? 4.168 15.276 -25.237 1.00 97.75 821 GLU A N 1
ATOM 6337 C CA . GLU A 1 821 ? 3.052 14.555 -25.856 1.00 97.75 821 GLU A CA 1
ATOM 6338 C C . GLU A 1 821 ? 1.754 15.368 -25.770 1.00 97.75 821 GLU A C 1
ATOM 6340 O O . GLU A 1 821 ? 1.076 15.556 -26.786 1.00 97.75 821 GLU A O 1
ATOM 6345 N N . LEU A 1 822 ? 1.462 15.950 -24.601 1.00 97.88 822 LEU A N 1
ATOM 6346 C CA . LEU A 1 822 ? 0.310 16.837 -24.416 1.00 97.88 822 LEU A CA 1
ATOM 6347 C C . LEU A 1 822 ? 0.402 18.070 -25.330 1.00 97.88 822 LEU A C 1
ATOM 6349 O O . LEU A 1 822 ? -0.516 18.364 -26.099 1.00 97.88 822 LEU A O 1
ATOM 6353 N N . ALA A 1 823 ? 1.557 18.744 -25.340 1.00 98.25 823 ALA A N 1
ATOM 6354 C CA . ALA A 1 823 ? 1.824 19.875 -26.223 1.00 98.25 823 ALA A CA 1
ATOM 6355 C C . ALA A 1 823 ? 1.688 19.499 -27.708 1.00 98.25 823 ALA A C 1
ATOM 6357 O O . ALA A 1 823 ? 1.173 20.287 -28.504 1.00 98.25 823 ALA A O 1
ATOM 6358 N N . SER A 1 824 ? 2.132 18.299 -28.096 1.00 96.56 824 SER A N 1
ATOM 6359 C CA . SER A 1 824 ? 1.982 17.799 -29.464 1.00 96.56 824 SER A CA 1
ATOM 6360 C C . SER A 1 824 ? 0.511 17.661 -29.855 1.00 96.56 824 SER A C 1
ATOM 6362 O O . SER A 1 824 ? 0.118 18.153 -30.915 1.00 96.56 824 SER A O 1
ATOM 6364 N N . GLY A 1 825 ? -0.306 17.030 -29.006 1.00 96.75 825 GLY A N 1
ATOM 6365 C CA . GLY A 1 825 ? -1.731 16.839 -29.279 1.00 96.75 825 GLY A CA 1
ATOM 6366 C C . GLY A 1 825 ? -2.542 18.139 -29.291 1.00 96.75 825 GLY A C 1
ATOM 6367 O O . GLY A 1 825 ? -3.530 18.225 -30.015 1.00 96.75 825 GLY A O 1
ATOM 6368 N N . LEU A 1 826 ? -2.083 19.173 -28.579 1.00 97.75 826 LEU A N 1
ATOM 6369 C CA . LEU A 1 826 ? -2.676 20.519 -28.572 1.00 97.75 826 LEU A CA 1
ATOM 6370 C C . LEU A 1 826 ? -2.096 21.463 -29.645 1.00 97.75 826 LEU A C 1
ATOM 6372 O O . LEU A 1 826 ? -2.419 22.647 -29.693 1.00 97.75 826 LEU A O 1
ATOM 6376 N N . GLY A 1 827 ? -1.218 20.973 -30.528 1.00 97.62 827 GLY A N 1
ATOM 6377 C CA . GLY A 1 827 ? -0.651 21.775 -31.621 1.00 97.62 827 GLY A CA 1
ATOM 6378 C C . GLY A 1 827 ? 0.412 22.799 -31.192 1.00 97.62 827 GLY A C 1
ATOM 6379 O O . GLY A 1 827 ? 0.751 23.701 -31.961 1.00 97.62 827 GLY A O 1
ATOM 6380 N N . ARG A 1 828 ? 0.992 22.658 -29.996 1.00 97.88 828 ARG A N 1
ATOM 6381 C CA . ARG A 1 828 ? 2.036 23.528 -29.423 1.00 97.88 828 ARG A CA 1
ATOM 6382 C C . ARG A 1 828 ? 3.436 23.029 -29.787 1.00 97.88 828 ARG A C 1
ATOM 6384 O O . ARG A 1 828 ? 4.203 22.537 -28.959 1.00 97.88 828 ARG A O 1
ATOM 6391 N N . GLY A 1 829 ? 3.770 23.120 -31.075 1.00 96.25 829 GLY A N 1
ATOM 6392 C CA . GLY A 1 829 ? 4.995 22.529 -31.631 1.00 96.25 829 GLY A CA 1
ATOM 6393 C C . GLY A 1 829 ? 6.314 23.096 -31.080 1.00 96.25 829 GLY A C 1
ATOM 6394 O O . GLY A 1 829 ? 7.337 22.415 -31.122 1.00 96.25 829 GLY A O 1
ATOM 6395 N N . ASP A 1 830 ? 6.319 24.330 -30.581 1.00 96.19 830 ASP A N 1
ATOM 6396 C CA . ASP A 1 830 ? 7.450 24.949 -29.884 1.00 96.19 830 ASP A CA 1
ATOM 6397 C C . ASP A 1 830 ? 7.708 24.302 -28.518 1.00 96.19 830 ASP A C 1
ATOM 6399 O O . ASP A 1 830 ? 8.838 23.883 -28.251 1.00 96.19 830 ASP A O 1
ATOM 6403 N N . LEU A 1 831 ? 6.655 24.137 -27.710 1.00 98.00 831 LEU A N 1
ATOM 6404 C CA . LEU A 1 831 ? 6.728 23.452 -26.421 1.00 98.00 831 LEU A CA 1
ATOM 6405 C C . LEU A 1 831 ? 7.131 21.992 -26.611 1.00 98.00 831 LEU A C 1
ATOM 6407 O O . LEU A 1 831 ? 8.070 21.535 -25.963 1.00 98.00 831 LEU A O 1
ATOM 6411 N N . ARG A 1 832 ? 6.519 21.293 -27.578 1.00 97.06 832 ARG A N 1
ATOM 6412 C CA . ARG A 1 832 ? 6.900 19.918 -27.930 1.00 97.06 832 ARG A CA 1
ATOM 6413 C C . ARG A 1 832 ? 8.412 19.792 -28.126 1.00 97.06 832 ARG A C 1
ATOM 6415 O O . ARG A 1 832 ? 9.037 18.960 -27.481 1.00 97.06 832 ARG A O 1
ATOM 6422 N N . ARG A 1 833 ? 9.024 20.626 -28.978 1.00 96.00 833 ARG A N 1
ATOM 6423 C CA . ARG A 1 833 ? 10.475 20.552 -29.242 1.00 96.00 833 ARG A CA 1
ATOM 6424 C C . ARG A 1 833 ? 11.315 20.809 -27.992 1.00 96.00 833 ARG A C 1
ATOM 6426 O O . ARG A 1 833 ? 12.299 20.103 -27.789 1.00 96.00 833 ARG A O 1
ATOM 6433 N N . LYS A 1 834 ? 10.938 21.797 -27.172 1.00 97.38 834 LYS A N 1
ATOM 6434 C CA . LYS A 1 834 ? 11.637 22.126 -25.920 1.00 97.38 834 LYS A CA 1
ATOM 6435 C C . LYS A 1 834 ? 11.650 20.924 -24.973 1.00 97.38 834 LYS A C 1
ATOM 6437 O O . LYS A 1 834 ? 12.718 20.486 -24.550 1.00 97.38 834 LYS A O 1
ATOM 6442 N N . TYR A 1 835 ? 10.479 20.372 -24.672 1.00 97.88 835 TYR A N 1
ATOM 6443 C CA . TYR A 1 835 ? 10.369 19.304 -23.680 1.00 97.88 835 TYR A CA 1
ATOM 6444 C C . TYR A 1 835 ? 10.838 17.945 -24.210 1.00 97.88 835 TYR A C 1
ATOM 6446 O O . TYR A 1 835 ? 11.421 17.183 -23.451 1.00 97.88 835 TYR A O 1
ATOM 6454 N N . GLN A 1 836 ? 10.752 17.678 -25.521 1.00 95.00 836 GLN A N 1
ATOM 6455 C CA . GLN A 1 836 ? 11.394 16.499 -26.125 1.00 95.00 836 GLN A CA 1
ATOM 6456 C C . GLN A 1 836 ? 12.921 16.497 -25.963 1.00 95.00 836 GLN A C 1
ATOM 6458 O O . GLN A 1 836 ? 13.521 15.431 -25.829 1.00 95.00 836 GLN A O 1
ATOM 6463 N N . GLN A 1 837 ? 13.563 17.668 -26.011 1.00 95.56 837 GLN A N 1
ATOM 6464 C CA . GLN A 1 837 ? 15.003 17.782 -25.764 1.00 95.56 837 GLN A CA 1
ATOM 6465 C C . GLN A 1 837 ? 15.316 17.567 -24.283 1.00 95.56 837 GLN A C 1
ATOM 6467 O O . GLN A 1 837 ? 16.166 16.740 -23.961 1.00 95.56 837 GLN A O 1
ATOM 6472 N N . ARG A 1 838 ? 14.579 18.245 -23.393 1.00 97.06 838 ARG A N 1
ATOM 6473 C CA . ARG A 1 838 ? 14.761 18.149 -21.936 1.00 97.06 838 ARG A CA 1
ATOM 6474 C C . ARG A 1 838 ? 14.476 16.745 -21.394 1.00 97.06 838 ARG A C 1
ATOM 6476 O O . ARG A 1 838 ? 15.175 16.270 -20.508 1.00 97.06 838 ARG A O 1
ATOM 6483 N N . ALA A 1 839 ? 13.570 16.007 -22.032 1.00 97.56 839 ALA A N 1
ATOM 6484 C CA . ALA A 1 839 ? 13.321 14.601 -21.738 1.00 97.56 839 ALA A CA 1
ATOM 6485 C C . ALA A 1 839 ? 14.551 13.695 -21.940 1.00 97.56 839 ALA A C 1
ATOM 6487 O O . ALA A 1 839 ? 14.558 12.561 -21.477 1.00 97.56 839 ALA A O 1
ATOM 6488 N N . MET A 1 840 ? 15.618 14.143 -22.609 1.00 97.00 840 MET A N 1
ATOM 6489 C CA . MET A 1 840 ? 16.851 13.360 -22.775 1.00 97.00 840 MET A CA 1
ATOM 6490 C C . MET A 1 840 ? 17.908 13.627 -21.691 1.00 97.00 840 MET A C 1
ATOM 6492 O O . MET A 1 840 ? 18.966 12.990 -21.709 1.00 97.00 840 MET A O 1
ATOM 6496 N N . ASN A 1 841 ? 17.615 14.510 -20.730 1.00 97.75 841 ASN A N 1
ATOM 6497 C CA . ASN A 1 841 ? 18.530 14.951 -19.673 1.00 97.75 841 ASN A CA 1
ATOM 6498 C C . ASN A 1 841 ? 18.996 13.828 -18.734 1.00 97.75 841 ASN A C 1
ATOM 6500 O O . ASN A 1 841 ? 20.092 13.903 -18.180 1.00 97.75 841 ASN A O 1
ATOM 6504 N N . TRP A 1 842 ? 18.250 12.722 -18.637 1.00 97.06 842 TRP A N 1
ATOM 6505 C CA . TRP A 1 842 ? 18.657 11.523 -17.889 1.00 97.06 842 TRP A CA 1
ATOM 6506 C C . TRP A 1 842 ? 20.058 11.004 -18.265 1.00 97.06 842 TRP A C 1
ATOM 6508 O O . TRP A 1 842 ? 20.767 10.438 -17.430 1.00 97.06 842 TRP A O 1
ATOM 6518 N N . LYS A 1 843 ? 20.506 11.231 -19.509 1.00 97.19 843 LYS A N 1
ATOM 6519 C CA . LYS A 1 843 ? 21.842 10.829 -19.981 1.00 97.19 843 LYS A CA 1
ATOM 6520 C C . LYS A 1 843 ? 22.980 11.545 -19.249 1.00 97.19 843 LYS A C 1
ATOM 6522 O O . LYS A 1 843 ? 24.091 11.021 -19.214 1.00 97.19 843 LYS A O 1
ATOM 6527 N N . ASN A 1 844 ? 22.731 12.710 -18.650 1.00 97.69 844 ASN A N 1
ATOM 6528 C CA . ASN A 1 844 ? 23.770 13.531 -18.023 1.00 97.69 844 ASN A CA 1
ATOM 6529 C C . ASN A 1 844 ? 24.335 12.939 -16.723 1.00 97.69 844 ASN A C 1
ATOM 6531 O O . ASN A 1 844 ? 25.446 13.310 -16.321 1.00 97.69 844 ASN A O 1
ATOM 6535 N N . LEU A 1 845 ? 23.612 11.991 -16.115 1.00 97.94 845 LEU A N 1
ATOM 6536 C CA . LEU A 1 845 ? 24.051 11.232 -14.942 1.00 97.94 845 LEU A CA 1
ATOM 6537 C C . LEU A 1 845 ? 24.709 9.891 -15.291 1.00 97.94 845 LEU A C 1
ATOM 6539 O O . LEU A 1 845 ? 25.111 9.152 -14.394 1.00 97.94 845 LEU A O 1
ATOM 6543 N N . TRP A 1 846 ? 24.842 9.551 -16.576 1.00 98.00 846 TRP A N 1
ATOM 6544 C CA . TRP A 1 846 ? 25.465 8.299 -16.992 1.00 98.00 846 TRP A CA 1
ATOM 6545 C C . TRP A 1 846 ? 26.987 8.330 -16.816 1.00 98.00 846 TRP A C 1
ATOM 6547 O O . TRP A 1 846 ? 27.698 9.047 -17.525 1.00 98.00 846 TRP A O 1
ATOM 6557 N N . LYS A 1 847 ? 27.505 7.485 -15.920 1.00 98.25 847 LYS A N 1
ATOM 6558 C CA . LYS A 1 847 ? 28.942 7.282 -15.716 1.00 98.25 847 LYS A CA 1
ATOM 6559 C C . LYS A 1 847 ? 29.365 5.927 -16.291 1.00 98.25 847 LYS A C 1
ATOM 6561 O O . LYS A 1 847 ? 29.230 4.892 -15.640 1.00 98.25 847 LYS A O 1
ATOM 6566 N N . ALA A 1 848 ? 29.884 5.935 -17.521 1.00 97.75 848 ALA A N 1
ATOM 6567 C CA . ALA A 1 848 ? 30.134 4.736 -18.335 1.00 97.75 848 ALA A CA 1
ATOM 6568 C C . ALA A 1 848 ? 31.119 3.712 -17.731 1.00 97.75 848 ALA A C 1
ATOM 6570 O O . ALA A 1 848 ? 31.028 2.521 -18.016 1.00 97.75 848 ALA A O 1
ATOM 6571 N N . ASP A 1 849 ? 32.065 4.157 -16.907 1.00 97.38 849 ASP A N 1
ATOM 6572 C CA . ASP A 1 849 ? 33.094 3.330 -16.266 1.00 97.38 849 ASP A CA 1
ATOM 6573 C C . ASP A 1 849 ? 32.725 2.894 -14.837 1.00 97.38 849 ASP A C 1
ATOM 6575 O O . ASP A 1 849 ? 33.505 2.184 -14.205 1.00 97.38 849 ASP A O 1
ATOM 6579 N N . GLN A 1 850 ? 31.561 3.302 -14.315 1.00 98.19 850 GLN A N 1
ATOM 6580 C CA . GLN A 1 850 ? 31.109 2.887 -12.987 1.00 98.19 850 GLN A CA 1
ATOM 6581 C C . GLN A 1 850 ? 30.874 1.373 -12.944 1.00 98.19 850 GLN A C 1
ATOM 6583 O O . GLN A 1 850 ? 30.200 0.841 -13.820 1.00 98.19 850 GLN A O 1
ATOM 6588 N N . THR A 1 851 ? 31.398 0.692 -11.927 1.00 97.81 851 THR A N 1
ATOM 6589 C CA . THR A 1 851 ? 31.163 -0.736 -11.654 1.00 97.81 851 THR A CA 1
ATOM 6590 C C . THR A 1 851 ? 30.209 -0.917 -10.472 1.00 97.81 851 THR A C 1
ATOM 6592 O O . THR A 1 851 ? 29.924 0.036 -9.742 1.00 97.81 851 THR A O 1
ATOM 6595 N N . SER A 1 852 ? 29.722 -2.141 -10.271 1.00 97.81 852 SER A N 1
ATOM 6596 C CA . SER A 1 852 ? 28.908 -2.533 -9.116 1.00 97.81 852 SER A CA 1
ATOM 6597 C C . SER A 1 852 ? 29.450 -3.822 -8.509 1.00 97.81 852 SER A C 1
ATOM 6599 O O . SER A 1 852 ? 29.893 -4.708 -9.244 1.00 97.81 852 SER A O 1
ATOM 6601 N N . PHE A 1 853 ? 29.391 -3.926 -7.181 1.00 96.56 853 PHE A N 1
ATOM 6602 C CA . PHE A 1 853 ? 29.836 -5.088 -6.421 1.00 96.56 853 PHE A CA 1
ATOM 6603 C C . PHE A 1 853 ? 28.697 -5.606 -5.538 1.00 96.56 853 PHE A C 1
ATOM 6605 O O . PHE A 1 853 ? 27.933 -4.818 -4.995 1.00 96.56 853 PHE A O 1
ATOM 6612 N N . ILE A 1 854 ? 28.616 -6.924 -5.356 1.00 95.00 854 ILE A N 1
ATOM 6613 C CA . ILE A 1 854 ? 27.741 -7.574 -4.371 1.00 95.00 854 ILE A CA 1
ATOM 6614 C C . ILE A 1 854 ? 28.634 -8.413 -3.464 1.00 95.00 854 ILE A C 1
ATOM 6616 O O . ILE A 1 854 ? 29.364 -9.281 -3.943 1.00 95.00 854 ILE A O 1
ATOM 6620 N N . ASN A 1 855 ? 28.615 -8.139 -2.156 1.00 88.94 855 ASN A N 1
ATOM 6621 C CA . ASN A 1 855 ? 29.450 -8.831 -1.164 1.00 88.94 855 ASN A CA 1
ATOM 6622 C C . ASN A 1 855 ? 30.942 -8.881 -1.560 1.00 88.94 855 ASN A C 1
ATOM 6624 O O . ASN A 1 855 ? 31.593 -9.923 -1.485 1.00 88.94 855 ASN A O 1
ATOM 6628 N N . GLY A 1 856 ? 31.473 -7.757 -2.058 1.00 89.62 856 GLY A N 1
ATOM 6629 C CA . GLY A 1 856 ? 32.866 -7.628 -2.509 1.00 89.62 856 GLY A CA 1
ATOM 6630 C C . GLY A 1 856 ? 33.193 -8.298 -3.850 1.00 89.62 856 GLY A C 1
ATOM 6631 O O . GLY A 1 856 ? 34.332 -8.209 -4.304 1.00 89.62 856 GLY A O 1
ATOM 6632 N N . THR A 1 857 ? 32.223 -8.940 -4.506 1.00 94.62 857 THR A N 1
ATOM 6633 C CA . THR A 1 857 ? 32.391 -9.560 -5.828 1.00 94.62 857 THR A CA 1
ATOM 6634 C C . THR A 1 857 ? 31.901 -8.614 -6.916 1.00 94.62 857 THR A C 1
ATOM 6636 O O . THR A 1 857 ? 30.778 -8.120 -6.838 1.00 94.62 857 THR A O 1
ATOM 6639 N N . ASP A 1 858 ? 32.732 -8.356 -7.928 1.00 96.50 858 ASP A N 1
ATOM 6640 C CA . ASP A 1 858 ? 32.349 -7.550 -9.093 1.00 96.50 858 ASP A CA 1
ATOM 6641 C C . ASP A 1 858 ? 31.208 -8.241 -9.853 1.00 96.50 858 ASP A C 1
ATOM 6643 O O . ASP A 1 858 ? 31.290 -9.427 -10.178 1.00 96.50 858 ASP A O 1
ATOM 6647 N N . THR A 1 859 ? 30.144 -7.493 -10.138 1.00 97.25 859 THR A N 1
ATOM 6648 C CA . THR A 1 859 ? 28.996 -7.974 -10.923 1.00 97.25 859 THR A CA 1
ATOM 6649 C C . THR A 1 859 ? 29.347 -8.207 -12.396 1.00 97.25 859 THR A C 1
ATOM 6651 O O . THR A 1 859 ? 28.603 -8.880 -13.105 1.00 97.25 859 THR A O 1
ATOM 6654 N N . GLY A 1 860 ? 30.464 -7.648 -12.875 1.00 97.00 860 GLY A N 1
ATOM 6655 C CA . GLY A 1 860 ? 30.903 -7.711 -14.269 1.00 97.00 860 GLY A CA 1
ATOM 6656 C C . GLY A 1 860 ? 30.245 -6.667 -15.177 1.00 97.00 860 GLY A C 1
ATOM 6657 O O . GLY A 1 860 ? 30.653 -6.520 -16.331 1.00 97.00 860 GLY A O 1
ATOM 6658 N N . PHE A 1 861 ? 29.271 -5.905 -14.669 1.00 97.94 861 PHE A N 1
ATOM 6659 C CA . PHE A 1 861 ? 28.603 -4.837 -15.409 1.00 97.94 861 PHE A CA 1
ATOM 6660 C C . PHE A 1 861 ? 29.270 -3.483 -15.169 1.00 97.94 861 PHE A C 1
ATOM 6662 O O . PHE A 1 861 ? 29.679 -3.144 -14.057 1.00 97.94 861 PHE A O 1
ATOM 6669 N N . LYS A 1 862 ? 29.341 -2.684 -16.237 1.00 97.00 862 LYS A N 1
ATOM 6670 C CA . LYS A 1 862 ? 29.827 -1.303 -16.212 1.00 97.00 862 LYS A CA 1
ATOM 6671 C C . LYS A 1 862 ? 28.758 -0.344 -16.709 1.00 97.00 862 LYS A C 1
ATOM 6673 O O . LYS A 1 862 ? 27.855 -0.733 -17.450 1.00 97.00 862 LYS A O 1
ATOM 6678 N N . GLY A 1 863 ? 28.893 0.914 -16.318 1.00 97.62 863 GLY A N 1
ATOM 6679 C CA . GLY A 1 863 ? 27.969 1.970 -16.683 1.00 97.62 863 GLY A CA 1
ATOM 6680 C C . GLY A 1 863 ? 26.765 1.980 -15.756 1.00 97.62 863 GLY A C 1
ATOM 6681 O O . GLY A 1 863 ? 25.938 1.070 -15.792 1.00 97.62 863 GLY A O 1
ATOM 6682 N N . PHE A 1 864 ? 26.672 3.004 -14.919 1.00 98.50 864 PHE A N 1
ATOM 6683 C CA . PHE A 1 864 ? 25.543 3.228 -14.022 1.00 98.50 864 PHE A CA 1
ATOM 6684 C C . PHE A 1 864 ? 25.258 4.721 -13.943 1.00 98.50 864 PHE A C 1
ATOM 6686 O O . PHE A 1 864 ? 26.150 5.545 -14.178 1.00 98.50 864 PHE A O 1
ATOM 6693 N N . PHE A 1 865 ? 24.027 5.068 -13.572 1.00 98.44 865 PHE A N 1
ATOM 6694 C CA . PHE A 1 865 ? 23.764 6.417 -13.098 1.00 98.44 865 PHE A CA 1
ATOM 6695 C C . PHE A 1 865 ? 24.550 6.666 -11.813 1.00 98.44 865 PHE A C 1
ATOM 6697 O O . PHE A 1 865 ? 24.712 5.763 -10.989 1.00 98.44 865 PHE A O 1
ATOM 6704 N N . GLN A 1 866 ? 25.084 7.872 -11.668 1.00 98.31 866 GLN A N 1
ATOM 6705 C CA . GLN A 1 866 ? 25.787 8.309 -10.469 1.00 98.31 866 GLN A CA 1
ATOM 6706 C C . GLN A 1 866 ? 25.418 9.756 -10.154 1.00 98.31 866 GLN A C 1
ATOM 6708 O O . GLN A 1 866 ? 25.143 10.526 -11.081 1.00 98.31 866 GLN A O 1
ATOM 6713 N N . PRO A 1 867 ? 25.434 10.142 -8.866 1.00 97.81 867 PRO A N 1
ATOM 6714 C CA . PRO A 1 867 ? 25.185 11.520 -8.494 1.00 97.81 867 PRO A CA 1
ATOM 6715 C C . PRO A 1 867 ? 26.272 12.415 -9.085 1.00 97.81 867 PRO A C 1
ATOM 6717 O O . PRO A 1 867 ? 27.420 11.998 -9.266 1.00 97.81 867 PRO A O 1
ATOM 6720 N N . LYS A 1 868 ? 25.931 13.665 -9.382 1.00 98.00 868 LYS A N 1
ATOM 6721 C CA . LYS A 1 868 ? 26.850 14.614 -10.016 1.00 98.00 868 LYS A CA 1
ATOM 6722 C C . LYS A 1 868 ? 26.721 15.974 -9.356 1.00 98.00 868 LYS A C 1
ATOM 6724 O O . LYS A 1 868 ? 25.615 16.446 -9.143 1.00 98.00 868 LYS A O 1
ATOM 6729 N N . TYR A 1 869 ? 27.834 16.602 -9.013 1.00 97.62 869 TYR A N 1
ATOM 6730 C CA . TYR A 1 869 ? 27.841 17.916 -8.373 1.00 97.62 869 TYR A CA 1
ATOM 6731 C C . TYR A 1 869 ? 27.540 19.032 -9.385 1.00 97.62 869 TYR A C 1
ATOM 6733 O O . TYR A 1 869 ? 27.663 18.844 -10.599 1.00 97.62 869 TYR A O 1
ATOM 6741 N N . GLN A 1 870 ? 27.215 20.229 -8.890 1.00 96.38 870 GLN A N 1
ATOM 6742 C CA . GLN A 1 870 ? 26.970 21.419 -9.722 1.00 96.38 870 GLN A CA 1
ATOM 6743 C C . GLN A 1 870 ? 28.156 21.789 -10.631 1.00 96.38 870 GLN A C 1
ATOM 6745 O O . GLN A 1 870 ? 27.970 22.277 -11.739 1.00 96.38 870 GLN A O 1
ATOM 6750 N N . ASN A 1 871 ? 29.392 21.528 -10.195 1.00 96.25 871 ASN A N 1
ATOM 6751 C CA . ASN A 1 871 ? 30.606 21.794 -10.978 1.00 96.25 871 ASN A CA 1
ATOM 6752 C C . ASN A 1 871 ? 30.910 20.712 -12.041 1.00 96.25 871 ASN A C 1
ATOM 6754 O O . ASN A 1 871 ? 31.955 20.767 -12.690 1.00 96.25 871 ASN A O 1
ATOM 6758 N N . GLY A 1 872 ? 30.043 19.705 -12.179 1.00 96.06 872 GLY A N 1
ATOM 6759 C CA . GLY A 1 872 ? 30.177 18.606 -13.130 1.00 96.06 872 GLY A CA 1
ATOM 6760 C C . GLY A 1 872 ? 31.034 17.423 -12.666 1.00 96.06 872 GLY A C 1
ATOM 6761 O O . GLY A 1 872 ? 31.125 16.443 -13.410 1.00 96.06 872 GLY A O 1
ATOM 6762 N N . THR A 1 873 ? 31.647 17.459 -11.474 1.00 97.75 873 THR A N 1
ATOM 6763 C CA . THR A 1 873 ? 32.357 16.289 -10.927 1.00 97.75 873 THR A CA 1
ATOM 6764 C C . THR A 1 873 ? 31.373 15.234 -10.418 1.00 97.75 873 THR A C 1
ATOM 6766 O O . THR A 1 873 ? 30.226 15.535 -10.097 1.00 97.75 873 THR A O 1
ATOM 6769 N N . TRP A 1 874 ? 31.809 13.977 -10.338 1.00 98.19 874 TRP A N 1
ATOM 6770 C CA . TRP A 1 874 ? 30.959 12.864 -9.905 1.00 98.19 874 TRP A CA 1
ATOM 6771 C C . TRP A 1 874 ? 30.922 12.735 -8.380 1.00 98.19 874 TRP A C 1
ATOM 6773 O O . TRP A 1 874 ? 31.966 12.768 -7.726 1.00 98.19 874 TRP A O 1
ATOM 6783 N N . GLY A 1 875 ? 29.720 12.575 -7.833 1.00 96.69 875 GLY A N 1
ATOM 6784 C CA . GLY A 1 875 ? 29.485 11.970 -6.527 1.00 96.69 875 GLY A CA 1
ATOM 6785 C C . GLY A 1 875 ? 29.502 10.445 -6.628 1.00 96.69 875 GLY A C 1
ATOM 6786 O O . GLY A 1 875 ? 29.770 9.883 -7.693 1.00 96.69 875 GLY A O 1
ATOM 6787 N N . PHE A 1 876 ? 29.222 9.773 -5.513 1.00 97.12 876 PHE A N 1
ATOM 6788 C CA . PHE A 1 876 ? 29.137 8.320 -5.484 1.00 97.12 876 PHE A CA 1
ATOM 6789 C C . PHE A 1 876 ? 27.962 7.843 -4.635 1.00 97.12 876 PHE A C 1
ATOM 6791 O O . PHE A 1 876 ? 27.828 8.249 -3.483 1.00 97.12 876 PHE A O 1
ATOM 6798 N N . GLN A 1 877 ? 27.169 6.938 -5.199 1.00 96.69 877 GLN A N 1
ATOM 6799 C CA . GLN A 1 877 ? 26.286 6.043 -4.460 1.00 96.69 877 GLN A CA 1
ATOM 6800 C C . GLN A 1 877 ? 26.571 4.621 -4.946 1.00 96.69 877 GLN A C 1
ATOM 6802 O O . GLN A 1 877 ? 26.656 4.381 -6.156 1.00 96.69 877 GLN A O 1
ATOM 6807 N N . ASP A 1 878 ? 26.708 3.682 -4.010 1.00 96.56 878 ASP A N 1
ATOM 6808 C CA . ASP A 1 878 ? 26.851 2.269 -4.353 1.00 96.56 878 ASP A CA 1
ATOM 6809 C C . ASP A 1 878 ? 25.635 1.821 -5.186 1.00 96.56 878 ASP A C 1
ATOM 6811 O O . ASP A 1 878 ? 24.500 2.011 -4.736 1.00 96.56 878 ASP A O 1
ATOM 6815 N N . PRO A 1 879 ? 25.824 1.233 -6.384 1.00 97.62 879 PRO A N 1
ATOM 6816 C CA . PRO A 1 879 ? 24.706 0.833 -7.222 1.00 97.62 879 PRO A CA 1
ATOM 6817 C C . PRO A 1 879 ? 23.684 -0.102 -6.569 1.00 97.62 879 PRO A C 1
ATOM 6819 O O . PRO A 1 879 ? 22.545 -0.130 -7.038 1.00 97.62 879 PRO A O 1
ATOM 6822 N N . ILE A 1 880 ? 24.071 -0.861 -5.534 1.00 96.62 880 ILE A N 1
ATOM 6823 C CA . ILE A 1 880 ? 23.163 -1.767 -4.811 1.00 96.62 880 ILE A CA 1
ATOM 6824 C C . ILE A 1 880 ? 22.541 -1.146 -3.554 1.00 96.62 880 ILE A C 1
ATOM 6826 O O . ILE A 1 880 ? 21.667 -1.776 -2.960 1.00 96.62 880 ILE A O 1
ATOM 6830 N N . ALA A 1 881 ? 22.962 0.053 -3.132 1.00 94.50 881 ALA A N 1
ATOM 6831 C CA . ALA A 1 881 ? 22.352 0.740 -1.990 1.00 94.50 881 ALA A CA 1
ATOM 6832 C C . ALA A 1 881 ? 20.842 0.897 -2.217 1.00 94.50 881 ALA A C 1
ATOM 6834 O O . ALA A 1 881 ? 20.441 1.170 -3.347 1.00 94.50 881 ALA A O 1
ATOM 6835 N N . CYS A 1 882 ? 20.026 0.733 -1.171 1.00 91.81 882 CYS A N 1
ATOM 6836 C CA . CYS A 1 882 ? 18.559 0.731 -1.254 1.00 91.81 882 CYS A CA 1
ATOM 6837 C C . CYS A 1 882 ? 17.942 -0.454 -2.031 1.00 91.81 882 CYS A C 1
ATOM 6839 O O . CYS A 1 882 ? 16.803 -0.352 -2.475 1.00 91.81 882 CYS A O 1
ATOM 6841 N N . SER A 1 883 ? 18.672 -1.557 -2.244 1.00 93.44 883 SER A N 1
ATOM 6842 C CA . SER A 1 883 ? 18.102 -2.818 -2.760 1.00 93.44 883 SER A CA 1
ATOM 6843 C C . SER A 1 883 ? 17.824 -3.807 -1.629 1.00 93.44 883 SER A C 1
ATOM 6845 O O . SER A 1 883 ? 18.359 -3.660 -0.532 1.00 93.44 883 SER A O 1
ATOM 6847 N N . ALA A 1 884 ? 17.106 -4.892 -1.931 1.00 87.88 884 ALA A N 1
ATOM 6848 C CA . ALA A 1 884 ? 16.900 -6.018 -1.015 1.00 87.88 884 ALA A CA 1
ATOM 6849 C C . ALA A 1 884 ? 18.205 -6.701 -0.535 1.00 87.88 884 ALA A C 1
ATOM 6851 O O . ALA A 1 884 ? 18.183 -7.491 0.409 1.00 87.88 884 ALA A O 1
ATOM 6852 N N . LEU A 1 885 ? 19.351 -6.413 -1.169 1.00 91.88 885 LEU A N 1
ATOM 6853 C CA . LEU A 1 885 ? 20.674 -6.921 -0.782 1.00 91.88 885 LEU A CA 1
ATOM 6854 C C . LEU A 1 885 ? 21.492 -5.930 0.066 1.00 91.88 885 LEU A C 1
ATOM 6856 O O . LEU A 1 885 ? 22.638 -6.229 0.403 1.00 91.88 885 LEU A O 1
ATOM 6860 N N . ALA A 1 886 ? 20.943 -4.754 0.374 1.00 88.81 886 ALA A N 1
ATOM 6861 C CA . ALA A 1 886 ? 21.603 -3.682 1.113 1.00 88.81 886 ALA A CA 1
ATOM 6862 C C . ALA A 1 886 ? 20.661 -3.075 2.172 1.00 88.81 886 ALA A C 1
ATOM 6864 O O . ALA A 1 886 ? 19.599 -3.621 2.465 1.00 88.81 886 ALA A O 1
ATOM 6865 N N . ASP A 1 887 ? 21.063 -1.952 2.772 1.00 80.25 887 ASP A N 1
ATOM 6866 C CA . ASP A 1 887 ? 20.231 -1.236 3.741 1.00 80.25 887 ASP A CA 1
ATOM 6867 C C . ASP A 1 887 ? 19.006 -0.590 3.074 1.00 80.25 887 ASP A C 1
ATOM 6869 O O . ASP A 1 887 ? 19.086 -0.092 1.946 1.00 80.25 887 ASP A O 1
ATOM 6873 N N . PHE A 1 888 ? 17.887 -0.552 3.807 1.00 82.06 888 PHE A N 1
ATOM 6874 C CA . PHE A 1 888 ? 16.664 0.118 3.368 1.00 82.06 888 PHE A CA 1
ATOM 6875 C C . PHE A 1 888 ? 16.859 1.639 3.276 1.00 82.06 888 PHE A C 1
ATOM 6877 O O . PHE A 1 888 ? 17.631 2.241 4.033 1.00 82.06 888 PHE A O 1
ATOM 6884 N N . CYS A 1 889 ? 16.098 2.274 2.388 1.00 84.75 889 CYS A N 1
ATOM 6885 C CA . CYS A 1 889 ? 16.085 3.722 2.225 1.00 84.75 889 CYS A CA 1
ATOM 6886 C C . CYS A 1 889 ? 14.657 4.238 2.319 1.00 84.75 889 CYS A C 1
ATOM 6888 O O . CYS A 1 889 ? 13.737 3.589 1.841 1.00 84.75 889 CYS A O 1
ATOM 6890 N N . SER A 1 890 ? 14.488 5.402 2.939 1.00 85.56 890 SER A N 1
ATOM 6891 C CA . SER A 1 890 ? 13.205 6.104 3.001 1.00 85.56 890 SER A CA 1
ATOM 6892 C C . SER A 1 890 ? 13.430 7.589 3.225 1.00 85.56 890 SER A C 1
ATOM 6894 O O . SER A 1 890 ? 14.396 7.974 3.893 1.00 85.56 890 SER A O 1
ATOM 6896 N N . LEU A 1 891 ? 12.526 8.424 2.704 1.00 84.38 891 LEU A N 1
ATOM 6897 C CA . LEU A 1 891 ? 12.628 9.885 2.765 1.00 84.38 891 LEU A CA 1
ATOM 6898 C C . LEU A 1 891 ? 12.848 10.418 4.186 1.00 84.38 891 LEU A C 1
ATOM 6900 O O . LEU A 1 891 ? 13.619 11.354 4.384 1.00 84.38 891 LEU A O 1
ATOM 6904 N N . THR A 1 892 ? 12.170 9.836 5.176 1.00 77.06 892 THR A N 1
ATOM 6905 C CA . THR A 1 892 ? 12.123 10.371 6.546 1.00 77.06 892 THR A CA 1
ATOM 6906 C C . THR A 1 892 ? 13.203 9.812 7.467 1.00 77.06 892 THR A C 1
ATOM 6908 O O . THR A 1 892 ? 13.454 10.390 8.523 1.00 77.06 892 THR A O 1
ATOM 6911 N N . THR A 1 893 ? 13.840 8.697 7.092 1.00 77.25 893 THR A N 1
ATOM 6912 C CA . THR A 1 893 ? 14.718 7.936 7.999 1.00 77.25 893 THR A CA 1
ATOM 6913 C C . THR A 1 893 ? 16.131 7.760 7.452 1.00 77.25 893 THR A C 1
ATOM 6915 O O . THR A 1 893 ? 17.094 7.918 8.199 1.00 77.25 893 THR A O 1
ATOM 6918 N N . ASN A 1 894 ? 16.267 7.438 6.163 1.00 83.50 894 ASN A N 1
ATOM 6919 C CA . ASN A 1 894 ? 17.555 7.170 5.524 1.00 83.50 894 ASN A CA 1
ATOM 6920 C C . ASN A 1 894 ? 17.497 7.563 4.034 1.00 83.50 894 ASN A C 1
ATOM 6922 O O . ASN A 1 894 ? 17.380 6.686 3.173 1.00 83.50 894 ASN A O 1
ATOM 6926 N N . PRO A 1 895 ? 17.470 8.871 3.715 1.00 87.00 895 PRO A N 1
ATOM 6927 C CA . PRO A 1 895 ? 17.382 9.331 2.334 1.00 87.00 895 PRO A CA 1
ATOM 6928 C C . PRO A 1 895 ? 18.675 9.022 1.562 1.00 87.00 895 PRO A C 1
ATOM 6930 O O . PRO A 1 895 ? 19.772 9.073 2.117 1.00 87.00 895 PRO A O 1
ATOM 6933 N N . SER A 1 896 ? 18.538 8.734 0.267 1.00 92.94 896 SER A N 1
ATOM 6934 C CA . SER A 1 896 ? 19.645 8.445 -0.656 1.00 92.94 896 SER A CA 1
ATOM 6935 C C . SER A 1 896 ? 19.484 9.226 -1.967 1.00 92.94 896 SER A C 1
ATOM 6937 O O . SER A 1 896 ? 18.527 9.990 -2.116 1.00 92.94 896 SER A O 1
ATOM 6939 N N . GLU A 1 897 ? 20.391 9.059 -2.936 1.00 95.00 897 GLU A N 1
ATOM 6940 C CA . GLU A 1 897 ? 20.296 9.739 -4.244 1.00 95.00 897 GLU A CA 1
ATOM 6941 C C . GLU A 1 897 ? 19.286 9.091 -5.189 1.00 95.00 897 GLU A C 1
ATOM 6943 O O . GLU A 1 897 ? 18.902 9.684 -6.198 1.00 95.00 897 GLU A O 1
ATOM 6948 N N . THR A 1 898 ? 18.779 7.923 -4.815 1.00 94.50 898 THR A N 1
ATOM 6949 C CA . THR A 1 898 ? 17.580 7.292 -5.362 1.00 94.50 898 THR A CA 1
ATOM 6950 C C . THR A 1 898 ? 16.504 7.186 -4.277 1.00 94.50 898 THR A C 1
ATOM 6952 O O . THR A 1 898 ? 16.806 7.005 -3.097 1.00 94.50 898 THR A O 1
ATOM 6955 N N . PHE A 1 899 ? 15.234 7.326 -4.661 1.00 93.44 899 PHE A N 1
ATOM 6956 C CA . PHE A 1 899 ? 14.102 7.196 -3.739 1.00 93.44 899 PHE A CA 1
ATOM 6957 C C . PHE A 1 899 ? 13.689 5.727 -3.567 1.00 93.44 899 PHE A C 1
ATOM 6959 O O . PHE A 1 899 ? 13.276 5.114 -4.543 1.00 93.44 899 PHE A O 1
ATOM 6966 N N . GLU A 1 900 ? 13.846 5.181 -2.355 1.00 91.69 900 GLU A N 1
ATOM 6967 C CA . GLU A 1 900 ? 13.403 3.839 -1.893 1.00 91.69 900 GLU A CA 1
ATOM 6968 C C . GLU A 1 900 ? 13.796 2.625 -2.754 1.00 91.69 900 GLU A C 1
ATOM 6970 O O . GLU A 1 900 ? 13.407 1.502 -2.466 1.00 91.69 900 GLU A O 1
ATOM 6975 N N . ALA A 1 901 ? 14.627 2.814 -3.773 1.00 93.31 901 ALA A N 1
ATOM 6976 C CA . ALA A 1 901 ? 15.094 1.767 -4.667 1.00 93.31 901 ALA A CA 1
ATOM 6977 C C . ALA A 1 901 ? 16.549 2.014 -5.051 1.00 93.31 901 ALA A C 1
ATOM 6979 O O . ALA A 1 901 ? 17.045 3.140 -4.994 1.00 93.31 901 ALA A O 1
ATOM 6980 N N . SER A 1 902 ? 17.248 0.968 -5.467 1.00 96.06 902 SER A N 1
ATOM 6981 C CA . SER A 1 902 ? 18.650 1.054 -5.871 1.00 96.06 902 SER A CA 1
ATOM 6982 C C . SER A 1 902 ? 18.859 1.676 -7.248 1.00 96.06 902 SER A C 1
ATOM 6984 O O . SER A 1 902 ? 17.943 1.765 -8.069 1.00 96.06 902 SER A O 1
ATOM 6986 N N . ILE A 1 903 ? 20.105 2.051 -7.557 1.00 97.44 903 ILE A N 1
ATOM 6987 C CA . ILE A 1 903 ? 20.470 2.470 -8.919 1.00 97.44 903 ILE A CA 1
ATOM 6988 C C . ILE A 1 903 ? 20.250 1.315 -9.897 1.00 97.44 903 ILE A C 1
ATOM 6990 O O . ILE A 1 903 ? 19.882 1.563 -11.037 1.00 97.44 903 ILE A O 1
ATOM 6994 N N . TRP A 1 904 ? 20.427 0.059 -9.475 1.00 97.62 904 TRP A N 1
ATOM 6995 C CA . TRP A 1 904 ? 20.068 -1.098 -10.297 1.00 97.62 904 TRP A CA 1
ATOM 6996 C C . TRP A 1 904 ? 18.592 -1.112 -10.708 1.00 97.62 904 TRP A C 1
ATOM 6998 O O . TRP A 1 904 ? 18.303 -1.451 -11.851 1.00 97.62 904 TRP A O 1
ATOM 7008 N N . GLN A 1 905 ? 17.682 -0.708 -9.820 1.00 95.94 905 GLN A N 1
ATOM 7009 C CA . GLN A 1 905 ? 16.252 -0.601 -10.125 1.00 95.94 905 GLN A CA 1
ATOM 7010 C C . GLN A 1 905 ? 15.958 0.645 -10.979 1.00 95.94 905 GLN A C 1
ATOM 7012 O O . GLN A 1 905 ? 15.332 0.539 -12.031 1.00 95.94 905 GLN A O 1
ATOM 7017 N N . TYR A 1 906 ? 16.483 1.815 -10.597 1.00 96.25 906 TYR A N 1
ATOM 7018 C CA . TYR A 1 906 ? 16.271 3.067 -11.340 1.00 96.25 906 TYR A CA 1
ATOM 7019 C C . TYR A 1 906 ? 16.969 3.124 -12.701 1.00 96.25 906 TYR A C 1
ATOM 7021 O O . TYR A 1 906 ? 16.547 3.887 -13.565 1.00 96.25 906 TYR A O 1
ATOM 7029 N N . LEU A 1 907 ? 18.007 2.314 -12.933 1.00 96.88 907 LEU A N 1
ATOM 7030 C CA . LEU A 1 907 ? 18.716 2.222 -14.214 1.00 96.88 907 LEU A CA 1
ATOM 7031 C C . LEU A 1 907 ? 17.756 2.059 -15.397 1.00 96.88 907 LEU A C 1
ATOM 7033 O O . LEU A 1 907 ? 18.003 2.560 -16.493 1.00 96.88 907 LEU A O 1
ATOM 7037 N N . PHE A 1 908 ? 16.680 1.323 -15.156 1.00 97.00 908 PHE A N 1
ATOM 7038 C CA . PHE A 1 908 ? 15.700 0.915 -16.142 1.00 97.00 908 PHE A CA 1
ATOM 7039 C C . PHE A 1 908 ? 14.547 1.918 -16.307 1.00 97.00 908 PHE A C 1
ATOM 7041 O O . PHE A 1 908 ? 13.725 1.769 -17.214 1.00 97.00 908 PHE A O 1
ATOM 7048 N N . TYR A 1 909 ? 14.501 2.972 -15.486 1.00 95.94 909 TYR A N 1
ATOM 7049 C CA . TYR A 1 909 ? 13.438 3.972 -15.495 1.00 95.94 909 TYR A CA 1
ATOM 7050 C C . TYR A 1 909 ? 13.688 5.074 -16.539 1.00 95.94 909 TYR A C 1
ATOM 7052 O O . TYR A 1 909 ? 14.089 6.192 -16.231 1.00 95.94 909 TYR A O 1
ATOM 7060 N N . VAL A 1 910 ? 13.456 4.738 -17.810 1.00 96.94 910 VAL A N 1
ATOM 7061 C CA . VAL A 1 910 ? 13.399 5.686 -18.945 1.00 96.94 910 VAL A CA 1
ATOM 7062 C C . VAL A 1 910 ? 12.313 5.267 -19.951 1.00 96.94 910 VAL A C 1
ATOM 7064 O O . VAL A 1 910 ? 12.613 4.983 -21.117 1.00 96.94 910 VAL A O 1
ATOM 7067 N N . PRO A 1 911 ? 11.042 5.167 -19.518 1.00 96.94 911 PRO A N 1
ATOM 7068 C CA . PRO A 1 911 ? 9.970 4.542 -20.302 1.00 96.94 911 PRO A CA 1
ATOM 7069 C C . PRO A 1 911 ? 9.721 5.182 -21.674 1.00 96.94 911 PRO A C 1
ATOM 7071 O O . PRO A 1 911 ? 9.307 4.500 -22.611 1.00 96.94 911 PRO A O 1
ATOM 7074 N N . HIS A 1 912 ? 10.034 6.464 -21.847 1.00 97.38 912 HIS A N 1
ATOM 7075 C CA . HIS A 1 912 ? 9.971 7.149 -23.140 1.00 97.38 912 HIS A CA 1
ATOM 7076 C C . HIS A 1 912 ? 11.119 6.790 -24.088 1.00 97.38 912 HIS A C 1
ATOM 7078 O O . HIS A 1 912 ? 10.936 6.849 -25.299 1.00 97.38 912 HIS A O 1
ATOM 7084 N N . SER A 1 913 ? 12.306 6.414 -23.593 1.00 97.50 913 SER A N 1
ATOM 7085 C CA . SER A 1 913 ? 13.535 6.302 -24.403 1.00 97.50 913 SER A CA 1
ATOM 7086 C C . SER A 1 913 ? 14.335 5.009 -24.177 1.00 97.50 913 SER A C 1
ATOM 7088 O O . SER A 1 913 ? 15.565 4.987 -24.272 1.00 97.50 913 SER A O 1
ATOM 7090 N N . VAL A 1 914 ? 13.644 3.893 -23.940 1.00 98.06 914 VAL A N 1
ATOM 7091 C CA . VAL A 1 914 ? 14.253 2.561 -23.766 1.00 98.06 914 VAL A CA 1
ATOM 7092 C C . VAL A 1 914 ? 15.224 2.181 -24.896 1.00 98.06 914 VAL A C 1
ATOM 7094 O O . VAL A 1 914 ? 16.285 1.625 -24.624 1.00 98.06 914 VAL A O 1
ATOM 7097 N N . SER A 1 915 ? 14.947 2.524 -26.161 1.00 96.62 915 SER A N 1
ATOM 7098 C CA . SER A 1 915 ? 15.870 2.232 -27.274 1.00 96.62 915 SER A CA 1
ATOM 7099 C C . SER A 1 915 ? 17.213 2.972 -27.144 1.00 96.62 915 SER A C 1
ATOM 7101 O O . SER A 1 915 ? 18.272 2.412 -27.457 1.00 96.62 915 SER A O 1
ATOM 7103 N N . SER A 1 916 ? 17.200 4.201 -26.611 1.00 97.31 916 SER A N 1
ATOM 7104 C CA . SER A 1 916 ? 18.432 4.925 -26.281 1.00 97.31 916 SER A CA 1
ATOM 7105 C C . SER A 1 916 ? 19.187 4.253 -25.135 1.00 97.31 916 SER A C 1
ATOM 7107 O O . SER A 1 916 ? 20.413 4.203 -25.190 1.00 97.31 916 SER A O 1
ATOM 7109 N N . LEU A 1 917 ? 18.488 3.740 -24.114 1.00 97.75 917 LEU A N 1
ATOM 7110 C CA . LEU A 1 917 ? 19.113 3.005 -23.009 1.00 97.75 917 LEU A CA 1
ATOM 7111 C C . LEU A 1 917 ? 19.747 1.697 -23.486 1.00 97.75 917 LEU A C 1
ATOM 7113 O O . LEU A 1 917 ? 20.893 1.429 -23.147 1.00 97.75 917 LEU A O 1
ATOM 7117 N N . ILE A 1 918 ? 19.056 0.927 -24.330 1.00 98.19 918 ILE A N 1
ATOM 7118 C CA . ILE A 1 918 ? 19.605 -0.291 -24.947 1.00 98.19 918 ILE A CA 1
ATOM 7119 C C . ILE A 1 918 ? 20.908 0.034 -25.683 1.00 98.19 918 ILE A C 1
ATOM 7121 O O . ILE A 1 918 ? 21.926 -0.622 -25.473 1.00 98.19 918 ILE A O 1
ATOM 7125 N N . SER A 1 919 ? 20.905 1.091 -26.499 1.00 96.25 919 SER A N 1
ATOM 7126 C CA . SER A 1 919 ? 22.106 1.537 -27.214 1.00 96.25 919 SER A CA 1
ATOM 7127 C C . SER A 1 919 ? 23.226 1.948 -26.250 1.00 96.25 919 SER A C 1
ATOM 7129 O O . SER A 1 919 ? 24.385 1.603 -26.470 1.00 96.25 919 SER A O 1
ATOM 7131 N N . LEU A 1 920 ? 22.881 2.648 -25.164 1.00 96.06 920 LEU A N 1
ATOM 7132 C CA . LEU A 1 920 ? 23.820 3.102 -24.136 1.00 96.06 920 LEU A CA 1
ATOM 7133 C C . LEU A 1 920 ? 24.460 1.939 -23.361 1.00 96.06 920 LEU A C 1
ATOM 7135 O O . LEU A 1 920 ? 25.627 2.022 -22.984 1.00 96.06 920 LEU A O 1
ATOM 7139 N N . LEU A 1 921 ? 23.711 0.855 -23.158 1.00 97.25 921 LEU A N 1
ATOM 7140 C CA . LEU A 1 921 ? 24.158 -0.361 -22.479 1.00 97.25 921 LEU A CA 1
ATOM 7141 C C . LEU A 1 921 ? 24.969 -1.306 -23.374 1.00 97.25 921 LEU A C 1
ATOM 7143 O O . LEU A 1 921 ? 25.563 -2.250 -22.859 1.00 97.25 921 LEU A O 1
ATOM 7147 N N . GLY A 1 922 ? 25.037 -1.046 -24.683 1.00 96.75 922 GLY A N 1
ATOM 7148 C CA . GLY A 1 922 ? 25.809 -1.850 -25.635 1.00 96.75 922 GLY A CA 1
ATOM 7149 C C . GLY A 1 922 ? 24.977 -2.756 -26.546 1.00 96.75 922 GLY A C 1
ATOM 7150 O O . GLY A 1 922 ? 25.535 -3.662 -27.161 1.00 96.75 922 GLY A O 1
ATOM 7151 N N . GLY A 1 923 ? 23.671 -2.511 -26.669 1.00 97.81 923 GLY A N 1
ATOM 7152 C CA . GLY A 1 923 ? 22.763 -3.243 -27.553 1.00 97.81 923 GLY A CA 1
ATOM 7153 C C . GLY A 1 923 ? 21.895 -4.276 -26.833 1.00 97.81 923 GLY A C 1
ATOM 7154 O O . GLY A 1 923 ? 21.919 -4.397 -25.607 1.00 97.81 923 GLY A O 1
ATOM 7155 N N . ASP A 1 924 ? 21.104 -5.013 -27.617 1.00 98.38 924 ASP A N 1
ATOM 7156 C CA . ASP A 1 924 ? 20.082 -5.937 -27.106 1.00 98.38 924 ASP A CA 1
ATOM 7157 C C . ASP A 1 924 ? 20.672 -7.015 -26.182 1.00 98.38 924 ASP A C 1
ATOM 7159 O O . ASP A 1 924 ? 20.163 -7.212 -25.081 1.00 98.38 924 ASP A O 1
ATOM 7163 N N . ASP A 1 925 ? 21.772 -7.664 -26.582 1.00 98.38 925 ASP A N 1
ATOM 7164 C CA . ASP A 1 925 ? 22.393 -8.750 -25.806 1.00 98.38 925 ASP A CA 1
ATOM 7165 C C . ASP A 1 925 ? 22.912 -8.269 -24.443 1.00 98.38 925 ASP A C 1
ATOM 7167 O O . ASP A 1 925 ? 22.763 -8.958 -23.432 1.00 98.38 925 ASP A O 1
ATOM 7171 N N . ALA A 1 926 ? 23.485 -7.061 -24.394 1.00 98.25 926 ALA A N 1
ATOM 7172 C CA . ALA A 1 926 ? 23.978 -6.468 -23.155 1.00 98.25 926 ALA A CA 1
ATOM 7173 C C . ALA A 1 926 ? 22.824 -6.097 -22.212 1.00 98.25 926 ALA A C 1
ATOM 7175 O O . ALA A 1 926 ? 22.903 -6.358 -21.010 1.00 98.25 926 ALA A O 1
ATOM 7176 N N . MET A 1 927 ? 21.733 -5.547 -22.756 1.00 98.31 927 MET A N 1
ATOM 7177 C CA . MET A 1 927 ? 20.512 -5.277 -21.996 1.00 98.31 927 MET A CA 1
ATOM 7178 C C . MET A 1 927 ? 19.907 -6.570 -21.434 1.00 98.31 927 MET A C 1
ATOM 7180 O O . MET A 1 927 ? 19.612 -6.631 -20.244 1.00 98.31 927 MET A O 1
ATOM 7184 N N . ILE A 1 928 ? 19.763 -7.612 -22.262 1.00 98.69 928 ILE A N 1
ATOM 7185 C CA . ILE A 1 928 ? 19.212 -8.916 -21.856 1.00 98.69 928 ILE A CA 1
ATOM 7186 C C . ILE A 1 928 ? 20.058 -9.526 -20.739 1.00 98.69 928 ILE A C 1
ATOM 7188 O O . ILE A 1 928 ? 19.521 -9.853 -19.687 1.00 98.69 928 ILE A O 1
ATOM 7192 N N . SER A 1 929 ? 21.382 -9.604 -20.917 1.00 98.56 929 SER A N 1
ATOM 7193 C CA . SER A 1 929 ? 22.277 -10.156 -19.893 1.00 98.56 929 SER A CA 1
ATOM 7194 C C . SER A 1 929 ? 22.183 -9.394 -18.570 1.00 98.56 929 SER A C 1
ATOM 7196 O O . SER A 1 929 ? 22.279 -10.002 -17.502 1.00 98.56 929 SER A O 1
ATOM 7198 N N . ARG A 1 930 ? 22.005 -8.071 -18.631 1.00 98.50 930 ARG A N 1
ATOM 7199 C CA . ARG A 1 930 ? 21.891 -7.217 -17.450 1.00 98.50 930 ARG A CA 1
ATOM 7200 C C . ARG A 1 930 ? 20.548 -7.376 -16.740 1.00 98.50 930 ARG A C 1
ATOM 7202 O O . ARG A 1 930 ? 20.531 -7.437 -15.514 1.00 98.50 930 ARG A O 1
ATOM 7209 N N . LEU A 1 931 ? 19.449 -7.486 -17.488 1.00 98.62 931 LEU A N 1
ATOM 7210 C CA . LEU A 1 931 ? 18.128 -7.805 -16.942 1.00 98.62 931 LEU A CA 1
ATOM 7211 C C . LEU A 1 931 ? 18.108 -9.206 -16.315 1.00 98.62 931 LEU A C 1
ATOM 7213 O O . LEU A 1 931 ? 17.602 -9.372 -15.208 1.00 98.62 931 LEU A O 1
ATOM 7217 N N . ASP A 1 932 ? 18.699 -10.207 -16.971 1.00 98.50 932 ASP A N 1
ATOM 7218 C CA . ASP A 1 932 ? 18.773 -11.570 -16.436 1.00 98.50 932 ASP A CA 1
ATOM 7219 C C . ASP A 1 932 ? 19.530 -11.603 -15.108 1.00 98.50 932 ASP A C 1
ATOM 7221 O O . ASP A 1 932 ? 19.070 -12.224 -14.147 1.00 98.50 932 ASP A O 1
ATOM 7225 N N . PHE A 1 933 ? 20.657 -10.889 -15.020 1.00 98.38 933 PHE A N 1
ATOM 7226 C CA . PHE A 1 933 ? 21.387 -10.730 -13.766 1.00 98.38 933 PHE A CA 1
ATOM 7227 C C . PHE A 1 933 ? 20.545 -10.019 -12.701 1.00 98.38 933 PHE A C 1
ATOM 7229 O O . PHE A 1 933 ? 20.462 -10.491 -11.568 1.00 98.38 933 PHE A O 1
ATOM 7236 N N . PHE A 1 934 ? 19.882 -8.916 -13.053 1.00 98.12 934 PHE A N 1
ATOM 7237 C CA . PHE A 1 934 ? 19.024 -8.167 -12.136 1.00 98.12 934 PHE A CA 1
ATOM 7238 C C . PHE A 1 934 ? 17.931 -9.056 -11.516 1.00 98.12 934 PHE A C 1
ATOM 7240 O O . PHE A 1 934 ? 17.815 -9.120 -10.293 1.00 98.12 934 PHE A O 1
ATOM 7247 N N . HIS A 1 935 ? 17.214 -9.831 -12.338 1.00 97.19 935 HIS A N 1
ATOM 7248 C CA . HIS A 1 935 ? 16.135 -10.712 -11.878 1.00 97.19 935 HIS A CA 1
ATOM 7249 C C . HIS A 1 935 ? 16.608 -11.944 -11.091 1.00 97.19 935 HIS A C 1
ATOM 7251 O O . HIS A 1 935 ? 15.819 -12.530 -10.358 1.00 97.19 935 HIS A O 1
ATOM 7257 N N . THR A 1 936 ? 17.866 -12.372 -11.239 1.00 95.19 936 THR A N 1
ATOM 7258 C CA . THR A 1 936 ? 18.364 -13.627 -10.632 1.00 95.19 936 THR A CA 1
ATOM 7259 C C . THR A 1 936 ? 19.351 -13.430 -9.482 1.00 95.19 936 THR A C 1
ATOM 7261 O O . THR A 1 936 ? 19.592 -14.365 -8.721 1.00 95.19 936 THR A O 1
ATOM 7264 N N . SER A 1 937 ? 19.907 -12.228 -9.324 1.00 94.81 937 SER A N 1
ATOM 7265 C CA . SER A 1 937 ? 20.888 -11.897 -8.278 1.00 94.81 937 SER A CA 1
ATOM 7266 C C . SER A 1 937 ? 20.276 -11.607 -6.906 1.00 94.81 937 SER A C 1
ATOM 7268 O O . SER A 1 937 ? 21.007 -11.596 -5.919 1.00 94.81 937 SER A O 1
ATOM 7270 N N . GLY A 1 938 ? 18.960 -11.373 -6.840 1.00 91.81 938 GLY A N 1
ATOM 7271 C CA . GLY A 1 938 ? 18.262 -10.879 -5.647 1.00 91.81 938 GLY A CA 1
ATOM 7272 C C . GLY A 1 938 ? 18.153 -9.351 -5.570 1.00 91.81 938 GLY A C 1
ATOM 7273 O O . GLY A 1 938 ? 17.658 -8.835 -4.579 1.00 91.81 938 GLY A O 1
ATOM 7274 N N . LEU A 1 939 ? 18.606 -8.624 -6.601 1.00 95.12 939 LEU A N 1
ATOM 7275 C CA . LEU A 1 939 ? 18.446 -7.166 -6.699 1.00 95.12 939 LEU A CA 1
ATOM 7276 C C . LEU A 1 939 ? 17.018 -6.739 -7.058 1.00 95.12 939 LEU A C 1
ATOM 7278 O O . LEU A 1 939 ? 16.598 -5.641 -6.697 1.00 95.12 939 LEU A O 1
ATOM 7282 N N . ALA A 1 940 ? 16.309 -7.568 -7.824 1.00 94.50 940 ALA A N 1
ATOM 7283 C CA . ALA A 1 940 ? 14.931 -7.308 -8.200 1.00 94.50 940 ALA A CA 1
ATOM 7284 C C . ALA A 1 940 ? 13.995 -7.561 -7.018 1.00 94.50 940 ALA A C 1
ATOM 7286 O O . ALA A 1 940 ? 13.919 -8.684 -6.521 1.00 94.50 940 ALA A O 1
ATOM 7287 N N . ASP A 1 941 ? 13.260 -6.523 -6.638 1.00 91.81 941 ASP A N 1
ATOM 7288 C CA . ASP A 1 941 ? 12.266 -6.556 -5.575 1.00 91.81 941 ASP A CA 1
ATOM 7289 C C . ASP A 1 941 ? 10.895 -6.189 -6.148 1.00 91.81 941 ASP A C 1
ATOM 7291 O O . ASP A 1 941 ? 10.676 -5.050 -6.560 1.00 91.81 941 ASP A O 1
ATOM 7295 N N . ILE A 1 942 ? 9.994 -7.172 -6.244 1.00 92.88 942 ILE A N 1
ATOM 7296 C CA . ILE A 1 942 ? 8.652 -6.952 -6.796 1.00 92.88 942 ILE A CA 1
ATOM 7297 C C . ILE A 1 942 ? 7.715 -6.279 -5.790 1.00 92.88 942 ILE A C 1
ATOM 7299 O O . ILE A 1 942 ? 6.630 -5.862 -6.178 1.00 92.88 942 ILE A O 1
ATOM 7303 N N . SER A 1 943 ? 8.135 -6.130 -4.528 1.00 90.38 943 SER A N 1
ATOM 7304 C CA . SER A 1 943 ? 7.403 -5.361 -3.524 1.00 90.38 943 SER A CA 1
ATOM 7305 C C . SER A 1 943 ? 7.592 -3.848 -3.672 1.00 90.38 943 SER A C 1
ATOM 7307 O O . SER A 1 943 ? 7.232 -3.118 -2.756 1.00 90.38 943 SER A O 1
ATOM 7309 N N . ASN A 1 944 ? 8.209 -3.381 -4.764 1.00 91.44 944 ASN A N 1
ATOM 7310 C CA . ASN A 1 944 ? 8.548 -1.979 -4.975 1.00 91.44 944 ASN A CA 1
ATOM 7311 C C . ASN A 1 944 ? 8.333 -1.564 -6.444 1.00 91.44 944 ASN A C 1
ATOM 7313 O O . ASN A 1 944 ? 8.786 -2.206 -7.402 1.00 91.44 944 ASN A O 1
ATOM 7317 N N . GLU A 1 945 ? 7.665 -0.439 -6.624 1.00 93.44 945 GLU A N 1
ATOM 7318 C CA . GLU A 1 945 ? 7.044 0.066 -7.845 1.00 93.44 945 GLU A CA 1
ATOM 7319 C C . GLU A 1 945 ? 8.001 0.298 -9.030 1.00 93.44 945 GLU A C 1
ATOM 7321 O O . GLU A 1 945 ? 7.615 0.024 -10.178 1.00 93.44 945 GLU A O 1
ATOM 7326 N N . PRO A 1 946 ? 9.258 0.767 -8.846 1.00 93.00 946 PRO A N 1
ATOM 7327 C CA . PRO A 1 946 ? 10.202 0.956 -9.949 1.00 93.00 946 PRO A CA 1
ATOM 7328 C C . PRO A 1 946 ? 10.508 -0.334 -10.724 1.00 93.00 946 PRO A C 1
ATOM 7330 O O . PRO A 1 946 ? 10.973 -0.282 -11.867 1.00 93.00 946 PRO A O 1
ATOM 7333 N N . VAL A 1 947 ? 10.242 -1.505 -10.136 1.00 96.06 947 VAL A N 1
ATOM 7334 C CA . VAL A 1 947 ? 10.529 -2.806 -10.752 1.00 96.06 947 VAL A CA 1
ATOM 7335 C C . VAL A 1 947 ? 9.431 -3.250 -11.718 1.00 96.06 947 VAL A C 1
ATOM 7337 O O . VAL A 1 947 ? 9.739 -3.985 -12.659 1.00 96.06 947 VAL A O 1
ATOM 7340 N N . PHE A 1 948 ? 8.193 -2.759 -11.582 1.00 97.62 948 PHE A N 1
ATOM 7341 C CA . PHE A 1 948 ? 7.052 -3.220 -12.385 1.00 97.62 948 PHE A CA 1
ATOM 7342 C C . PHE A 1 948 ? 7.327 -3.152 -13.888 1.00 97.62 948 PHE A C 1
ATOM 7344 O O . PHE A 1 948 ? 7.216 -4.156 -14.587 1.00 97.62 948 PHE A O 1
ATOM 7351 N N . PHE A 1 949 ? 7.765 -1.992 -14.387 1.00 97.56 949 PHE A N 1
ATOM 7352 C CA . PHE A 1 949 ? 8.087 -1.816 -15.806 1.00 97.56 949 PHE A CA 1
ATOM 7353 C C . PHE A 1 949 ? 9.310 -2.635 -16.240 1.00 97.56 949 PHE A C 1
ATOM 7355 O O . PHE A 1 949 ? 9.340 -3.164 -17.353 1.00 97.56 949 PHE A O 1
ATOM 7362 N N . THR A 1 950 ? 10.294 -2.798 -15.350 1.00 97.81 950 THR A N 1
ATOM 7363 C CA . THR A 1 950 ? 11.545 -3.521 -15.626 1.00 97.81 950 THR A CA 1
ATOM 7364 C C . THR A 1 950 ? 11.289 -4.972 -16.041 1.00 97.81 950 THR A C 1
ATOM 7366 O O . THR A 1 950 ? 11.924 -5.458 -16.978 1.00 97.81 950 THR A O 1
ATOM 7369 N N . VAL A 1 951 ? 10.291 -5.631 -15.437 1.00 98.06 951 VAL A N 1
ATOM 7370 C CA . VAL A 1 951 ? 9.852 -6.995 -15.799 1.00 98.06 951 VAL A CA 1
ATOM 7371 C C . VAL A 1 951 ? 9.510 -7.113 -17.293 1.00 98.06 951 VAL A C 1
ATOM 7373 O O . VAL A 1 951 ? 9.757 -8.142 -17.933 1.00 98.06 951 VAL A O 1
ATOM 7376 N N . PHE A 1 952 ? 8.986 -6.042 -17.890 1.00 98.56 952 PHE A N 1
ATOM 7377 C CA . PHE A 1 952 ? 8.505 -6.037 -19.267 1.00 98.56 952 PHE A CA 1
ATOM 7378 C C . PHE A 1 952 ? 9.525 -5.514 -20.291 1.00 98.56 952 PHE A C 1
ATOM 7380 O O . PHE A 1 952 ? 9.253 -5.548 -21.494 1.00 98.56 952 PHE A O 1
ATOM 7387 N N . LEU A 1 953 ? 10.727 -5.104 -19.873 1.00 98.62 953 LEU A N 1
ATOM 7388 C CA . LEU A 1 953 ? 11.708 -4.482 -20.773 1.00 98.62 953 LEU A CA 1
ATOM 7389 C C . LEU A 1 953 ? 12.252 -5.399 -21.875 1.00 98.62 953 LEU A C 1
ATOM 7391 O O . LEU A 1 953 ? 12.713 -4.896 -22.903 1.00 98.62 953 LEU A O 1
ATOM 7395 N N . TYR A 1 954 ? 12.120 -6.722 -21.751 1.00 98.69 954 TYR A N 1
ATOM 7396 C CA . TYR A 1 954 ? 12.487 -7.646 -22.831 1.00 98.69 954 TYR A CA 1
ATOM 7397 C C . TYR A 1 954 ? 11.645 -7.461 -24.106 1.00 98.69 954 TYR A C 1
ATOM 7399 O O . TYR A 1 954 ? 12.079 -7.828 -25.199 1.00 98.69 954 TYR A O 1
ATOM 7407 N N . HIS A 1 955 ? 10.470 -6.828 -24.018 1.00 98.75 955 HIS A N 1
ATOM 7408 C CA . HIS A 1 955 ? 9.697 -6.430 -25.199 1.00 98.75 955 HIS A CA 1
ATOM 7409 C C . HIS A 1 955 ? 10.484 -5.462 -26.099 1.00 98.75 955 HIS A C 1
ATOM 7411 O O . HIS A 1 955 ? 10.430 -5.559 -27.326 1.00 98.75 955 HIS A O 1
ATOM 7417 N N . TYR A 1 956 ? 11.278 -4.566 -25.507 1.00 98.69 956 TYR A N 1
ATOM 7418 C CA . TYR A 1 956 ? 12.083 -3.579 -26.233 1.00 98.69 956 TYR A CA 1
ATOM 7419 C C . TYR A 1 956 ? 13.393 -4.152 -26.797 1.00 98.69 956 TYR A C 1
ATOM 7421 O O . TYR A 1 956 ? 14.001 -3.532 -27.671 1.00 98.69 956 TYR A O 1
ATOM 7429 N N . THR A 1 957 ? 13.807 -5.347 -26.366 1.00 98.25 957 THR A N 1
ATOM 7430 C CA . THR A 1 957 ? 14.936 -6.098 -26.948 1.00 98.25 957 THR A CA 1
ATOM 7431 C C . THR A 1 957 ? 14.476 -7.181 -27.932 1.00 98.25 957 THR A C 1
ATOM 7433 O O . THR A 1 957 ? 15.293 -7.928 -28.464 1.00 98.25 957 THR A O 1
ATOM 7436 N N . GLY A 1 958 ? 13.171 -7.254 -28.232 1.00 98.12 958 GLY A N 1
ATOM 7437 C CA . GLY A 1 958 ? 12.605 -8.254 -29.142 1.00 98.12 958 GLY A CA 1
ATOM 7438 C C . GLY A 1 958 ? 12.597 -9.668 -28.558 1.00 98.12 958 GLY A C 1
ATOM 7439 O O . GLY A 1 958 ? 12.721 -10.634 -29.304 1.00 98.12 958 GLY A O 1
ATOM 7440 N N . ARG A 1 959 ? 12.483 -9.801 -27.232 1.00 98.19 959 ARG A N 1
ATOM 7441 C CA . ARG A 1 959 ? 12.417 -11.081 -26.505 1.00 98.19 959 ARG A CA 1
ATOM 7442 C C . ARG A 1 959 ? 11.228 -11.122 -25.524 1.00 98.19 959 ARG A C 1
ATOM 7444 O O . ARG A 1 959 ? 11.420 -11.441 -24.351 1.00 98.19 959 ARG A O 1
ATOM 7451 N N . PRO A 1 960 ? 9.983 -10.823 -25.951 1.00 98.25 960 PRO A N 1
ATOM 7452 C CA . PRO A 1 960 ? 8.820 -10.740 -25.049 1.00 98.25 960 PRO A CA 1
ATOM 7453 C C . PRO A 1 960 ? 8.539 -12.040 -24.266 1.00 98.25 960 PRO A C 1
ATOM 7455 O O . PRO A 1 960 ? 7.981 -12.008 -23.169 1.00 98.25 960 PRO A O 1
ATOM 7458 N N . ALA A 1 961 ? 8.990 -13.185 -24.787 1.00 98.31 961 ALA A N 1
ATOM 7459 C CA . ALA A 1 961 ? 8.958 -14.474 -24.101 1.00 98.31 961 ALA A CA 1
ATOM 7460 C C . ALA A 1 961 ? 9.657 -14.458 -22.729 1.00 98.31 961 ALA A C 1
ATOM 7462 O O . ALA A 1 961 ? 9.176 -15.106 -21.803 1.00 98.31 961 ALA A O 1
ATOM 7463 N N . LEU A 1 962 ? 10.746 -13.697 -22.572 1.00 98.44 962 LEU A N 1
ATOM 7464 C CA . LEU A 1 962 ? 11.464 -13.596 -21.299 1.00 98.44 962 LEU A CA 1
ATOM 7465 C C . LEU A 1 962 ? 10.671 -12.789 -20.267 1.00 98.44 962 LEU A C 1
ATOM 7467 O O . LEU A 1 962 ? 10.603 -13.191 -19.112 1.00 98.44 962 LEU A O 1
ATOM 7471 N N . SER A 1 963 ? 9.986 -11.716 -20.673 1.00 98.50 963 SER A N 1
ATOM 7472 C CA . SER A 1 963 ? 9.043 -11.017 -19.786 1.00 98.50 963 SER A CA 1
ATOM 7473 C C . SER A 1 963 ? 7.912 -11.934 -19.330 1.00 98.50 963 SER A C 1
ATOM 7475 O O . SER A 1 963 ? 7.546 -11.914 -18.159 1.00 98.50 963 SER A O 1
ATOM 7477 N N . THR A 1 964 ? 7.402 -12.776 -20.235 1.00 97.94 964 THR A N 1
ATOM 7478 C CA . THR A 1 964 ? 6.397 -13.787 -19.885 1.00 97.94 964 THR A CA 1
ATOM 7479 C C . THR A 1 964 ? 6.944 -14.792 -18.864 1.00 97.94 964 THR A C 1
ATOM 7481 O O . THR A 1 964 ? 6.289 -15.105 -17.875 1.00 97.94 964 THR A O 1
ATOM 7484 N N . GLU A 1 965 ? 8.176 -15.261 -19.041 1.00 97.50 965 GLU A N 1
ATOM 7485 C CA . GLU A 1 965 ? 8.821 -16.137 -18.063 1.00 97.50 965 GLU A CA 1
ATOM 7486 C C . GLU A 1 965 ? 8.975 -15.459 -16.691 1.00 97.50 965 GLU A C 1
ATOM 7488 O O . GLU A 1 965 ? 8.688 -16.085 -15.672 1.00 97.50 965 GLU A O 1
ATOM 7493 N N . ARG A 1 966 ? 9.349 -14.170 -16.645 1.00 97.62 966 ARG A N 1
ATOM 7494 C CA . ARG A 1 966 ? 9.469 -13.418 -15.384 1.00 97.62 966 ARG A CA 1
ATOM 7495 C C . ARG A 1 966 ? 8.135 -13.259 -14.661 1.00 97.62 966 ARG A C 1
ATOM 7497 O O . ARG A 1 966 ? 8.085 -13.506 -13.462 1.00 97.62 966 ARG A O 1
ATOM 7504 N N . ILE A 1 967 ? 7.045 -12.915 -15.349 1.00 97.38 967 ILE A N 1
ATOM 7505 C CA . ILE A 1 967 ? 5.732 -12.812 -14.682 1.00 97.38 967 ILE A CA 1
ATOM 7506 C C . ILE A 1 967 ? 5.247 -14.171 -14.160 1.00 97.38 967 ILE A C 1
ATOM 7508 O O . ILE A 1 967 ? 4.688 -14.234 -13.069 1.00 97.38 967 ILE A O 1
ATOM 7512 N N . HIS A 1 968 ? 5.517 -15.268 -14.879 1.00 95.81 968 HIS A N 1
ATOM 7513 C CA . HIS A 1 968 ? 5.204 -16.626 -14.417 1.00 95.81 968 HIS A CA 1
ATOM 7514 C C . HIS A 1 968 ? 6.112 -17.102 -13.269 1.00 95.81 968 HIS A C 1
ATOM 7516 O O . HIS A 1 968 ? 5.794 -18.107 -12.635 1.00 95.81 968 HIS A O 1
ATOM 7522 N N . GLN A 1 969 ? 7.206 -16.389 -12.981 1.00 94.50 969 GLN A N 1
ATOM 7523 C CA . GLN A 1 969 ? 8.012 -16.570 -11.773 1.00 94.50 969 GLN A CA 1
ATOM 7524 C C . GLN A 1 969 ? 7.440 -15.748 -10.612 1.00 94.50 969 GLN A C 1
ATOM 7526 O O . GLN A 1 969 ? 7.100 -16.345 -9.597 1.00 94.50 969 GLN A O 1
ATOM 7531 N N . TYR A 1 970 ? 7.279 -14.430 -10.786 1.00 95.75 970 TYR A N 1
ATOM 7532 C CA . TYR A 1 970 ? 6.880 -13.507 -9.714 1.00 95.75 970 TYR A CA 1
ATOM 7533 C C . TYR A 1 970 ? 5.438 -13.695 -9.233 1.00 95.75 970 TYR A C 1
ATOM 7535 O O . TYR A 1 970 ? 5.184 -13.726 -8.033 1.00 95.75 970 TYR A O 1
ATOM 7543 N N . VAL A 1 971 ? 4.467 -13.841 -10.144 1.00 96.25 971 VAL A N 1
ATOM 7544 C CA . VAL A 1 971 ? 3.053 -13.917 -9.735 1.00 96.25 971 VAL A CA 1
ATOM 7545 C C . VAL A 1 971 ? 2.809 -15.097 -8.780 1.00 96.25 971 VAL A C 1
ATOM 7547 O O . VAL A 1 971 ? 2.278 -14.861 -7.698 1.00 96.25 971 VAL A O 1
ATOM 7550 N N . PRO A 1 972 ? 3.233 -16.339 -9.090 1.00 92.31 972 PRO A N 1
ATOM 7551 C CA . PRO A 1 972 ? 3.030 -17.464 -8.178 1.00 92.31 972 PRO A CA 1
ATOM 7552 C C . PRO A 1 972 ? 3.922 -17.460 -6.926 1.00 92.31 972 PRO A C 1
ATOM 7554 O O . PRO A 1 972 ? 3.610 -18.194 -5.989 1.00 92.31 972 PRO A O 1
ATOM 7557 N N . SER A 1 973 ? 5.047 -16.729 -6.908 1.00 91.06 973 SER A N 1
ATOM 7558 C CA . SER A 1 973 ? 5.921 -16.653 -5.724 1.00 91.06 973 SER A CA 1
ATOM 7559 C C . SER A 1 973 ? 5.446 -15.638 -4.697 1.00 91.06 973 SER A C 1
ATOM 7561 O O . SER A 1 973 ? 5.574 -15.894 -3.502 1.00 91.06 973 SER A O 1
ATOM 7563 N N . ASP A 1 974 ? 4.899 -14.520 -5.165 1.00 92.19 974 ASP A N 1
ATOM 7564 C CA . ASP A 1 974 ? 4.733 -13.316 -4.351 1.00 92.19 974 ASP A CA 1
ATOM 7565 C C . ASP A 1 974 ? 3.267 -12.950 -4.092 1.00 92.19 974 ASP A C 1
ATOM 7567 O O . ASP A 1 974 ? 2.972 -12.206 -3.158 1.00 92.19 974 ASP A O 1
ATOM 7571 N N . PHE A 1 975 ? 2.331 -13.506 -4.871 1.00 96.31 975 PHE A N 1
ATOM 7572 C CA . PHE A 1 975 ? 0.902 -13.228 -4.746 1.00 96.31 975 PHE A CA 1
ATOM 7573 C C . PHE A 1 975 ? 0.113 -14.508 -4.471 1.00 96.31 975 PHE A C 1
ATOM 7575 O O . PHE A 1 975 ? 0.255 -15.506 -5.174 1.00 96.31 975 PHE A O 1
ATOM 7582 N N . ASN A 1 976 ? -0.751 -14.475 -3.457 1.00 96.56 976 ASN A N 1
ATOM 7583 C CA . ASN A 1 976 ? -1.683 -15.565 -3.146 1.00 96.56 976 ASN A CA 1
ATOM 7584 C C . ASN A 1 976 ? -2.891 -15.042 -2.352 1.00 96.56 976 ASN A C 1
ATOM 7586 O O . ASN A 1 976 ? -3.017 -13.840 -2.103 1.00 96.56 976 ASN A O 1
ATOM 7590 N N . SER A 1 977 ? -3.825 -15.925 -2.008 1.00 96.69 977 SER A N 1
ATOM 7591 C CA . SER A 1 977 ? -5.089 -15.560 -1.359 1.00 96.69 977 SER A CA 1
ATOM 7592 C C . SER A 1 977 ? -5.044 -15.536 0.174 1.00 96.69 977 SER A C 1
ATOM 7594 O O . SER A 1 977 ? -6.067 -15.278 0.816 1.00 96.69 977 SER A O 1
ATOM 7596 N N . SER A 1 978 ? -3.876 -15.785 0.777 1.00 96.00 978 SER A N 1
ATOM 7597 C CA . SER A 1 978 ? -3.697 -15.711 2.229 1.00 96.00 978 SER A CA 1
ATOM 7598 C C . SER A 1 978 ? -3.662 -14.256 2.727 1.00 96.00 978 SER A C 1
ATOM 7600 O O . SER A 1 978 ? -3.407 -13.335 1.946 1.00 96.00 978 SER A O 1
ATOM 7602 N N . PRO A 1 979 ? -3.849 -14.012 4.038 1.00 94.88 979 PRO A N 1
ATOM 7603 C CA . PRO A 1 979 ? -3.732 -12.667 4.596 1.00 94.88 979 PRO A CA 1
ATOM 7604 C C . PRO A 1 979 ? -2.380 -11.982 4.354 1.00 94.88 979 PRO A C 1
ATOM 7606 O O . PRO A 1 979 ? -2.326 -10.759 4.284 1.00 94.88 979 PRO A O 1
ATOM 7609 N N . GLY A 1 980 ? -1.298 -12.749 4.191 1.00 94.38 980 GLY A N 1
ATOM 7610 C CA . GLY A 1 980 ? 0.038 -12.245 3.852 1.00 94.38 980 GLY A CA 1
ATOM 7611 C C . GLY A 1 980 ? 0.375 -12.379 2.367 1.00 94.38 980 GLY A C 1
ATOM 7612 O O . GLY A 1 980 ? 1.548 -12.471 2.027 1.00 94.38 980 GLY A O 1
ATOM 7613 N N . GLY A 1 981 ? -0.634 -12.481 1.497 1.00 94.81 981 GLY A N 1
ATOM 7614 C CA . GLY A 1 981 ? -0.492 -12.783 0.070 1.00 94.81 981 GLY A CA 1
ATOM 7615 C C . GLY A 1 981 ? -0.074 -11.614 -0.823 1.00 94.81 981 GLY A C 1
ATOM 7616 O O . GLY A 1 981 ? -0.411 -11.637 -2.007 1.00 94.81 981 GLY A O 1
ATOM 7617 N N . LEU A 1 982 ? 0.601 -10.604 -0.263 1.00 95.00 982 LEU A N 1
ATOM 7618 C CA . LEU A 1 982 ? 1.229 -9.498 -0.989 1.00 95.00 982 LEU A CA 1
ATOM 7619 C C . LEU A 1 982 ? 2.730 -9.453 -0.663 1.00 95.00 982 LEU A C 1
ATOM 7621 O O . LEU A 1 982 ? 3.097 -9.746 0.477 1.00 95.00 982 LEU A O 1
ATOM 7625 N N . PRO A 1 983 ? 3.588 -9.053 -1.618 1.00 91.69 983 PRO A N 1
ATOM 7626 C CA . PRO A 1 983 ? 5.036 -8.994 -1.402 1.00 91.69 983 PRO A CA 1
ATOM 7627 C C . PRO A 1 983 ? 5.487 -7.846 -0.488 1.00 91.69 983 PRO A C 1
ATOM 7629 O O . PRO A 1 983 ? 6.574 -7.910 0.077 1.00 91.69 983 PRO A O 1
ATOM 7632 N N . GLY A 1 984 ? 4.669 -6.804 -0.347 1.00 91.00 984 GLY A N 1
ATOM 7633 C CA . GLY A 1 984 ? 4.909 -5.626 0.485 1.00 91.00 984 GLY A CA 1
ATOM 7634 C C . GLY A 1 984 ? 3.634 -4.801 0.596 1.00 91.00 984 GLY A C 1
ATOM 7635 O O . GLY A 1 984 ? 2.545 -5.346 0.384 1.00 91.00 984 GLY A O 1
ATOM 7636 N N . ASN A 1 985 ? 3.770 -3.513 0.922 1.00 92.69 985 ASN A N 1
ATOM 7637 C CA . ASN A 1 985 ? 2.662 -2.556 0.946 1.00 92.69 985 ASN A CA 1
ATOM 7638 C C . ASN A 1 985 ? 1.814 -2.669 -0.335 1.00 92.69 985 ASN A C 1
ATOM 7640 O O . ASN A 1 985 ? 2.341 -2.868 -1.424 1.00 92.69 985 ASN A O 1
ATOM 7644 N N . ASP A 1 986 ? 0.488 -2.552 -0.222 1.00 95.81 986 ASP A N 1
ATOM 7645 C CA . ASP A 1 986 ? -0.377 -2.516 -1.412 1.00 95.81 986 ASP A CA 1
ATOM 7646 C C . ASP A 1 986 ? -0.326 -1.156 -2.136 1.00 95.81 986 ASP A C 1
ATOM 7648 O O . ASP A 1 986 ? -0.792 -1.077 -3.271 1.00 95.81 986 ASP A O 1
ATOM 7652 N N . ASP A 1 987 ? 0.190 -0.111 -1.473 1.00 94.38 987 ASP A N 1
ATOM 7653 C CA . ASP A 1 987 ? 0.397 1.264 -1.956 1.00 94.38 987 ASP A CA 1
ATOM 7654 C C . ASP A 1 987 ? -0.801 1.803 -2.744 1.00 94.38 987 ASP A C 1
ATOM 7656 O O . ASP A 1 987 ? -0.787 2.015 -3.957 1.00 94.38 987 ASP A O 1
ATOM 7660 N N . SER A 1 988 ? -1.918 1.949 -2.021 1.00 91.19 988 SER A N 1
ATOM 7661 C CA . SER A 1 988 ? -3.214 2.388 -2.553 1.00 91.19 988 SER A CA 1
ATOM 7662 C C . SER A 1 988 ? -3.792 1.523 -3.687 1.00 91.19 988 SER A C 1
ATOM 7664 O O . SER A 1 988 ? -4.754 1.935 -4.336 1.00 91.19 988 SER A O 1
ATOM 7666 N N . GLY A 1 989 ? -3.278 0.306 -3.894 1.00 94.38 989 GLY A N 1
ATOM 7667 C CA . GLY A 1 989 ? -3.739 -0.646 -4.906 1.00 94.38 989 GLY A CA 1
ATOM 7668 C C . GLY A 1 989 ? -2.722 -0.943 -6.010 1.00 94.38 989 GLY A C 1
ATOM 7669 O O . GLY A 1 989 ? -3.033 -1.745 -6.898 1.00 94.38 989 GLY A O 1
ATOM 7670 N N . ALA A 1 990 ? -1.524 -0.348 -5.977 1.00 96.94 990 ALA A N 1
ATOM 7671 C CA . ALA A 1 990 ? -0.474 -0.544 -6.974 1.00 96.94 990 ALA A CA 1
ATOM 7672 C C . ALA A 1 990 ? -0.096 -2.028 -7.152 1.00 96.94 990 ALA A C 1
ATOM 7674 O O . ALA A 1 990 ? -0.139 -2.538 -8.279 1.00 96.94 990 ALA A O 1
ATOM 7675 N N . MET A 1 991 ? 0.143 -2.764 -6.059 1.00 97.06 991 MET A N 1
ATOM 7676 C CA . MET A 1 991 ? 0.418 -4.213 -6.110 1.00 97.06 991 MET A CA 1
ATOM 7677 C C . MET A 1 991 ? -0.752 -4.997 -6.710 1.00 97.06 991 MET A C 1
ATOM 7679 O O . MET A 1 991 ? -0.573 -5.861 -7.576 1.00 97.06 991 MET A O 1
ATOM 7683 N N . GLY A 1 992 ? -1.978 -4.666 -6.293 1.00 97.06 992 GLY A N 1
ATOM 7684 C CA . GLY A 1 992 ? -3.196 -5.225 -6.874 1.00 97.06 992 GLY A CA 1
ATOM 7685 C C . GLY A 1 992 ? -3.306 -4.974 -8.383 1.00 97.06 992 GLY A C 1
ATOM 7686 O O . GLY A 1 992 ? -3.659 -5.887 -9.128 1.00 97.06 992 GLY A O 1
ATOM 7687 N N . ALA A 1 993 ? -2.966 -3.773 -8.858 1.00 98.25 993 ALA A N 1
ATOM 7688 C CA . ALA A 1 993 ? -3.043 -3.423 -10.275 1.00 98.25 993 ALA A CA 1
ATOM 7689 C C . ALA A 1 993 ? -1.973 -4.136 -11.101 1.00 98.25 993 ALA A C 1
ATOM 7691 O O . ALA A 1 993 ? -2.275 -4.622 -12.194 1.00 98.25 993 ALA A O 1
ATOM 7692 N N . PHE A 1 994 ? -0.748 -4.248 -10.577 1.00 98.50 994 PHE A N 1
ATOM 7693 C CA . PHE A 1 994 ? 0.318 -5.027 -11.204 1.00 98.50 994 PHE A CA 1
ATOM 7694 C C . PHE A 1 994 ? -0.113 -6.484 -11.428 1.00 98.50 994 PHE A C 1
ATOM 7696 O O . PHE A 1 994 ? 0.044 -7.020 -12.532 1.00 98.50 994 PHE A O 1
ATOM 7703 N N . LEU A 1 995 ? -0.726 -7.105 -10.413 1.00 98.44 995 LEU A N 1
ATOM 7704 C CA . LEU A 1 995 ? -1.275 -8.454 -10.522 1.00 98.44 995 LEU A CA 1
ATOM 7705 C C . LEU A 1 995 ? -2.389 -8.530 -11.577 1.00 98.44 995 LEU A C 1
ATOM 7707 O O . LEU A 1 995 ? -2.372 -9.426 -12.421 1.00 98.44 995 LEU A O 1
ATOM 7711 N N . VAL A 1 996 ? -3.342 -7.593 -11.562 1.00 98.62 996 VAL A N 1
ATOM 7712 C CA . VAL A 1 996 ? -4.470 -7.565 -12.512 1.00 98.62 996 VAL A CA 1
ATOM 7713 C C . VAL A 1 996 ? -3.984 -7.473 -13.957 1.00 98.62 996 VAL A C 1
ATOM 7715 O O . VAL A 1 996 ? -4.439 -8.238 -14.809 1.00 98.62 996 VAL A O 1
ATOM 7718 N N . PHE A 1 997 ? -3.028 -6.588 -14.234 1.00 98.75 997 PHE A N 1
ATOM 7719 C CA . PHE A 1 997 ? -2.407 -6.458 -15.550 1.00 98.75 997 PHE A CA 1
ATOM 7720 C C . PHE A 1 997 ? -1.675 -7.740 -15.967 1.00 98.75 997 PHE A C 1
ATOM 7722 O O . PHE A 1 997 ? -1.929 -8.280 -17.050 1.00 98.75 997 PHE A O 1
ATOM 7729 N N . SER A 1 998 ? -0.862 -8.301 -15.071 1.00 98.12 998 SER A N 1
ATOM 7730 C CA . SER A 1 998 ? -0.134 -9.550 -15.319 1.00 98.12 998 SER A CA 1
ATOM 7731 C C . SER A 1 998 ? -1.074 -10.717 -15.643 1.00 98.12 998 SER A C 1
ATOM 7733 O O . SER A 1 998 ? -0.863 -11.421 -16.629 1.00 98.12 998 SER A O 1
ATOM 7735 N N . VAL A 1 999 ? -2.160 -10.884 -14.880 1.00 98.25 999 VAL A N 1
ATOM 7736 C CA . VAL A 1 999 ? -3.181 -11.924 -15.112 1.00 98.25 999 VAL A CA 1
ATOM 7737 C C . VAL A 1 999 ? -3.950 -11.690 -16.412 1.00 98.25 999 VAL A C 1
ATOM 7739 O O . VAL A 1 999 ? -4.256 -12.653 -17.118 1.00 98.25 999 VAL A O 1
ATOM 7742 N N . MET A 1 1000 ? -4.228 -10.429 -16.757 1.00 98.00 1000 MET A N 1
ATOM 7743 C CA . MET A 1 1000 ? -4.880 -10.049 -18.012 1.00 98.00 1000 MET A CA 1
ATOM 7744 C C . MET A 1 1000 ? -3.993 -10.277 -19.248 1.00 98.00 1000 MET A C 1
ATOM 7746 O O . MET A 1 1000 ? -4.508 -10.334 -20.366 1.00 98.00 1000 MET A O 1
ATOM 7750 N N . GLY A 1 1001 ? -2.678 -10.433 -19.064 1.00 98.00 1001 GLY A N 1
ATOM 7751 C CA . GLY A 1 1001 ? -1.721 -10.569 -20.161 1.00 98.00 1001 GLY A CA 1
ATOM 7752 C C . GLY A 1 1001 ? -1.373 -9.233 -20.823 1.00 98.00 1001 GLY A C 1
ATOM 7753 O O . GLY A 1 1001 ? -1.029 -9.183 -22.003 1.00 98.00 1001 GLY A O 1
ATOM 7754 N N . LEU A 1 1002 ? -1.489 -8.123 -20.095 1.00 98.56 1002 LEU A N 1
ATOM 7755 C CA . LEU A 1 1002 ? -1.174 -6.789 -20.603 1.00 98.56 1002 LEU A CA 1
ATOM 7756 C C . LEU A 1 1002 ? -0.425 -5.994 -19.537 1.00 98.56 1002 LEU A C 1
ATOM 7758 O O . LEU A 1 1002 ? -0.748 -6.123 -18.370 1.00 98.56 1002 LEU A O 1
ATOM 7762 N N . PHE A 1 1003 ? 0.504 -5.119 -19.910 1.00 98.75 1003 PHE A N 1
ATOM 7763 C CA . PHE A 1 1003 ? 1.130 -4.182 -18.967 1.00 98.75 1003 PHE A CA 1
ATOM 7764 C C . PHE A 1 1003 ? 1.151 -2.756 -19.532 1.00 98.75 1003 PHE A C 1
ATOM 7766 O O . PHE A 1 1003 ? 1.593 -2.585 -20.671 1.00 98.75 1003 PHE A O 1
ATOM 7773 N N . PRO A 1 1004 ? 0.673 -1.734 -18.799 1.00 98.56 1004 PRO A N 1
ATOM 7774 C CA . PRO A 1 1004 ? 0.596 -0.370 -19.307 1.00 98.56 1004 PRO A CA 1
ATOM 7775 C C . PRO A 1 1004 ? 1.965 0.315 -19.277 1.00 98.56 1004 PRO A C 1
ATOM 7777 O O . PRO A 1 1004 ? 2.695 0.231 -18.295 1.00 98.56 1004 PRO A O 1
ATOM 7780 N N . VAL A 1 1005 ? 2.285 1.082 -20.318 1.00 98.38 1005 VAL A N 1
ATOM 7781 C CA . VAL A 1 1005 ? 3.340 2.103 -20.238 1.00 98.38 1005 VAL A CA 1
ATOM 7782 C C . VAL A 1 1005 ? 2.648 3.442 -19.992 1.00 98.38 1005 VAL A C 1
ATOM 7784 O O . VAL A 1 1005 ? 2.244 4.122 -20.933 1.00 98.38 1005 VAL A O 1
ATOM 7787 N N . ALA A 1 1006 ? 2.414 3.764 -18.717 1.00 97.62 1006 ALA A N 1
ATOM 7788 C CA . ALA A 1 1006 ? 1.619 4.919 -18.292 1.00 97.62 1006 ALA A CA 1
ATOM 7789 C C . ALA A 1 1006 ? 2.145 6.234 -18.875 1.00 97.62 1006 ALA A C 1
ATOM 7791 O O . ALA A 1 1006 ? 3.334 6.489 -18.763 1.00 97.62 1006 ALA A O 1
ATOM 7792 N N . GLY A 1 1007 ? 1.292 7.062 -19.476 1.00 97.44 1007 GLY A N 1
ATOM 7793 C CA . GLY A 1 1007 ? 1.674 8.272 -20.219 1.00 97.44 1007 GLY A CA 1
ATOM 7794 C C . GLY A 1 1007 ? 1.836 8.039 -21.726 1.00 97.44 1007 GLY A C 1
ATOM 7795 O O . GLY A 1 1007 ? 2.079 8.980 -22.476 1.00 97.44 1007 GLY A O 1
ATOM 7796 N N . GLN A 1 1008 ? 1.680 6.794 -22.192 1.00 98.12 1008 GLN A N 1
ATOM 7797 C CA . GLN A 1 1008 ? 1.763 6.408 -23.602 1.00 98.12 1008 GLN A CA 1
ATOM 7798 C C . GLN A 1 1008 ? 0.558 5.551 -24.016 1.00 98.12 1008 GLN A C 1
ATOM 7800 O O . GLN A 1 1008 ? -0.036 4.825 -23.216 1.00 98.12 1008 GLN A O 1
ATOM 7805 N N . ASN A 1 1009 ? 0.220 5.571 -25.309 1.00 97.81 1009 ASN A N 1
ATOM 7806 C CA . ASN A 1 1009 ? -0.793 4.677 -25.879 1.00 97.81 1009 ASN A CA 1
ATOM 7807 C C . ASN A 1 1009 ? -0.217 3.268 -26.159 1.00 97.81 1009 ASN A C 1
ATOM 7809 O O . ASN A 1 1009 ? -0.179 2.816 -27.306 1.00 97.81 1009 ASN A O 1
ATOM 7813 N N . VAL A 1 1010 ? 0.308 2.602 -25.122 1.00 98.56 1010 VAL A N 1
ATOM 7814 C CA . VAL A 1 1010 ? 1.025 1.320 -25.235 1.00 98.56 1010 VAL A CA 1
ATOM 7815 C C . VAL A 1 1010 ? 0.675 0.382 -24.078 1.00 98.56 1010 VAL A C 1
ATOM 7817 O O . VAL A 1 1010 ? 0.856 0.715 -22.908 1.00 98.56 1010 VAL A O 1
ATOM 7820 N N . TYR A 1 1011 ? 0.260 -0.835 -24.431 1.00 98.81 1011 TYR A N 1
ATOM 7821 C CA . TYR A 1 1011 ? 0.162 -1.994 -23.549 1.00 98.81 1011 TYR A CA 1
ATOM 7822 C C . TYR A 1 1011 ? 1.054 -3.118 -24.082 1.00 98.81 1011 TYR A C 1
ATOM 7824 O O . TYR A 1 1011 ? 0.928 -3.512 -25.243 1.00 98.81 1011 TYR A O 1
ATOM 7832 N N . LEU A 1 1012 ? 1.958 -3.631 -23.254 1.00 98.88 1012 LEU A N 1
ATOM 7833 C CA . LEU A 1 1012 ? 2.871 -4.728 -23.587 1.00 98.88 1012 LEU A CA 1
ATOM 7834 C C . LEU A 1 1012 ? 2.140 -6.065 -23.443 1.00 98.88 1012 LEU A C 1
ATOM 7836 O O . LEU A 1 1012 ? 1.432 -6.256 -22.460 1.00 98.88 1012 LEU A O 1
ATOM 7840 N N . ILE A 1 1013 ? 2.267 -6.957 -24.429 1.00 98.81 1013 ILE A N 1
ATOM 7841 C CA . ILE A 1 1013 ? 1.457 -8.181 -24.521 1.00 98.81 1013 ILE A CA 1
ATOM 7842 C C . ILE A 1 1013 ? 2.206 -9.382 -23.940 1.00 98.81 1013 ILE A C 1
ATOM 7844 O O . ILE A 1 1013 ? 3.222 -9.807 -24.488 1.00 98.81 1013 ILE A O 1
ATOM 7848 N N . SER A 1 1014 ? 1.585 -10.022 -22.953 1.00 97.81 1014 SER A N 1
ATOM 7849 C CA . SER A 1 1014 ? 1.914 -11.369 -22.482 1.00 97.81 1014 SER A CA 1
ATOM 7850 C C . SER A 1 1014 ? 0.672 -12.273 -22.577 1.00 97.81 1014 SER A C 1
ATOM 7852 O O . SER A 1 1014 ? -0.448 -11.788 -22.712 1.00 97.81 1014 SER A O 1
ATOM 7854 N N . PRO A 1 1015 ? 0.804 -13.603 -22.523 1.00 97.12 1015 PRO A N 1
ATOM 7855 C CA . PRO A 1 1015 ? -0.349 -14.484 -22.357 1.00 97.12 1015 PRO A CA 1
ATOM 7856 C C . PRO A 1 1015 ? -1.062 -14.250 -21.019 1.00 97.12 1015 PRO A C 1
ATOM 7858 O O . PRO A 1 1015 ? -0.380 -14.159 -19.998 1.00 97.12 1015 PRO A O 1
ATOM 7861 N N . PRO A 1 1016 ? -2.406 -14.180 -20.983 1.00 97.44 1016 PRO A N 1
ATOM 7862 C CA . PRO A 1 1016 ? -3.133 -14.154 -19.722 1.00 97.44 1016 PRO A CA 1
ATOM 7863 C C . PRO A 1 1016 ? -2.923 -15.445 -18.925 1.00 97.44 1016 PRO A C 1
ATOM 7865 O O . PRO A 1 1016 ? -2.698 -16.516 -19.491 1.00 97.44 1016 PRO A O 1
ATOM 7868 N N . PHE A 1 1017 ? -3.095 -15.363 -17.606 1.00 98.06 1017 PHE A N 1
ATOM 7869 C CA . PHE A 1 1017 ? -3.076 -16.531 -16.712 1.00 98.06 1017 PHE A CA 1
ATOM 7870 C C . PHE A 1 1017 ? -4.395 -17.329 -16.739 1.00 98.06 1017 PHE A C 1
ATOM 7872 O O . PHE A 1 1017 ? -4.575 -18.300 -16.015 1.00 98.06 1017 PHE A O 1
ATOM 7879 N N . VAL A 1 1018 ? -5.342 -16.930 -17.580 1.00 97.94 1018 VAL A N 1
ATOM 7880 C CA . VAL A 1 1018 ? -6.636 -17.590 -17.772 1.00 97.94 1018 VAL A CA 1
ATOM 7881 C C . VAL A 1 1018 ? -6.820 -17.929 -19.249 1.00 97.94 1018 VAL A C 1
ATOM 7883 O O . VAL A 1 1018 ? -6.113 -17.401 -20.112 1.00 97.94 1018 VAL A O 1
ATOM 7886 N N . GLU A 1 1019 ? -7.768 -18.807 -19.571 1.00 98.12 1019 GLU A N 1
ATOM 7887 C CA . GLU A 1 1019 ? -8.085 -19.118 -20.971 1.00 98.12 1019 GLU A CA 1
ATOM 7888 C C . GLU A 1 1019 ? -8.556 -17.870 -21.724 1.00 98.12 1019 GLU A C 1
ATOM 7890 O O . GLU A 1 1019 ? -8.143 -17.628 -22.859 1.00 98.12 1019 GLU A O 1
ATOM 7895 N N . GLU A 1 1020 ? -9.399 -17.055 -21.091 1.00 98.50 1020 GLU A N 1
ATOM 7896 C CA . GLU A 1 1020 ? -9.919 -15.831 -21.688 1.00 98.50 1020 GLU A CA 1
ATOM 7897 C C . GLU A 1 1020 ? -10.310 -14.820 -20.615 1.00 98.50 1020 GLU A C 1
ATOM 7899 O O . GLU A 1 1020 ? -10.966 -15.162 -19.630 1.00 98.50 1020 GLU A O 1
ATOM 7904 N N . ILE A 1 1021 ? -9.977 -13.557 -20.858 1.00 98.44 1021 ILE A N 1
ATOM 7905 C CA . ILE A 1 1021 ? -10.479 -12.416 -20.100 1.00 98.44 1021 ILE A CA 1
ATOM 7906 C C . ILE A 1 1021 ? -11.096 -11.410 -21.065 1.00 98.44 1021 ILE A C 1
ATOM 7908 O O . ILE A 1 1021 ? -10.555 -11.125 -22.134 1.00 98.44 1021 ILE A O 1
ATOM 7912 N N . SER A 1 1022 ? -12.261 -10.893 -20.697 1.00 98.56 1022 SER A N 1
ATOM 7913 C CA . SER A 1 1022 ? -12.990 -9.889 -21.458 1.00 98.56 1022 SER A CA 1
ATOM 7914 C C . SER A 1 1022 ? -13.341 -8.703 -20.575 1.00 98.56 1022 SER A C 1
ATOM 7916 O O . SER A 1 1022 ? -13.791 -8.884 -19.446 1.00 98.56 1022 SER A O 1
ATOM 7918 N N . ILE A 1 1023 ? -13.173 -7.498 -21.110 1.00 98.44 1023 ILE A N 1
ATOM 7919 C CA . ILE A 1 1023 ? -13.536 -6.246 -20.452 1.00 98.44 1023 ILE A CA 1
ATOM 7920 C C . ILE A 1 1023 ? -14.541 -5.516 -21.331 1.00 98.44 1023 ILE A C 1
ATOM 7922 O O . ILE A 1 1023 ? -14.240 -5.119 -22.457 1.00 98.44 1023 ILE A O 1
ATOM 7926 N N . LYS A 1 1024 ? -15.754 -5.335 -20.815 1.00 98.31 1024 LYS A N 1
ATOM 7927 C CA . LYS A 1 1024 ? -16.767 -4.476 -21.416 1.00 98.31 1024 LYS A CA 1
ATOM 7928 C C . LYS A 1 1024 ? -16.504 -3.035 -20.996 1.00 98.31 1024 LYS A C 1
ATOM 7930 O O . LYS A 1 1024 ? -16.748 -2.673 -19.852 1.00 98.31 1024 LYS A O 1
ATOM 7935 N N . HIS A 1 1025 ? -16.049 -2.213 -21.931 1.00 97.62 1025 HIS A N 1
ATOM 7936 C CA . HIS A 1 1025 ? -15.751 -0.812 -21.678 1.00 97.62 1025 HIS A CA 1
ATOM 7937 C C . HIS A 1 1025 ? -17.014 -0.072 -21.187 1.00 97.62 1025 HIS A C 1
ATOM 7939 O O . HIS A 1 1025 ? -18.006 -0.029 -21.925 1.00 97.62 1025 HIS A O 1
ATOM 7945 N N . PRO A 1 1026 ? -17.004 0.560 -19.996 1.00 94.69 1026 PRO A N 1
ATOM 7946 C CA . PRO A 1 1026 ? -18.216 1.139 -19.403 1.00 94.69 1026 PRO A CA 1
ATOM 7947 C C . PRO A 1 1026 ? -18.882 2.234 -20.247 1.00 94.69 1026 PRO A C 1
ATOM 7949 O O . PRO A 1 1026 ? -20.105 2.314 -20.292 1.00 94.69 1026 PRO A O 1
ATOM 7952 N N . VAL A 1 1027 ? -18.090 3.051 -20.955 1.00 94.38 1027 VAL A N 1
ATOM 7953 C CA . VAL A 1 1027 ? -18.605 4.154 -21.797 1.00 94.38 1027 VAL A CA 1
ATOM 7954 C C . VAL A 1 1027 ? -19.062 3.688 -23.184 1.00 94.38 1027 VAL A C 1
ATOM 7956 O O . VAL A 1 1027 ? -20.183 3.979 -23.589 1.00 94.38 1027 VAL A O 1
ATOM 7959 N N . THR A 1 1028 ? -18.218 2.975 -23.941 1.00 96.06 1028 THR A N 1
ATOM 7960 C CA . THR A 1 1028 ? -18.547 2.577 -25.323 1.00 96.06 1028 THR A CA 1
ATOM 7961 C C . THR A 1 1028 ? -19.443 1.340 -25.397 1.00 96.06 1028 THR A C 1
ATOM 7963 O O . THR A 1 1028 ? -20.034 1.070 -26.442 1.00 96.06 1028 THR A O 1
ATOM 7966 N N . GLY A 1 1029 ? -19.532 0.559 -24.315 1.00 97.19 1029 GLY A N 1
ATOM 7967 C CA . GLY A 1 1029 ? -20.272 -0.701 -24.252 1.00 97.19 1029 GLY A CA 1
ATOM 7968 C C . GLY A 1 1029 ? -19.661 -1.840 -25.074 1.00 97.19 1029 GLY A C 1
ATOM 7969 O O . GLY A 1 1029 ? -20.214 -2.943 -25.058 1.00 97.19 1029 GLY A O 1
ATOM 7970 N N . LYS A 1 1030 ? -18.548 -1.594 -25.778 1.00 98.31 1030 LYS A N 1
ATOM 7971 C CA . LYS A 1 1030 ? -17.824 -2.599 -26.561 1.00 98.31 1030 LYS A CA 1
ATOM 7972 C C . LYS A 1 1030 ? -16.991 -3.489 -25.638 1.00 98.31 1030 LYS A C 1
ATOM 7974 O O . LYS A 1 1030 ? -16.581 -3.065 -24.561 1.00 98.31 1030 LYS A O 1
ATOM 7979 N N . THR A 1 1031 ? -16.747 -4.725 -26.058 1.00 98.69 1031 THR A N 1
ATOM 7980 C CA . THR A 1 1031 ? -16.021 -5.714 -25.256 1.00 98.69 1031 THR A CA 1
ATOM 7981 C C . THR A 1 1031 ? -14.695 -6.042 -25.908 1.00 98.69 1031 THR A C 1
ATOM 7983 O O . THR A 1 1031 ? -14.670 -6.528 -27.034 1.00 98.69 1031 THR A O 1
ATOM 7986 N N . ALA A 1 1032 ? -13.611 -5.777 -25.191 1.00 98.81 1032 ALA A N 1
ATOM 7987 C CA . ALA A 1 1032 ? -12.278 -6.198 -25.574 1.00 98.81 1032 ALA A CA 1
ATOM 7988 C C . ALA A 1 1032 ? -11.954 -7.544 -24.930 1.00 98.81 1032 ALA A C 1
ATOM 7990 O O . ALA A 1 1032 ? -12.330 -7.776 -23.782 1.00 98.81 1032 ALA A O 1
ATOM 7991 N N . THR A 1 1033 ? -11.266 -8.424 -25.649 1.00 98.88 1033 THR A N 1
ATOM 7992 C CA . THR A 1 1033 ? -11.011 -9.801 -25.209 1.00 98.88 1033 THR A CA 1
ATOM 7993 C C . THR A 1 1033 ? -9.567 -10.190 -25.481 1.00 98.88 1033 THR A C 1
ATOM 7995 O O . THR A 1 1033 ? -9.113 -10.087 -26.618 1.00 98.88 1033 THR A O 1
ATOM 7998 N N . VAL A 1 1034 ? -8.865 -10.688 -24.463 1.00 98.75 1034 VAL A N 1
ATOM 7999 C CA . VAL A 1 1034 ? -7.580 -11.386 -24.612 1.00 98.75 1034 VAL A CA 1
ATOM 8000 C C . VAL A 1 1034 ? -7.835 -12.869 -24.370 1.00 98.75 1034 VAL A C 1
ATOM 8002 O O . VAL A 1 1034 ? -8.415 -13.237 -23.347 1.00 98.75 1034 VAL A O 1
ATOM 8005 N N . ARG A 1 1035 ? -7.440 -13.733 -25.311 1.00 98.50 1035 ARG A N 1
ATOM 8006 C CA . ARG A 1 1035 ? -7.656 -15.180 -25.191 1.00 98.50 1035 ARG A CA 1
ATOM 8007 C C . ARG A 1 1035 ? -6.448 -16.002 -25.609 1.00 98.50 1035 ARG A C 1
ATOM 8009 O O . ARG A 1 1035 ? -5.795 -15.710 -26.614 1.00 98.50 1035 ARG A O 1
ATOM 8016 N N . ASN A 1 1036 ? -6.231 -17.086 -24.885 1.00 98.44 1036 ASN A N 1
ATOM 8017 C CA . ASN A 1 1036 ? -5.211 -18.079 -25.164 1.00 98.44 1036 ASN A CA 1
ATOM 8018 C C . ASN A 1 1036 ? -5.783 -19.222 -26.006 1.00 98.44 1036 ASN A C 1
ATOM 8020 O O . ASN A 1 1036 ? -6.739 -19.893 -25.625 1.00 98.44 1036 ASN A O 1
ATOM 8024 N N . ILE A 1 1037 ? -5.154 -19.494 -27.145 1.00 97.81 1037 ILE A N 1
ATOM 8025 C CA . ILE A 1 1037 ? -5.413 -20.672 -27.968 1.00 97.81 1037 ILE A CA 1
ATOM 8026 C C . ILE A 1 1037 ? -4.384 -21.739 -27.589 1.00 97.81 1037 ILE A C 1
ATOM 8028 O O . ILE A 1 1037 ? -3.186 -21.571 -27.823 1.00 97.81 1037 ILE A O 1
ATOM 8032 N N . GLY A 1 1038 ? -4.866 -22.840 -27.008 1.00 92.06 1038 GLY A N 1
ATOM 8033 C CA . GLY A 1 1038 ? -4.013 -23.877 -26.419 1.00 92.06 1038 GLY A CA 1
ATOM 8034 C C . GLY A 1 1038 ? -3.632 -23.605 -24.960 1.00 92.06 1038 GLY A C 1
ATOM 8035 O O . GLY A 1 1038 ? -2.543 -24.001 -24.546 1.00 92.06 1038 GLY A O 1
ATOM 8036 N N . PHE A 1 1039 ? -4.505 -22.919 -24.206 1.00 95.19 1039 PHE A N 1
ATOM 8037 C CA . PHE A 1 1039 ? -4.326 -22.685 -22.772 1.00 95.19 1039 PHE A CA 1
ATOM 8038 C C . PHE A 1 1039 ? -4.143 -23.999 -22.003 1.00 95.19 1039 PHE A C 1
ATOM 8040 O O . PHE A 1 1039 ? -4.840 -24.985 -22.243 1.00 95.19 1039 PHE A O 1
ATOM 8047 N N . ASP A 1 1040 ? -3.206 -23.981 -21.063 1.00 90.06 1040 ASP A N 1
ATOM 8048 C CA . ASP A 1 1040 ? -2.908 -25.075 -20.150 1.00 90.06 1040 ASP A CA 1
ATOM 8049 C C . ASP A 1 1040 ? -2.761 -24.491 -18.745 1.00 90.06 1040 ASP A C 1
ATOM 8051 O O . ASP A 1 1040 ? -1.841 -23.715 -18.493 1.00 90.06 1040 ASP A O 1
ATOM 8055 N N . ALA A 1 1041 ? -3.641 -24.894 -17.827 1.00 91.94 1041 ALA A N 1
ATOM 8056 C CA . ALA A 1 1041 ? -3.639 -24.425 -16.442 1.00 91.94 1041 ALA A CA 1
ATOM 8057 C C . ALA A 1 1041 ? -2.388 -24.847 -15.645 1.00 91.94 1041 ALA A C 1
ATOM 8059 O O . ALA A 1 1041 ? -2.141 -24.310 -14.569 1.00 91.94 1041 ALA A O 1
ATOM 8060 N N . SER A 1 1042 ? -1.581 -25.789 -16.155 1.00 91.50 1042 SER A N 1
ATOM 8061 C CA . SER A 1 1042 ? -0.261 -26.099 -15.588 1.00 91.50 1042 SER A CA 1
ATOM 8062 C C . SER A 1 1042 ? 0.852 -25.159 -16.068 1.00 91.50 1042 SER A C 1
ATOM 8064 O O . SER A 1 1042 ? 1.999 -25.322 -15.654 1.00 91.50 1042 SER A O 1
ATOM 8066 N N . TYR A 1 1043 ? 0.521 -24.189 -16.930 1.00 94.44 1043 TYR A N 1
ATOM 8067 C CA . TYR A 1 1043 ? 1.421 -23.176 -17.482 1.00 94.44 1043 TYR A CA 1
ATOM 8068 C C . TYR A 1 1043 ? 2.697 -23.759 -18.114 1.00 94.44 1043 TYR A C 1
ATOM 8070 O O . TYR A 1 1043 ? 3.778 -23.185 -18.006 1.00 94.44 1043 TYR A O 1
ATOM 8078 N N . LYS A 1 1044 ? 2.600 -24.903 -18.811 1.00 93.44 1044 LYS A N 1
ATOM 8079 C CA . LYS A 1 1044 ? 3.727 -25.425 -19.613 1.00 93.44 1044 LYS A CA 1
ATOM 8080 C C . LYS A 1 1044 ? 3.863 -24.704 -20.947 1.00 93.44 1044 LYS A C 1
ATOM 8082 O O . LYS A 1 1044 ? 4.967 -24.559 -21.464 1.00 93.44 1044 LYS A O 1
ATOM 8087 N N . ASN A 1 1045 ? 2.736 -24.280 -21.516 1.00 95.12 1045 ASN A N 1
ATOM 8088 C CA . ASN A 1 1045 ? 2.678 -23.523 -22.759 1.00 95.12 1045 ASN A CA 1
ATOM 8089 C C . ASN A 1 1045 ? 2.438 -22.050 -22.439 1.00 95.12 1045 ASN A C 1
ATOM 8091 O O . ASN A 1 1045 ? 1.293 -21.614 -22.417 1.00 95.12 1045 ASN A O 1
ATOM 8095 N N . ILE A 1 1046 ? 3.508 -21.298 -22.189 1.00 96.06 1046 ILE A N 1
ATOM 8096 C CA . ILE A 1 1046 ? 3.430 -19.867 -21.848 1.00 96.06 1046 ILE A CA 1
ATOM 8097 C C . ILE A 1 1046 ? 4.010 -18.965 -22.933 1.00 96.06 1046 ILE A C 1
ATOM 8099 O O . ILE A 1 1046 ? 3.971 -17.757 -22.801 1.00 96.06 1046 ILE A O 1
ATOM 8103 N N . TYR A 1 1047 ? 4.563 -19.497 -24.021 1.00 97.69 1047 TYR A N 1
ATOM 8104 C CA . TYR A 1 1047 ? 5.209 -18.658 -25.030 1.00 97.69 1047 TYR A CA 1
ATOM 8105 C C . TYR A 1 1047 ? 4.291 -18.423 -26.225 1.00 97.69 1047 TYR A C 1
ATOM 8107 O O . TYR A 1 1047 ? 3.826 -19.380 -26.851 1.00 97.69 1047 TYR A O 1
ATOM 8115 N N . VAL A 1 1048 ? 4.081 -17.156 -26.593 1.00 98.50 1048 VAL A N 1
ATOM 8116 C CA . VAL A 1 1048 ? 3.311 -16.786 -27.790 1.00 98.50 1048 VAL A CA 1
ATOM 8117 C C . VAL A 1 1048 ? 4.021 -17.299 -29.044 1.00 98.50 1048 VAL A C 1
ATOM 8119 O O . VAL A 1 1048 ? 5.171 -16.960 -29.312 1.00 98.50 1048 VAL A O 1
ATOM 8122 N N . GLN A 1 1049 ? 3.322 -18.112 -29.829 1.00 98.38 1049 GLN A N 1
ATOM 8123 C CA . GLN A 1 1049 ? 3.755 -18.645 -31.124 1.00 98.38 1049 GLN A CA 1
ATOM 8124 C C . GLN A 1 1049 ? 3.276 -17.767 -32.281 1.00 98.38 1049 GLN A C 1
ATOM 8126 O O . GLN A 1 1049 ? 3.968 -17.587 -33.280 1.00 98.38 1049 GLN A O 1
ATOM 8131 N N . SER A 1 1050 ? 2.065 -17.226 -32.157 1.00 98.56 1050 SER A N 1
ATOM 8132 C CA . SER A 1 1050 ? 1.487 -16.267 -33.096 1.00 98.56 1050 SER A CA 1
ATOM 8133 C C . SER A 1 1050 ? 0.329 -15.531 -32.431 1.00 98.56 1050 SER A C 1
ATOM 8135 O O . SER A 1 1050 ? -0.311 -16.092 -31.541 1.00 98.56 1050 SER A O 1
ATOM 8137 N N . ALA A 1 1051 ? 0.038 -14.314 -32.889 1.00 98.69 1051 ALA A N 1
ATOM 8138 C CA . ALA A 1 1051 ? -1.109 -13.547 -32.424 1.00 98.69 1051 ALA A CA 1
ATOM 8139 C C . ALA A 1 1051 ? -2.016 -13.114 -33.581 1.00 98.69 1051 ALA A C 1
ATOM 8141 O O . ALA A 1 1051 ? -1.561 -12.897 -34.713 1.00 98.69 1051 ALA A O 1
ATOM 8142 N N . LYS A 1 1052 ? -3.308 -12.956 -33.288 1.00 98.81 1052 LYS A N 1
ATOM 8143 C CA . LYS A 1 1052 ? -4.279 -12.308 -34.172 1.00 98.81 1052 LYS A CA 1
ATOM 8144 C C . LYS A 1 1052 ? -5.023 -11.211 -33.430 1.00 98.81 1052 LYS A C 1
ATOM 8146 O O . LYS A 1 1052 ? -5.437 -11.418 -32.299 1.00 98.81 1052 LYS A O 1
ATOM 8151 N N . VAL A 1 1053 ? -5.257 -10.088 -34.101 1.00 98.69 1053 VAL A N 1
ATOM 8152 C CA . VAL A 1 1053 ? -6.180 -9.042 -33.647 1.00 98.69 1053 VAL A CA 1
ATOM 8153 C C . VAL A 1 1053 ? -7.346 -8.988 -34.625 1.00 98.69 1053 VAL A C 1
ATOM 8155 O O . VAL A 1 1053 ? -7.145 -8.792 -35.826 1.00 98.69 1053 VAL A O 1
ATOM 8158 N N . ASN A 1 1054 ? -8.565 -9.213 -34.133 1.00 98.19 1054 ASN A N 1
ATOM 8159 C CA . ASN A 1 1054 ? -9.790 -9.280 -34.942 1.00 98.19 1054 ASN A CA 1
ATOM 8160 C C . ASN A 1 1054 ? -9.645 -10.227 -36.154 1.00 98.19 1054 ASN A C 1
ATOM 8162 O O . ASN A 1 1054 ? -9.999 -9.892 -37.287 1.00 98.19 1054 ASN A O 1
ATOM 8166 N N . GLY A 1 1055 ? -9.035 -11.396 -35.925 1.00 97.88 1055 GLY A N 1
ATOM 8167 C CA . GLY A 1 1055 ? -8.785 -12.426 -36.939 1.00 97.88 1055 GLY A CA 1
ATOM 8168 C C . GLY A 1 1055 ? -7.625 -12.147 -37.906 1.00 97.88 1055 GLY A C 1
ATOM 8169 O O . GLY A 1 1055 ? -7.264 -13.035 -38.682 1.00 97.88 1055 GLY A O 1
ATOM 8170 N N . LYS A 1 1056 ? -7.003 -10.961 -37.865 1.00 98.56 1056 LYS A N 1
ATOM 8171 C CA . LYS A 1 1056 ? -5.857 -10.604 -38.717 1.00 98.56 1056 LYS A CA 1
ATOM 8172 C C . LYS A 1 1056 ? -4.532 -10.874 -37.999 1.00 98.56 1056 LYS A C 1
ATOM 8174 O O . LYS A 1 1056 ? -4.462 -10.617 -36.801 1.00 98.56 1056 LYS A O 1
ATOM 8179 N N . PRO A 1 1057 ? -3.477 -11.342 -38.695 1.00 98.50 1057 PRO A N 1
ATOM 8180 C CA . PRO A 1 1057 ? -2.162 -11.534 -38.086 1.00 98.50 1057 PRO A CA 1
ATOM 8181 C C . PRO A 1 1057 ? -1.651 -10.266 -37.396 1.00 98.50 1057 PRO A C 1
ATOM 8183 O O . PRO A 1 1057 ? -1.694 -9.182 -37.979 1.00 98.50 1057 PRO A O 1
ATOM 8186 N N . TRP A 1 1058 ? -1.138 -10.420 -36.177 1.00 98.62 1058 TRP A N 1
ATOM 8187 C CA . TRP A 1 1058 ? -0.540 -9.348 -35.389 1.00 98.62 1058 TRP A CA 1
ATOM 8188 C C . TRP A 1 1058 ? 0.852 -9.775 -34.935 1.00 98.62 1058 TRP A C 1
ATOM 8190 O O . TRP A 1 1058 ? 1.004 -10.795 -34.266 1.00 98.62 1058 TRP A O 1
ATOM 8200 N N . THR A 1 1059 ? 1.880 -9.031 -35.337 1.00 98.31 1059 THR A N 1
ATOM 8201 C CA . THR A 1 1059 ? 3.281 -9.371 -35.036 1.00 98.31 1059 THR A CA 1
ATOM 8202 C C . THR A 1 1059 ? 3.883 -8.512 -33.936 1.00 98.31 1059 THR A C 1
ATOM 8204 O O . THR A 1 1059 ? 4.880 -8.921 -33.353 1.00 98.31 1059 THR A O 1
ATOM 8207 N N . LYS A 1 1060 ? 3.276 -7.358 -33.633 1.00 98.69 1060 LYS A N 1
ATOM 8208 C CA . LYS A 1 1060 ? 3.752 -6.436 -32.601 1.00 98.69 1060 LYS A CA 1
ATOM 8209 C C . LYS A 1 1060 ? 3.563 -7.043 -31.214 1.00 98.69 1060 LYS A C 1
ATOM 8211 O O . LYS A 1 1060 ? 2.480 -7.540 -30.912 1.00 98.69 1060 LYS A O 1
ATOM 8216 N N . SER A 1 1061 ? 4.567 -6.923 -30.351 1.00 98.44 1061 SER A N 1
ATOM 8217 C CA . SER A 1 1061 ? 4.501 -7.380 -28.954 1.00 98.44 1061 SER A CA 1
ATOM 8218 C C . SER A 1 1061 ? 3.772 -6.389 -28.032 1.00 98.44 1061 SER A C 1
ATOM 8220 O O . SER A 1 1061 ? 3.973 -6.382 -26.822 1.00 98.44 1061 SER A O 1
ATOM 8222 N N . TRP A 1 1062 ? 2.977 -5.493 -28.607 1.00 98.75 1062 TRP A N 1
ATOM 8223 C CA . TRP A 1 1062 ? 2.256 -4.438 -27.911 1.00 98.75 1062 TRP A CA 1
ATOM 8224 C C . TRP A 1 1062 ? 0.968 -4.085 -28.660 1.00 98.75 1062 TRP A C 1
ATOM 8226 O O . TRP A 1 1062 ? 0.810 -4.422 -29.842 1.00 98.75 1062 TRP A O 1
ATOM 8236 N N . ILE A 1 1063 ? 0.053 -3.404 -27.974 1.00 98.75 1063 ILE A N 1
ATOM 8237 C CA . ILE A 1 1063 ? -1.233 -2.940 -28.501 1.00 98.75 1063 ILE A CA 1
ATOM 8238 C C . ILE A 1 1063 ? -1.601 -1.574 -27.905 1.00 98.75 1063 ILE A C 1
ATOM 8240 O O . ILE A 1 1063 ? -1.126 -1.232 -26.825 1.00 98.75 1063 ILE A O 1
ATOM 8244 N N . GLY A 1 1064 ? -2.402 -0.777 -28.612 1.00 98.50 1064 GLY A N 1
ATOM 8245 C CA . GLY A 1 1064 ? -2.892 0.512 -28.118 1.00 98.50 1064 GLY A CA 1
ATOM 8246 C C . GLY A 1 1064 ? -4.215 0.400 -27.354 1.00 98.50 1064 GLY A C 1
ATOM 8247 O O . GLY A 1 1064 ? -4.884 -0.635 -27.367 1.00 98.50 1064 GLY A O 1
ATOM 8248 N N . HIS A 1 1065 ? -4.602 1.484 -26.689 1.00 98.56 1065 HIS A N 1
ATOM 8249 C CA . HIS A 1 1065 ? -5.817 1.636 -25.888 1.00 98.56 1065 HIS A CA 1
ATOM 8250 C C . HIS A 1 1065 ? -7.102 1.501 -26.704 1.00 98.56 1065 HIS A C 1
ATOM 8252 O O . HIS A 1 1065 ? -8.136 1.104 -26.165 1.00 98.56 1065 HIS A O 1
ATOM 8258 N N . GLU A 1 1066 ? -7.033 1.723 -28.018 1.00 98.06 1066 GLU A N 1
ATOM 8259 C CA . GLU A 1 1066 ? -8.127 1.418 -28.932 1.00 98.06 1066 GLU A CA 1
ATOM 8260 C C . GLU A 1 1066 ? -8.583 -0.048 -28.853 1.00 98.06 1066 GLU A C 1
ATOM 8262 O O . GLU A 1 1066 ? -9.739 -0.339 -29.143 1.00 98.06 1066 GLU A O 1
ATOM 8267 N N . PHE A 1 1067 ? -7.734 -0.961 -28.361 1.00 98.69 1067 PHE A N 1
ATOM 8268 C CA . PHE A 1 1067 ? -8.137 -2.318 -27.996 1.00 98.69 1067 PHE A CA 1
ATOM 8269 C C . PHE A 1 1067 ? -9.392 -2.336 -27.111 1.00 98.69 1067 PHE A C 1
ATOM 8271 O O . PHE A 1 1067 ? -10.333 -3.078 -27.403 1.00 98.69 1067 PHE A O 1
ATOM 8278 N N . PHE A 1 1068 ? -9.429 -1.489 -26.076 1.00 98.62 1068 PHE A N 1
ATOM 8279 C CA . PHE A 1 1068 ? -10.535 -1.394 -25.124 1.00 98.62 1068 PHE A CA 1
ATOM 8280 C C . PHE A 1 1068 ? -11.710 -0.589 -25.678 1.00 98.62 1068 PHE A C 1
ATOM 8282 O O . PHE A 1 1068 ? -12.854 -1.042 -25.614 1.00 98.62 1068 PHE A O 1
ATOM 8289 N N . THR A 1 1069 ? -11.452 0.586 -26.257 1.00 98.12 1069 THR A N 1
ATOM 8290 C CA . THR A 1 1069 ? -12.523 1.495 -26.701 1.00 98.12 1069 THR A CA 1
ATOM 8291 C C . THR A 1 1069 ? -13.242 1.002 -27.957 1.00 98.12 1069 THR A C 1
ATOM 8293 O O . THR A 1 1069 ? -14.443 1.249 -28.105 1.00 98.12 1069 THR A O 1
ATOM 8296 N N . GLU A 1 1070 ? -12.558 0.244 -28.821 1.00 98.38 1070 GLU A N 1
ATOM 8297 C CA . GLU A 1 1070 ? -13.109 -0.361 -30.038 1.00 98.38 1070 GLU A CA 1
ATOM 8298 C C . GLU A 1 1070 ? -13.537 -1.828 -29.875 1.00 98.38 1070 GLU A C 1
ATOM 8300 O O . GLU A 1 1070 ? -14.136 -2.385 -30.796 1.00 98.38 1070 GLU A O 1
ATOM 8305 N N . GLY A 1 1071 ? -13.304 -2.442 -28.710 1.00 98.12 1071 GLY A N 1
ATOM 8306 C CA . GLY A 1 1071 ? -13.725 -3.813 -28.400 1.00 98.12 1071 GLY A CA 1
ATOM 8307 C C . GLY A 1 1071 ? -13.067 -4.867 -29.284 1.00 98.12 1071 GLY A C 1
ATOM 8308 O O . GLY A 1 1071 ? -13.744 -5.627 -29.978 1.00 98.12 1071 GLY A O 1
ATOM 8309 N N . TRP A 1 1072 ? -11.738 -4.874 -29.319 1.00 98.69 1072 TRP A N 1
ATOM 8310 C CA . TRP A 1 1072 ? -10.979 -5.810 -30.143 1.00 98.69 1072 TRP A CA 1
ATOM 8311 C C . TRP A 1 1072 ? -10.795 -7.171 -29.466 1.00 98.69 1072 TRP A C 1
ATOM 8313 O O . TRP A 1 1072 ? -10.780 -7.293 -28.246 1.00 98.69 1072 TRP A O 1
ATOM 8323 N N . THR A 1 1073 ? -10.587 -8.212 -30.268 1.00 98.88 1073 THR A N 1
ATOM 8324 C CA . THR A 1 1073 ? -10.195 -9.545 -29.793 1.00 98.88 1073 THR A CA 1
ATOM 8325 C C . THR A 1 1073 ? -8.738 -9.823 -30.144 1.00 98.88 1073 THR A C 1
ATOM 8327 O O . THR A 1 1073 ? -8.390 -9.845 -31.326 1.00 98.88 1073 THR A O 1
ATOM 8330 N N . LEU A 1 1074 ? -7.910 -10.064 -29.128 1.00 98.88 1074 LEU A N 1
ATOM 8331 C CA . LEU A 1 1074 ? -6.526 -10.520 -29.220 1.00 98.88 1074 LEU A CA 1
ATOM 8332 C C . LEU A 1 1074 ? -6.465 -12.026 -28.925 1.00 98.88 1074 LEU A C 1
ATOM 8334 O O . LEU A 1 1074 ? -6.732 -12.463 -27.807 1.00 98.88 1074 LEU A O 1
ATOM 8338 N N . GLU A 1 1075 ? -6.109 -12.824 -29.930 1.00 98.81 1075 GLU A N 1
ATOM 8339 C CA . GLU A 1 1075 ? -5.938 -14.275 -29.812 1.00 98.81 1075 GLU A CA 1
ATOM 8340 C C . GLU A 1 1075 ? -4.455 -14.635 -29.827 1.00 98.81 1075 GLU A C 1
ATOM 8342 O O . GLU A 1 1075 ? -3.760 -14.318 -30.794 1.00 98.81 1075 GLU A O 1
ATOM 8347 N N . LEU A 1 1076 ? -3.982 -15.323 -28.788 1.00 98.81 1076 LEU A N 1
ATOM 8348 C CA . LEU A 1 1076 ? -2.586 -15.718 -28.606 1.00 98.81 1076 LEU A CA 1
ATOM 8349 C C . LEU A 1 1076 ? -2.463 -17.240 -28.691 1.00 98.81 1076 LEU A C 1
ATOM 8351 O O . LEU A 1 1076 ? -2.969 -17.956 -27.836 1.00 98.81 1076 LEU A O 1
ATOM 8355 N N . VAL A 1 1077 ? -1.796 -17.761 -29.722 1.00 98.69 1077 VAL A N 1
ATOM 8356 C CA . VAL A 1 1077 ? -1.494 -19.200 -29.820 1.00 98.69 1077 VAL A CA 1
ATOM 8357 C C . VAL A 1 1077 ? -0.269 -19.497 -28.973 1.00 98.69 1077 VAL A C 1
ATOM 8359 O O . VAL A 1 1077 ? 0.775 -18.896 -29.219 1.00 98.69 1077 VAL A O 1
ATOM 8362 N N . LEU A 1 1078 ? -0.374 -20.413 -28.010 1.00 98.38 1078 LEU A N 1
ATOM 8363 C CA . LEU A 1 1078 ? 0.701 -20.696 -27.055 1.00 98.38 1078 LEU A CA 1
ATOM 8364 C C . LEU A 1 1078 ? 1.488 -21.970 -27.387 1.00 98.38 1078 LEU A C 1
ATOM 8366 O O . LEU A 1 1078 ? 1.004 -22.873 -28.069 1.00 98.38 1078 LEU A O 1
ATOM 8370 N N . GLY A 1 1079 ? 2.720 -22.046 -26.885 1.00 97.44 1079 GLY A N 1
ATOM 8371 C CA . GLY A 1 1079 ? 3.599 -23.207 -26.999 1.00 97.44 1079 GLY A CA 1
ATOM 8372 C C . GLY A 1 1079 ? 4.642 -23.264 -25.882 1.00 97.44 1079 GLY A C 1
ATOM 8373 O O . GLY A 1 1079 ? 4.809 -22.313 -25.121 1.00 97.44 1079 GLY A O 1
ATOM 8374 N N . ALA A 1 1080 ? 5.346 -24.394 -25.786 1.00 95.75 1080 ALA A N 1
ATOM 8375 C CA . ALA A 1 1080 ? 6.280 -24.699 -24.695 1.00 95.75 1080 ALA A CA 1
ATOM 8376 C C . ALA A 1 1080 ? 7.685 -24.087 -24.848 1.00 95.75 1080 ALA A C 1
ATOM 8378 O O . ALA A 1 1080 ? 8.535 -24.266 -23.980 1.00 95.75 1080 ALA A O 1
ATOM 8379 N N . LYS A 1 1081 ? 7.970 -23.422 -25.973 1.00 96.00 1081 LYS A N 1
ATOM 8380 C CA . LYS A 1 1081 ? 9.266 -22.791 -26.251 1.00 96.00 1081 LYS A CA 1
ATOM 8381 C C . LYS A 1 1081 ? 9.062 -21.427 -26.886 1.00 96.00 1081 LYS A C 1
ATOM 8383 O O . LYS A 1 1081 ? 8.062 -21.210 -27.568 1.00 96.00 1081 LYS A O 1
ATOM 8388 N N . GLU A 1 1082 ? 10.036 -20.549 -26.704 1.00 96.75 1082 GLU A N 1
ATOM 8389 C CA . GLU A 1 1082 ? 10.077 -19.260 -27.384 1.00 96.75 1082 GLU A CA 1
ATOM 8390 C C . GLU A 1 1082 ? 9.969 -19.408 -28.913 1.00 96.75 1082 GLU A C 1
ATOM 8392 O O . GLU A 1 1082 ? 10.492 -20.356 -29.506 1.00 96.75 1082 GLU A O 1
ATOM 8397 N N . SER A 1 1083 ? 9.267 -18.462 -29.541 1.00 96.75 1083 SER A N 1
ATOM 8398 C CA . SER A 1 1083 ? 9.048 -18.397 -30.987 1.00 96.75 1083 SER A CA 1
ATOM 8399 C C . SER A 1 1083 ? 9.674 -17.133 -31.591 1.00 96.75 1083 SER A C 1
ATOM 8401 O O . SER A 1 1083 ? 10.290 -16.333 -30.895 1.00 96.75 1083 SER A O 1
ATOM 8403 N N . SER A 1 1084 ? 9.496 -16.921 -32.898 1.00 96.88 1084 SER A N 1
ATOM 8404 C CA . SER A 1 1084 ? 9.923 -15.688 -33.571 1.00 96.88 1084 SER A CA 1
ATOM 8405 C C . SER A 1 1084 ? 8.933 -14.518 -33.446 1.00 96.88 1084 SER A C 1
ATOM 8407 O O . SER A 1 1084 ? 9.180 -13.459 -34.026 1.00 96.88 1084 SER A O 1
ATOM 8409 N N . TRP A 1 1085 ? 7.795 -14.682 -32.764 1.00 98.38 1085 TRP A N 1
ATOM 8410 C CA . TRP A 1 1085 ? 6.784 -13.629 -32.628 1.00 98.38 1085 TRP A CA 1
ATOM 8411 C C . TRP A 1 1085 ? 7.293 -12.451 -31.779 1.00 98.38 1085 TRP A C 1
ATOM 8413 O O . TRP A 1 1085 ? 7.923 -12.657 -30.746 1.00 98.38 1085 TRP A O 1
ATOM 8423 N N . GLY A 1 1086 ? 7.033 -11.212 -32.210 1.00 97.69 1086 GLY A N 1
ATOM 8424 C CA . GLY A 1 1086 ? 7.445 -10.010 -31.474 1.00 97.69 1086 GLY A CA 1
ATOM 8425 C C . GLY A 1 1086 ? 8.952 -9.717 -31.481 1.00 97.69 1086 GLY A C 1
ATOM 8426 O O . GLY A 1 1086 ? 9.400 -8.852 -30.734 1.00 97.69 1086 GLY A O 1
ATOM 8427 N N . THR A 1 1087 ? 9.747 -10.421 -32.296 1.00 97.81 1087 THR A N 1
ATOM 8428 C CA . THR A 1 1087 ? 11.221 -10.324 -32.249 1.00 97.81 1087 THR A CA 1
ATOM 8429 C C . THR A 1 1087 ? 11.812 -9.264 -33.183 1.00 97.81 1087 THR A C 1
ATOM 8431 O O . THR A 1 1087 ? 12.902 -8.744 -32.929 1.00 97.81 1087 THR A O 1
ATOM 8434 N N . ALA A 1 1088 ? 11.114 -8.907 -34.268 1.00 97.62 1088 ALA A N 1
ATOM 8435 C CA . ALA A 1 1088 ? 11.638 -7.958 -35.245 1.00 97.62 1088 ALA A CA 1
ATOM 8436 C C . ALA A 1 1088 ? 11.587 -6.518 -34.718 1.00 97.62 1088 ALA A C 1
ATOM 8438 O O . ALA A 1 1088 ? 10.667 -6.138 -34.003 1.00 97.62 1088 ALA A O 1
ATOM 8439 N N . LEU A 1 1089 ? 12.523 -5.669 -35.152 1.00 96.00 1089 LEU A N 1
ATOM 8440 C CA . LEU A 1 1089 ? 12.610 -4.271 -34.705 1.00 96.00 1089 LEU A CA 1
ATOM 8441 C C . LEU A 1 1089 ? 11.290 -3.489 -34.873 1.00 96.00 1089 LEU A C 1
ATOM 8443 O O . LEU A 1 1089 ? 10.909 -2.737 -33.987 1.00 96.00 1089 LEU A O 1
ATOM 8447 N N . LYS A 1 1090 ? 10.563 -3.705 -35.978 1.00 96.44 1090 LYS A N 1
ATOM 8448 C CA . LYS A 1 1090 ? 9.258 -3.066 -36.256 1.00 96.44 1090 LYS A CA 1
ATOM 8449 C C . LYS A 1 1090 ? 8.107 -3.543 -35.355 1.00 96.44 1090 LYS A C 1
ATOM 8451 O O . LYS A 1 1090 ? 7.046 -2.924 -35.351 1.00 96.44 1090 LYS A O 1
ATOM 8456 N N . ASP A 1 1091 ? 8.294 -4.681 -34.691 1.00 97.94 1091 ASP A N 1
ATOM 8457 C CA . ASP A 1 1091 ? 7.301 -5.320 -33.829 1.00 97.94 1091 ASP A CA 1
ATOM 8458 C C . ASP A 1 1091 ? 7.468 -4.898 -32.361 1.00 97.94 1091 ASP A C 1
ATOM 8460 O O . ASP A 1 1091 ? 6.564 -5.112 -31.551 1.00 97.94 1091 ASP A O 1
ATOM 8464 N N . ARG A 1 1092 ? 8.600 -4.265 -32.029 1.00 97.69 1092 ARG A N 1
ATOM 8465 C CA . ARG A 1 1092 ? 8.898 -3.748 -30.693 1.00 97.69 1092 ARG A CA 1
ATOM 8466 C C . ARG A 1 1092 ? 8.019 -2.536 -30.354 1.00 97.69 1092 ARG A C 1
ATOM 8468 O O . ARG A 1 1092 ? 7.523 -1.865 -31.270 1.00 97.69 1092 ARG A O 1
ATOM 8475 N N . PRO A 1 1093 ? 7.815 -2.241 -29.059 1.00 97.94 1093 PRO A N 1
ATOM 8476 C CA . PRO A 1 1093 ? 7.092 -1.046 -28.636 1.00 97.94 1093 PRO A CA 1
ATOM 8477 C C . PRO A 1 1093 ? 7.786 0.239 -29.114 1.00 97.94 1093 PRO A C 1
ATOM 8479 O O . PRO A 1 1093 ? 9.008 0.241 -29.305 1.00 97.94 1093 PRO A O 1
ATOM 8482 N N . PRO A 1 1094 ? 7.030 1.332 -29.328 1.00 96.06 1094 PRO A N 1
ATOM 8483 C CA . PRO A 1 1094 ? 7.615 2.604 -29.726 1.00 96.06 1094 PRO A CA 1
ATOM 8484 C C . PRO A 1 1094 ? 8.551 3.125 -28.633 1.00 96.06 1094 PRO A C 1
ATOM 8486 O O . PRO A 1 1094 ? 8.330 2.921 -27.441 1.00 96.06 1094 PRO A O 1
ATOM 8489 N N . SER A 1 1095 ? 9.618 3.799 -29.050 1.00 94.88 1095 SER A N 1
ATOM 8490 C CA . SER A 1 1095 ? 10.561 4.448 -28.149 1.00 94.88 1095 SER A CA 1
ATOM 8491 C C . SER A 1 1095 ? 11.106 5.702 -28.815 1.00 94.88 1095 SER A C 1
ATOM 8493 O O . SER A 1 1095 ? 11.443 5.690 -29.999 1.00 94.88 1095 SER A O 1
ATOM 8495 N N . TRP A 1 1096 ? 11.180 6.785 -28.054 1.00 90.38 1096 TRP A N 1
ATOM 8496 C CA . TRP A 1 1096 ? 11.707 8.057 -28.510 1.00 90.38 1096 TRP A CA 1
ATOM 8497 C C . TRP A 1 1096 ? 13.235 8.037 -28.586 1.00 90.38 1096 TRP A C 1
ATOM 8499 O O . TRP A 1 1096 ? 13.918 7.531 -27.688 1.00 90.38 1096 TRP A O 1
ATOM 8509 N N . THR A 1 1097 ? 13.789 8.652 -29.630 1.00 85.50 1097 THR A N 1
ATOM 8510 C CA . THR A 1 1097 ? 15.230 8.886 -29.779 1.00 85.50 1097 THR A CA 1
ATOM 8511 C C . THR A 1 1097 ? 15.487 10.342 -30.159 1.00 85.50 1097 THR A C 1
ATOM 8513 O O . THR A 1 1097 ? 14.652 11.001 -30.772 1.00 85.50 1097 THR A O 1
ATOM 8516 N N . LEU A 1 1098 ? 16.645 10.891 -29.794 1.00 72.38 1098 LEU A N 1
ATOM 8517 C CA . LEU A 1 1098 ? 16.966 12.267 -30.170 1.00 72.38 1098 LEU A CA 1
ATOM 8518 C C . LEU A 1 1098 ? 17.158 12.347 -31.698 1.00 72.38 1098 LEU A C 1
ATOM 8520 O O . LEU A 1 1098 ? 18.101 11.760 -32.224 1.00 72.38 1098 LEU A O 1
ATOM 8524 N N . GLY A 1 1099 ? 16.275 13.074 -32.390 1.00 56.38 1099 GLY A N 1
ATOM 8525 C CA . GLY A 1 1099 ? 16.302 13.245 -33.849 1.00 56.38 1099 GLY A CA 1
ATOM 8526 C C . GLY A 1 1099 ? 15.330 12.361 -34.644 1.00 56.38 1099 GLY A C 1
ATOM 8527 O O . GLY A 1 1099 ? 15.364 12.436 -35.873 1.00 56.38 1099 GLY A O 1
ATOM 8528 N N . SER A 1 1100 ? 14.494 11.549 -33.975 1.00 45.03 1100 SER A N 1
ATOM 8529 C CA . SER A 1 1100 ? 13.369 10.827 -34.602 1.00 45.03 1100 SER A CA 1
ATOM 8530 C C . SER A 1 1100 ? 12.137 11.685 -34.862 1.00 45.03 1100 SER A C 1
ATOM 8532 O O . SER A 1 1100 ? 11.959 12.703 -34.155 1.00 45.03 1100 SER A O 1
#

Secondary structure (DSSP, 8-state):
-------------------PPP-TT-HHHHHHHHHH--SEEEEE-THHHHTTTPPPSSSTT-EETTEEHHHHSBHHHHHH-HHHHHHHHHHHHHHHHH----HHHHHHHHHHHH-TTEEEEE---S-HHHHTT--GGGEEETTEEEEEEEESSTT---EE-----SSSSGGGGGGS-PPGGGPPPGGG-TTSPPPP--GGGSPBPTTTSSSBEEEEEPPBTSPP-HHHHHHHHHHHHHS---EEEEES--S-STTTTHHHHHHHTTTPEEEEEETTTTSTTTGGGPPTT-EEEES-HHHHHHHHHHHHH-PPPGGG----PPP----------------------S-GGGG--TTTTSSTT-----SEE-TT-S-EEEEEESSS-TTS--SSSPPEEEEES-B-SS--SSPPB--S-EEEE--GGG-GGGS--SHHHH-B-B-GGG-EEETTEEEEEBTTS-EEEEEE-SSEEEEEEEPPTT-SS-EEEEES--TT---SEEEEEE-TTT--EEEEEEE--TTEES-EEEEEEEEEESS-EEEEEEEETTEEESS-SEEEEE-EETTEE--EEEEEEEPPPTTSEEEEEEEEESS-HHHHHHHHHHH-S-TTTHHHHHHHHHHHHHHHHHTTEEEE-TT--HHHHHHHHHHHHHTTTSSEE-TT---S---SS--EE-B--HHHHHHTHHHHHHHH-HHHHHHHHHHHHHHHHHHSS--SSEETTEEEPPSSS-THHHHHHHHHHTT--TTS-HHHHHHHHHHHHH---SB-SSSS-S-HHHHHHHSSPPTT---SS-B--S--HHHHHHHHHHHHHHHHHHHHHTT-HHHHHHHHHHTTGGGGGEEEEEEEEETTEEEEEEEEE--B-TTS-B----TTTTSTTS---BTTTB--SSSSS-HHHHTT--TT-HHHHHHHHTSHHHHHHHHHHHHHTT---TTSTHHHHHHTGGGGGT-HHHHHHHHHHHHHHH--SSTT-SSS--GGGHHHHHHHHHHHTEEE-TTSS-EEE---SSSEEEEE-TTT--EEEEEEET--TT-S--EEEEEEETTEEE--SEE-THHHHTT-EEEEEEESS--STT-SGGGSPP---TT-

Organism: Trichoderma harzianum (NCBI:txid5544)

Foldseek 3Di:
DDDDDDDDDDDDDDDDDDDDFDAQADLVLLLVLVVVFQAEEEEAAPLQCVVLVADHCPDPPNAFLNDRSQVLQALVVCVVAVQLSLLVLLLNLLSLVNGARFQLLLLQQLLVVLHVNAAYEYCDQSCNNVNSVRPPVRYHHFFHHSQKKAFSPPVDGDIDHRNSDRVPAPSNNLSNDDDPPPDDRLSRHNPRDDPRQDLVRADADPPPSPTGIHGGTAGVVGDTDPVSVVVVVCSLPPAAGAAYEYARDPLPDPPSSVVVVSNVVSVHAYEYEELCQPPPVNCVVHDRPHHTHNDRSSPCSQSSSCSRSNHDPPPPDDDDDDDDDDDDDDDDDDDDDPPPPPDPDQFLQVLAQQLAQLPPFQQAAQAEAFQLAQWGWDFAWPPSGLNRGRPPPTWGLFIATGAFGLFDFFRFWQFWGKDKDAAVVNDQLRDFFDSVRRTFDWDSVQFDGHHFKTWTATPQRWTWIWGDDRFKIKIKIFADPPRFWIKMWIKRAGSRSFWFKKKWAADFFFRKIWIKTWGDGRFFDDIAIKIKIKGKDQFGFDAKFKDKASDTDSPDRMDMDGQDDDPPGIMMGMMTITGQGPRRIMMMMMGMARAGRVVSVVRRCVRPVDSVPCSVVRVVVSSVSLSVLRVLKGFFFQPADSWLSSLQSNLSVLLRNPQHFCAVRDPLDDDPATATFFCLFLVLCLFFSLLVCLQRPLPVSVSVLRNQLVCCVRVVARWRHGHNNGQGFHFQFRNNLLSLLLCVQLVSDPVDPLVSNLVRLVSLQPPADQEPRRGRDPPNVCCVPVLFQAQVDDDPRHDDQRAQRLSNSLVSLVSLCLSLSSCVVVVVVVSNVVSLVSNVSNCLQKDFADWADQPNHTPPAGIFGFHAHSVGHTDDDHQLDLFPRHDFADSPPHGHNRGNAGSLLCLCRSLQALVVSCVSLPHLVSLVVSLVCCLPVRRQQLQDRSNLVSLQSNLQSLQRVSSLVSLVVCCVPAATNDSNRHSHRCSSSSSSRSSNCSQQQWGDSRSHQKIFGWQHLRQKMWGQRPVQRAIAMEGEDPDDNVCQFGEFAFKDKQNHTQQARIGGSCSSNVRIYIYTYTGNDYYSGSRDNVNGDDHDDVPD

pLDDT: mean 90.44, std 15.84, range [23.33, 98.88]

Radius of gyration: 32.31 Å; chains: 1; bounding box: 77×100×87 Å

InterPro domains:
  IPR003000 Sirtuin family [PF02146] (45-255)
  IPR005887 Glycosyl hydrolase family 92, alpha-1,2-mannosidase, putative [TIGR01180] (318-1082)
  IPR008928 Six-hairpin glycosidase superfamily [SSF48208] (609-1065)
  IPR012939 Glycosyl hydrolase family 92 [PF07971] (599-1079)
  IPR014718 Glycoside hydrolase-type carbohydrate-binding [G3DSA:2.70.98.10] (351-683)
  IPR026590 Sirtuin family, catalytic core domain [PS50305] (20-311)
  IPR026591 Sirtuin, catalytic core small domain superfamily [G3DSA:3.30.1600.10] (55-223)
  IPR027546 Sirtuin, class III [cd01412] (38-305)
  IPR029035 DHS-like NAD/FAD-binding domain superfamily [SSF52467] (15-308)
  IPR041371 Glycosyl hydrolase family 92 N-terminal domain [PF17678] (351-593)
  IPR050883 Peptide-N(4)-(N-acetyl-beta-glucosaminyl)asparagine amidase [PTHR12143] (337-1087)